Protein AF-0000000082330963 (afdb_homodimer)

Solvent-accessible surface area (backbone atoms only — not comparable to full-atom values): 51648 Å² total; per-residue (Å²): 111,48,38,56,60,38,47,53,50,26,32,74,70,34,29,85,40,56,33,43,32,44,75,87,69,53,70,39,25,28,41,53,49,50,51,52,20,33,8,42,25,38,40,47,40,74,74,40,71,88,42,23,35,30,40,36,47,66,41,50,67,63,60,55,38,44,44,52,12,14,34,44,35,11,34,26,26,33,34,42,67,64,73,51,35,42,61,45,49,34,60,63,45,65,80,57,57,42,38,36,40,36,30,25,59,94,34,41,72,50,48,54,52,24,50,72,70,41,84,47,66,33,35,31,42,46,66,84,70,86,72,95,47,91,54,43,44,50,36,70,58,48,39,72,72,29,51,77,56,85,62,77,49,39,92,74,33,19,29,24,32,35,67,41,76,29,78,50,85,50,66,42,41,33,56,40,40,21,45,24,44,33,49,30,13,51,38,40,22,36,73,68,45,48,41,51,85,38,23,34,40,42,50,55,62,53,47,38,46,50,36,34,31,52,41,52,48,24,35,48,52,40,44,12,26,34,36,34,40,54,65,79,45,47,67,58,52,50,48,46,30,42,74,63,53,21,24,34,40,47,38,32,53,37,54,43,52,46,33,31,54,47,34,70,73,68,60,67,68,44,84,50,38,54,35,34,44,33,28,71,44,84,50,48,47,65,54,54,51,46,36,33,73,51,61,30,67,33,46,28,34,34,35,55,44,74,63,58,25,35,54,41,20,39,18,58,42,86,45,41,79,86,43,51,46,27,26,21,39,54,30,81,63,31,51,65,45,42,14,47,69,50,57,94,91,43,77,55,51,86,81,47,57,54,54,65,71,29,68,19,31,38,34,36,34,47,75,30,38,52,90,42,40,59,97,30,68,69,63,26,55,67,32,37,41,92,82,60,28,39,53,68,48,34,26,30,36,26,36,87,84,59,39,28,32,80,76,51,50,76,50,83,62,32,44,39,58,48,39,73,34,34,30,56,35,49,21,56,58,55,39,68,40,90,62,40,74,42,45,46,47,41,63,41,83,30,93,59,32,50,19,42,41,28,30,43,34,26,28,91,52,92,72,53,64,66,57,52,46,51,52,41,62,66,35,58,78,41,34,65,89,58,42,59,77,42,73,45,79,34,74,60,84,74,54,50,45,98,85,65,45,74,34,60,69,56,44,40,46,74,74,64,46,132,111,48,37,54,59,37,47,53,50,26,31,74,71,35,28,85,40,58,34,40,31,44,75,87,67,51,68,41,25,29,40,52,50,50,51,53,19,32,9,42,26,36,42,47,38,74,74,40,70,87,42,23,33,29,40,36,47,65,41,50,68,63,61,54,37,44,44,52,12,14,33,44,36,10,35,25,28,34,35,42,67,66,74,52,34,43,60,45,51,35,59,63,46,66,79,58,57,43,38,36,40,37,29,27,58,94,34,42,72,49,48,55,52,23,49,72,69,42,83,48,68,34,34,30,43,46,65,84,71,84,74,95,47,92,55,43,44,51,37,68,58,49,37,72,73,28,51,78,56,86,61,78,49,40,91,73,31,18,29,23,32,36,67,42,73,29,78,50,86,52,67,42,41,33,56,40,39,20,44,24,46,33,49,31,14,50,38,41,23,37,72,68,44,47,41,50,85,38,22,34,41,42,50,55,62,54,50,37,47,49,35,34,30,52,42,51,47,23,35,48,52,41,44,13,27,36,36,34,37,54,66,77,44,47,67,57,50,50,48,47,29,44,75,63,53,20,23,35,39,48,37,31,54,38,53,42,52,46,32,29,53,46,34,69,72,66,62,66,68,44,86,49,34,54,38,34,44,33,28,69,43,83,51,47,47,66,54,53,50,45,37,33,74,53,62,30,67,32,45,30,32,34,35,56,43,73,62,59,23,34,54,40,19,40,18,58,42,87,46,41,80,85,43,52,48,28,26,21,40,57,30,83,63,32,50,64,42,42,13,47,70,51,56,93,92,43,78,55,51,86,81,47,57,54,57,64,72,29,66,18,30,36,34,35,34,46,74,29,38,52,90,41,40,61,96,31,66,69,65,25,54,69,32,37,42,93,83,60,29,39,53,68,47,34,25,29,36,26,36,86,85,57,38,29,33,79,73,49,52,75,78,66,57,32,42,39,57,47,39,73,34,32,34,55,35,49,22,56,56,55,39,67,40,89,63,41,75,42,46,47,49,41,62,41,84,31,93,58,32,49,20,42,40,28,30,41,35,25,28,92,52,94,70,53,63,66,57,51,46,51,50,42,63,65,36,57,80,39,33,65,90,58,41,59,77,40,73,47,78,35,75,61,83,73,55,49,46,98,85,66,45,73,34,60,69,55,44,40,47,74,76,66,44,131

Structure (mmCIF, N/CA/C/O backbone):
data_AF-0000000082330963-model_v1
#
loop_
_entity.id
_entity.type
_entity.pdbx_description
1 polymer 'AMP-binding protein'
#
loop_
_atom_site.group_PDB
_atom_site.id
_atom_site.type_symbol
_atom_site.label_atom_id
_atom_site.label_alt_id
_atom_site.label_comp_id
_atom_site.label_asym_id
_atom_site.label_entity_id
_atom_site.label_seq_id
_atom_site.pdbx_PDB_ins_code
_atom_site.Cartn_x
_atom_site.Cartn_y
_atom_site.Cartn_z
_atom_site.occupancy
_atom_site.B_iso_or_equiv
_atom_site.auth_seq_id
_atom_site.auth_comp_id
_atom_site.auth_asym_id
_atom_site.auth_atom_id
_atom_site.pdbx_PDB_model_num
ATOM 1 N N . MET A 1 1 ? 0.992 3.779 -11.5 1 92 1 MET A N 1
ATOM 2 C CA . MET A 1 1 ? 2.426 3.549 -11.352 1 92 1 MET A CA 1
ATOM 3 C C . MET A 1 1 ? 2.834 2.223 -11.984 1 92 1 MET A C 1
ATOM 5 O O . MET A 1 1 ? 2.109 1.231 -11.883 1 92 1 MET A O 1
ATOM 9 N N . GLU A 1 2 ? 3.945 2.311 -12.641 1 96 2 GLU A N 1
ATOM 10 C CA . GLU A 1 2 ? 4.523 1.071 -13.156 1 96 2 GLU A CA 1
ATOM 11 C C . GLU A 1 2 ? 5.477 0.447 -12.141 1 96 2 GLU A C 1
ATOM 13 O O . GLU A 1 2 ? 6.168 1.16 -11.406 1 96 2 GLU A O 1
ATOM 18 N N . PHE A 1 3 ? 5.527 -0.855 -12.086 1 97 3 PHE A N 1
ATOM 19 C CA . PHE A 1 3 ? 6.324 -1.527 -11.062 1 97 3 PHE A CA 1
ATOM 20 C C . PHE A 1 3 ? 7.789 -1.128 -11.172 1 97 3 PHE A C 1
ATOM 22 O O . PHE A 1 3 ? 8.484 -1.031 -10.156 1 97 3 PHE A O 1
ATOM 29 N N . ILE A 1 4 ? 8.273 -0.847 -12.383 1 97.25 4 ILE A N 1
ATOM 30 C CA . ILE A 1 4 ? 9.68 -0.5 -12.562 1 97.25 4 ILE A CA 1
ATOM 31 C C . ILE A 1 4 ? 10 0.779 -11.789 1 97.25 4 ILE A C 1
ATOM 33 O O . ILE A 1 4 ? 11.117 0.953 -11.297 1 97.25 4 ILE A O 1
ATOM 37 N N . ASP A 1 5 ? 9.008 1.662 -11.609 1 95.38 5 ASP A N 1
ATOM 38 C CA . ASP A 1 5 ? 9.188 2.863 -10.797 1 95.38 5 ASP A CA 1
ATOM 39 C C . ASP A 1 5 ? 9.492 2.506 -9.344 1 95.38 5 ASP A C 1
ATOM 41 O O . ASP A 1 5 ? 10.328 3.141 -8.703 1 95.38 5 ASP A O 1
ATOM 45 N N . THR A 1 6 ? 8.828 1.49 -8.945 1 95.5 6 THR A N 1
ATOM 46 C CA . THR A 1 6 ? 9 1.024 -7.57 1 95.5 6 THR A CA 1
ATOM 47 C C . THR A 1 6 ? 10.352 0.336 -7.395 1 95.5 6 THR A C 1
ATOM 49 O O . THR A 1 6 ? 11 0.487 -6.355 1 95.5 6 THR A O 1
ATOM 52 N N . PHE A 1 7 ? 10.742 -0.428 -8.344 1 98.12 7 PHE A N 1
ATOM 53 C CA . PHE A 1 7 ? 12.055 -1.054 -8.273 1 98.12 7 PHE A CA 1
ATOM 54 C C . PHE A 1 7 ? 13.156 0.001 -8.242 1 98.12 7 PHE A C 1
ATOM 56 O O . PHE A 1 7 ? 14.094 -0.093 -7.449 1 98.12 7 PHE A O 1
ATOM 63 N N . ASN A 1 8 ? 13.062 1.001 -9.141 1 97.31 8 ASN A N 1
ATOM 64 C CA . ASN A 1 8 ? 14.039 2.084 -9.172 1 97.31 8 ASN A CA 1
ATOM 65 C C . ASN A 1 8 ? 14.148 2.779 -7.816 1 97.31 8 ASN A C 1
ATOM 67 O O . ASN A 1 8 ? 15.25 3.088 -7.355 1 97.31 8 ASN A O 1
ATOM 71 N N . ARG A 1 9 ? 13.031 3.035 -7.203 1 97.56 9 ARG A N 1
ATOM 72 C CA . ARG A 1 9 ? 13.008 3.623 -5.867 1 97.56 9 ARG A CA 1
ATOM 73 C C . ARG A 1 9 ? 13.719 2.723 -4.863 1 97.56 9 ARG A C 1
ATOM 75 O O . ARG A 1 9 ? 14.492 3.201 -4.035 1 97.56 9 ARG A O 1
ATOM 82 N N . THR A 1 10 ? 13.453 1.418 -4.906 1 98.44 10 THR A N 1
ATOM 83 C CA . THR A 1 10 ? 14.094 0.471 -3.998 1 98.44 10 THR A CA 1
ATOM 84 C C . THR A 1 10 ? 15.609 0.5 -4.164 1 98.44 10 THR A C 1
ATOM 86 O O . THR A 1 10 ? 16.344 0.47 -3.176 1 98.44 10 THR A O 1
ATOM 89 N N . VAL A 1 11 ? 16.047 0.571 -5.395 1 97.81 11 VAL A N 1
ATOM 90 C CA . VAL A 1 11 ? 17.469 0.625 -5.664 1 97.81 11 VAL A CA 1
ATOM 91 C C . VAL A 1 11 ? 18.062 1.91 -5.086 1 97.81 11 VAL A C 1
ATOM 93 O O . VAL A 1 11 ? 19.109 1.884 -4.438 1 97.81 11 VAL A O 1
ATOM 96 N N . ARG A 1 12 ? 17.406 3.055 -5.285 1 95.81 12 ARG A N 1
ATOM 97 C CA . ARG A 1 12 ? 17.891 4.32 -4.746 1 95.81 12 ARG A CA 1
ATOM 98 C C . ARG A 1 12 ? 18 4.266 -3.229 1 95.81 12 ARG A C 1
ATOM 100 O O . ARG A 1 12 ? 18.938 4.816 -2.648 1 95.81 12 ARG A O 1
ATOM 107 N N . ARG A 1 13 ? 17.141 3.537 -2.609 1 96.12 13 ARG A N 1
ATOM 108 C CA . ARG A 1 13 ? 17.047 3.521 -1.152 1 96.12 13 ARG A CA 1
ATOM 109 C C . ARG A 1 13 ? 17.984 2.475 -0.557 1 96.12 13 ARG A C 1
ATOM 111 O O . ARG A 1 13 ? 18.547 2.686 0.515 1 96.12 13 ARG A O 1
ATOM 118 N N . HIS A 1 14 ? 18.078 1.339 -1.281 1 96.94 14 HIS A N 1
ATOM 119 C CA . HIS A 1 14 ? 18.641 0.16 -0.638 1 96.94 14 HIS A CA 1
ATOM 120 C C . HIS A 1 14 ? 19.766 -0.444 -1.483 1 96.94 14 HIS A C 1
ATOM 122 O O . HIS A 1 14 ? 20 -1.651 -1.425 1 96.94 14 HIS A O 1
ATOM 128 N N . ALA A 1 15 ? 20.516 0.263 -2.244 1 96.56 15 ALA A N 1
ATOM 129 C CA . ALA A 1 15 ? 21.484 -0.223 -3.217 1 96.56 15 ALA A CA 1
ATOM 130 C C . ALA A 1 15 ? 22.484 -1.165 -2.559 1 96.56 15 ALA A C 1
ATOM 132 O O . ALA A 1 15 ? 22.891 -2.168 -3.154 1 96.56 15 ALA A O 1
ATOM 133 N N . SER A 1 16 ? 22.891 -0.909 -1.279 1 96.12 16 SER A N 1
ATOM 134 C CA . SER A 1 16 ? 23.969 -1.662 -0.636 1 96.12 16 SER A CA 1
ATOM 135 C C . SER A 1 16 ? 23.406 -2.826 0.178 1 96.12 16 SER A C 1
ATOM 137 O O . SER A 1 16 ? 24.172 -3.654 0.686 1 96.12 16 SER A O 1
ATOM 139 N N . GLU A 1 17 ? 22.109 -2.879 0.31 1 97.38 17 GLU A N 1
ATOM 140 C CA . GLU A 1 17 ? 21.484 -3.943 1.091 1 97.38 17 GLU A CA 1
ATOM 141 C C . GLU A 1 17 ? 21.328 -5.219 0.265 1 97.38 17 GLU A C 1
ATOM 143 O O . GLU A 1 17 ? 21.281 -5.164 -0.966 1 97.38 17 GLU A O 1
ATOM 148 N N . THR A 1 18 ? 21.266 -6.363 0.904 1 98.56 18 THR A N 1
ATOM 149 C CA . THR A 1 18 ? 21.141 -7.656 0.24 1 98.56 18 THR A CA 1
ATOM 150 C C . THR A 1 18 ? 19.75 -7.824 -0.355 1 98.56 18 THR A C 1
ATOM 152 O O . THR A 1 18 ? 18.75 -7.668 0.344 1 98.56 18 THR A O 1
ATOM 155 N N . ALA A 1 19 ? 19.688 -8.102 -1.612 1 98.75 19 ALA A N 1
ATOM 156 C CA . ALA A 1 19 ? 18.422 -8.32 -2.301 1 98.75 19 ALA A CA 1
ATOM 157 C C . ALA A 1 19 ? 18.078 -9.805 -2.352 1 98.75 19 ALA A C 1
ATOM 159 O O . ALA A 1 19 ? 16.953 -10.203 -2.051 1 98.75 19 ALA A O 1
ATOM 160 N N . VAL A 1 20 ? 19.078 -10.617 -2.727 1 98.75 20 VAL A N 1
ATOM 161 C CA . VAL A 1 20 ? 18.828 -12.039 -2.965 1 98.75 20 VAL A CA 1
ATOM 162 C C . VAL A 1 20 ? 19.953 -12.867 -2.371 1 98.75 20 VAL A C 1
ATOM 164 O O . VAL A 1 20 ? 21.125 -12.523 -2.525 1 98.75 20 VAL A O 1
ATOM 167 N N . VAL A 1 21 ? 19.641 -13.914 -1.685 1 98.56 21 VAL A N 1
ATOM 168 C CA . VAL A 1 21 ? 20.547 -14.961 -1.237 1 98.56 21 VAL A CA 1
ATOM 169 C C . VAL A 1 21 ? 20.141 -16.297 -1.854 1 98.56 21 VAL A C 1
ATOM 171 O O . VAL A 1 21 ? 18.984 -16.703 -1.759 1 98.56 21 VAL A O 1
ATOM 174 N N . THR A 1 22 ? 21.031 -16.953 -2.512 1 94.88 22 THR A N 1
ATOM 175 C CA . THR A 1 22 ? 20.75 -18.234 -3.158 1 94.88 22 THR A CA 1
ATOM 176 C C . THR A 1 22 ? 21.047 -19.391 -2.213 1 94.88 22 THR A C 1
ATOM 178 O O . THR A 1 22 ? 21.672 -19.203 -1.17 1 94.88 22 THR A O 1
ATOM 181 N N . ASP A 1 23 ? 20.578 -20.547 -2.57 1 90.94 23 ASP A N 1
ATOM 182 C CA . ASP A 1 23 ? 20.688 -21.703 -1.689 1 90.94 23 ASP A CA 1
ATOM 183 C C . ASP A 1 23 ? 22.141 -22.203 -1.643 1 90.94 23 ASP A C 1
ATOM 185 O O . ASP A 1 23 ? 22.5 -22.953 -0.738 1 90.94 23 ASP A O 1
ATOM 189 N N . ASP A 1 24 ? 22.984 -21.75 -2.562 1 88.56 24 ASP A N 1
ATOM 190 C CA . ASP A 1 24 ? 24.391 -22.141 -2.502 1 88.56 24 ASP A CA 1
ATOM 191 C C . ASP A 1 24 ? 25.219 -21.109 -1.742 1 88.56 24 ASP A C 1
ATOM 193 O O . ASP A 1 24 ? 26.438 -21.203 -1.694 1 88.56 24 ASP A O 1
ATOM 197 N N . GLY A 1 25 ? 24.578 -20.062 -1.226 1 89.44 25 GLY A N 1
ATOM 198 C CA . GLY A 1 25 ? 25.219 -19.125 -0.318 1 89.44 25 GLY A CA 1
ATOM 199 C C . GLY A 1 25 ? 25.656 -17.828 -0.994 1 89.44 25 GLY A C 1
ATOM 200 O O . GLY A 1 25 ? 26.141 -16.906 -0.334 1 89.44 25 GLY A O 1
ATOM 201 N N . ARG A 1 26 ? 25.578 -17.766 -2.289 1 93.62 26 ARG A N 1
ATOM 202 C CA . ARG A 1 26 ? 25.875 -16.516 -2.984 1 93.62 26 ARG A CA 1
ATOM 203 C C . ARG A 1 26 ? 24.812 -15.469 -2.697 1 93.62 26 ARG A C 1
ATOM 205 O O . ARG A 1 26 ? 23.688 -15.797 -2.361 1 93.62 26 ARG A O 1
ATOM 212 N N . SER A 1 27 ? 25.188 -14.219 -2.73 1 97.62 27 SER A N 1
ATOM 213 C CA . SER A 1 27 ? 24.25 -13.125 -2.486 1 97.62 27 SER A CA 1
ATOM 214 C C . SER A 1 27 ? 24.516 -11.953 -3.426 1 97.62 27 SER A C 1
ATOM 216 O O . SER A 1 27 ? 25.594 -11.859 -4.027 1 97.62 27 SER A O 1
ATOM 218 N N . MET A 1 28 ? 23.562 -11.141 -3.641 1 97.88 28 MET A N 1
ATOM 219 C CA . MET A 1 28 ? 23.703 -9.906 -4.406 1 97.88 28 MET A CA 1
ATOM 220 C C . MET A 1 28 ? 22.922 -8.773 -3.76 1 97.88 28 MET A C 1
ATOM 222 O O . MET A 1 28 ? 21.859 -9 -3.174 1 97.88 28 MET A O 1
ATOM 226 N N . THR A 1 29 ? 23.422 -7.574 -3.84 1 98.62 29 THR A N 1
ATOM 227 C CA . THR A 1 29 ? 22.766 -6.379 -3.326 1 98.62 29 THR A CA 1
ATOM 228 C C . THR A 1 29 ? 21.766 -5.84 -4.336 1 98.62 29 THR A C 1
ATOM 230 O O . THR A 1 29 ? 21.734 -6.281 -5.484 1 98.62 29 THR A O 1
ATOM 233 N N . TYR A 1 30 ? 20.938 -4.926 -3.912 1 98.75 30 TYR A N 1
ATOM 234 C CA . TYR A 1 30 ? 20 -4.277 -4.82 1 98.75 30 TYR A CA 1
ATOM 235 C C . TYR A 1 30 ? 20.75 -3.527 -5.922 1 98.75 30 TYR A C 1
ATOM 237 O O . TYR A 1 30 ? 20.281 -3.475 -7.062 1 98.75 30 TYR A O 1
ATOM 245 N N . GLY A 1 31 ? 21.875 -2.916 -5.586 1 98.38 31 GLY A N 1
ATOM 246 C CA . GLY A 1 31 ? 22.703 -2.279 -6.605 1 98.38 31 GLY A CA 1
ATOM 247 C C . GLY A 1 31 ? 23.203 -3.246 -7.66 1 98.38 31 GLY A C 1
ATOM 248 O O . GLY A 1 31 ? 23.172 -2.943 -8.852 1 98.38 31 GLY A O 1
ATOM 249 N N . GLU A 1 32 ? 23.688 -4.402 -7.203 1 98.38 32 GLU A N 1
ATOM 250 C CA . GLU A 1 32 ? 24.156 -5.43 -8.125 1 98.38 32 GLU A CA 1
ATOM 251 C C . GLU A 1 32 ? 23 -5.984 -8.961 1 98.38 32 GLU A C 1
ATOM 253 O O . GLU A 1 32 ? 23.156 -6.227 -10.164 1 98.38 32 GLU A O 1
ATOM 258 N N . LEU A 1 33 ? 21.859 -6.211 -8.336 1 98.56 33 LEU A N 1
ATOM 259 C CA . LEU A 1 33 ? 20.688 -6.668 -9.07 1 98.56 33 LEU A CA 1
ATOM 260 C C . LEU A 1 33 ? 20.297 -5.664 -10.156 1 98.56 33 LEU A C 1
ATOM 262 O O . LEU A 1 33 ? 19.984 -6.055 -11.281 1 98.56 33 LEU A O 1
ATOM 266 N N . ASP A 1 34 ? 20.328 -4.402 -9.828 1 98.56 34 ASP A N 1
ATOM 267 C CA . ASP A 1 34 ? 20.031 -3.346 -10.789 1 98.56 34 ASP A CA 1
ATOM 268 C C . ASP A 1 34 ? 21 -3.375 -11.961 1 98.56 34 ASP A C 1
ATOM 270 O O . ASP A 1 34 ? 20.594 -3.303 -13.117 1 98.56 34 ASP A O 1
ATOM 274 N N . ASP A 1 35 ? 22.266 -3.447 -11.656 1 98.12 35 ASP A N 1
ATOM 275 C CA . ASP A 1 35 ? 23.281 -3.488 -12.688 1 98.12 35 ASP A CA 1
ATOM 276 C C . ASP A 1 35 ? 23.094 -4.684 -13.617 1 98.12 35 ASP A C 1
ATOM 278 O O . ASP A 1 35 ? 23.062 -4.535 -14.836 1 98.12 35 ASP A O 1
ATOM 282 N N . ARG A 1 36 ? 22.922 -5.844 -13.07 1 98.25 36 ARG A N 1
ATOM 283 C CA . ARG A 1 36 ? 22.781 -7.07 -13.844 1 98.25 36 ARG A CA 1
ATOM 284 C C . ARG A 1 36 ? 21.516 -7.027 -14.695 1 98.25 36 ARG A C 1
ATOM 286 O O . ARG A 1 36 ? 21.531 -7.438 -15.859 1 98.25 36 ARG A O 1
ATOM 293 N N . THR A 1 37 ? 20.438 -6.578 -14.133 1 98.44 37 THR A N 1
ATOM 294 C CA . THR A 1 37 ? 19.172 -6.559 -14.859 1 98.44 37 THR A CA 1
ATOM 295 C C . THR A 1 37 ? 19.188 -5.484 -15.945 1 98.44 37 THR A C 1
ATOM 297 O O . THR A 1 37 ? 18.547 -5.629 -16.984 1 98.44 37 THR A O 1
ATOM 300 N N . THR A 1 38 ? 19.953 -4.383 -15.727 1 98.5 38 THR A N 1
ATOM 301 C CA . THR A 1 38 ? 20.125 -3.379 -16.766 1 98.5 38 THR A CA 1
ATOM 302 C C . THR A 1 38 ? 20.906 -3.959 -17.953 1 98.5 38 THR A C 1
ATOM 304 O O . THR A 1 38 ? 20.5 -3.789 -19.109 1 98.5 38 THR A O 1
ATOM 307 N N . ARG A 1 39 ? 21.984 -4.613 -17.656 1 98.44 39 ARG A N 1
ATOM 308 C CA . ARG A 1 39 ? 22.766 -5.273 -18.703 1 98.44 39 ARG A CA 1
ATOM 309 C C . ARG A 1 39 ? 21.922 -6.293 -19.453 1 98.44 39 ARG A C 1
ATOM 311 O O . ARG A 1 39 ? 21.938 -6.34 -20.688 1 98.44 39 ARG A O 1
ATOM 318 N N . LEU A 1 40 ? 21.188 -7.078 -18.688 1 98.62 40 LEU A N 1
ATOM 319 C CA . LEU A 1 40 ? 20.328 -8.086 -19.297 1 98.62 40 LEU A CA 1
ATOM 320 C C . LEU A 1 40 ? 19.281 -7.445 -20.188 1 98.62 40 LEU A C 1
ATOM 322 O O . LEU A 1 40 ? 19.047 -7.91 -21.297 1 98.62 40 LEU A O 1
ATOM 326 N N . ALA A 1 41 ? 18.625 -6.422 -19.703 1 98.5 41 ALA A N 1
ATOM 327 C CA . ALA A 1 41 ? 17.625 -5.699 -20.484 1 98.5 41 ALA A CA 1
ATOM 328 C C . ALA A 1 41 ? 18.203 -5.184 -21.781 1 98.5 41 ALA A C 1
ATOM 330 O O . ALA A 1 41 ? 17.609 -5.332 -22.844 1 98.5 41 ALA A O 1
ATOM 331 N N . ASN A 1 42 ? 19.391 -4.578 -21.719 1 98.12 42 ASN A N 1
ATOM 332 C CA . ASN A 1 42 ? 20.078 -4.07 -22.906 1 98.12 42 ASN A CA 1
ATOM 333 C C . ASN A 1 42 ? 20.391 -5.191 -23.891 1 98.12 42 ASN A C 1
ATOM 335 O O . ASN A 1 42 ? 20.141 -5.055 -25.094 1 98.12 42 ASN A O 1
ATOM 339 N N . ALA A 1 43 ? 20.938 -6.258 -23.391 1 98.12 43 ALA A N 1
ATOM 340 C CA . ALA A 1 43 ? 21.312 -7.383 -24.25 1 98.12 43 ALA A CA 1
ATOM 341 C C . ALA A 1 43 ? 20.094 -7.938 -24.984 1 98.12 43 ALA A C 1
ATOM 343 O O . ALA A 1 43 ? 20.172 -8.234 -26.172 1 98.12 43 ALA A O 1
ATOM 344 N N . LEU A 1 44 ? 19.016 -8.125 -24.25 1 97.94 44 LEU A N 1
ATOM 345 C CA . LEU A 1 44 ? 17.797 -8.648 -24.844 1 97.94 44 LEU A CA 1
ATOM 346 C C . LEU A 1 44 ? 17.203 -7.652 -25.844 1 97.94 44 LEU A C 1
ATOM 348 O O . LEU A 1 44 ? 16.75 -8.039 -26.922 1 97.94 44 LEU A O 1
ATOM 352 N N . ASP A 1 45 ? 17.172 -6.359 -25.469 1 96.75 45 ASP A N 1
ATOM 353 C CA . ASP A 1 45 ? 16.578 -5.32 -26.297 1 96.75 45 ASP A CA 1
ATOM 354 C C . ASP A 1 45 ? 17.344 -5.164 -27.609 1 96.75 45 ASP A C 1
ATOM 356 O O . ASP A 1 45 ? 16.734 -4.879 -28.656 1 96.75 45 ASP A O 1
ATOM 360 N N . GLU A 1 46 ? 18.641 -5.277 -27.578 1 95.88 46 GLU A N 1
ATOM 361 C CA . GLU A 1 46 ? 19.453 -5.199 -28.781 1 95.88 46 GLU A CA 1
ATOM 362 C C . GLU A 1 46 ? 19.141 -6.34 -29.75 1 95.88 46 GLU A C 1
ATOM 364 O O . GLU A 1 46 ? 19.203 -6.168 -30.969 1 95.88 46 GLU A O 1
ATOM 369 N N . ARG A 1 47 ? 18.781 -7.414 -29.25 1 95.5 47 ARG A N 1
ATOM 370 C CA . ARG A 1 47 ? 18.547 -8.617 -30.047 1 95.5 47 ARG A CA 1
ATOM 371 C C . ARG A 1 47 ? 17.109 -8.68 -30.531 1 95.5 47 ARG A C 1
ATOM 373 O O . ARG A 1 47 ? 16.828 -9.023 -31.672 1 95.5 47 ARG A O 1
ATOM 380 N N . VAL A 1 48 ? 16.172 -8.367 -29.531 1 96.06 48 VAL A N 1
ATOM 381 C CA . VAL A 1 48 ? 14.75 -8.484 -29.859 1 96.06 48 VAL A CA 1
ATOM 382 C C . VAL A 1 48 ? 13.984 -7.32 -29.234 1 96.06 48 VAL A C 1
ATOM 384 O O . VAL A 1 48 ? 13.156 -7.516 -28.344 1 96.06 48 VAL A O 1
ATOM 387 N N . PRO A 1 49 ? 14.023 -6.098 -29.703 1 93.94 49 PRO A N 1
ATOM 388 C CA . PRO A 1 49 ? 13.461 -4.898 -29.078 1 93.94 49 PRO A CA 1
ATOM 389 C C . PRO A 1 49 ? 11.938 -4.941 -28.984 1 93.94 49 PRO A C 1
ATOM 391 O O . PRO A 1 49 ? 11.352 -4.371 -28.062 1 93.94 49 PRO A O 1
ATOM 394 N N . GLU A 1 50 ? 11.312 -5.645 -29.906 1 95.12 50 GLU A N 1
ATOM 395 C CA . GLU A 1 50 ? 9.852 -5.559 -29.969 1 95.12 50 GLU A CA 1
ATOM 396 C C . GLU A 1 50 ? 9.203 -6.855 -29.5 1 95.12 50 GLU A C 1
ATOM 398 O O . GLU A 1 50 ? 7.98 -6.918 -29.344 1 95.12 50 GLU A O 1
ATOM 403 N N . ARG A 1 51 ? 9.984 -7.871 -29.266 1 97 51 ARG A N 1
ATOM 404 C CA . ARG A 1 51 ? 9.43 -9.188 -28.969 1 97 51 ARG A CA 1
ATOM 405 C C . ARG A 1 51 ? 9.609 -9.531 -27.5 1 97 51 ARG A C 1
ATOM 407 O O . ARG A 1 51 ? 10.445 -8.945 -26.812 1 97 51 ARG A O 1
ATOM 414 N N . ARG A 1 52 ? 8.82 -10.5 -27.062 1 98.31 52 ARG A N 1
ATOM 415 C CA . ARG A 1 52 ? 8.922 -10.992 -25.688 1 98.31 52 ARG A CA 1
ATOM 416 C C . ARG A 1 52 ? 10.047 -12.008 -25.547 1 98.31 52 ARG A C 1
ATOM 418 O O . ARG A 1 52 ? 10.609 -12.461 -26.547 1 98.31 52 ARG A O 1
ATOM 425 N N . THR A 1 53 ? 10.461 -12.312 -24.375 1 98.69 53 THR A N 1
ATOM 426 C CA . THR A 1 53 ? 11.414 -13.359 -24.016 1 98.69 53 THR A CA 1
ATOM 427 C C . THR A 1 53 ? 10.766 -14.375 -23.078 1 98.69 53 THR A C 1
ATOM 429 O O . THR A 1 53 ? 9.742 -14.078 -22.438 1 98.69 53 THR A O 1
ATOM 432 N N . ALA A 1 54 ? 11.25 -15.578 -23.047 1 98.88 54 ALA A N 1
ATOM 433 C CA . ALA A 1 54 ? 10.719 -16.641 -22.188 1 98.88 54 ALA A CA 1
ATOM 434 C C . ALA A 1 54 ? 11.797 -17.172 -21.234 1 98.88 54 ALA A C 1
ATOM 436 O O . ALA A 1 54 ? 12.984 -17.125 -21.562 1 98.88 54 ALA A O 1
ATOM 437 N N . THR A 1 55 ? 11.383 -17.609 -20.109 1 98.88 55 THR A N 1
ATOM 438 C CA . THR A 1 55 ? 12.289 -18.141 -19.094 1 98.88 55 THR A CA 1
ATOM 439 C C . THR A 1 55 ? 11.852 -19.547 -18.672 1 98.88 55 THR A C 1
ATOM 441 O O . THR A 1 55 ? 10.688 -19.75 -18.344 1 98.88 55 THR A O 1
ATOM 444 N N . LEU A 1 56 ? 12.688 -20.469 -18.75 1 98.69 56 LEU A N 1
ATOM 445 C CA . LEU A 1 56 ? 12.516 -21.844 -18.281 1 98.69 56 LEU A CA 1
ATOM 446 C C . LEU A 1 56 ? 13.57 -22.188 -17.234 1 98.69 56 LEU A C 1
ATOM 448 O O . LEU A 1 56 ? 14.695 -22.562 -17.594 1 98.69 56 LEU A O 1
ATOM 452 N N . ALA A 1 57 ? 13.141 -22.109 -15.938 1 98.44 57 ALA A N 1
ATOM 453 C CA . ALA A 1 57 ? 14.125 -22.281 -14.875 1 98.44 57 ALA A CA 1
ATOM 454 C C . ALA A 1 57 ? 13.453 -22.688 -13.562 1 98.44 57 ALA A C 1
ATOM 456 O O . ALA A 1 57 ? 12.25 -22.469 -13.383 1 98.44 57 ALA A O 1
ATOM 457 N N . VAL A 1 58 ? 14.219 -23.344 -12.695 1 96.94 58 VAL A N 1
ATOM 458 C CA . VAL A 1 58 ? 13.805 -23.484 -11.297 1 96.94 58 VAL A CA 1
ATOM 459 C C . VAL A 1 58 ? 14.016 -22.156 -10.562 1 96.94 58 VAL A C 1
ATOM 461 O O . VAL A 1 58 ? 14.492 -21.188 -11.148 1 96.94 58 VAL A O 1
ATOM 464 N N . ASN A 1 59 ? 13.609 -22.094 -9.273 1 97.56 59 ASN A N 1
ATOM 465 C CA . ASN A 1 59 ? 13.844 -20.875 -8.5 1 97.56 59 ASN A CA 1
ATOM 466 C C . ASN A 1 59 ? 15.32 -20.5 -8.469 1 97.56 59 ASN A C 1
ATOM 468 O O . ASN A 1 59 ? 16.188 -21.375 -8.375 1 97.56 59 ASN A O 1
ATOM 472 N N . GLY A 1 60 ? 15.602 -19.266 -8.57 1 97 60 GLY A N 1
ATOM 473 C CA . GLY A 1 60 ? 16.969 -18.766 -8.555 1 97 60 GLY A CA 1
ATOM 474 C C . GLY A 1 60 ? 17.078 -17.312 -8.938 1 97 60 GLY A C 1
ATOM 475 O O . GLY A 1 60 ? 16.078 -16.641 -9.133 1 97 60 GLY A O 1
ATOM 476 N N . PRO A 1 61 ? 18.297 -16.797 -9.047 1 96.81 61 PRO A N 1
ATOM 477 C CA . PRO A 1 61 ? 18.484 -15.391 -9.375 1 96.81 61 PRO A CA 1
ATOM 478 C C . PRO A 1 61 ? 18.078 -15.062 -10.812 1 96.81 61 PRO A C 1
ATOM 480 O O . PRO A 1 61 ? 17.547 -13.977 -11.07 1 96.81 61 PRO A O 1
ATOM 483 N N . MET A 1 62 ? 18.297 -16 -11.68 1 97.62 62 MET A N 1
ATOM 484 C CA . MET A 1 62 ? 18.109 -15.719 -13.102 1 97.62 62 MET A CA 1
ATOM 485 C C . MET A 1 62 ? 16.641 -15.414 -13.398 1 97.62 62 MET A C 1
ATOM 487 O O . MET A 1 62 ? 16.328 -14.43 -14.078 1 97.62 62 MET A O 1
ATOM 491 N N . PRO A 1 63 ? 15.695 -16.234 -12.93 1 98.31 63 PRO A N 1
ATOM 492 C CA . PRO A 1 63 ? 14.305 -15.867 -13.188 1 98.31 63 PRO A CA 1
ATOM 493 C C . PRO A 1 63 ? 13.938 -14.5 -12.602 1 98.31 63 PRO A C 1
ATOM 495 O O . PRO A 1 63 ? 13.141 -13.766 -13.195 1 98.31 63 PRO A O 1
ATOM 498 N N . ILE A 1 64 ? 14.461 -14.125 -11.453 1 98.62 64 ILE A N 1
ATOM 499 C CA . ILE A 1 64 ? 14.227 -12.82 -10.844 1 98.62 64 ILE A CA 1
ATOM 500 C C . ILE A 1 64 ? 14.797 -11.727 -11.742 1 98.62 64 ILE A C 1
ATOM 502 O O . ILE A 1 64 ? 14.141 -10.711 -12 1 98.62 64 ILE A O 1
ATOM 506 N N . GLU A 1 65 ? 16 -11.945 -12.25 1 98.62 65 GLU A N 1
ATOM 507 C CA . GLU A 1 65 ? 16.625 -10.992 -13.164 1 98.62 65 GLU A CA 1
ATOM 508 C C . GLU A 1 65 ? 15.812 -10.836 -14.438 1 98.62 65 GLU A C 1
ATOM 510 O O . GLU A 1 65 ? 15.656 -9.719 -14.945 1 98.62 65 GLU A O 1
ATOM 515 N N . MET A 1 66 ? 15.281 -11.938 -14.93 1 98.81 66 MET A N 1
ATOM 516 C CA . MET A 1 66 ? 14.484 -11.898 -16.156 1 98.81 66 MET A CA 1
ATOM 517 C C . MET A 1 66 ? 13.203 -11.102 -15.945 1 98.81 66 MET A C 1
ATOM 519 O O . MET A 1 66 ? 12.766 -10.375 -16.844 1 98.81 66 MET A O 1
ATOM 523 N N . MET A 1 67 ? 12.57 -11.258 -14.789 1 98.62 67 MET A N 1
ATOM 524 C CA . MET A 1 67 ? 11.375 -10.484 -14.477 1 98.62 67 MET A CA 1
ATOM 525 C C . MET A 1 67 ? 11.672 -8.984 -14.5 1 98.62 67 MET A C 1
ATOM 527 O O . MET A 1 67 ? 10.969 -8.219 -15.164 1 98.62 67 MET A O 1
ATOM 531 N N . ILE A 1 68 ? 12.727 -8.586 -13.82 1 98.62 68 ILE A N 1
ATOM 532 C CA . ILE A 1 68 ? 13.062 -7.176 -13.688 1 98.62 68 ILE A CA 1
ATOM 533 C C . ILE A 1 68 ? 13.547 -6.629 -15.031 1 98.62 68 ILE A C 1
ATOM 535 O O . ILE A 1 68 ? 13.195 -5.512 -15.414 1 98.62 68 ILE A O 1
ATOM 539 N N . ALA A 1 69 ? 14.359 -7.434 -15.758 1 98.69 69 ALA A N 1
ATOM 540 C CA . ALA A 1 69 ? 14.812 -7.012 -17.078 1 98.69 69 ALA A CA 1
ATOM 541 C C . ALA A 1 69 ? 13.641 -6.789 -18.031 1 98.69 69 ALA A C 1
ATOM 543 O O . ALA A 1 69 ? 13.633 -5.832 -18.812 1 98.69 69 ALA A O 1
ATOM 544 N N . GLY A 1 70 ? 12.703 -7.727 -17.969 1 98.12 70 GLY A N 1
ATOM 545 C CA . GLY A 1 70 ? 11.492 -7.539 -18.766 1 98.12 70 GLY A CA 1
ATOM 546 C C . GLY A 1 70 ? 10.758 -6.25 -18.438 1 98.12 70 GLY A C 1
ATOM 547 O O . GLY A 1 70 ? 10.266 -5.562 -19.328 1 98.12 70 GLY A O 1
ATOM 548 N N . GLN A 1 71 ? 10.703 -5.883 -17.219 1 98.19 71 GLN A N 1
ATOM 549 C CA . GLN A 1 71 ? 10.039 -4.66 -16.781 1 98.19 71 GLN A CA 1
ATOM 550 C C . GLN A 1 71 ? 10.82 -3.424 -17.219 1 98.19 71 GLN A C 1
ATOM 552 O O . GLN A 1 71 ? 10.227 -2.42 -17.609 1 98.19 71 GLN A O 1
ATOM 557 N N . LYS A 1 72 ? 12.156 -3.498 -17.156 1 98.31 72 LYS A N 1
ATOM 558 C CA . LYS A 1 72 ? 12.992 -2.404 -17.656 1 98.31 72 LYS A CA 1
ATOM 559 C C . LYS A 1 72 ? 12.773 -2.182 -19.141 1 98.31 72 LYS A C 1
ATOM 561 O O . LYS A 1 72 ? 12.734 -1.039 -19.609 1 98.31 72 LYS A O 1
ATOM 566 N N . ARG A 1 73 ? 12.555 -3.232 -19.891 1 97.44 73 ARG A N 1
ATOM 567 C CA . ARG A 1 73 ? 12.312 -3.16 -21.328 1 97.44 73 ARG A CA 1
ATOM 568 C C . ARG A 1 73 ? 10.883 -2.723 -21.625 1 97.44 73 ARG A C 1
ATOM 570 O O . ARG A 1 73 ? 10.609 -2.127 -22.672 1 97.44 73 ARG A O 1
ATOM 577 N N . GLY A 1 74 ? 10.016 -3.051 -20.719 1 97.94 74 GLY A N 1
ATOM 578 C CA . GLY A 1 74 ? 8.594 -2.879 -20.969 1 97.94 74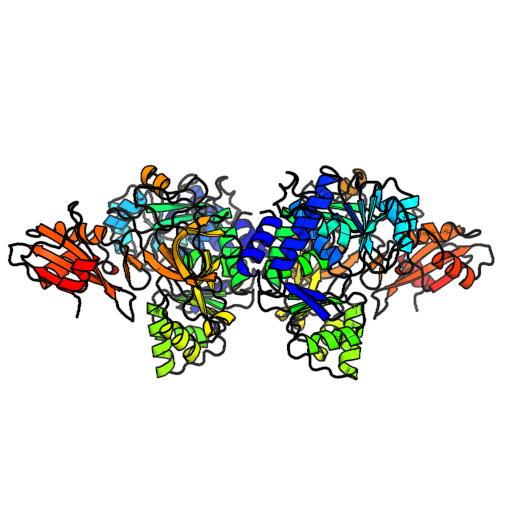 GLY A CA 1
ATOM 579 C C . GLY A 1 74 ? 8.023 -3.934 -21.891 1 97.94 74 GLY A C 1
ATOM 580 O O . GLY A 1 74 ? 6.969 -3.727 -22.5 1 97.94 74 GLY A O 1
ATOM 581 N N . ARG A 1 75 ? 8.773 -5 -22.078 1 97.12 75 ARG A N 1
ATOM 582 C CA . ARG A 1 75 ? 8.336 -6.164 -22.844 1 97.12 75 ARG A CA 1
ATOM 583 C C . ARG A 1 75 ? 8.344 -7.422 -21.984 1 97.12 75 ARG A C 1
ATOM 585 O O . ARG A 1 75 ? 9.305 -7.676 -21.25 1 97.12 75 ARG A O 1
ATOM 592 N N . GLY A 1 76 ? 7.297 -8.164 -22.094 1 95.88 76 GLY A N 1
ATOM 593 C CA . GLY A 1 76 ? 6.945 -9.18 -21.125 1 95.88 76 GLY A CA 1
ATOM 594 C C . GLY A 1 76 ? 7.895 -10.359 -21.109 1 95.88 76 GLY A C 1
ATOM 595 O O . GLY A 1 76 ? 8.461 -10.711 -22.156 1 95.88 76 GLY A O 1
ATOM 596 N N . ASN A 1 77 ? 8.102 -11 -19.969 1 98.06 77 ASN A N 1
ATOM 597 C CA . ASN A 1 77 ? 8.742 -12.289 -19.75 1 98.06 77 ASN A CA 1
ATOM 598 C C . ASN A 1 77 ? 7.723 -13.422 -19.672 1 98.06 77 ASN A C 1
ATOM 600 O O . ASN A 1 77 ? 6.859 -13.43 -18.797 1 98.06 77 ASN A O 1
ATOM 604 N N . VAL A 1 78 ? 7.812 -14.328 -20.641 1 98.69 78 VAL A N 1
ATOM 605 C CA . VAL A 1 78 ? 6.941 -15.492 -20.594 1 98.69 78 VAL A CA 1
ATOM 606 C C . VAL A 1 78 ? 7.449 -16.469 -19.531 1 98.69 78 VAL A C 1
ATOM 608 O O . VAL A 1 78 ? 8.539 -17.031 -19.656 1 98.69 78 VAL A O 1
ATOM 611 N N . GLN A 1 79 ? 6.676 -16.641 -18.516 1 98.25 79 GLN A N 1
ATOM 612 C CA . GLN A 1 79 ? 7.078 -17.453 -17.375 1 98.25 79 GLN A CA 1
ATOM 613 C C . GLN A 1 79 ? 6.633 -18.906 -17.547 1 98.25 79 GLN A C 1
ATOM 615 O O . GLN A 1 79 ? 5.492 -19.25 -17.234 1 98.25 79 GLN A O 1
ATOM 620 N N . LEU A 1 80 ? 7.531 -19.75 -17.891 1 97.31 80 LEU A N 1
ATOM 621 C CA . LEU A 1 80 ? 7.195 -21.109 -18.266 1 97.31 80 LEU A CA 1
ATOM 622 C C . LEU A 1 80 ? 7.254 -22.031 -17.062 1 97.31 80 LEU A C 1
ATOM 624 O O . LEU A 1 80 ? 8.211 -21.984 -16.281 1 97.31 80 LEU A O 1
ATOM 628 N N . PRO A 1 81 ? 6.211 -22.891 -16.891 1 92.62 81 PRO A N 1
ATOM 629 C CA . PRO A 1 81 ? 6.262 -23.891 -15.828 1 92.62 81 PRO A CA 1
ATOM 630 C C . PRO A 1 81 ? 7.277 -25 -16.109 1 92.62 81 PRO A C 1
ATOM 632 O O . PRO A 1 81 ? 7.051 -25.844 -16.984 1 92.62 81 PRO A O 1
ATOM 635 N N . PHE A 1 82 ? 8.305 -25.062 -15.391 1 93.56 82 PHE A N 1
ATOM 636 C CA . PHE A 1 82 ? 9.438 -25.922 -15.703 1 93.56 82 PHE A CA 1
ATOM 637 C C . PHE A 1 82 ? 9.078 -27.391 -15.5 1 93.56 82 PHE A C 1
ATOM 639 O O . PHE A 1 82 ? 9.805 -28.281 -15.945 1 93.56 82 PHE A O 1
ATOM 646 N N . ARG A 1 83 ? 7.91 -27.656 -14.859 1 85.56 83 ARG A N 1
ATOM 647 C CA . ARG A 1 83 ? 7.508 -29.047 -14.633 1 85.56 83 ARG A CA 1
ATOM 648 C C . ARG A 1 83 ? 6.781 -29.609 -15.852 1 85.56 83 ARG A C 1
ATOM 650 O O . ARG A 1 83 ? 6.559 -30.828 -15.938 1 85.56 83 ARG A O 1
ATOM 657 N N . ASP A 1 84 ? 6.398 -28.844 -16.797 1 85.94 84 ASP A N 1
ATOM 658 C CA . ASP A 1 84 ? 5.66 -29.297 -17.969 1 85.94 84 ASP A CA 1
ATOM 659 C C . ASP A 1 84 ? 6.602 -29.922 -19 1 85.94 84 ASP A C 1
ATOM 661 O O . ASP A 1 84 ? 7.816 -29.719 -18.938 1 85.94 84 ASP A O 1
ATOM 665 N N . SER A 1 85 ? 6.055 -30.719 -19.922 1 86.44 85 SER A N 1
ATOM 666 C CA . SER A 1 85 ? 6.816 -31.438 -20.938 1 86.44 85 SER A CA 1
ATOM 667 C C . SER A 1 85 ? 7.262 -30.484 -22.062 1 86.44 85 SER A C 1
ATOM 669 O O . SER A 1 85 ? 6.672 -29.422 -22.25 1 86.44 85 SER A O 1
ATOM 671 N N . PRO A 1 86 ? 8.336 -30.859 -22.797 1 91.56 86 PRO A N 1
ATOM 672 C CA . PRO A 1 86 ? 8.812 -30.016 -23.906 1 91.56 86 PRO A CA 1
ATOM 673 C C . PRO A 1 86 ? 7.707 -29.688 -24.906 1 91.56 86 PRO A C 1
ATOM 675 O O . PRO A 1 86 ? 7.625 -28.562 -25.406 1 91.56 86 PRO A O 1
ATOM 678 N N . GLY A 1 87 ? 6.871 -30.734 -25.25 1 89.62 87 GLY A N 1
ATOM 679 C CA . GLY A 1 87 ? 5.766 -30.484 -26.172 1 89.62 87 GLY A CA 1
ATOM 680 C C . GLY A 1 87 ? 4.781 -29.453 -25.641 1 89.62 87 GLY A C 1
ATOM 681 O O . GLY A 1 87 ? 4.34 -28.578 -26.391 1 89.62 87 GLY A O 1
ATOM 682 N N . ALA A 1 88 ? 4.414 -29.594 -24.359 1 86.69 88 ALA A N 1
ATOM 683 C CA . ALA A 1 88 ? 3.518 -28.625 -23.734 1 86.69 88 ALA A CA 1
ATOM 684 C C . ALA A 1 88 ? 4.137 -27.234 -23.719 1 86.69 88 ALA A C 1
ATOM 686 O O . ALA A 1 88 ? 3.465 -26.25 -24.016 1 86.69 88 ALA A O 1
ATOM 687 N N . LEU A 1 89 ? 5.398 -27.172 -23.438 1 94.12 89 LEU A N 1
ATOM 688 C CA . LEU A 1 89 ? 6.109 -25.906 -23.375 1 94.12 89 LEU A CA 1
ATOM 689 C C . LEU A 1 89 ? 6.168 -25.25 -24.734 1 94.12 89 LEU A C 1
ATOM 691 O O . LEU A 1 89 ? 5.977 -24.031 -24.859 1 94.12 89 LEU A O 1
ATOM 695 N N . ALA A 1 90 ? 6.422 -26.016 -25.75 1 94.88 90 ALA A N 1
ATOM 696 C CA . ALA A 1 90 ? 6.445 -25.484 -27.109 1 94.88 90 ALA A CA 1
ATOM 697 C C . ALA A 1 90 ? 5.094 -24.891 -27.5 1 94.88 90 ALA A C 1
ATOM 699 O O . ALA A 1 90 ? 5.031 -23.812 -28.094 1 94.88 90 ALA A O 1
ATOM 700 N N . SER A 1 91 ? 4.07 -25.625 -27.172 1 91.5 91 SER A N 1
ATOM 701 C CA . SER A 1 91 ? 2.721 -25.141 -27.453 1 91.5 91 SER A CA 1
ATOM 702 C C . SER A 1 91 ? 2.426 -23.844 -26.688 1 91.5 91 SER A C 1
ATOM 704 O O . SER A 1 91 ? 1.745 -22.953 -27.219 1 91.5 91 SER A O 1
ATOM 706 N N . MET A 1 92 ? 2.906 -23.734 -25.469 1 93.81 92 MET A N 1
ATOM 707 C CA . MET A 1 92 ? 2.697 -22.562 -24.625 1 93.81 92 MET A CA 1
ATOM 708 C C . MET A 1 92 ? 3.357 -21.328 -25.234 1 93.81 92 MET A C 1
ATOM 710 O O . MET A 1 92 ? 2.902 -20.203 -25.016 1 93.81 92 MET A O 1
ATOM 714 N N . LEU A 1 93 ? 4.348 -21.469 -26.047 1 96.62 93 LEU A N 1
ATOM 715 C CA . LEU A 1 93 ? 5.109 -20.359 -26.594 1 96.62 93 LEU A CA 1
ATOM 716 C C . LEU A 1 93 ? 4.422 -19.797 -27.828 1 96.62 93 LEU A C 1
ATOM 718 O O . LEU A 1 93 ? 4.703 -18.672 -28.234 1 96.62 93 LEU A O 1
ATOM 722 N N . GLU A 1 94 ? 3.549 -20.5 -28.438 1 94.06 94 GLU A N 1
ATOM 723 C CA . GLU A 1 94 ? 2.955 -20.156 -29.719 1 94.06 94 GLU A CA 1
ATOM 724 C C . GLU A 1 94 ? 2.234 -18.812 -29.656 1 94.06 94 GLU A C 1
ATOM 726 O O . GLU A 1 94 ? 2.436 -17.953 -30.516 1 94.06 94 GLU A O 1
ATOM 731 N N . PRO A 1 95 ? 1.462 -18.578 -28.625 1 94.44 95 PRO A N 1
ATOM 732 C CA . PRO A 1 95 ? 0.697 -17.328 -28.625 1 94.44 95 PRO A CA 1
ATOM 733 C C . PRO A 1 95 ? 1.504 -16.141 -28.109 1 94.44 95 PRO A C 1
ATOM 735 O O . PRO A 1 95 ? 0.991 -15.016 -28.031 1 94.44 95 PRO A O 1
ATOM 738 N N . THR A 1 96 ? 2.754 -16.219 -27.734 1 96.62 96 THR A N 1
ATOM 739 C CA . THR A 1 96 ? 3.439 -15.234 -26.906 1 96.62 96 THR A CA 1
ATOM 740 C C . THR A 1 96 ? 4.348 -14.352 -27.766 1 96.62 96 THR A C 1
ATOM 742 O O . THR A 1 96 ? 4.789 -13.289 -27.312 1 96.62 96 THR A O 1
ATOM 745 N N . ASP A 1 97 ? 4.707 -14.75 -28.938 1 93.31 97 ASP A N 1
ATOM 746 C CA . ASP A 1 97 ? 5.641 -14.062 -29.812 1 93.31 97 ASP A CA 1
ATOM 747 C C . ASP A 1 97 ? 7.031 -13.977 -29.188 1 93.31 97 ASP A C 1
ATOM 749 O O . ASP A 1 97 ? 7.754 -13 -29.406 1 93.31 97 ASP A O 1
ATOM 753 N N . ALA A 1 98 ? 7.398 -14.891 -28.328 1 97.94 98 ALA A N 1
ATOM 754 C CA . ALA A 1 98 ? 8.727 -14.922 -27.719 1 97.94 98 ALA A CA 1
ATOM 755 C C . ALA A 1 98 ? 9.789 -15.297 -28.75 1 97.94 98 ALA A C 1
ATOM 757 O O . ALA A 1 98 ? 9.57 -16.172 -29.594 1 97.94 98 ALA A O 1
ATOM 758 N N . ALA A 1 99 ? 10.961 -14.641 -28.625 1 98.31 99 ALA A N 1
ATOM 759 C CA . ALA A 1 99 ? 12.008 -14.867 -29.609 1 98.31 99 ALA A CA 1
ATOM 760 C C . ALA A 1 99 ? 13.273 -15.398 -28.953 1 98.31 99 ALA A C 1
ATOM 762 O O . ALA A 1 99 ? 14.164 -15.922 -29.641 1 98.31 99 ALA A O 1
ATOM 763 N N . ILE A 1 100 ? 13.398 -15.242 -27.672 1 98.69 100 ILE A N 1
ATOM 764 C CA . ILE A 1 100 ? 14.555 -15.727 -26.922 1 98.69 100 ILE A CA 1
ATOM 765 C C . ILE A 1 100 ? 14.078 -16.625 -25.781 1 98.69 100 ILE A C 1
ATOM 767 O O . ILE A 1 100 ? 13.086 -16.328 -25.109 1 98.69 100 ILE A O 1
ATOM 771 N N . LEU A 1 101 ? 14.703 -17.719 -25.594 1 98.81 101 LEU A N 1
ATOM 772 C CA . LEU A 1 101 ? 14.469 -18.609 -24.453 1 98.81 101 LEU A CA 1
ATOM 773 C C . LEU A 1 101 ? 15.688 -18.641 -23.531 1 98.81 101 LEU A C 1
ATOM 775 O O . LEU A 1 101 ? 16.766 -19.062 -23.938 1 98.81 101 LEU A O 1
ATOM 779 N N . VAL A 1 102 ? 15.539 -18.141 -22.312 1 98.88 102 VAL A N 1
ATOM 780 C CA . VAL A 1 102 ? 16.578 -18.203 -21.297 1 98.88 102 VAL A CA 1
ATOM 781 C C . VAL A 1 102 ? 16.312 -19.375 -20.359 1 98.88 102 VAL A C 1
ATOM 783 O O . VAL A 1 102 ? 15.195 -19.547 -19.875 1 98.88 102 VAL A O 1
ATOM 786 N N . PHE A 1 103 ? 17.281 -20.219 -20.141 1 98.75 103 PHE A N 1
ATOM 787 C CA . PHE A 1 103 ? 17.047 -21.422 -19.359 1 98.75 103 PHE A CA 1
ATOM 788 C C . PHE A 1 103 ? 18.266 -21.75 -18.5 1 98.75 103 PHE A C 1
ATOM 790 O O . PHE A 1 103 ? 19.359 -21.234 -18.75 1 98.75 103 PHE A O 1
ATOM 797 N N . ASP A 1 104 ? 18.078 -22.484 -17.453 1 98.19 104 ASP A N 1
ATOM 798 C CA . ASP A 1 104 ? 19.156 -22.828 -16.516 1 98.19 104 ASP A CA 1
ATOM 799 C C . ASP A 1 104 ? 19.641 -24.25 -16.734 1 98.19 104 ASP A C 1
ATOM 801 O O . ASP A 1 104 ? 19.188 -24.938 -17.656 1 98.19 104 ASP A O 1
ATOM 805 N N . ASP A 1 105 ? 20.625 -24.719 -15.93 1 97.12 105 ASP A N 1
ATOM 806 C CA 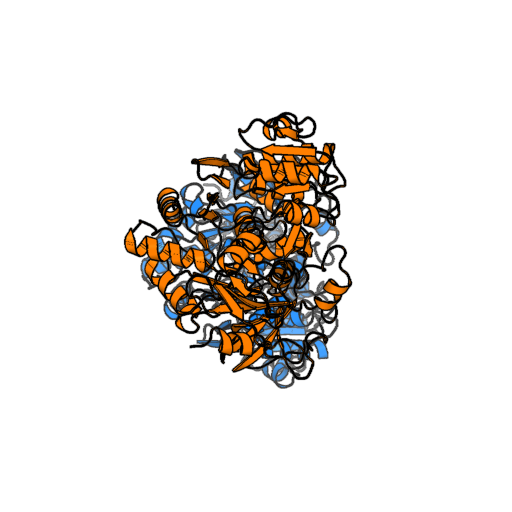. ASP A 1 105 ? 21.219 -26.047 -16.031 1 97.12 105 ASP A CA 1
ATOM 807 C C . ASP A 1 105 ? 20.172 -27.125 -15.812 1 97.12 105 ASP A C 1
ATOM 809 O O . ASP A 1 105 ? 20.141 -28.125 -16.547 1 97.12 105 ASP A O 1
ATOM 813 N N . ALA A 1 106 ? 19.312 -26.906 -14.852 1 96.25 106 ALA A N 1
ATOM 814 C CA . ALA A 1 106 ? 18.328 -27.922 -14.453 1 96.25 106 ALA A CA 1
ATOM 815 C C . ALA A 1 106 ? 17.359 -28.203 -15.586 1 96.25 106 ALA A C 1
ATOM 817 O O . ALA A 1 106 ? 16.797 -29.297 -15.664 1 96.25 106 ALA A O 1
ATOM 818 N N . ASN A 1 107 ? 17.188 -27.266 -16.531 1 97.5 107 ASN A N 1
ATOM 819 C CA . ASN A 1 107 ? 16.203 -27.406 -17.594 1 97.5 107 ASN A CA 1
ATOM 820 C C . ASN A 1 107 ? 16.859 -27.422 -18.969 1 97.5 107 ASN A C 1
ATOM 822 O O . ASN A 1 107 ? 16.188 -27.219 -19.984 1 97.5 107 ASN A O 1
ATOM 826 N N . ALA A 1 108 ? 18.125 -27.688 -19.047 1 97.81 108 ALA A N 1
ATOM 827 C CA . ALA A 1 108 ? 18.875 -27.562 -20.297 1 97.81 108 ALA A CA 1
ATOM 828 C C . ALA A 1 108 ? 18.344 -28.531 -21.344 1 97.81 108 ALA A C 1
ATOM 830 O O . ALA A 1 108 ? 18.078 -28.141 -22.484 1 97.81 108 ALA A O 1
ATOM 831 N N . ASP A 1 109 ? 18.156 -29.828 -21.031 1 96.88 109 ASP A N 1
ATOM 832 C CA . ASP A 1 109 ? 17.703 -30.812 -22 1 96.88 109 ASP A CA 1
ATOM 833 C C . ASP A 1 109 ? 16.312 -30.453 -22.531 1 96.88 109 ASP A C 1
ATOM 835 O O . ASP A 1 109 ? 16.062 -30.516 -23.734 1 96.88 109 ASP A O 1
ATOM 839 N N . LYS A 1 110 ? 15.484 -30.109 -21.641 1 96.69 110 LYS A N 1
ATOM 840 C CA . LYS A 1 110 ? 14.133 -29.688 -22 1 96.69 110 LYS A CA 1
ATOM 841 C C . LYS A 1 110 ? 14.156 -28.469 -22.906 1 96.69 110 LYS A C 1
ATOM 843 O O . LYS A 1 110 ? 13.422 -28.406 -23.891 1 96.69 110 LYS A O 1
ATOM 848 N N . ALA A 1 111 ? 14.945 -27.547 -22.531 1 98.19 111 ALA A N 1
ATOM 849 C CA . ALA A 1 111 ? 15.047 -26.297 -23.297 1 98.19 111 ALA A CA 1
ATOM 850 C C . ALA A 1 111 ? 15.531 -26.562 -24.719 1 98.19 111 ALA A C 1
ATOM 852 O O . ALA A 1 111 ? 15.023 -25.969 -25.672 1 98.19 111 ALA A O 1
ATOM 853 N N . LEU A 1 112 ? 16.531 -27.422 -24.844 1 97.62 112 LEU A N 1
ATOM 854 C CA . LEU A 1 112 ? 17.062 -27.75 -26.156 1 97.62 112 LEU A CA 1
ATOM 855 C C . LEU A 1 112 ? 16.016 -28.422 -27.031 1 97.62 112 LEU A C 1
ATOM 857 O O . LEU A 1 112 ? 15.922 -28.141 -28.234 1 97.62 112 LEU A O 1
ATOM 861 N N . GLU A 1 113 ? 15.227 -29.266 -26.422 1 97 113 GLU A N 1
ATOM 862 C CA . GLU A 1 113 ? 14.117 -29.875 -27.141 1 97 113 GLU A CA 1
ATOM 863 C C . GLU A 1 113 ? 13.086 -28.844 -27.578 1 97 113 GLU A C 1
ATOM 865 O O . GLU A 1 113 ? 12.547 -28.906 -28.672 1 97 113 GLU A O 1
ATOM 870 N N . VAL A 1 114 ? 12.789 -27.922 -26.703 1 97.44 114 VAL A N 1
ATOM 871 C CA . VAL A 1 114 ? 11.844 -26.844 -27 1 97.44 114 VAL A CA 1
ATOM 872 C C . VAL A 1 114 ? 12.359 -26.016 -28.172 1 97.44 114 VAL A C 1
ATOM 874 O O . VAL A 1 114 ? 11.594 -25.656 -29.078 1 97.44 114 VAL A O 1
ATOM 877 N N . LEU A 1 115 ? 13.656 -25.719 -28.172 1 97.56 115 LEU A N 1
ATOM 878 C CA . LEU A 1 115 ? 14.266 -24.938 -29.234 1 97.56 115 LEU A CA 1
ATOM 879 C C . LEU A 1 115 ? 14.133 -25.656 -30.578 1 97.56 115 LEU A C 1
ATOM 881 O O . LEU A 1 115 ? 13.992 -25.016 -31.625 1 97.56 115 LEU A O 1
ATOM 885 N N . GLU A 1 116 ? 14.109 -26.891 -30.547 1 96.56 116 GLU A N 1
ATOM 886 C CA . GLU A 1 116 ? 13.984 -27.688 -31.766 1 96.56 116 GLU A CA 1
ATOM 887 C C . GLU A 1 116 ? 12.555 -27.672 -32.281 1 96.56 116 GLU A C 1
ATOM 889 O O . GLU A 1 116 ? 12.32 -27.875 -33.5 1 96.56 116 GLU A O 1
ATOM 894 N N . ARG A 1 117 ? 11.688 -27.359 -31.469 1 95.19 117 ARG A N 1
ATOM 895 C CA . ARG A 1 117 ? 10.273 -27.5 -31.812 1 95.19 117 ARG A CA 1
ATOM 896 C C . ARG A 1 117 ? 9.625 -26.141 -32.062 1 95.19 117 ARG A C 1
ATOM 898 O O . ARG A 1 117 ? 8.445 -26.062 -32.406 1 95.19 117 ARG A O 1
ATOM 905 N N . THR A 1 118 ? 10.328 -25.125 -31.812 1 96.38 118 THR A N 1
ATOM 906 C CA . THR A 1 118 ? 9.742 -23.797 -31.844 1 96.38 118 THR A CA 1
ATOM 907 C C . THR A 1 118 ? 10.531 -22.875 -32.781 1 96.38 118 THR A C 1
ATOM 909 O O . THR A 1 118 ? 11.578 -23.281 -33.312 1 96.38 118 THR A O 1
ATOM 912 N N . GLU A 1 119 ? 9.984 -21.688 -32.969 1 93.56 119 GLU A N 1
ATOM 913 C CA . GLU A 1 119 ? 10.617 -20.719 -33.844 1 93.56 119 GLU A CA 1
ATOM 914 C C . GLU A 1 119 ? 11.477 -19.734 -33.031 1 93.56 119 GLU A C 1
ATOM 916 O O . GLU A 1 119 ? 11.812 -18.656 -33.531 1 93.56 119 GLU A O 1
ATOM 921 N N . ILE A 1 120 ? 11.789 -20.078 -31.812 1 96.19 120 ILE A N 1
ATOM 922 C CA . ILE A 1 120 ? 12.695 -19.266 -31 1 96.19 120 ILE A CA 1
ATOM 923 C C . ILE A 1 120 ? 14.008 -19.062 -31.75 1 96.19 120 ILE A C 1
ATOM 925 O O . ILE A 1 120 ? 14.586 -20.016 -32.281 1 96.19 120 ILE A O 1
ATOM 929 N N . GLU A 1 121 ? 14.508 -17.844 -31.703 1 94.44 121 GLU A N 1
ATOM 930 C CA . GLU A 1 121 ? 15.664 -17.469 -32.531 1 94.44 121 GLU A CA 1
ATOM 931 C C . GLU A 1 121 ? 16.969 -17.75 -31.781 1 94.44 121 GLU A C 1
ATOM 933 O O . GLU A 1 121 ? 18 -18 -32.406 1 94.44 121 GLU A O 1
ATOM 938 N N . LEU A 1 122 ? 16.875 -17.609 -30.516 1 97.56 122 LEU A N 1
ATOM 939 C CA . LEU A 1 122 ? 18.109 -17.672 -29.734 1 97.56 122 LEU A CA 1
ATOM 940 C C . LEU A 1 122 ? 17.828 -18.281 -28.359 1 97.56 122 LEU A C 1
ATOM 942 O O . LEU A 1 122 ? 16.844 -17.922 -27.703 1 97.56 122 LEU A O 1
ATOM 946 N N . GLY A 1 123 ? 18.656 -19.219 -28 1 98.31 123 GLY A N 1
ATOM 947 C CA . GLY A 1 123 ? 18.719 -19.672 -26.625 1 98.31 123 GLY A CA 1
ATOM 948 C C . GLY A 1 123 ? 19.812 -19 -25.828 1 98.31 123 GLY A C 1
ATOM 949 O O . GLY A 1 123 ? 20.875 -18.672 -26.359 1 98.31 123 GLY A O 1
ATOM 950 N N . VAL A 1 124 ? 19.562 -18.688 -24.547 1 98.62 124 VAL A N 1
ATOM 951 C CA . VAL A 1 124 ? 20.578 -18.188 -23.625 1 98.62 124 VAL A CA 1
ATOM 952 C C . VAL A 1 124 ? 20.641 -19.109 -22.391 1 98.62 124 VAL A C 1
ATOM 954 O O . VAL A 1 124 ? 19.641 -19.281 -21.688 1 98.62 124 VAL A O 1
ATOM 957 N N . HIS A 1 125 ? 21.781 -19.641 -22.141 1 98.62 125 HIS A N 1
ATOM 958 C CA . HIS A 1 125 ? 21.953 -20.641 -21.094 1 98.62 125 HIS A CA 1
ATOM 959 C C . HIS A 1 125 ? 22.656 -20.062 -19.875 1 98.62 125 HIS A C 1
ATOM 961 O O . HIS A 1 125 ? 23.781 -19.547 -20 1 98.62 125 HIS A O 1
ATOM 967 N N . ALA A 1 126 ? 22.016 -20.078 -18.734 1 97.5 126 ALA A N 1
ATOM 968 C CA . ALA A 1 126 ? 22.594 -19.688 -17.453 1 97.5 126 ALA A CA 1
ATOM 969 C C . ALA A 1 126 ? 23.016 -20.891 -16.641 1 97.5 126 ALA A C 1
ATOM 971 O O . ALA A 1 126 ? 22.203 -21.516 -15.969 1 97.5 126 ALA A O 1
ATOM 972 N N . GLY A 1 127 ? 24.219 -21.188 -16.578 1 94.94 127 GLY A N 1
ATOM 973 C CA . GLY A 1 127 ? 24.703 -22.328 -15.828 1 94.94 127 GLY A CA 1
ATOM 974 C C . GLY A 1 127 ? 26.125 -22.734 -16.203 1 94.94 127 GLY A C 1
ATOM 975 O O . GLY A 1 127 ? 26.844 -21.969 -16.844 1 94.94 127 GLY A O 1
ATOM 976 N N . GLU A 1 128 ? 26.516 -23.859 -15.711 1 93.31 128 GLU A N 1
ATOM 977 C CA . GLU A 1 128 ? 27.891 -24.328 -15.875 1 93.31 128 GLU A CA 1
ATOM 978 C C . GLU A 1 128 ? 28 -25.375 -16.969 1 93.31 128 GLU A C 1
ATOM 980 O O . GLU A 1 128 ? 29.094 -25.672 -17.453 1 93.31 128 GLU A O 1
ATOM 985 N N . ARG A 1 129 ? 26.859 -25.938 -17.375 1 94.5 129 ARG A N 1
ATOM 986 C CA . ARG A 1 129 ? 26.875 -26.953 -18.406 1 94.5 129 ARG A CA 1
ATOM 987 C C . ARG A 1 129 ? 27.359 -26.375 -19.734 1 94.5 129 ARG A C 1
ATOM 989 O O . ARG A 1 129 ? 27.047 -25.219 -20.062 1 94.5 129 ARG A O 1
ATOM 996 N N . SER A 1 130 ? 28.078 -27.172 -20.438 1 92.75 130 SER A N 1
ATOM 997 C CA . SER A 1 130 ? 28.5 -26.766 -21.781 1 92.75 130 SER A CA 1
ATOM 998 C C . SER A 1 130 ? 27.438 -27.141 -22.812 1 92.75 130 SER A C 1
ATOM 1000 O O . SER A 1 130 ? 27.078 -28.312 -22.953 1 92.75 130 SER A O 1
ATOM 1002 N N . ILE A 1 131 ? 26.938 -26.156 -23.391 1 94.81 131 ILE A N 1
ATOM 1003 C CA . ILE A 1 131 ? 25.953 -26.359 -24.453 1 94.81 131 ILE A CA 1
ATOM 1004 C C . ILE A 1 131 ? 26.609 -26.094 -25.797 1 94.81 131 ILE A C 1
ATOM 1006 O O . ILE A 1 131 ? 27.062 -24.969 -26.078 1 94.81 131 ILE A O 1
ATOM 1010 N N . ASP A 1 132 ? 26.672 -27.125 -26.672 1 91.44 132 ASP A N 1
ATOM 1011 C CA . ASP A 1 132 ? 27.281 -27.016 -27.984 1 91.44 132 ASP A CA 1
ATOM 1012 C C . ASP A 1 132 ? 26.234 -26.828 -29.078 1 91.44 132 ASP A C 1
ATOM 1014 O O . ASP A 1 132 ? 25.938 -27.75 -29.828 1 91.44 132 ASP A O 1
ATOM 1018 N N . ARG A 1 133 ? 25.703 -25.766 -29.141 1 93.81 133 ARG A N 1
ATOM 1019 C CA . ARG A 1 133 ? 24.703 -25.359 -30.141 1 93.81 133 ARG A CA 1
ATOM 1020 C C . ARG A 1 133 ? 24.953 -23.906 -30.578 1 93.81 133 ARG A C 1
ATOM 1022 O O . ARG A 1 133 ? 25.188 -23.031 -29.75 1 93.81 133 ARG A O 1
ATOM 1029 N N . GLU A 1 134 ? 24.953 -23.625 -31.844 1 93.19 134 GLU A N 1
ATOM 1030 C CA . GLU A 1 134 ? 25.297 -22.328 -32.406 1 93.19 134 GLU A CA 1
ATOM 1031 C C . GLU A 1 134 ? 24.297 -21.266 -32.031 1 93.19 134 GLU A C 1
ATOM 1033 O O . GLU A 1 134 ? 24.641 -20.078 -31.906 1 93.19 134 GLU A O 1
ATOM 1038 N N . ASP A 1 135 ? 23.062 -21.625 -31.844 1 96.25 135 ASP A N 1
ATOM 1039 C CA . ASP A 1 135 ? 22.016 -20.656 -31.547 1 96.25 135 ASP A CA 1
ATOM 1040 C C . ASP A 1 135 ? 21.75 -20.547 -30.047 1 96.25 135 ASP A C 1
ATOM 1042 O O . ASP A 1 135 ? 20.641 -20.219 -29.625 1 96.25 135 ASP A O 1
ATOM 1046 N N . VAL A 1 136 ? 22.719 -20.969 -29.25 1 97.94 136 VAL A N 1
ATOM 1047 C CA . VAL A 1 136 ? 22.656 -20.828 -27.812 1 97.94 136 VAL A CA 1
ATOM 1048 C C . VAL A 1 136 ? 23.859 -20.047 -27.312 1 97.94 136 VAL A C 1
ATOM 1050 O O . VAL A 1 136 ? 25 -20.438 -27.562 1 97.94 136 VAL A O 1
ATOM 1053 N N . GLU A 1 137 ? 23.609 -18.969 -26.641 1 97.69 137 GLU A N 1
ATOM 1054 C CA . GLU A 1 137 ? 24.672 -18.141 -26.047 1 97.69 137 GLU A CA 1
ATOM 1055 C C . GLU A 1 137 ? 24.734 -18.344 -24.531 1 97.69 137 GLU A C 1
ATOM 1057 O O . GLU A 1 137 ? 23.766 -18.797 -23.922 1 97.69 137 GLU A O 1
ATOM 1062 N N . SER A 1 138 ? 25.906 -18.047 -24 1 97.44 138 SER A N 1
ATOM 1063 C CA . SER A 1 138 ? 26.094 -18.094 -22.562 1 97.44 138 SER A CA 1
ATOM 1064 C C . SER A 1 138 ? 25.531 -16.859 -21.875 1 97.44 138 SER A C 1
ATOM 1066 O O . SER A 1 138 ? 25.844 -15.727 -22.281 1 97.44 138 SER A O 1
ATOM 1068 N N . TYR A 1 139 ? 24.766 -17.094 -20.844 1 97.94 139 TYR A N 1
ATOM 1069 C CA . TYR A 1 139 ? 24.156 -16.016 -20.062 1 97.94 139 TYR A CA 1
ATOM 1070 C C . TYR A 1 139 ? 25.219 -15.039 -19.562 1 97.94 139 TYR A C 1
ATOM 1072 O O . TYR A 1 139 ? 25.047 -13.828 -19.672 1 97.94 139 TYR A O 1
ATOM 1080 N N . ASP A 1 140 ? 26.328 -15.516 -19.016 1 96.19 140 ASP A N 1
ATOM 1081 C CA . ASP A 1 140 ? 27.391 -14.688 -18.469 1 96.19 140 ASP A CA 1
ATOM 1082 C C . ASP A 1 140 ? 28.047 -13.836 -19.547 1 96.19 140 ASP A C 1
ATOM 1084 O O . ASP A 1 140 ? 28.406 -12.68 -19.312 1 96.19 140 ASP A O 1
ATOM 1088 N N . VAL A 1 141 ? 28.188 -14.398 -20.688 1 95.69 141 VAL A N 1
ATOM 1089 C CA . VAL A 1 141 ? 28.781 -13.68 -21.797 1 95.69 141 VAL A CA 1
ATOM 1090 C C . VAL A 1 141 ? 27.828 -12.594 -22.281 1 95.69 141 VAL A C 1
ATOM 1092 O O . VAL A 1 141 ? 28.25 -11.461 -22.562 1 95.69 141 VAL A O 1
ATOM 1095 N N . VAL A 1 142 ? 26.562 -12.961 -22.359 1 96.88 142 VAL A N 1
ATOM 1096 C CA . VAL A 1 142 ? 25.531 -12.016 -22.766 1 96.88 142 VAL A CA 1
ATOM 1097 C C . VAL A 1 142 ? 25.547 -10.805 -21.828 1 96.88 142 VAL A C 1
ATOM 1099 O O . VAL A 1 142 ? 25.484 -9.664 -22.297 1 96.88 142 VAL A O 1
ATOM 1102 N N . LEU A 1 143 ? 25.672 -11 -20.547 1 97.12 143 LEU A N 1
ATOM 1103 C CA . LEU A 1 143 ? 25.672 -9.922 -19.562 1 97.12 143 LEU A CA 1
ATOM 1104 C C . LEU A 1 143 ? 26.953 -9.109 -19.641 1 97.12 143 LEU A C 1
ATOM 1106 O O . LEU A 1 143 ? 26.922 -7.879 -19.594 1 97.12 143 LEU A O 1
ATOM 1110 N N . SER A 1 144 ? 28.094 -9.758 -19.734 1 95.94 144 SER A N 1
ATOM 1111 C CA . SER A 1 144 ? 29.391 -9.094 -19.688 1 95.94 144 SER A CA 1
ATOM 1112 C C . SER A 1 144 ? 29.578 -8.164 -20.875 1 95.94 144 SER A C 1
ATOM 1114 O O . SER A 1 144 ? 30.25 -7.137 -20.766 1 95.94 144 SER A O 1
ATOM 1116 N N . ASP A 1 145 ? 28.938 -8.422 -21.953 1 95.31 145 ASP A N 1
ATOM 1117 C CA . ASP A 1 145 ? 29.156 -7.672 -23.188 1 95.31 145 ASP A CA 1
ATOM 1118 C C . ASP A 1 145 ? 28.125 -6.555 -23.344 1 95.31 145 ASP A C 1
ATOM 1120 O O . ASP A 1 145 ? 28.219 -5.723 -24.234 1 95.31 145 ASP A O 1
ATOM 1124 N N . ALA A 1 146 ? 27.203 -6.539 -22.422 1 96.75 146 ALA A N 1
ATOM 1125 C CA . ALA A 1 146 ? 26.062 -5.652 -22.609 1 96.75 146 ALA A CA 1
ATOM 1126 C C . ALA A 1 146 ? 26.328 -4.27 -22.016 1 96.75 146 ALA A C 1
ATOM 1128 O O . ALA A 1 146 ? 27.141 -4.133 -21.094 1 96.75 146 ALA A O 1
ATOM 1129 N N . SER A 1 147 ? 25.641 -3.244 -22.5 1 95.88 147 SER A N 1
ATOM 1130 C CA . SER A 1 147 ? 25.719 -1.868 -22.016 1 95.88 147 SER A CA 1
ATOM 1131 C C . SER A 1 147 ? 25.109 -1.723 -20.625 1 95.88 147 SER A C 1
ATOM 1133 O O . SER A 1 147 ? 24.25 -2.525 -20.234 1 95.88 147 SER A O 1
ATOM 1135 N N . THR A 1 148 ? 25.531 -0.744 -19.891 1 94.44 148 THR A N 1
ATOM 1136 C CA . THR A 1 148 ? 24.969 -0.43 -18.578 1 94.44 148 THR A CA 1
ATOM 1137 C C . THR A 1 148 ? 24.031 0.771 -18.656 1 94.44 148 THR A C 1
ATOM 1139 O O . THR A 1 148 ? 23.531 1.246 -17.641 1 94.44 148 THR A O 1
ATOM 1142 N N . ASP A 1 149 ? 23.812 1.224 -19.859 1 94.69 149 ASP A N 1
ATOM 1143 C CA . ASP A 1 149 ? 22.906 2.365 -20.031 1 94.69 149 ASP A CA 1
ATOM 1144 C C . ASP A 1 149 ? 21.469 1.979 -19.734 1 94.69 149 ASP A C 1
ATOM 1146 O O . ASP A 1 149 ? 21.062 0.833 -19.969 1 94.69 149 ASP A O 1
ATOM 1150 N N . ASP A 1 150 ? 20.719 2.939 -19.297 1 92 150 ASP A N 1
ATOM 1151 C CA . ASP A 1 150 ? 19.297 2.666 -19.062 1 92 150 ASP A CA 1
ATOM 1152 C C . ASP A 1 150 ? 18.578 2.371 -20.359 1 92 150 ASP A C 1
ATOM 1154 O O . ASP A 1 150 ? 18.844 2.994 -21.391 1 92 150 ASP A O 1
ATOM 1158 N N . VAL A 1 151 ? 17.688 1.386 -20.25 1 92.12 151 VAL A N 1
ATOM 1159 C CA . VAL A 1 151 ? 16.844 1.056 -21.391 1 92.12 151 VAL A CA 1
ATOM 1160 C C . VAL A 1 151 ? 15.539 1.843 -21.312 1 92.12 151 VAL A C 1
ATOM 1162 O O . VAL A 1 151 ? 14.961 1.99 -20.234 1 92.12 151 VAL A O 1
ATOM 1165 N N . GLU A 1 152 ? 15.102 2.381 -22.438 1 92.62 152 GLU A N 1
ATOM 1166 C CA . GLU A 1 152 ? 13.781 3.006 -22.484 1 92.62 152 GLU A CA 1
ATOM 1167 C C . GLU A 1 152 ? 12.68 1.955 -22.547 1 92.62 152 GLU A C 1
ATOM 1169 O O . GLU A 1 152 ? 12.633 1.149 -23.484 1 92.62 152 GLU A O 1
ATOM 1174 N N . PRO A 1 153 ? 11.836 1.971 -21.594 1 95.06 153 PRO A N 1
ATOM 1175 C CA . PRO A 1 153 ? 10.789 0.943 -21.594 1 95.06 153 PRO A CA 1
ATOM 1176 C C . PRO A 1 153 ? 9.82 1.1 -22.766 1 95.06 153 PRO A C 1
ATOM 1178 O O . PRO A 1 153 ? 9.469 2.223 -23.125 1 95.06 153 PRO A O 1
ATOM 1181 N N . HIS A 1 154 ? 9.445 -0.003 -23.375 1 96.38 154 HIS A N 1
ATOM 1182 C CA . HIS A 1 154 ? 8.328 -0.011 -24.312 1 96.38 154 HIS A CA 1
ATOM 1183 C C . HIS A 1 154 ? 7.066 0.566 -23.672 1 96.38 154 HIS A C 1
ATOM 1185 O O . HIS A 1 154 ? 6.793 0.315 -22.5 1 96.38 154 HIS A O 1
ATOM 1191 N N . PRO A 1 155 ? 6.262 1.295 -24.375 1 95.94 155 PRO A N 1
ATOM 1192 C CA . PRO A 1 155 ? 5.113 2.006 -23.812 1 95.94 155 PRO A CA 1
ATOM 1193 C C . PRO A 1 155 ? 4.043 1.062 -23.266 1 95.94 155 PRO A C 1
ATOM 1195 O O . PRO A 1 155 ? 3.184 1.48 -22.484 1 95.94 155 PRO A O 1
ATOM 1198 N N . ASP A 1 156 ? 4.086 -0.146 -23.609 1 96.25 156 ASP A N 1
ATOM 1199 C CA . ASP A 1 156 ? 3.092 -1.1 -23.125 1 96.25 156 ASP A CA 1
ATOM 1200 C C . ASP A 1 156 ? 3.318 -1.429 -21.656 1 96.25 156 ASP A C 1
ATOM 1202 O O . ASP A 1 156 ? 2.414 -1.917 -20.984 1 96.25 156 ASP A O 1
ATOM 1206 N N . TYR A 1 157 ? 4.535 -1.291 -21.188 1 98.06 157 TYR A N 1
ATOM 1207 C CA . TYR A 1 157 ? 4.902 -1.555 -19.797 1 98.06 157 TYR A CA 1
ATOM 1208 C C . TYR A 1 157 ? 4.41 -2.928 -19.359 1 98.06 157 TYR A C 1
ATOM 1210 O O . TYR A 1 157 ? 3.77 -3.057 -18.312 1 98.06 157 TYR A O 1
ATOM 1218 N N . GLU A 1 158 ? 4.766 -3.967 -20.172 1 98.19 158 GLU A N 1
ATOM 1219 C CA . GLU A 1 158 ? 4.418 -5.34 -19.828 1 98.19 158 GLU A CA 1
ATOM 1220 C C . GLU A 1 158 ? 5.285 -5.852 -18.672 1 98.19 158 GLU A C 1
ATOM 1222 O O . GLU A 1 158 ? 6.469 -5.508 -18.594 1 98.19 158 GLU A O 1
ATOM 1227 N N . HIS A 1 159 ? 4.707 -6.602 -17.812 1 97.25 159 HIS A N 1
ATOM 1228 C CA . HIS A 1 159 ? 5.492 -7.406 -16.891 1 97.25 159 HIS A CA 1
ATOM 1229 C C . HIS A 1 159 ? 5.836 -8.766 -17.484 1 97.25 159 HIS A C 1
ATOM 1231 O O . HIS A 1 159 ? 7.008 -9.141 -17.547 1 97.25 159 HIS A O 1
ATOM 1237 N N . GLY A 1 160 ? 4.652 -9.492 -17.797 1 97.56 160 GLY A N 1
ATOM 1238 C CA . GLY A 1 160 ? 4.93 -10.812 -18.328 1 97.56 160 GLY A CA 1
ATOM 1239 C C . GLY A 1 160 ? 3.68 -11.656 -18.5 1 97.56 160 GLY A C 1
ATOM 1240 O O . GLY A 1 160 ? 2.562 -11.172 -18.328 1 97.56 160 GLY A O 1
ATOM 1241 N N . VAL A 1 161 ? 3.932 -12.953 -18.984 1 98.19 161 VAL A N 1
ATOM 1242 C CA . VAL A 1 161 ? 2.857 -13.891 -19.297 1 98.19 161 VAL A CA 1
ATOM 1243 C C . VAL A 1 161 ? 2.859 -15.031 -18.281 1 98.19 161 VAL A C 1
ATOM 1245 O O . VAL A 1 161 ? 3.893 -15.664 -18.047 1 98.19 161 VAL A O 1
ATOM 1248 N N . PHE A 1 162 ? 1.719 -15.219 -17.641 1 97.69 162 PHE A N 1
ATOM 1249 C CA . PHE A 1 162 ? 1.476 -16.359 -16.766 1 97.69 162 PHE A CA 1
ATOM 1250 C C . PHE A 1 162 ? 0.619 -17.406 -17.469 1 97.69 162 PHE A C 1
ATOM 1252 O O . PHE A 1 162 ? -0.096 -17.094 -18.422 1 97.69 162 PHE A O 1
ATOM 1259 N N . TYR A 1 163 ? 0.704 -18.609 -17 1 93.88 163 TYR A N 1
ATOM 1260 C CA . TYR A 1 163 ? -0.133 -19.656 -17.578 1 93.88 163 TYR A CA 1
ATOM 1261 C C . TYR A 1 163 ? -1.049 -20.266 -16.531 1 93.88 163 TYR A C 1
ATOM 1263 O O . TYR A 1 163 ? -0.652 -20.438 -15.375 1 93.88 163 TYR A O 1
ATOM 1271 N N . THR A 1 164 ? -2.234 -20.484 -16.891 1 86.5 164 THR A N 1
ATOM 1272 C CA . THR A 1 164 ? -3.213 -21.188 -16.062 1 86.5 164 THR A CA 1
ATOM 1273 C C . THR A 1 164 ? -3.686 -22.469 -16.734 1 86.5 164 THR A C 1
ATOM 1275 O O . THR A 1 164 ? -3.646 -22.562 -17.969 1 86.5 164 THR A O 1
ATOM 1278 N N . SER A 1 165 ? -4.094 -23.375 -15.836 1 66.5 165 SER A N 1
ATOM 1279 C CA . SER A 1 165 ? -4.602 -24.625 -16.406 1 66.5 165 SER A CA 1
ATOM 1280 C C . SER A 1 165 ? -5.969 -24.422 -17.047 1 66.5 165 SER A C 1
ATOM 1282 O O . SER A 1 165 ? -6.719 -23.531 -16.656 1 66.5 165 SER A O 1
ATOM 1284 N N . GLY A 1 166 ? -6.273 -24.828 -18.266 1 53.94 166 GLY A N 1
ATOM 1285 C CA . GLY A 1 166 ? -7.527 -24.656 -18.984 1 53.94 166 GLY A CA 1
ATOM 1286 C C . GLY A 1 166 ? -8.336 -25.938 -19.078 1 53.94 166 GLY A C 1
ATOM 1287 O O . GLY A 1 166 ? -7.848 -27.016 -18.734 1 53.94 166 GLY A O 1
ATOM 1288 N N . THR A 1 167 ? -9.68 -25.75 -19.109 1 44.09 167 THR A N 1
ATOM 1289 C CA . THR A 1 167 ? -10.609 -26.859 -19.328 1 44.09 167 THR A CA 1
ATOM 1290 C C . THR A 1 167 ? -10.234 -27.641 -20.578 1 44.09 167 THR A C 1
ATOM 1292 O O . THR A 1 167 ? -10.609 -28.812 -20.719 1 44.09 167 THR A O 1
ATOM 1295 N N . THR A 1 168 ? -9.672 -26.859 -21.453 1 46.5 168 THR A N 1
ATOM 1296 C CA . THR A 1 168 ? -9.203 -27.547 -22.641 1 46.5 168 THR A CA 1
ATOM 1297 C C . THR A 1 168 ? -7.738 -27.953 -22.5 1 46.5 168 THR A C 1
ATOM 1299 O O . THR A 1 168 ? -7.082 -27.578 -21.516 1 46.5 168 THR A O 1
ATOM 1302 N N . SER A 1 169 ? -7.273 -28.828 -23.344 1 51.97 169 SER A N 1
ATOM 1303 C CA . SER A 1 169 ? -5.98 -29.5 -23.359 1 51.97 169 SER A CA 1
ATOM 1304 C C . SER A 1 169 ? -4.832 -28.5 -23.375 1 51.97 169 SER A C 1
ATOM 1306 O O . SER A 1 169 ? -3.672 -28.875 -23.203 1 51.97 169 SER A O 1
ATOM 1308 N N . LYS A 1 170 ? -5.117 -27.172 -23.422 1 67.81 170 LYS A N 1
ATOM 1309 C CA . LYS A 1 170 ? -3.959 -26.281 -23.531 1 67.81 170 LYS A CA 1
ATOM 1310 C C . LYS A 1 170 ? -3.996 -25.188 -22.484 1 67.81 170 LYS A C 1
ATOM 1312 O O . LYS A 1 170 ? -5.012 -24.516 -22.312 1 67.81 170 LYS A O 1
ATOM 1317 N N . PRO A 1 171 ? -2.916 -25.062 -21.703 1 84.69 171 PRO A N 1
ATOM 1318 C CA . PRO A 1 171 ? -2.838 -23.953 -20.766 1 84.69 171 PRO A CA 1
ATOM 1319 C C . PRO A 1 171 ? -3.111 -22.594 -21.406 1 84.69 171 PRO A C 1
ATOM 1321 O O . PRO A 1 171 ? -2.852 -22.422 -22.609 1 84.69 171 PRO A O 1
ATOM 1324 N N . LYS A 1 172 ? -3.807 -21.672 -20.703 1 92.12 172 LYS A N 1
ATOM 1325 C CA . LYS A 1 172 ? -4.156 -20.359 -21.203 1 92.12 172 LYS A CA 1
ATOM 1326 C C . LYS A 1 172 ? -3.143 -19.312 -20.766 1 92.12 172 LYS A C 1
ATOM 1328 O O . LYS A 1 172 ? -2.727 -19.297 -19.594 1 92.12 172 LYS A O 1
ATOM 1333 N N . ALA A 1 173 ? -2.73 -18.5 -21.688 1 96.44 173 ALA A N 1
ATOM 1334 C CA . ALA A 1 173 ? -1.768 -17.438 -21.422 1 96.44 173 ALA A CA 1
ATOM 1335 C C . ALA A 1 173 ? -2.473 -16.172 -20.953 1 96.44 173 ALA A C 1
ATOM 1337 O O . ALA A 1 173 ? -3.432 -15.719 -21.594 1 96.44 173 ALA A O 1
ATOM 1338 N N . VAL A 1 174 ? -2.01 -15.609 -19.875 1 97.69 174 VAL A N 1
ATOM 1339 C CA . VAL A 1 174 ? -2.555 -14.375 -19.328 1 97.69 174 VAL A CA 1
ATOM 1340 C C . VAL A 1 174 ? -1.468 -13.297 -19.297 1 97.69 174 VAL A C 1
ATOM 1342 O O . VAL A 1 174 ? -0.461 -13.445 -18.594 1 97.69 174 VAL A O 1
ATOM 1345 N N . LEU A 1 175 ? -1.653 -12.25 -20.047 1 98 175 LEU A N 1
ATOM 1346 C CA . LEU A 1 175 ? -0.705 -11.148 -20.062 1 98 175 LEU A CA 1
ATOM 1347 C C . LEU A 1 175 ? -1.012 -10.141 -18.969 1 98 175 LEU A C 1
ATOM 1349 O O . LEU A 1 175 ? -2.164 -9.742 -18.781 1 98 175 LEU A O 1
ATOM 1353 N N . PHE A 1 176 ? -0.016 -9.773 -18.188 1 98.44 176 PHE A N 1
ATOM 1354 C CA . PHE A 1 176 ? -0.15 -8.742 -17.172 1 98.44 176 PHE A CA 1
ATOM 1355 C C . PHE A 1 176 ? 0.784 -7.57 -17.453 1 98.44 176 PHE A C 1
ATOM 1357 O O . PHE A 1 176 ? 1.923 -7.766 -17.875 1 98.44 176 PHE A O 1
ATOM 1364 N N . GLY A 1 177 ? 0.299 -6.379 -17.25 1 98.38 177 GLY A N 1
ATOM 1365 C CA . GLY A 1 177 ? 1.132 -5.184 -17.234 1 98.38 177 GLY A CA 1
ATOM 1366 C C . GLY A 1 177 ? 1.733 -4.887 -15.883 1 98.38 177 GLY A C 1
ATOM 1367 O O . GLY A 1 177 ? 1.422 -5.562 -14.898 1 98.38 177 GLY A O 1
ATOM 1368 N N . GLN A 1 178 ? 2.615 -3.914 -15.859 1 98.38 178 GLN A N 1
ATOM 1369 C CA . GLN A 1 178 ? 3.32 -3.549 -14.633 1 98.38 178 GLN A CA 1
ATOM 1370 C C . GLN A 1 178 ? 2.385 -2.867 -13.641 1 98.38 178 GLN A C 1
ATOM 1372 O O . GLN A 1 178 ? 2.555 -3 -12.43 1 98.38 178 GLN A O 1
ATOM 1377 N N . GLU A 1 179 ? 1.39 -2.154 -14.094 1 97.69 179 GLU A N 1
ATOM 1378 C CA . GLU A 1 179 ? 0.458 -1.472 -13.195 1 97.69 179 GLU A CA 1
ATOM 1379 C C . GLU A 1 179 ? -0.388 -2.471 -12.414 1 97.69 179 GLU A C 1
ATOM 1381 O O . GLU A 1 179 ? -0.602 -2.303 -11.211 1 97.69 179 GLU A O 1
ATOM 1386 N N . GLU A 1 180 ? -0.867 -3.516 -13.086 1 97.81 180 GLU A N 1
ATOM 1387 C CA . GLU A 1 180 ? -1.628 -4.555 -12.398 1 97.81 180 GLU A CA 1
ATOM 1388 C C . GLU A 1 180 ? -0.805 -5.203 -11.289 1 97.81 180 GLU A C 1
ATOM 1390 O O . GLU A 1 180 ? -1.293 -5.383 -10.172 1 97.81 180 GLU A O 1
ATOM 1395 N N . LEU A 1 181 ? 0.431 -5.461 -11.625 1 97.94 181 LEU A N 1
ATOM 1396 C CA . LEU A 1 181 ? 1.276 -6.141 -10.656 1 97.94 181 LEU A CA 1
ATOM 1397 C C . LEU A 1 181 ? 1.667 -5.195 -9.523 1 97.94 181 LEU A C 1
ATOM 1399 O O . LEU A 1 181 ? 1.84 -5.629 -8.375 1 97.94 181 LEU A O 1
ATOM 1403 N N . TRP A 1 182 ? 1.743 -3.881 -9.852 1 98.06 182 TRP A N 1
ATOM 1404 C CA . TRP A 1 182 ? 1.996 -2.902 -8.797 1 98.06 182 TRP A CA 1
ATOM 1405 C C . TRP A 1 182 ? 0.863 -2.896 -7.777 1 98.06 182 TRP A C 1
ATOM 1407 O O . TRP A 1 182 ? 1.107 -2.869 -6.566 1 98.06 182 TRP A O 1
ATOM 1417 N N . HIS A 1 183 ? -0.379 -2.959 -8.25 1 97.75 183 HIS A N 1
ATOM 1418 C CA . HIS A 1 183 ? -1.511 -3.029 -7.332 1 97.75 183 HIS A CA 1
ATOM 1419 C C . HIS A 1 183 ? -1.44 -4.281 -6.465 1 97.75 183 HIS A C 1
ATOM 1421 O O . HIS A 1 183 ? -1.667 -4.219 -5.254 1 97.75 183 HIS A O 1
ATOM 1427 N N . GLY A 1 184 ? -1.081 -5.391 -7.098 1 98 184 GLY A N 1
ATOM 1428 C CA . GLY A 1 184 ? -0.979 -6.648 -6.371 1 98 184 GLY A CA 1
ATOM 1429 C C . GLY A 1 184 ? 0.103 -6.637 -5.309 1 98 184 GLY A C 1
ATOM 1430 O O . GLY A 1 184 ? -0.147 -7 -4.156 1 98 184 GLY A O 1
ATOM 1431 N N . SER A 1 185 ? 1.296 -6.215 -5.691 1 98.25 185 SER A N 1
ATOM 1432 C CA . SER A 1 185 ? 2.42 -6.188 -4.766 1 98.25 185 SER A CA 1
ATOM 1433 C C . SER A 1 185 ? 2.166 -5.219 -3.615 1 98.25 185 SER A C 1
ATOM 1435 O O . SER A 1 185 ? 2.471 -5.523 -2.459 1 98.25 185 SER A O 1
ATOM 1437 N N . THR A 1 186 ? 1.56 -4.117 -3.932 1 98.19 186 THR A N 1
ATOM 1438 C CA . THR A 1 186 ? 1.271 -3.078 -2.951 1 98.19 186 THR A CA 1
ATOM 1439 C C . THR A 1 186 ? 0.267 -3.576 -1.915 1 98.19 186 THR A C 1
ATOM 1441 O O . THR A 1 186 ? 0.482 -3.422 -0.71 1 98.19 186 THR A O 1
ATOM 1444 N N . GLN A 1 187 ? -0.783 -4.199 -2.344 1 98 187 GLN A N 1
ATOM 1445 C CA . GLN A 1 187 ? -1.775 -4.688 -1.393 1 98 187 GLN A CA 1
ATOM 1446 C C . GLN A 1 187 ? -1.181 -5.754 -0.478 1 98 187 GLN A C 1
ATOM 1448 O O . GLN A 1 187 ? -1.551 -5.852 0.694 1 98 187 GLN A O 1
ATOM 1453 N N . VAL A 1 188 ? -0.29 -6.57 -1.025 1 98.5 188 VAL A N 1
ATOM 1454 C CA . VAL A 1 188 ? 0.292 -7.641 -0.223 1 98.5 188 VAL A CA 1
ATOM 1455 C C . VAL A 1 188 ? 1.15 -7.043 0.89 1 98.5 188 VAL A C 1
ATOM 1457 O O . VAL A 1 188 ? 1.117 -7.516 2.029 1 98.5 188 VAL A O 1
ATOM 1460 N N . ILE A 1 189 ? 1.932 -6.023 0.565 1 98.62 189 ILE A N 1
ATOM 1461 C CA . ILE A 1 189 ? 2.713 -5.336 1.588 1 98.62 189 ILE A CA 1
ATOM 1462 C C . ILE A 1 189 ? 1.789 -4.836 2.693 1 98.62 189 ILE A C 1
ATOM 1464 O O . ILE A 1 189 ? 2.074 -5.016 3.881 1 98.62 189 ILE A O 1
ATOM 1468 N N . MET A 1 190 ? 0.675 -4.25 2.307 1 98.38 190 MET A N 1
ATOM 1469 C CA . MET A 1 190 ? -0.296 -3.715 3.256 1 98.38 190 MET A CA 1
ATOM 1470 C C . MET A 1 190 ? -0.897 -4.828 4.105 1 98.38 190 MET A C 1
ATOM 1472 O O . MET A 1 190 ? -1.078 -4.668 5.312 1 98.38 190 MET A O 1
ATOM 1476 N N . GLU A 1 191 ? -1.17 -5.953 3.535 1 98.12 191 GLU A N 1
ATOM 1477 C CA . GLU A 1 191 ? -1.91 -7.039 4.176 1 98.12 191 GLU A CA 1
ATOM 1478 C C . GLU A 1 191 ? -1.038 -7.781 5.184 1 98.12 191 GLU A C 1
ATOM 1480 O O . GLU A 1 191 ? -1.513 -8.172 6.25 1 98.12 191 GLU A O 1
ATOM 1485 N N . MET A 1 192 ? 0.233 -7.914 4.867 1 97.88 192 MET A N 1
ATOM 1486 C CA . MET A 1 192 ? 1.076 -8.789 5.68 1 97.88 192 MET A CA 1
ATOM 1487 C C . MET A 1 192 ? 2.1 -7.977 6.469 1 97.88 192 MET A C 1
ATOM 1489 O O . MET A 1 192 ? 2.908 -8.539 7.207 1 97.88 192 MET A O 1
ATOM 1493 N N . GLY A 1 193 ? 2.078 -6.688 6.324 1 97.75 193 GLY A N 1
ATOM 1494 C CA . GLY A 1 193 ? 3.027 -5.848 7.035 1 97.75 193 GLY A CA 1
ATOM 1495 C C . GLY A 1 193 ? 4.469 -6.109 6.645 1 97.75 193 GLY A C 1
ATOM 1496 O O . GLY A 1 193 ? 5.34 -6.223 7.512 1 97.75 193 GLY A O 1
ATOM 1497 N N . ILE A 1 194 ? 4.695 -6.293 5.336 1 98.56 194 ILE A N 1
ATOM 1498 C CA . ILE A 1 194 ? 6.047 -6.547 4.848 1 98.56 194 ILE A CA 1
ATOM 1499 C C . ILE A 1 194 ? 6.887 -5.281 4.98 1 98.56 194 ILE A C 1
ATOM 1501 O O . ILE A 1 194 ? 6.426 -4.184 4.66 1 98.56 194 ILE A O 1
ATOM 1505 N N . GLU A 1 195 ? 8.07 -5.41 5.504 1 97.62 195 GLU A N 1
ATOM 1506 C CA . GLU A 1 195 ? 8.914 -4.23 5.695 1 97.62 195 GLU A CA 1
ATOM 1507 C C . GLU A 1 195 ? 10.352 -4.5 5.25 1 97.62 195 GLU A C 1
ATOM 1509 O O . GLU A 1 195 ? 10.688 -5.629 4.879 1 97.62 195 GLU A O 1
ATOM 1514 N N . GLU A 1 196 ? 11.172 -3.488 5.25 1 97.62 196 GLU A N 1
ATOM 1515 C CA . GLU A 1 196 ? 12.516 -3.49 4.672 1 97.62 196 GLU A CA 1
ATOM 1516 C C . GLU A 1 196 ? 13.445 -4.418 5.449 1 97.62 196 GLU A C 1
ATOM 1518 O O . GLU A 1 196 ? 14.477 -4.855 4.922 1 97.62 196 GLU A O 1
ATOM 1523 N N . THR A 1 197 ? 13.133 -4.809 6.723 1 97.81 197 THR A N 1
ATOM 1524 C CA . THR A 1 197 ? 14 -5.648 7.539 1 97.81 197 THR A CA 1
ATOM 1525 C C . THR A 1 197 ? 13.641 -7.121 7.371 1 97.81 197 THR A C 1
ATOM 1527 O O . THR A 1 197 ? 14.289 -7.992 7.957 1 97.81 197 THR A O 1
ATOM 1530 N N . ASP A 1 198 ? 12.664 -7.414 6.559 1 98.75 198 ASP A N 1
ATOM 1531 C CA . ASP A 1 198 ? 12.211 -8.789 6.383 1 98.75 198 ASP A CA 1
ATOM 1532 C C . ASP A 1 198 ? 13.219 -9.602 5.574 1 98.75 198 ASP A C 1
ATOM 1534 O O . ASP A 1 198 ? 13.898 -9.062 4.699 1 98.75 198 ASP A O 1
ATOM 1538 N N . THR A 1 199 ? 13.312 -10.812 5.91 1 98.88 199 THR A N 1
ATOM 1539 C CA . THR A 1 199 ? 13.938 -11.859 5.105 1 98.88 199 THR A CA 1
ATOM 1540 C C . THR A 1 199 ? 12.914 -12.914 4.703 1 98.88 199 THR A C 1
ATOM 1542 O O . THR A 1 199 ? 12.391 -13.641 5.555 1 98.88 199 THR A O 1
ATOM 1545 N N . ALA A 1 200 ? 12.664 -13.016 3.434 1 98.88 200 ALA A N 1
ATOM 1546 C CA . ALA A 1 200 ? 11.578 -13.859 2.924 1 98.88 200 ALA A CA 1
ATOM 1547 C C . ALA A 1 200 ? 12.133 -15.094 2.215 1 98.88 200 ALA A C 1
ATOM 1549 O O . ALA A 1 200 ? 13.008 -14.984 1.354 1 98.88 200 ALA A O 1
ATOM 1550 N N . LEU A 1 201 ? 11.602 -16.219 2.543 1 98.88 201 LEU A N 1
ATOM 1551 C CA . LEU A 1 201 ? 12.047 -17.469 1.927 1 98.88 201 LEU A CA 1
ATOM 1552 C C . LEU A 1 201 ? 11.125 -17.859 0.775 1 98.88 201 LEU A C 1
ATOM 1554 O O . LEU A 1 201 ? 9.906 -17.922 0.943 1 98.88 201 LEU A O 1
ATOM 1558 N N . VAL A 1 202 ? 11.695 -18.031 -0.374 1 98.25 202 VAL A N 1
ATOM 1559 C CA . VAL A 1 202 ? 10.984 -18.453 -1.578 1 98.25 202 VAL A CA 1
ATOM 1560 C C . VAL A 1 202 ? 11.109 -19.969 -1.752 1 98.25 202 VAL A C 1
ATOM 1562 O O . VAL A 1 202 ? 12.188 -20.484 -2.066 1 98.25 202 VAL A O 1
ATOM 1565 N N . THR A 1 203 ? 9.961 -20.656 -1.589 1 96.81 203 THR A N 1
ATOM 1566 C CA . THR A 1 203 ? 9.992 -22.109 -1.673 1 96.81 203 THR A CA 1
ATOM 1567 C C . THR A 1 203 ? 9.117 -22.609 -2.816 1 96.81 203 THR A C 1
ATOM 1569 O O . THR A 1 203 ? 9.211 -23.766 -3.221 1 96.81 203 THR A O 1
ATOM 1572 N N . THR A 1 204 ? 8.203 -21.766 -3.283 1 94.44 204 THR A N 1
ATOM 1573 C CA . THR A 1 204 ? 7.234 -22.141 -4.312 1 94.44 204 THR A CA 1
ATOM 1574 C C . THR A 1 204 ? 7.723 -21.703 -5.691 1 94.44 204 THR A C 1
ATOM 1576 O O . THR A 1 204 ? 8.531 -20.781 -5.812 1 94.44 204 THR A O 1
ATOM 1579 N N . PRO A 1 205 ? 7.27 -22.328 -6.75 1 94.62 205 PRO A N 1
ATOM 1580 C CA . PRO A 1 205 ? 7.781 -22.016 -8.086 1 94.62 205 PRO A CA 1
ATOM 1581 C C . PRO A 1 205 ? 7.535 -20.562 -8.484 1 94.62 205 PRO A C 1
ATOM 1583 O O . PRO A 1 205 ? 6.402 -20.078 -8.398 1 94.62 205 PRO A O 1
ATOM 1586 N N . TRP A 1 206 ? 8.539 -19.906 -9 1 97.06 206 TRP A N 1
ATOM 1587 C CA . TRP A 1 206 ? 8.594 -18.484 -9.273 1 97.06 206 TRP A CA 1
ATOM 1588 C C . TRP A 1 206 ? 7.551 -18.078 -10.312 1 97.06 206 TRP A C 1
ATOM 1590 O O . TRP A 1 206 ? 7.102 -16.938 -10.352 1 97.06 206 TRP A O 1
ATOM 1600 N N . TYR A 1 207 ? 7.145 -19.016 -11.188 1 95.81 207 TYR A N 1
ATOM 1601 C CA . TYR A 1 207 ? 6.359 -18.656 -12.367 1 95.81 207 TYR A CA 1
ATOM 1602 C C . TYR A 1 207 ? 4.875 -18.578 -12.023 1 95.81 207 TYR A C 1
ATOM 1604 O O . TYR A 1 207 ? 4.062 -18.188 -12.859 1 95.81 207 TYR A O 1
ATOM 1612 N N . HIS A 1 208 ? 4.512 -18.922 -10.805 1 94.62 208 HIS A N 1
ATOM 1613 C CA . HIS A 1 208 ? 3.131 -18.781 -10.359 1 94.62 208 HIS A CA 1
ATOM 1614 C C . HIS A 1 208 ? 2.836 -17.344 -9.914 1 94.62 208 HIS A C 1
ATOM 1616 O O . HIS A 1 208 ? 3.697 -16.688 -9.336 1 94.62 208 HIS A O 1
ATOM 1622 N N . MET A 1 209 ? 1.602 -16.953 -10.141 1 96.56 209 MET A N 1
ATOM 1623 C CA . MET A 1 209 ? 1.145 -15.633 -9.711 1 96.56 209 MET A CA 1
ATOM 1624 C C . MET A 1 209 ? 1.413 -15.422 -8.227 1 96.56 209 MET A C 1
ATOM 1626 O O . MET A 1 209 ? 1.921 -14.375 -7.824 1 96.56 209 MET A O 1
ATOM 1630 N N . VAL A 1 210 ? 1.195 -16.375 -7.422 1 95.12 210 VAL A N 1
ATOM 1631 C CA . VAL A 1 210 ? 1.327 -16.266 -5.973 1 95.12 210 VAL A CA 1
ATOM 1632 C C . VAL A 1 210 ? 2.787 -16 -5.605 1 95.12 210 VAL A C 1
ATOM 1634 O O . VAL A 1 210 ? 3.08 -15.133 -4.777 1 95.12 210 VAL A O 1
ATOM 1637 N N . THR A 1 211 ? 3.689 -16.719 -6.176 1 97.62 211 THR A N 1
ATOM 1638 C CA . THR A 1 211 ? 5.102 -16.547 -5.848 1 97.62 211 THR A CA 1
ATOM 1639 C C . THR A 1 211 ? 5.633 -15.242 -6.426 1 97.62 211 THR A C 1
ATOM 1641 O O . THR A 1 211 ? 6.398 -14.531 -5.77 1 97.62 211 THR A O 1
ATOM 1644 N N . CYS A 1 212 ? 5.223 -14.938 -7.617 1 98.12 212 CYS A N 1
ATOM 1645 C CA . CYS A 1 212 ? 5.699 -13.75 -8.312 1 98.12 212 CYS A CA 1
ATOM 1646 C C . CYS A 1 212 ? 5.184 -12.484 -7.641 1 98.12 212 CYS A C 1
ATOM 1648 O O . CYS A 1 212 ? 5.969 -11.656 -7.176 1 98.12 212 CYS A O 1
ATOM 1650 N N . ASP A 1 213 ? 3.863 -12.422 -7.48 1 98.38 213 ASP A N 1
ATOM 1651 C CA . ASP A 1 213 ? 3.283 -11.117 -7.164 1 98.38 213 ASP A CA 1
ATOM 1652 C C . ASP A 1 213 ? 2.822 -11.062 -5.711 1 98.38 213 ASP A C 1
ATOM 1654 O O . ASP A 1 213 ? 2.512 -9.984 -5.195 1 98.38 213 ASP A O 1
ATOM 1658 N N . ALA A 1 214 ? 2.793 -12.172 -5.023 1 97.94 214 ALA A N 1
ATOM 1659 C CA . ALA A 1 214 ? 2.471 -12.141 -3.6 1 97.94 214 ALA A CA 1
ATOM 1660 C C . ALA A 1 214 ? 3.729 -12.289 -2.748 1 97.94 214 ALA A C 1
ATOM 1662 O O . ALA A 1 214 ? 3.676 -12.164 -1.522 1 97.94 214 ALA A O 1
ATOM 1663 N N . TRP A 1 215 ? 4.848 -12.531 -3.436 1 98.69 215 TRP A N 1
ATOM 1664 C CA . TRP A 1 215 ? 5.984 -12.828 -2.572 1 98.69 215 TRP A CA 1
ATOM 1665 C C . TRP A 1 215 ? 7.246 -12.133 -3.08 1 98.69 215 TRP A C 1
ATOM 1667 O O . TRP A 1 215 ? 7.789 -11.25 -2.412 1 98.69 215 TRP A O 1
ATOM 1677 N N . ILE A 1 216 ? 7.664 -12.406 -4.297 1 98.81 216 ILE A N 1
ATOM 1678 C CA . ILE A 1 216 ? 8.922 -11.875 -4.809 1 98.81 216 ILE A CA 1
ATOM 1679 C C . ILE A 1 216 ? 8.805 -10.367 -5 1 98.81 216 ILE A C 1
ATOM 1681 O O . ILE A 1 216 ? 9.578 -9.594 -4.422 1 98.81 216 ILE A O 1
ATOM 1685 N N . LEU A 1 217 ? 7.828 -9.898 -5.723 1 98.81 217 LEU A N 1
ATOM 1686 C CA . LEU A 1 217 ? 7.723 -8.492 -6.082 1 98.81 217 LEU A CA 1
ATOM 1687 C C . LEU A 1 217 ? 7.441 -7.637 -4.852 1 98.81 217 LEU A C 1
ATOM 1689 O O . LEU A 1 217 ? 8.062 -6.586 -4.664 1 98.81 217 LEU A O 1
ATOM 1693 N N . PRO A 1 218 ? 6.523 -8.078 -3.953 1 98.81 218 PRO A N 1
ATOM 1694 C CA . PRO A 1 218 ? 6.285 -7.223 -2.789 1 98.81 218 PRO A CA 1
ATOM 1695 C C . PRO A 1 218 ? 7.516 -7.09 -1.895 1 98.81 218 PRO A C 1
ATOM 1697 O O . PRO A 1 218 ? 7.758 -6.023 -1.323 1 98.81 218 PRO A O 1
ATOM 1700 N N . HIS A 1 219 ? 8.281 -8.117 -1.724 1 98.94 219 HIS A N 1
ATOM 1701 C CA . HIS A 1 219 ? 9.461 -8.039 -0.876 1 98.94 219 HIS A CA 1
ATOM 1702 C C . HIS A 1 219 ? 10.547 -7.191 -1.527 1 98.94 219 HIS A C 1
ATOM 1704 O O . HIS A 1 219 ? 11.25 -6.441 -0.843 1 98.94 219 HIS A O 1
ATOM 1710 N N . ILE A 1 220 ? 10.664 -7.285 -2.869 1 98.81 220 ILE A N 1
ATOM 1711 C CA . ILE A 1 220 ? 11.578 -6.398 -3.586 1 98.81 220 ILE A CA 1
ATOM 1712 C C . ILE A 1 220 ? 11.125 -4.953 -3.426 1 98.81 220 ILE A C 1
ATOM 1714 O O . ILE A 1 220 ? 11.938 -4.066 -3.148 1 98.81 220 ILE A O 1
ATOM 1718 N N . GLN A 1 221 ? 9.836 -4.754 -3.58 1 98.62 221 GLN A N 1
ATOM 1719 C CA . GLN A 1 221 ? 9.266 -3.416 -3.439 1 98.62 221 GLN A CA 1
ATOM 1720 C C . GLN A 1 221 ? 9.539 -2.846 -2.051 1 98.62 221 GLN A C 1
ATOM 1722 O O . GLN A 1 221 ? 9.812 -1.651 -1.907 1 98.62 221 GLN A O 1
ATOM 1727 N N . ALA A 1 222 ? 9.539 -3.654 -1.027 1 98.62 222 ALA A N 1
ATOM 1728 C CA . ALA A 1 222 ? 9.727 -3.229 0.357 1 98.62 222 ALA A CA 1
ATOM 1729 C C . ALA A 1 222 ? 11.203 -3.039 0.68 1 98.62 222 ALA A C 1
ATOM 1731 O O . ALA A 1 222 ? 11.547 -2.432 1.695 1 98.62 222 ALA A O 1
ATOM 1732 N N . GLY A 1 223 ? 12.109 -3.576 -0.165 1 98.5 223 GLY A N 1
ATOM 1733 C CA . GLY A 1 223 ? 13.539 -3.535 0.109 1 98.5 223 GLY A CA 1
ATOM 1734 C C . GLY A 1 223 ? 14.008 -4.668 1.005 1 98.5 223 GLY A C 1
ATOM 1735 O O . GLY A 1 223 ? 15.055 -4.566 1.641 1 98.5 223 GLY A O 1
ATOM 1736 N N . ALA A 1 224 ? 13.234 -5.734 1.087 1 98.81 224 ALA A N 1
ATOM 1737 C CA . ALA A 1 224 ? 13.555 -6.887 1.925 1 98.81 224 ALA A CA 1
ATOM 1738 C C . ALA A 1 224 ? 14.531 -7.824 1.222 1 98.81 224 ALA A C 1
ATOM 1740 O O . ALA A 1 224 ? 14.898 -7.594 0.069 1 98.81 224 ALA A O 1
ATOM 1741 N N . THR A 1 225 ? 14.984 -8.844 1.927 1 98.88 225 THR A N 1
ATOM 1742 C CA . THR A 1 225 ? 15.906 -9.836 1.387 1 98.88 225 THR A CA 1
ATOM 1743 C C . THR A 1 225 ? 15.156 -11.117 1.01 1 98.88 225 THR A C 1
ATOM 1745 O O . THR A 1 225 ? 14.312 -11.586 1.766 1 98.88 225 THR A O 1
ATOM 1748 N N . LEU A 1 226 ? 15.453 -11.578 -0.141 1 98.88 226 LEU A N 1
ATOM 1749 C CA . LEU A 1 226 ? 14.914 -12.867 -0.576 1 98.88 226 LEU A CA 1
ATOM 1750 C C . LEU A 1 226 ? 15.945 -13.977 -0.392 1 98.88 226 LEU A C 1
ATOM 1752 O O . LEU A 1 226 ? 17.078 -13.852 -0.845 1 98.88 226 LEU A O 1
ATOM 1756 N N . VAL A 1 227 ? 15.594 -14.992 0.284 1 98.88 227 VAL A N 1
ATOM 1757 C CA . VAL A 1 227 ? 16.328 -16.25 0.299 1 98.88 227 VAL A CA 1
ATOM 1758 C C . VAL A 1 227 ? 15.641 -17.266 -0.609 1 98.88 227 VAL A C 1
ATOM 1760 O O . VAL A 1 227 ? 14.484 -17.625 -0.383 1 98.88 227 VAL A O 1
ATOM 1763 N N . VAL A 1 228 ? 16.359 -17.781 -1.602 1 98.38 228 VAL A N 1
ATOM 1764 C CA . VAL A 1 228 ? 15.703 -18.547 -2.656 1 98.38 228 VAL A CA 1
ATOM 1765 C C . VAL A 1 228 ? 16.125 -20.016 -2.576 1 98.38 228 VAL A C 1
ATOM 1767 O O . VAL A 1 228 ? 17.312 -20.328 -2.643 1 98.38 228 VAL A O 1
ATOM 1770 N N . GLN A 1 229 ? 15.164 -20.875 -2.412 1 97.44 229 GLN A N 1
ATOM 1771 C CA . GLN A 1 229 ? 15.367 -22.312 -2.471 1 97.44 229 GLN A CA 1
ATOM 1772 C C . GLN A 1 229 ? 15.055 -22.859 -3.863 1 97.44 229 GLN A C 1
ATOM 1774 O O . GLN A 1 229 ? 13.922 -22.734 -4.344 1 97.44 229 GLN A O 1
ATOM 1779 N N . SER A 1 230 ? 15.938 -23.531 -4.512 1 95.75 230 SER A N 1
ATOM 1780 C CA . SER A 1 230 ? 15.797 -23.969 -5.898 1 95.75 230 SER A CA 1
ATOM 1781 C C . SER A 1 230 ? 14.828 -25.125 -6.016 1 95.75 230 SER A C 1
ATOM 1783 O O . SER A 1 230 ? 14.055 -25.219 -6.977 1 95.75 230 SER A O 1
ATOM 1785 N N . ASP A 1 231 ? 14.93 -26.062 -5.047 1 91.19 231 ASP A N 1
ATOM 1786 C CA . ASP A 1 231 ? 14.07 -27.234 -4.957 1 91.19 231 ASP A CA 1
ATOM 1787 C C . ASP A 1 231 ? 13.547 -27.422 -3.537 1 91.19 231 ASP A C 1
ATOM 1789 O O . ASP A 1 231 ? 14.328 -27.453 -2.58 1 91.19 231 ASP A O 1
ATOM 1793 N N . PHE A 1 232 ? 12.344 -27.609 -3.48 1 93.19 232 PHE A N 1
ATOM 1794 C CA . PHE A 1 232 ? 11.711 -27.641 -2.164 1 93.19 232 PHE A CA 1
ATOM 1795 C C . PHE A 1 232 ? 12.188 -28.844 -1.363 1 93.19 232 PHE A C 1
ATOM 1797 O O . PHE A 1 232 ? 12.188 -29.969 -1.865 1 93.19 232 PHE A O 1
ATOM 1804 N N . ASP A 1 233 ? 12.578 -28.609 -0.194 1 95.44 233 ASP A N 1
ATOM 1805 C CA . ASP A 1 233 ? 12.938 -29.594 0.833 1 95.44 233 ASP A CA 1
ATOM 1806 C C . ASP A 1 233 ? 12.617 -29.062 2.229 1 95.44 233 ASP A C 1
ATOM 1808 O O . ASP A 1 233 ? 13.164 -28.031 2.646 1 95.44 233 ASP A O 1
ATOM 1812 N N . PRO A 1 234 ? 11.719 -29.75 2.932 1 96.12 234 PRO A N 1
ATOM 1813 C CA . PRO A 1 234 ? 11.273 -29.234 4.227 1 96.12 234 PRO A CA 1
ATOM 1814 C C . PRO A 1 234 ? 12.422 -29.031 5.211 1 96.12 234 PRO A C 1
ATOM 1816 O O . PRO A 1 234 ? 12.422 -28.062 5.973 1 96.12 234 PRO A O 1
ATOM 1819 N N . ASP A 1 235 ? 13.352 -29.984 5.215 1 97.75 235 ASP A N 1
ATOM 1820 C CA . ASP A 1 235 ? 14.484 -29.875 6.133 1 97.75 235 ASP A CA 1
ATOM 1821 C C . ASP A 1 235 ? 15.344 -28.656 5.801 1 97.75 235 ASP A C 1
ATOM 1823 O O . ASP A 1 235 ? 15.703 -27.891 6.688 1 97.75 235 ASP A O 1
ATOM 1827 N N . GLU A 1 236 ? 15.656 -28.484 4.582 1 97.94 236 GLU A N 1
ATOM 1828 C CA . GLU A 1 236 ? 16.438 -27.344 4.125 1 97.94 236 GLU A CA 1
ATOM 1829 C C . GLU A 1 236 ? 15.711 -26.031 4.383 1 97.94 236 GLU A C 1
ATOM 1831 O O . GLU A 1 236 ? 16.344 -25.016 4.699 1 97.94 236 GLU A O 1
ATOM 1836 N N . THR A 1 237 ? 14.414 -26.078 4.23 1 98.5 237 THR A N 1
ATOM 1837 C CA . THR A 1 237 ? 13.602 -24.891 4.516 1 98.5 237 THR A CA 1
ATOM 1838 C C . THR A 1 237 ? 13.828 -24.422 5.945 1 98.5 237 THR A C 1
ATOM 1840 O O . THR A 1 237 ? 14.109 -23.234 6.176 1 98.5 237 THR A O 1
ATOM 1843 N N . LEU A 1 238 ? 13.742 -25.344 6.859 1 98.75 238 LEU A N 1
ATOM 1844 C CA . LEU A 1 238 ? 13.922 -25.016 8.273 1 98.75 238 LEU A CA 1
ATOM 1845 C C . LEU A 1 238 ? 15.359 -24.594 8.547 1 98.75 238 LEU A C 1
ATOM 1847 O O . LEU A 1 238 ? 15.594 -23.688 9.359 1 98.75 238 LEU A O 1
ATOM 1851 N N . GLN A 1 239 ? 16.328 -25.203 7.902 1 98.38 239 GLN A N 1
ATOM 1852 C CA . GLN A 1 239 ? 17.719 -24.797 8.023 1 98.38 239 GLN A CA 1
ATOM 1853 C C . GLN A 1 239 ? 17.922 -23.344 7.57 1 98.38 239 GLN A C 1
ATOM 1855 O O . GLN A 1 239 ? 18.625 -22.578 8.227 1 98.38 239 GLN A O 1
ATOM 1860 N N . PHE A 1 240 ? 17.328 -22.984 6.461 1 98.44 240 PHE A N 1
ATOM 1861 C CA . PHE A 1 240 ? 17.453 -21.625 5.934 1 98.44 240 PHE A CA 1
ATOM 1862 C C . PHE A 1 240 ? 16.812 -20.625 6.891 1 98.44 240 PHE A C 1
ATOM 1864 O O . PHE A 1 240 ? 17.344 -19.531 7.082 1 98.44 240 PHE A O 1
ATOM 1871 N N . ILE A 1 241 ? 15.656 -20.984 7.461 1 98.75 241 ILE A N 1
ATOM 1872 C CA . ILE A 1 241 ? 15.008 -20.094 8.414 1 98.75 241 ILE A CA 1
ATOM 1873 C C . ILE A 1 241 ? 15.961 -19.797 9.57 1 98.75 241 ILE A C 1
ATOM 1875 O O . ILE A 1 241 ? 16.156 -18.641 9.945 1 98.75 241 ILE A O 1
ATOM 1879 N N . ALA A 1 242 ? 16.562 -20.828 10.086 1 98.5 242 ALA A N 1
ATOM 1880 C CA . ALA A 1 242 ? 17.469 -20.688 11.219 1 98.5 242 ALA A CA 1
ATOM 1881 C C . ALA A 1 242 ? 18.734 -19.922 10.82 1 98.5 242 ALA A C 1
ATOM 1883 O O . ALA A 1 242 ? 19.172 -19.031 11.547 1 98.5 242 ALA A O 1
ATOM 1884 N N . GLU A 1 243 ? 19.312 -20.25 9.688 1 98 243 GLU A N 1
ATOM 1885 C CA . GLU A 1 243 ? 20.609 -19.719 9.242 1 98 243 GLU A CA 1
ATOM 1886 C C . GLU A 1 243 ? 20.5 -18.25 8.844 1 98 243 GLU A C 1
ATOM 1888 O O . GLU A 1 243 ? 21.438 -17.484 9.055 1 98 243 GLU A O 1
ATOM 1893 N N . HIS A 1 244 ? 19.391 -17.859 8.25 1 98.19 244 HIS A N 1
ATOM 1894 C CA . HIS A 1 244 ? 19.297 -16.516 7.66 1 98.19 244 HIS A CA 1
ATOM 1895 C C . HIS A 1 244 ? 18.312 -15.641 8.438 1 98.19 244 HIS A C 1
ATOM 1897 O O . HIS A 1 244 ? 17.969 -14.555 7.984 1 98.19 244 HIS A O 1
ATOM 1903 N N . ASP A 1 245 ? 17.812 -16.125 9.531 1 98.38 245 ASP A N 1
ATOM 1904 C CA . ASP A 1 245 ? 16.859 -15.375 10.352 1 98.38 245 ASP A CA 1
ATOM 1905 C C . ASP A 1 245 ? 15.641 -14.961 9.531 1 98.38 245 ASP A C 1
ATOM 1907 O O . ASP A 1 245 ? 15.258 -13.789 9.539 1 98.38 245 ASP A O 1
ATOM 1911 N N . VAL A 1 246 ? 15.117 -15.93 8.828 1 98.88 246 VAL A N 1
ATOM 1912 C CA . VAL A 1 246 ? 13.969 -15.688 7.957 1 98.88 246 VAL A CA 1
ATOM 1913 C C . VAL A 1 246 ? 12.773 -15.242 8.789 1 98.88 246 VAL A C 1
ATOM 1915 O O . VAL A 1 246 ? 12.492 -15.812 9.844 1 98.88 246 VAL A O 1
ATOM 1918 N N . THR A 1 247 ? 12.078 -14.203 8.312 1 98.88 247 THR A N 1
ATOM 1919 C CA . THR A 1 247 ? 10.922 -13.664 9.031 1 98.88 247 THR A CA 1
ATOM 1920 C C . THR A 1 247 ? 9.625 -14.086 8.352 1 98.88 247 THR A C 1
ATOM 1922 O O . THR A 1 247 ? 8.562 -14.094 8.984 1 98.88 247 THR A O 1
ATOM 1925 N N . GLY A 1 248 ? 9.641 -14.367 7.027 1 98.88 248 GLY A N 1
ATOM 1926 C CA . GLY A 1 248 ? 8.445 -14.734 6.281 1 98.88 248 GLY A CA 1
ATOM 1927 C C . GLY A 1 248 ? 8.641 -15.953 5.402 1 98.88 248 GLY A C 1
ATOM 1928 O O . GLY A 1 248 ? 9.711 -16.141 4.805 1 98.88 248 GLY A O 1
ATOM 1929 N N . LEU A 1 249 ? 7.527 -16.766 5.234 1 98.75 249 LEU A N 1
ATOM 1930 C CA . LEU A 1 249 ? 7.551 -17.984 4.434 1 98.75 249 LEU A CA 1
ATOM 1931 C C . LEU A 1 249 ? 6.285 -18.094 3.592 1 98.75 249 LEU A C 1
ATOM 1933 O O . LEU A 1 249 ? 5.176 -17.891 4.094 1 98.75 249 LEU A O 1
ATOM 1937 N N . LEU A 1 250 ? 6.465 -18.328 2.352 1 98 250 LEU A N 1
ATOM 1938 C CA . LEU A 1 250 ? 5.371 -18.734 1.483 1 98 250 LEU A CA 1
ATOM 1939 C C . LEU A 1 250 ? 5.391 -20.25 1.271 1 98 250 LEU A C 1
ATOM 1941 O O . LEU A 1 250 ? 6.406 -20.812 0.841 1 98 250 LEU A O 1
ATOM 1945 N N . ALA A 1 251 ? 4.293 -20.875 1.582 1 95.56 251 ALA A N 1
ATOM 1946 C CA . ALA A 1 251 ? 4.195 -22.312 1.396 1 95.56 251 ALA A CA 1
ATOM 1947 C C . ALA A 1 251 ? 2.762 -22.734 1.067 1 95.56 251 ALA A C 1
ATOM 1949 O O . ALA A 1 251 ? 1.813 -22.25 1.692 1 95.56 251 ALA A O 1
ATOM 1950 N N . VAL A 1 252 ? 2.623 -23.562 0.064 1 88.94 252 VAL A N 1
ATOM 1951 C CA . VAL A 1 252 ? 1.314 -24.156 -0.199 1 88.94 252 VAL A CA 1
ATOM 1952 C C . VAL A 1 252 ? 1.019 -25.25 0.83 1 88.94 252 VAL A C 1
ATOM 1954 O O . VAL A 1 252 ? 1.915 -25.672 1.558 1 88.94 252 VAL A O 1
ATOM 1957 N N . PRO A 1 253 ? -0.198 -25.719 0.93 1 83.19 253 PRO A N 1
ATOM 1958 C CA . PRO A 1 253 ? -0.596 -26.625 2.008 1 83.19 253 PRO A CA 1
ATOM 1959 C C . PRO A 1 253 ? 0.27 -27.875 2.072 1 83.19 253 PRO A C 1
ATOM 1961 O O . PRO A 1 253 ? 0.718 -28.266 3.152 1 83.19 253 PRO A O 1
ATOM 1964 N N . THR A 1 254 ? 0.581 -28.469 0.907 1 81.5 254 THR A N 1
ATOM 1965 C CA . THR A 1 254 ? 1.409 -29.656 0.883 1 81.5 254 THR A CA 1
ATOM 1966 C C . THR A 1 254 ? 2.785 -29.375 1.479 1 81.5 254 THR A C 1
ATOM 1968 O O . THR A 1 254 ? 3.309 -30.188 2.254 1 81.5 254 THR A O 1
ATOM 1971 N N . GLN A 1 255 ? 3.367 -28.297 1.135 1 90.06 255 GLN A N 1
ATOM 1972 C CA . GLN A 1 255 ? 4.664 -27.891 1.675 1 90.06 255 GLN A CA 1
ATOM 1973 C C . GLN A 1 255 ? 4.566 -27.578 3.166 1 90.06 255 GLN A C 1
ATOM 1975 O O . GLN A 1 255 ? 5.434 -27.984 3.945 1 90.06 255 GLN A O 1
ATOM 1980 N N . LEU A 1 256 ? 3.512 -26.906 3.488 1 91.19 256 LEU A N 1
ATOM 1981 C CA . LEU A 1 256 ? 3.314 -26.484 4.871 1 91.19 256 LEU A CA 1
ATOM 1982 C C . LEU A 1 256 ? 3.197 -27.688 5.797 1 91.19 256 LEU A C 1
ATOM 1984 O O . LEU A 1 256 ? 3.744 -27.688 6.902 1 91.19 256 LEU A O 1
ATOM 1988 N N . HIS A 1 257 ? 2.492 -28.75 5.371 1 87.5 257 HIS A N 1
ATOM 1989 C CA . HIS A 1 257 ? 2.422 -30 6.125 1 87.5 257 HIS A CA 1
ATOM 1990 C C . HIS A 1 257 ? 3.812 -30.578 6.363 1 87.5 257 HIS A C 1
ATOM 1992 O O . HIS A 1 257 ? 4.156 -30.938 7.488 1 87.5 257 HIS A O 1
ATOM 1998 N N . GLY A 1 258 ? 4.551 -30.641 5.312 1 90.44 258 GLY A N 1
ATOM 1999 C CA . GLY A 1 258 ? 5.891 -31.203 5.402 1 90.44 258 GLY A CA 1
ATOM 2000 C C . GLY A 1 258 ? 6.801 -30.422 6.328 1 90.44 258 GLY A C 1
ATOM 2001 O O . GLY A 1 258 ? 7.547 -31 7.113 1 90.44 258 GLY A O 1
ATOM 2002 N N . ILE A 1 259 ? 6.746 -29.109 6.289 1 97.38 259 ILE A N 1
ATOM 2003 C CA . ILE A 1 259 ? 7.594 -28.234 7.098 1 97.38 259 ILE A CA 1
ATOM 2004 C C . ILE A 1 259 ? 7.211 -28.375 8.57 1 97.38 259 ILE A C 1
ATOM 2006 O O . ILE A 1 259 ? 8.078 -28.516 9.438 1 97.38 259 ILE A O 1
ATOM 2010 N N . ALA A 1 260 ? 5.934 -28.344 8.852 1 95.38 260 ALA A N 1
ATOM 2011 C CA . ALA A 1 260 ? 5.449 -28.453 10.227 1 95.38 260 ALA A CA 1
ATOM 2012 C C . ALA A 1 260 ? 5.848 -29.797 10.844 1 95.38 260 ALA A C 1
ATOM 2014 O O . ALA A 1 260 ? 6.285 -29.844 11.992 1 95.38 260 ALA A O 1
ATOM 2015 N N . ASP A 1 261 ? 5.656 -30.891 10.055 1 92.62 261 ASP A N 1
ATOM 2016 C CA . ASP A 1 261 ? 6.035 -32.219 10.531 1 92.62 261 ASP A CA 1
ATOM 2017 C C . ASP A 1 261 ? 7.531 -32.281 10.836 1 92.62 261 ASP A C 1
ATOM 2019 O O . ASP A 1 261 ? 7.938 -32.812 11.867 1 92.62 261 ASP A O 1
ATOM 2023 N N . ARG A 1 262 ? 8.281 -31.75 9.906 1 96.88 262 ARG A N 1
ATOM 2024 C CA . ARG A 1 262 ? 9.734 -31.781 10.086 1 96.88 262 ARG A CA 1
ATOM 2025 C C . ARG A 1 262 ? 10.148 -30.953 11.305 1 96.88 262 ARG A C 1
ATOM 2027 O O . ARG A 1 262 ? 11.07 -31.328 12.031 1 96.88 262 ARG A O 1
ATOM 2034 N N . GLN A 1 263 ? 9.555 -29.828 11.5 1 98.31 263 GLN A N 1
ATOM 2035 C CA . GLN A 1 263 ? 9.844 -29 12.664 1 98.31 263 GLN A CA 1
ATOM 2036 C C . GLN A 1 263 ? 9.523 -29.734 13.961 1 98.31 263 GLN A C 1
ATOM 2038 O O . GLN A 1 263 ? 10.297 -29.672 14.922 1 98.31 263 GLN A O 1
ATOM 2043 N N . ARG A 1 264 ? 8.383 -30.391 14.023 1 95.88 264 ARG A N 1
ATOM 2044 C CA . ARG A 1 264 ? 7.996 -31.172 15.188 1 95.88 264 ARG A CA 1
ATOM 2045 C C . ARG A 1 264 ? 9.055 -32.219 15.516 1 95.88 264 ARG A C 1
ATOM 2047 O O . ARG A 1 264 ? 9.367 -32.469 16.688 1 95.88 264 ARG A O 1
ATOM 2054 N N . GLU A 1 265 ? 9.625 -32.781 14.508 1 96.44 265 GLU A N 1
ATOM 2055 C CA . GLU A 1 265 ? 10.594 -33.844 14.656 1 96.44 265 GLU A CA 1
ATOM 2056 C C . GLU A 1 265 ? 11.969 -33.312 15.039 1 96.44 265 GLU A C 1
ATOM 2058 O O . GLU A 1 265 ? 12.656 -33.906 15.883 1 96.44 265 GLU A O 1
ATOM 2063 N N . ALA A 1 266 ? 12.375 -32.25 14.383 1 97.12 266 ALA A N 1
ATOM 2064 C CA . ALA A 1 266 ? 13.773 -31.828 14.438 1 97.12 266 ALA A CA 1
ATOM 2065 C C . ALA A 1 266 ? 13.961 -30.641 15.391 1 97.12 266 ALA A C 1
ATOM 2067 O O . ALA A 1 266 ? 15.047 -30.453 15.938 1 97.12 266 ALA A O 1
ATOM 2068 N N . GLY A 1 267 ? 13.078 -29.766 15.531 1 97.75 267 GLY A N 1
ATOM 2069 C CA . GLY A 1 267 ? 13.109 -28.672 16.484 1 97.75 267 GLY A CA 1
ATOM 2070 C C . GLY A 1 267 ? 14.148 -27.625 16.156 1 97.75 267 GLY A C 1
ATOM 2071 O O . GLY A 1 267 ? 14.969 -27.266 17.016 1 97.75 267 GLY A O 1
ATOM 2072 N N . TYR A 1 268 ? 14.141 -27.109 14.961 1 98.31 268 TYR A N 1
ATOM 2073 C CA . TYR A 1 268 ? 15.047 -26.047 14.562 1 98.31 268 TYR A CA 1
ATOM 2074 C C . TYR A 1 268 ? 14.727 -24.75 15.312 1 98.31 268 TYR A C 1
ATOM 2076 O O . TYR A 1 268 ? 13.602 -24.578 15.789 1 98.31 268 TYR A O 1
ATOM 2084 N N . ASP A 1 269 ? 15.734 -23.922 15.5 1 98.56 269 ASP A N 1
ATOM 2085 C CA . ASP A 1 269 ? 15.492 -22.578 16.031 1 98.56 269 ASP A CA 1
ATOM 2086 C C . ASP A 1 269 ? 14.898 -21.656 14.969 1 98.56 269 ASP A C 1
ATOM 2088 O O . ASP A 1 269 ? 15.625 -21.062 14.172 1 98.56 269 ASP A O 1
ATOM 2092 N N . ILE A 1 270 ? 13.586 -21.5 15.008 1 98.62 270 ILE A N 1
ATOM 2093 C CA . ILE A 1 270 ? 12.914 -20.719 13.977 1 98.62 270 ILE A CA 1
ATOM 2094 C C . ILE A 1 270 ? 12.148 -19.547 14.617 1 98.62 270 ILE A C 1
ATOM 2096 O O . ILE A 1 270 ? 11.062 -19.188 14.164 1 98.62 270 ILE A O 1
ATOM 2100 N N . ASP A 1 271 ? 12.711 -18.938 15.664 1 98.12 271 ASP A N 1
ATOM 2101 C CA . ASP A 1 271 ? 12.031 -17.922 16.453 1 98.12 271 ASP A CA 1
ATOM 2102 C C . ASP A 1 271 ? 11.852 -16.641 15.641 1 98.12 271 ASP A C 1
ATOM 2104 O O . ASP A 1 271 ? 10.984 -15.812 15.953 1 98.12 271 ASP A O 1
ATOM 2108 N N . THR A 1 272 ? 12.609 -16.469 14.586 1 98.56 272 THR A N 1
ATOM 2109 C CA . THR A 1 272 ? 12.539 -15.258 13.773 1 98.56 272 THR A CA 1
ATOM 2110 C C . THR A 1 272 ? 11.359 -15.32 12.805 1 98.56 272 THR A C 1
ATOM 2112 O O . THR A 1 272 ? 10.961 -14.305 12.242 1 98.56 272 THR A O 1
ATOM 2115 N N . LEU A 1 273 ? 10.836 -16.547 12.539 1 98.81 273 LEU A N 1
ATOM 2116 C CA . LEU A 1 273 ? 9.719 -16.688 11.617 1 98.81 273 LEU A CA 1
ATOM 2117 C C . LEU A 1 273 ? 8.461 -16.047 12.188 1 98.81 273 LEU A C 1
ATOM 2119 O O . LEU A 1 273 ? 7.832 -16.594 13.094 1 98.81 273 LEU A O 1
ATOM 2123 N N . SER A 1 274 ? 8.07 -14.984 11.586 1 98.25 274 SER A N 1
ATOM 2124 C CA . SER A 1 274 ? 7.004 -14.172 12.156 1 98.25 274 SER A CA 1
ATOM 2125 C C . SER A 1 274 ? 5.691 -14.367 11.406 1 98.25 274 SER A C 1
ATOM 2127 O O . SER A 1 274 ? 4.609 -14.188 11.969 1 98.25 274 SER A O 1
ATOM 2129 N N . TYR A 1 275 ? 5.738 -14.719 10.109 1 98.56 275 TYR A N 1
ATOM 2130 C CA . TYR A 1 275 ? 4.492 -14.875 9.359 1 98.56 275 TYR A CA 1
ATOM 2131 C C . TYR A 1 275 ? 4.652 -15.891 8.242 1 98.56 275 TYR A C 1
ATOM 2133 O O . TYR A 1 275 ? 5.75 -16.062 7.703 1 98.56 275 TYR A O 1
ATOM 2141 N N . ILE A 1 276 ? 3.562 -16.594 7.906 1 98.56 276 ILE A N 1
ATOM 2142 C CA . ILE A 1 276 ? 3.445 -17.562 6.832 1 98.56 276 ILE A CA 1
ATOM 2143 C C . ILE A 1 276 ? 2.258 -17.219 5.938 1 98.56 276 ILE A C 1
ATOM 2145 O O . ILE A 1 276 ? 1.162 -16.938 6.434 1 98.56 276 ILE A O 1
ATOM 2149 N N . ARG A 1 277 ? 2.512 -17.094 4.711 1 98.12 277 ARG A N 1
ATOM 2150 C CA . ARG A 1 277 ? 1.437 -17.016 3.725 1 98.12 277 ARG A CA 1
ATOM 2151 C C . ARG A 1 277 ? 1.153 -18.391 3.111 1 98.12 277 ARG A C 1
ATOM 2153 O O . ARG A 1 277 ? 2.064 -19.047 2.607 1 98.12 277 ARG A O 1
ATOM 2160 N N . THR A 1 278 ? -0.021 -18.781 3.191 1 94.19 278 THR A N 1
ATOM 2161 C CA . THR A 1 278 ? -0.424 -20.031 2.559 1 94.19 278 THR A CA 1
ATOM 2162 C C . THR A 1 278 ? -1.669 -19.828 1.701 1 94.19 278 THR A C 1
ATOM 2164 O O . THR A 1 278 ? -2.24 -18.734 1.678 1 94.19 278 THR A O 1
ATOM 2167 N N . GLY A 1 279 ? -1.903 -20.766 0.894 1 89.31 279 GLY A N 1
ATOM 2168 C CA . GLY A 1 279 ? -2.951 -20.75 -0.113 1 89.31 279 GLY A CA 1
ATOM 2169 C C . GLY A 1 279 ? -2.617 -21.578 -1.339 1 89.31 279 GLY A C 1
ATOM 2170 O O . GLY A 1 279 ? -1.687 -22.391 -1.313 1 89.31 279 GLY A O 1
ATOM 2171 N N . GLY A 1 280 ? -3.396 -21.406 -2.416 1 80.06 280 GLY A N 1
ATOM 2172 C CA . GLY A 1 280 ? -3.191 -22.172 -3.629 1 80.06 280 GLY A CA 1
ATOM 2173 C C . GLY A 1 280 ? -4.055 -23.422 -3.695 1 80.06 280 GLY A C 1
ATOM 2174 O O . GLY A 1 280 ? -4.277 -23.969 -4.777 1 80.06 280 GLY A O 1
ATOM 2175 N N . SER A 1 281 ? -4.395 -23.922 -2.586 1 76.38 281 SER A N 1
ATOM 2176 C CA . SER A 1 281 ? -5.402 -24.969 -2.377 1 76.38 281 SER A CA 1
ATOM 2177 C C . SER A 1 281 ? -6.113 -24.781 -1.042 1 76.38 281 SER A C 1
ATOM 2179 O O . SER A 1 281 ? -5.777 -23.875 -0.27 1 76.38 281 SER A O 1
ATOM 2181 N N . ILE A 1 282 ? -7.145 -25.578 -0.818 1 76.69 282 ILE A N 1
ATOM 2182 C CA . ILE A 1 282 ? -7.914 -25.438 0.414 1 76.69 282 ILE A CA 1
ATOM 2183 C C . ILE A 1 282 ? -7 -25.672 1.618 1 76.69 282 ILE A C 1
ATOM 2185 O O . ILE A 1 282 ? -6.262 -26.656 1.666 1 76.69 282 ILE A O 1
ATOM 2189 N N . VAL A 1 283 ? -6.945 -24.719 2.488 1 82.31 283 VAL A N 1
ATOM 2190 C CA . VAL A 1 283 ? -6.227 -24.828 3.752 1 82.31 283 VAL A CA 1
ATOM 2191 C C . VAL A 1 283 ? -7.188 -25.25 4.863 1 82.31 283 VAL A C 1
ATOM 2193 O O . VAL A 1 283 ? -8.07 -24.469 5.25 1 82.31 283 VAL A O 1
ATOM 2196 N N . THR A 1 284 ? -6.996 -26.422 5.395 1 79.62 284 THR A N 1
ATOM 2197 C CA . THR A 1 284 ? -7.918 -26.969 6.391 1 79.62 284 THR A CA 1
ATOM 2198 C C . THR A 1 284 ? -7.676 -26.312 7.754 1 79.62 284 THR A C 1
ATOM 2200 O O . THR A 1 284 ? -6.598 -25.766 8.008 1 79.62 284 THR A O 1
ATOM 2203 N N . GLU A 1 285 ? -8.703 -26.453 8.586 1 83 285 GLU A N 1
ATOM 2204 C CA . GLU A 1 285 ? -8.57 -26 9.961 1 83 285 GLU A CA 1
ATOM 2205 C C . GLU A 1 285 ? -7.395 -26.672 10.664 1 83 285 GLU A C 1
ATOM 2207 O O . GLU A 1 285 ? -6.609 -26.016 11.352 1 83 285 GLU A O 1
ATOM 2212 N N . ARG A 1 286 ? -7.262 -27.891 10.469 1 82.75 286 ARG A N 1
ATOM 2213 C CA . ARG A 1 286 ? -6.219 -28.688 11.117 1 82.75 286 ARG A CA 1
ATOM 2214 C C . ARG A 1 286 ? -4.832 -28.203 10.695 1 82.75 286 ARG A C 1
ATOM 2216 O O . ARG A 1 286 ? -3.914 -28.156 11.516 1 82.75 286 ARG A O 1
ATOM 2223 N N . LEU A 1 287 ? -4.684 -27.875 9.422 1 87.38 287 LEU A N 1
ATOM 2224 C CA . LEU A 1 287 ? -3.385 -27.406 8.938 1 87.38 287 LEU A CA 1
ATOM 2225 C C . LEU A 1 287 ? -3.029 -26.062 9.539 1 87.38 287 LEU A C 1
ATOM 2227 O O . LEU A 1 287 ? -1.872 -25.812 9.883 1 87.38 287 LEU A O 1
ATOM 2231 N N . VAL A 1 288 ? -4.027 -25.172 9.641 1 92 288 VAL A N 1
ATOM 2232 C CA . VAL A 1 288 ? -3.801 -23.859 10.25 1 92 288 VAL A CA 1
ATOM 2233 C C . VAL A 1 288 ? -3.346 -24.031 11.695 1 92 288 VAL A C 1
ATOM 2235 O O . VAL A 1 288 ? -2.379 -23.406 12.133 1 92 288 VAL A O 1
ATOM 2238 N N . GLU A 1 289 ? -3.992 -24.906 12.406 1 89.75 289 GLU A N 1
ATOM 2239 C CA . GLU A 1 289 ? -3.646 -25.172 13.797 1 89.75 289 GLU A CA 1
ATOM 2240 C C . GLU A 1 289 ? -2.248 -25.766 13.914 1 89.75 289 GLU A C 1
ATOM 2242 O O . GLU A 1 289 ? -1.456 -25.344 14.758 1 89.75 289 GLU A O 1
ATOM 2247 N N . LYS A 1 290 ? -1.989 -26.734 13.031 1 91.38 290 LYS A N 1
ATOM 2248 C CA . LYS A 1 290 ? -0.683 -27.391 13.016 1 91.38 290 LYS A CA 1
ATOM 2249 C C . LYS A 1 290 ? 0.43 -26.375 12.742 1 91.38 290 LYS A C 1
ATOM 2251 O O . LYS A 1 290 ? 1.463 -26.391 13.414 1 91.38 290 LYS A O 1
ATOM 2256 N N . ALA A 1 291 ? 0.251 -25.547 11.781 1 95.94 291 ALA A N 1
ATOM 2257 C CA . ALA A 1 291 ? 1.24 -24.531 11.422 1 95.94 291 ALA A CA 1
ATOM 2258 C C . ALA A 1 291 ? 1.446 -23.531 12.57 1 95.94 291 ALA A C 1
ATOM 2260 O O . ALA A 1 291 ? 2.58 -23.172 12.891 1 95.94 291 ALA A O 1
ATOM 2261 N N . SER A 1 292 ? 0.339 -23.141 13.172 1 96.5 292 SER A N 1
ATOM 2262 C CA . SER A 1 292 ? 0.405 -22.203 14.289 1 96.5 292 SER A CA 1
ATOM 2263 C C . SER A 1 292 ? 1.159 -22.797 15.469 1 96.5 292 SER A C 1
ATOM 2265 O O . SER A 1 292 ? 1.946 -22.109 16.125 1 96.5 292 SER A O 1
ATOM 2267 N N . GLU A 1 293 ? 0.936 -24.031 15.719 1 95.62 293 GLU A N 1
ATOM 2268 C CA . GLU A 1 293 ? 1.545 -24.719 16.859 1 95.62 293 GLU A CA 1
ATOM 2269 C C . GLU A 1 293 ? 3.029 -24.984 16.609 1 95.62 293 GLU A C 1
ATOM 2271 O O . GLU A 1 293 ? 3.846 -24.844 17.531 1 95.62 293 GLU A O 1
ATOM 2276 N N . GLN A 1 294 ? 3.379 -25.344 15.414 1 97.31 294 GLN A N 1
ATOM 2277 C CA . GLN A 1 294 ? 4.723 -25.859 15.164 1 97.31 294 GLN A CA 1
ATOM 2278 C C . GLN A 1 294 ? 5.637 -24.766 14.625 1 97.31 294 GLN A C 1
ATOM 2280 O O . GLN A 1 294 ? 6.859 -24.875 14.734 1 97.31 294 GLN A O 1
ATOM 2285 N N . LEU A 1 295 ? 5.082 -23.734 14.039 1 98.44 295 LEU A N 1
ATOM 2286 C CA . LEU A 1 295 ? 5.906 -22.781 13.32 1 98.44 295 LEU A CA 1
ATOM 2287 C C . LEU A 1 295 ? 5.699 -21.375 13.867 1 98.44 295 LEU A C 1
ATOM 2289 O O . LEU A 1 295 ? 6.523 -20.875 14.641 1 98.44 295 LEU A O 1
ATOM 2293 N N . THR A 1 296 ? 4.578 -20.75 13.57 1 98.31 296 THR A N 1
ATOM 2294 C CA . THR A 1 296 ? 4.273 -19.422 14.07 1 98.31 296 THR A CA 1
ATOM 2295 C C . THR A 1 296 ? 2.77 -19.172 14.078 1 98.31 296 THR A C 1
ATOM 2297 O O . THR A 1 296 ? 2.037 -19.734 13.266 1 98.31 296 THR A O 1
ATOM 2300 N N . ASP A 1 297 ? 2.332 -18.266 14.945 1 96.69 297 ASP A N 1
ATOM 2301 C CA . ASP A 1 297 ? 0.919 -17.906 15.008 1 96.69 297 ASP A CA 1
ATOM 2302 C C . ASP A 1 297 ? 0.544 -16.953 13.883 1 96.69 297 ASP A C 1
ATOM 2304 O O . ASP A 1 297 ? -0.639 -16.688 13.641 1 96.69 297 ASP A O 1
ATOM 2308 N N . GLY A 1 298 ? 1.53 -16.453 13.148 1 98 298 GLY A N 1
ATOM 2309 C CA . GLY A 1 298 ? 1.296 -15.508 12.062 1 98 298 GLY A CA 1
ATOM 2310 C C . GLY A 1 298 ? 0.952 -16.188 10.75 1 98 298 GLY A C 1
ATOM 2311 O O . GLY A 1 298 ? 1.619 -15.953 9.734 1 98 298 GLY A O 1
ATOM 2312 N N . VAL A 1 299 ? -0.148 -17 10.727 1 97.56 299 VAL A N 1
ATOM 2313 C CA . VAL A 1 299 ? -0.516 -17.75 9.523 1 97.56 299 VAL A CA 1
ATOM 2314 C C . VAL A 1 299 ? -1.601 -16.984 8.758 1 97.56 299 VAL A C 1
ATOM 2316 O O . VAL A 1 299 ? -2.707 -16.797 9.273 1 97.56 299 VAL A O 1
ATOM 2319 N N . TYR A 1 300 ? -1.318 -16.562 7.59 1 98.06 300 TYR A N 1
ATOM 2320 C CA . TYR A 1 300 ? -2.262 -15.938 6.676 1 98.06 300 TYR A CA 1
ATOM 2321 C C . TYR A 1 300 ? -2.797 -16.938 5.664 1 98.06 300 TYR A C 1
ATOM 2323 O O . TYR A 1 300 ? -2.053 -17.422 4.809 1 98.06 300 TYR A O 1
ATOM 2331 N N . ASN A 1 301 ? -4.062 -17.297 5.766 1 95.94 301 ASN A N 1
ATOM 2332 C CA . ASN A 1 301 ? -4.742 -18 4.684 1 95.94 301 ASN A CA 1
ATOM 2333 C C . ASN A 1 301 ? -5.254 -17.031 3.617 1 95.94 301 ASN A C 1
ATOM 2335 O O . ASN A 1 301 ? -5.875 -16.016 3.938 1 95.94 301 ASN A O 1
ATOM 2339 N N . THR A 1 302 ? -4.902 -17.297 2.398 1 97 302 THR A N 1
ATOM 2340 C CA . THR A 1 302 ? -5.172 -16.359 1.31 1 97 302 THR A CA 1
ATOM 2341 C C . THR A 1 302 ? -5.82 -17.078 0.13 1 97 302 THR A C 1
ATOM 2343 O O . THR A 1 302 ? -5.762 -18.312 0.037 1 97 302 THR A O 1
ATOM 2346 N N . TYR A 1 303 ? -6.484 -16.312 -0.649 1 95.56 303 TYR A N 1
ATOM 2347 C CA . TYR A 1 303 ? -7.129 -16.797 -1.864 1 95.56 303 TYR A CA 1
ATOM 2348 C C . TYR A 1 303 ? -6.824 -15.883 -3.045 1 95.56 303 TYR A C 1
ATOM 2350 O O . TYR A 1 303 ? -6.949 -14.656 -2.936 1 95.56 303 TYR A O 1
ATOM 2358 N N . GLY A 1 304 ? -6.34 -16.422 -4.078 1 95.19 304 GLY A N 1
ATOM 2359 C CA . GLY A 1 304 ? -6.082 -15.75 -5.344 1 95.19 304 GLY A CA 1
ATOM 2360 C C . GLY A 1 304 ? -6.078 -16.688 -6.531 1 95.19 304 GLY A C 1
ATOM 2361 O O . GLY A 1 304 ? -6.273 -17.906 -6.371 1 95.19 304 GLY A O 1
ATOM 2362 N N . LEU A 1 305 ? -5.973 -16.219 -7.672 1 93 305 LEU A N 1
ATOM 2363 C CA . LEU A 1 305 ? -5.805 -16.938 -8.93 1 93 305 LEU A CA 1
ATOM 2364 C C . LEU A 1 305 ? -5.074 -16.078 -9.953 1 93 305 LEU A C 1
ATOM 2366 O O . LEU A 1 305 ? -5.031 -14.852 -9.828 1 93 305 LEU A O 1
ATOM 2370 N N . THR A 1 306 ? -4.539 -16.672 -10.891 1 95.62 306 THR A N 1
ATOM 2371 C CA . THR A 1 306 ? -3.719 -15.961 -11.859 1 95.62 306 THR A CA 1
ATOM 2372 C C . THR A 1 306 ? -4.496 -14.797 -12.469 1 95.62 306 THR A C 1
ATOM 2374 O O . THR A 1 306 ? -4.012 -13.664 -12.492 1 95.62 306 THR A O 1
ATOM 2377 N N . GLU A 1 307 ? -5.758 -15.023 -12.891 1 96.12 307 GLU A N 1
ATOM 2378 C CA . GLU A 1 307 ? -6.551 -14.047 -13.641 1 96.12 307 GLU A CA 1
ATOM 2379 C C . GLU A 1 307 ? -6.934 -12.859 -12.758 1 96.12 307 GLU A C 1
ATOM 2381 O O . GLU A 1 307 ? -7.086 -11.742 -13.25 1 96.12 307 GLU A O 1
ATOM 2386 N N . GLY A 1 308 ? -7.059 -13.125 -11.469 1 95.75 308 GLY A N 1
ATOM 2387 C CA . GLY A 1 308 ? -7.547 -12.094 -10.57 1 95.75 308 GLY A CA 1
ATOM 2388 C C . GLY A 1 308 ? -6.438 -11.359 -9.844 1 95.75 308 GLY A C 1
ATOM 2389 O O . GLY A 1 308 ? -6.629 -10.234 -9.375 1 95.75 308 GLY A O 1
ATOM 2390 N N . GLY A 1 309 ? -5.301 -12.023 -9.656 1 95.44 309 GLY A N 1
ATOM 2391 C CA . GLY A 1 309 ? -4.203 -11.438 -8.898 1 95.44 309 GLY A CA 1
ATOM 2392 C C . GLY A 1 309 ? -3.805 -12.258 -7.691 1 95.44 309 GLY A C 1
ATOM 2393 O O . GLY A 1 309 ? -4.375 -13.32 -7.441 1 95.44 309 GLY A O 1
ATOM 2394 N N . PRO A 1 310 ? -2.834 -11.727 -6.977 1 93.94 310 PRO A N 1
ATOM 2395 C CA . PRO A 1 310 ? -2.184 -12.547 -5.953 1 93.94 310 PRO A CA 1
ATOM 2396 C C . PRO A 1 310 ? -3.072 -12.781 -4.734 1 93.94 310 PRO A C 1
ATOM 2398 O O . PRO A 1 310 ? -3.016 -13.852 -4.121 1 93.94 310 PRO A O 1
ATOM 2401 N N . ASN A 1 311 ? -3.781 -11.797 -4.312 1 95.94 311 ASN A N 1
ATOM 2402 C CA . ASN A 1 311 ? -4.684 -11.906 -3.172 1 95.94 311 ASN A CA 1
ATOM 2403 C C . ASN A 1 311 ? -6.031 -11.242 -3.459 1 95.94 311 ASN A C 1
ATOM 2405 O O . ASN A 1 311 ? -6.121 -10.016 -3.525 1 95.94 311 ASN A O 1
ATOM 2409 N N . LEU A 1 312 ? -7.012 -12.078 -3.605 1 97.56 312 LEU A N 1
ATOM 2410 C CA . LEU A 1 312 ? -8.375 -11.562 -3.707 1 97.56 312 LEU A CA 1
ATOM 2411 C C . LEU A 1 312 ? -8.992 -11.383 -2.324 1 97.56 312 LEU A C 1
ATOM 2413 O O . LEU A 1 312 ? -9.789 -10.461 -2.111 1 97.56 312 LEU A O 1
ATOM 2417 N N . THR A 1 313 ? -8.664 -12.344 -1.449 1 97.88 313 THR A N 1
ATOM 2418 C CA . THR A 1 313 ? -9.016 -12.273 -0.036 1 97.88 313 THR A CA 1
ATOM 2419 C C . THR A 1 313 ? -7.84 -12.703 0.837 1 97.88 313 THR A C 1
ATOM 2421 O O . THR A 1 313 ? -6.895 -13.32 0.351 1 97.88 313 THR A O 1
ATOM 2424 N N . PHE A 1 314 ? -7.863 -12.32 2.045 1 97.69 314 PHE A N 1
ATOM 2425 C CA . PHE A 1 314 ? -6.902 -12.812 3.023 1 97.69 314 PHE A CA 1
ATOM 2426 C C . PHE A 1 314 ? -7.523 -12.883 4.41 1 97.69 314 PHE A C 1
ATOM 2428 O O . PHE A 1 314 ? -8.438 -12.117 4.727 1 97.69 314 PHE A O 1
ATOM 2435 N N . ALA A 1 315 ? -7.129 -13.852 5.152 1 97.19 315 ALA A N 1
ATOM 2436 C CA . ALA A 1 315 ? -7.48 -13.969 6.566 1 97.19 315 ALA A CA 1
ATOM 2437 C C . ALA A 1 315 ? -6.324 -13.523 7.457 1 97.19 315 ALA A C 1
ATOM 2439 O O . ALA A 1 315 ? -5.277 -14.18 7.5 1 97.19 315 ALA A O 1
ATOM 2440 N N . HIS A 1 316 ? -6.512 -12.406 8.109 1 96.88 316 HIS A N 1
ATOM 2441 C CA . HIS A 1 316 ? -5.527 -11.984 9.102 1 96.88 316 HIS A CA 1
ATOM 2442 C C . HIS A 1 316 ? -5.359 -13.039 10.195 1 96.88 316 HIS A C 1
ATOM 2444 O O . HIS A 1 316 ? -6.324 -13.695 10.578 1 96.88 316 HIS A O 1
ATOM 2450 N N . PRO A 1 317 ? -4.141 -13.172 10.719 1 97 317 PRO A N 1
ATOM 2451 C CA . PRO A 1 317 ? -3.916 -14.188 11.758 1 97 317 PRO A CA 1
ATOM 2452 C C . PRO A 1 317 ? -4.867 -14.031 12.945 1 97 317 PRO A C 1
ATOM 2454 O O . PRO A 1 317 ? -5.246 -15.031 13.562 1 97 317 PRO A O 1
ATOM 2457 N N . SER A 1 318 ? -5.336 -12.859 13.227 1 95.12 318 SER A N 1
ATOM 2458 C CA . SER A 1 318 ? -6.172 -12.594 14.398 1 95.12 318 SER A CA 1
ATOM 2459 C C . SER A 1 318 ? -7.547 -13.242 14.25 1 95.12 318 SER A C 1
ATOM 2461 O O . SER A 1 318 ? -8.266 -13.414 15.234 1 95.12 318 SER A O 1
ATOM 2463 N N . VAL A 1 319 ? -7.938 -13.625 13.031 1 94.25 319 VAL A N 1
ATOM 2464 C CA . VAL A 1 319 ? -9.289 -14.141 12.852 1 94.25 319 VAL A CA 1
ATOM 2465 C C . VAL A 1 319 ? -9.266 -15.664 12.805 1 94.25 319 VAL A C 1
ATOM 2467 O O . VAL A 1 319 ? -10.312 -16.312 12.812 1 94.25 319 VAL A O 1
ATOM 2470 N N . GLN A 1 320 ? -8.086 -16.266 12.781 1 91.12 320 GLN A N 1
ATOM 2471 C CA . GLN A 1 320 ? -7.953 -17.688 12.523 1 91.12 320 GLN A CA 1
ATOM 2472 C C . GLN A 1 320 ? -8.414 -18.516 13.727 1 91.12 320 GLN A C 1
ATOM 2474 O O . GLN A 1 320 ? -8.672 -19.703 13.602 1 91.12 320 GLN A O 1
ATOM 2479 N N . GLU A 1 321 ? -8.531 -17.891 14.906 1 88.75 321 GLU A N 1
ATOM 2480 C CA . GLU A 1 321 ? -9.062 -18.625 16.047 1 88.75 321 GLU A CA 1
ATOM 2481 C C . GLU A 1 321 ? -10.562 -18.844 15.914 1 88.75 321 GLU A C 1
ATOM 2483 O O . GLU A 1 321 ? -11.047 -19.969 16.047 1 88.75 321 GLU A O 1
ATOM 2488 N N . GLU A 1 322 ? -11.25 -17.797 15.586 1 90.88 322 GLU A N 1
ATOM 2489 C CA . GLU A 1 322 ? -12.711 -17.844 15.531 1 90.88 322 GLU A CA 1
ATOM 2490 C C . GLU A 1 322 ? -13.195 -18.297 14.156 1 90.88 322 GLU A C 1
ATOM 2492 O O . GLU A 1 322 ? -14.297 -18.844 14.031 1 90.88 322 GLU A O 1
ATOM 2497 N N . HIS A 1 323 ? -12.391 -18.094 13.117 1 93.56 323 HIS A N 1
ATOM 2498 C CA . HIS A 1 323 ? -12.758 -18.438 11.742 1 93.56 323 HIS A CA 1
ATOM 2499 C C . HIS A 1 323 ? -11.656 -19.25 11.07 1 93.56 323 HIS A C 1
ATOM 2501 O O . HIS A 1 323 ? -11.188 -18.891 9.984 1 93.56 323 HIS A O 1
ATOM 2507 N N . THR A 1 324 ? -11.32 -20.375 11.727 1 90.25 324 THR A N 1
ATOM 2508 C CA . THR A 1 324 ? -10.188 -21.188 11.289 1 90.25 324 THR A CA 1
ATOM 2509 C C . THR A 1 324 ? -10.445 -21.766 9.891 1 90.25 324 THR A C 1
ATOM 2511 O O . THR A 1 324 ? -11.523 -22.281 9.617 1 90.25 324 THR A O 1
ATOM 2514 N N . GLY A 1 325 ? -9.469 -21.547 9.016 1 87.12 325 GLY A N 1
ATOM 2515 C CA . GLY A 1 325 ? -9.555 -22.094 7.676 1 87.12 325 GLY A CA 1
ATOM 2516 C C . GLY A 1 325 ? -10.18 -21.141 6.68 1 87.12 325 GLY A C 1
ATOM 2517 O O . GLY A 1 325 ? -10.18 -21.406 5.473 1 87.12 325 GLY A O 1
ATOM 2518 N N . SER A 1 326 ? -10.758 -20.016 7.199 1 94.62 326 SER A N 1
ATOM 2519 C CA . SER A 1 326 ? -11.336 -19.016 6.305 1 94.62 326 SER A CA 1
ATOM 2520 C C . SER A 1 326 ? -10.273 -18.391 5.418 1 94.62 326 SER A C 1
ATOM 2522 O O . SER A 1 326 ? -9.117 -18.25 5.82 1 94.62 326 SER A O 1
ATOM 2524 N N . ILE A 1 327 ? -10.703 -18.047 4.266 1 96.06 327 ILE A N 1
ATOM 2525 C CA . ILE A 1 327 ? -9.836 -17.281 3.385 1 96.06 327 ILE A CA 1
ATOM 2526 C C . ILE A 1 327 ? -10.023 -15.781 3.641 1 96.06 327 ILE A C 1
ATOM 2528 O O . ILE A 1 327 ? -9.5 -14.945 2.898 1 96.06 327 ILE A O 1
ATOM 2532 N N . GLY A 1 328 ? -10.727 -15.477 4.656 1 97.19 328 GLY A N 1
ATOM 2533 C CA . GLY A 1 328 ? -10.898 -14.094 5.066 1 97.19 328 GLY A CA 1
ATOM 2534 C C . GLY A 1 328 ? -11.906 -13.336 4.219 1 97.19 328 GLY A C 1
ATOM 2535 O O . GLY A 1 328 ? -12.938 -13.891 3.834 1 97.19 328 GLY A O 1
ATOM 2536 N N . LYS A 1 329 ? -11.812 -12.078 4.105 1 97.06 329 LYS A N 1
ATOM 2537 C CA . LYS A 1 329 ? -12.641 -11.148 3.344 1 97.06 329 LYS A CA 1
ATOM 2538 C C . LYS A 1 329 ? -11.812 -10.438 2.27 1 97.06 329 LYS A C 1
ATOM 2540 O O . LYS A 1 329 ? -10.617 -10.695 2.131 1 97.06 329 LYS A O 1
ATOM 2545 N N . GLU A 1 330 ? -12.422 -9.625 1.466 1 97.69 330 GLU A N 1
ATOM 2546 C CA . GLU A 1 330 ? -11.812 -9.047 0.275 1 97.69 330 GLU A CA 1
ATOM 2547 C C . GLU A 1 330 ? -10.547 -8.273 0.627 1 97.69 330 GLU A C 1
ATOM 2549 O O . GLU A 1 330 ? -10.469 -7.652 1.689 1 97.69 330 GLU A O 1
ATOM 2554 N N . SER A 1 331 ? -9.555 -8.281 -0.245 1 97.5 331 SER A N 1
ATOM 2555 C CA . SER A 1 331 ? -8.281 -7.578 -0.126 1 97.5 331 SER A CA 1
ATOM 2556 C C . SER A 1 331 ? -8.445 -6.086 -0.385 1 97.5 331 SER A C 1
ATOM 2558 O O . SER A 1 331 ? -9.547 -5.617 -0.685 1 97.5 331 SER A O 1
ATOM 2560 N N . PHE A 1 332 ? -7.352 -5.297 -0.322 1 97.38 332 PHE A N 1
ATOM 2561 C CA . PHE A 1 332 ? -7.367 -3.838 -0.319 1 97.38 332 PHE A CA 1
ATOM 2562 C C . PHE A 1 332 ? -7.824 -3.299 -1.671 1 97.38 332 PHE A C 1
ATOM 2564 O O . PHE A 1 332 ? -8.445 -2.24 -1.745 1 97.38 332 PHE A O 1
ATOM 2571 N N . VAL A 1 333 ? -7.5 -4.027 -2.787 1 94.38 333 VAL A N 1
ATOM 2572 C CA . VAL A 1 333 ? -7.766 -3.416 -4.086 1 94.38 333 VAL A CA 1
ATOM 2573 C C . VAL A 1 333 ? -8.711 -4.305 -4.891 1 94.38 333 VAL A C 1
ATOM 2575 O O . VAL A 1 333 ? -8.789 -4.195 -6.117 1 94.38 333 VAL A O 1
ATOM 2578 N N . SER A 1 334 ? -9.398 -5.238 -4.203 1 93.88 334 SER A N 1
ATOM 2579 C CA . SER A 1 334 ? -10.32 -6.156 -4.867 1 93.88 334 SER A CA 1
ATOM 2580 C C . SER A 1 334 ? -11.719 -6.055 -4.273 1 93.88 334 SER A C 1
ATOM 2582 O O . SER A 1 334 ? -11.875 -5.953 -3.055 1 93.88 334 SER A O 1
ATOM 2584 N N . GLU A 1 335 ? -12.648 -5.973 -5.094 1 97.06 335 GLU A N 1
ATOM 2585 C CA . GLU A 1 335 ? -14.016 -6.246 -4.668 1 97.06 335 GLU A CA 1
ATOM 2586 C C . GLU A 1 335 ? -14.406 -7.695 -4.953 1 97.06 335 GLU A C 1
ATOM 2588 O O . GLU A 1 335 ? -14.227 -8.18 -6.07 1 97.06 335 GLU A O 1
ATOM 2593 N N . VAL A 1 336 ? -14.82 -8.422 -3.965 1 97.69 336 VAL A N 1
ATOM 2594 C CA . VAL A 1 336 ? -15.203 -9.828 -4.078 1 97.69 336 VAL A CA 1
ATOM 2595 C C . VAL A 1 336 ? -16.688 -9.992 -3.764 1 97.69 336 VAL A C 1
ATOM 2597 O O . VAL A 1 336 ? -17.172 -9.477 -2.756 1 97.69 336 VAL A O 1
ATOM 2600 N N . ARG A 1 337 ? -17.406 -10.625 -4.602 1 97.31 337 ARG A N 1
ATOM 2601 C CA . ARG A 1 337 ? -18.812 -10.93 -4.383 1 97.31 337 ARG A CA 1
ATOM 2602 C C . ARG A 1 337 ? -19.078 -12.43 -4.512 1 97.31 337 ARG A C 1
ATOM 2604 O O . ARG A 1 337 ? -18.5 -13.094 -5.379 1 97.31 337 ARG A O 1
ATOM 2611 N N . VAL A 1 338 ? -19.781 -12.953 -3.604 1 96 338 VAL A N 1
ATOM 2612 C CA . VAL A 1 338 ? -20.344 -14.289 -3.738 1 96 338 VAL A CA 1
ATOM 2613 C C . VAL A 1 338 ? -21.797 -14.195 -4.223 1 96 338 VAL A C 1
ATOM 2615 O O . VAL A 1 338 ? -22.641 -13.625 -3.545 1 96 338 VAL A O 1
ATOM 2618 N N . VAL A 1 339 ? -22.062 -14.766 -5.395 1 96.12 339 VAL A N 1
ATOM 2619 C CA . VAL A 1 339 ? -23.359 -14.57 -6.031 1 96.12 339 VAL A CA 1
ATOM 2620 C C . VAL A 1 339 ? -24.016 -15.922 -6.297 1 96.12 339 VAL A C 1
ATOM 2622 O O . VAL A 1 339 ? -23.359 -16.953 -6.238 1 96.12 339 VAL A O 1
ATOM 2625 N N . GLU A 1 340 ? -25.266 -15.844 -6.562 1 89.69 340 GLU A N 1
ATOM 2626 C CA . GLU A 1 340 ? -25.969 -17.062 -6.953 1 89.69 340 GLU A CA 1
ATOM 2627 C C . GLU A 1 340 ? -25.312 -17.703 -8.18 1 89.69 340 GLU A C 1
ATOM 2629 O O . GLU A 1 340 ? -25.016 -17.016 -9.156 1 89.69 340 GLU A O 1
ATOM 2634 N N . ALA A 1 341 ? -25.062 -18.984 -7.977 1 82.62 341 ALA A N 1
ATOM 2635 C CA . ALA A 1 341 ? -24.375 -19.703 -9.062 1 82.62 341 ALA A CA 1
ATOM 2636 C C . ALA A 1 341 ? -25.266 -19.766 -10.305 1 82.62 341 ALA A C 1
ATOM 2638 O O . ALA A 1 341 ? -26.484 -19.875 -10.203 1 82.62 341 ALA A O 1
ATOM 2639 N N . ALA A 1 342 ? -24.656 -19.641 -11.422 1 81.12 342 ALA A N 1
ATOM 2640 C CA . ALA A 1 342 ? -25.328 -19.781 -12.711 1 81.12 342 ALA A CA 1
ATOM 2641 C C . ALA A 1 342 ? -24.797 -21 -13.469 1 81.12 342 ALA A C 1
ATOM 2643 O O . ALA A 1 342 ? -23.75 -21.547 -13.117 1 81.12 342 ALA A O 1
ATOM 2644 N N . ASP A 1 343 ? -25.547 -21.391 -14.477 1 72.88 343 ASP A N 1
ATOM 2645 C CA . ASP A 1 343 ? -25.062 -22.453 -15.352 1 72.88 343 ASP A CA 1
ATOM 2646 C C . ASP A 1 343 ? -23.75 -22.047 -16.016 1 72.88 343 ASP A C 1
ATOM 2648 O O . ASP A 1 343 ? -23.516 -20.875 -16.281 1 72.88 343 ASP A O 1
ATOM 2652 N N . PRO A 1 344 ? -22.891 -23.016 -16.203 1 66.75 344 PRO A N 1
ATOM 2653 C CA . PRO A 1 344 ? -21.562 -22.719 -16.781 1 66.75 344 PRO A CA 1
ATOM 2654 C C . PRO A 1 344 ? -21.656 -21.922 -18.078 1 66.75 344 PRO A C 1
ATOM 2656 O O . PRO A 1 344 ? -20.734 -21.172 -18.406 1 66.75 344 PRO A O 1
ATOM 2659 N N . ASP A 1 345 ? -22.75 -22.031 -18.797 1 74.19 345 ASP A N 1
ATOM 2660 C CA . ASP A 1 345 ? -22.875 -21.375 -20.094 1 74.19 345 ASP A CA 1
ATOM 2661 C C . ASP A 1 345 ? -23.594 -20.031 -19.953 1 74.19 345 ASP A C 1
ATOM 2663 O O . ASP A 1 345 ? -23.828 -19.344 -20.953 1 74.19 345 ASP A O 1
ATOM 2667 N N . GLU A 1 346 ? -23.906 -19.734 -18.719 1 83.75 346 GLU A N 1
ATOM 2668 C CA . GLU A 1 346 ? -24.547 -18.453 -18.453 1 83.75 346 GLU A CA 1
ATOM 2669 C C . GLU A 1 346 ? -23.734 -17.625 -17.469 1 83.75 346 GLU A C 1
ATOM 2671 O O . GLU A 1 346 ? -23.141 -18.156 -16.547 1 83.75 346 GLU A O 1
ATOM 2676 N N . ASP A 1 347 ? -23.828 -16.375 -17.75 1 90.81 347 ASP A N 1
ATOM 2677 C CA . ASP A 1 347 ? -23.156 -15.461 -16.844 1 90.81 347 ASP A CA 1
ATOM 2678 C C . ASP A 1 347 ? -23.922 -15.312 -15.531 1 90.81 347 ASP A C 1
ATOM 2680 O O . ASP A 1 347 ? -25.141 -15.125 -15.539 1 90.81 347 ASP A O 1
ATOM 2684 N N . PRO A 1 348 ? -23.188 -15.469 -14.461 1 93 348 PRO A N 1
ATOM 2685 C CA . PRO A 1 348 ? -23.844 -15.117 -13.195 1 93 348 PRO A CA 1
ATOM 2686 C C . PRO A 1 348 ? -24.172 -13.625 -13.094 1 93 348 PRO A C 1
ATOM 2688 O O . PRO A 1 348 ? -23.516 -12.805 -13.742 1 93 348 PRO A O 1
ATOM 2691 N N . ASP A 1 349 ? -25.203 -13.328 -12.336 1 94.81 349 ASP A N 1
ATOM 2692 C CA . ASP A 1 349 ? -25.562 -11.945 -12.055 1 94.81 349 ASP A CA 1
ATOM 2693 C C . ASP A 1 349 ? -24.75 -11.391 -10.891 1 94.81 349 ASP A C 1
ATOM 2695 O O . ASP A 1 349 ? -24.938 -11.789 -9.742 1 94.81 349 ASP A O 1
ATOM 2699 N N . PRO A 1 350 ? -23.906 -10.438 -11.156 1 96.44 350 PRO A N 1
ATOM 2700 C CA . PRO A 1 350 ? -23.062 -9.898 -10.086 1 96.44 350 PRO A CA 1
ATOM 2701 C C . PRO A 1 350 ? -23.859 -9.242 -8.969 1 96.44 350 PRO A C 1
ATOM 2703 O O . PRO A 1 350 ? -23.344 -9.031 -7.871 1 96.44 350 PRO A O 1
ATOM 2706 N N . ASP A 1 351 ? -25.109 -8.953 -9.172 1 95.25 351 ASP A N 1
ATOM 2707 C CA . ASP A 1 351 ? -25.922 -8.258 -8.164 1 95.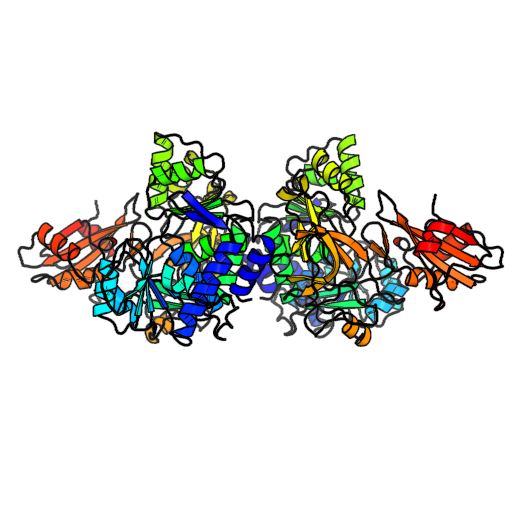25 351 ASP A CA 1
ATOM 2708 C C . ASP A 1 351 ? -26.719 -9.25 -7.32 1 95.25 351 ASP A C 1
ATOM 2710 O O . ASP A 1 351 ? -27.266 -8.883 -6.285 1 95.25 351 ASP A O 1
ATOM 2714 N N . ALA A 1 352 ? -26.797 -10.477 -7.699 1 95 352 ALA A N 1
ATOM 2715 C CA . ALA A 1 352 ? -27.516 -11.5 -6.934 1 95 352 ALA A CA 1
ATOM 2716 C C . ALA A 1 352 ? -26.609 -12.102 -5.855 1 95 352 ALA A C 1
ATOM 2718 O O . ALA A 1 352 ? -26.375 -13.312 -5.84 1 95 352 ALA A O 1
ATOM 2719 N N . THR A 1 353 ? -26.172 -11.242 -4.961 1 96.31 353 THR A N 1
ATOM 2720 C CA . THR A 1 353 ? -25.25 -11.648 -3.904 1 96.31 353 THR A CA 1
ATOM 2721 C C . THR A 1 353 ? -25.953 -12.547 -2.889 1 96.31 353 THR A C 1
ATOM 2723 O O . THR A 1 353 ? -27.141 -12.344 -2.594 1 96.31 353 THR A O 1
ATOM 2726 N N . VAL A 1 354 ? -25.172 -13.484 -2.379 1 91.81 354 VAL A N 1
ATOM 2727 C CA . VAL A 1 354 ? -25.734 -14.367 -1.353 1 91.81 354 VAL A CA 1
ATOM 2728 C C . VAL A 1 354 ? -25.453 -13.781 0.031 1 91.81 354 VAL A C 1
ATOM 2730 O O . VAL A 1 354 ? -24.438 -13.102 0.23 1 91.81 354 VAL A O 1
ATOM 2733 N N . GLY A 1 355 ? -26.312 -13.922 1.003 1 86 355 GLY A N 1
ATOM 2734 C CA . GLY A 1 355 ? -26.125 -13.438 2.359 1 86 355 GLY A CA 1
ATOM 2735 C C . GLY A 1 355 ? -25.422 -14.43 3.262 1 86 355 GLY A C 1
ATOM 2736 O O . GLY A 1 355 ? -25 -15.5 2.811 1 86 355 GLY A O 1
ATOM 2737 N N . PRO A 1 356 ? -25.219 -14.047 4.527 1 88.81 356 PRO A N 1
ATOM 2738 C CA . PRO A 1 356 ? -24.609 -14.961 5.496 1 88.81 356 PRO A CA 1
ATOM 2739 C C . PRO A 1 356 ? -25.281 -16.328 5.516 1 88.81 356 PRO A C 1
ATOM 2741 O O . PRO A 1 356 ? -26.5 -16.422 5.422 1 88.81 356 PRO A O 1
ATOM 2744 N N . GLY A 1 357 ? -24.453 -17.359 5.551 1 84.81 357 GLY A N 1
ATOM 2745 C CA . GLY A 1 357 ? -24.969 -18.719 5.539 1 84.81 357 GLY A CA 1
ATOM 2746 C C . GLY A 1 357 ? -25.156 -19.266 4.141 1 84.81 357 GLY A C 1
ATOM 2747 O O . GLY A 1 357 ? -25.375 -20.469 3.965 1 84.81 357 GLY A O 1
ATOM 2748 N N . GLY A 1 358 ? -25 -18.438 3.223 1 87.31 358 GLY A N 1
ATOM 2749 C CA . GLY A 1 358 ? -25.219 -18.844 1.842 1 87.31 358 GLY A CA 1
ATOM 2750 C C . GLY A 1 358 ? -23.953 -19.344 1.163 1 87.31 358 GLY A C 1
ATOM 2751 O O . GLY A 1 358 ? -22.859 -19.203 1.71 1 87.31 358 GLY A O 1
ATOM 2752 N N . THR A 1 359 ? -24.188 -20.047 0.046 1 86.75 359 THR A N 1
ATOM 2753 C CA . THR A 1 359 ? -23.125 -20.547 -0.823 1 86.75 359 THR A CA 1
ATOM 2754 C C . THR A 1 359 ? -23.344 -20.078 -2.26 1 86.75 359 THR A C 1
ATOM 2756 O O . THR A 1 359 ? -24.484 -20.047 -2.742 1 86.75 359 THR A O 1
ATOM 2759 N N . GLY A 1 360 ? -22.266 -19.656 -2.918 1 89.75 360 GLY A N 1
ATOM 2760 C CA . GLY A 1 360 ? -22.391 -19.188 -4.285 1 89.75 360 GLY A CA 1
ATOM 2761 C C . GLY A 1 360 ? -21.047 -19.094 -5 1 89.75 360 GLY A C 1
ATOM 2762 O O . GLY A 1 360 ? -20.031 -19.531 -4.48 1 89.75 360 GLY A O 1
ATOM 2763 N N . GLU A 1 361 ? -21.094 -18.578 -6.238 1 93 361 GLU A N 1
ATOM 2764 C CA . GLU A 1 361 ? -19.906 -18.422 -7.074 1 93 361 GLU A CA 1
ATOM 2765 C C . GLU A 1 361 ? -19.172 -17.125 -6.746 1 93 361 GLU A C 1
ATOM 2767 O O . GLU A 1 361 ? -19.812 -16.094 -6.512 1 93 361 GLU A O 1
ATOM 2772 N N . VAL A 1 362 ? -17.859 -17.141 -6.754 1 96.12 362 VAL A N 1
ATOM 2773 C CA . VAL A 1 362 ? -17.047 -15.984 -6.402 1 96.12 362 VAL A CA 1
ATOM 2774 C C . VAL A 1 362 ? -16.766 -15.156 -7.656 1 96.12 362 VAL A C 1
ATOM 2776 O O . VAL A 1 362 ? -16.25 -15.68 -8.648 1 96.12 362 VAL A O 1
ATOM 2779 N N . LEU A 1 363 ? -17.109 -13.875 -7.676 1 97.25 363 LEU A N 1
ATOM 2780 C CA . LEU A 1 363 ? -16.734 -12.883 -8.68 1 97.25 363 LEU A CA 1
ATOM 2781 C C . LEU A 1 363 ? -15.789 -11.844 -8.102 1 97.25 363 LEU A C 1
ATOM 2783 O O . LEU A 1 363 ? -15.898 -11.484 -6.926 1 97.25 363 LEU A O 1
ATOM 2787 N N . VAL A 1 364 ? -14.891 -11.375 -8.914 1 97.75 364 VAL A N 1
ATOM 2788 C CA . VAL A 1 364 ? -13.938 -10.391 -8.406 1 97.75 364 VAL A CA 1
ATOM 2789 C C . VAL A 1 364 ? -13.734 -9.289 -9.438 1 97.75 364 VAL A C 1
ATOM 2791 O O . VAL A 1 364 ? -13.812 -9.531 -10.648 1 97.75 364 VAL A O 1
ATOM 2794 N N . ARG A 1 365 ? -13.5 -8.117 -9.016 1 97.19 365 ARG A N 1
ATOM 2795 C CA . ARG A 1 365 ? -13.078 -7.012 -9.867 1 97.19 365 ARG A CA 1
ATOM 2796 C C . ARG A 1 365 ? -12.094 -6.105 -9.133 1 97.19 365 ARG A C 1
ATOM 2798 O O . ARG A 1 365 ? -12.117 -6.02 -7.906 1 97.19 365 ARG A O 1
ATOM 2805 N N . GLY A 1 366 ? -11.219 -5.453 -9.844 1 96.06 366 GLY A N 1
ATOM 2806 C CA . GLY A 1 366 ? -10.219 -4.543 -9.312 1 96.06 366 GLY A CA 1
ATOM 2807 C C . GLY A 1 366 ? -9.125 -4.211 -10.312 1 96.06 366 GLY A C 1
ATOM 2808 O O . GLY A 1 366 ? -9.023 -4.852 -11.359 1 96.06 366 GLY A O 1
ATOM 2809 N N . PRO A 1 367 ? -8.32 -3.309 -9.969 1 95.81 367 PRO A N 1
ATOM 2810 C CA . PRO A 1 367 ? -7.293 -2.842 -10.898 1 95.81 367 PRO A CA 1
ATOM 2811 C C . PRO A 1 367 ? -6.16 -3.852 -11.086 1 95.81 367 PRO A C 1
ATOM 2813 O O . PRO A 1 367 ? -5.348 -3.711 -12 1 95.81 367 PRO A O 1
ATOM 2816 N N . GLY A 1 368 ? -6.121 -4.871 -10.297 1 96.19 368 GLY A N 1
ATOM 2817 C CA . GLY A 1 368 ? -5.062 -5.867 -10.383 1 96.19 368 GLY A CA 1
ATOM 2818 C C . GLY A 1 368 ? -5.445 -7.07 -11.219 1 96.19 368 GLY A C 1
ATOM 2819 O O . GLY A 1 368 ? -4.645 -7.992 -11.398 1 96.19 368 GLY A O 1
ATOM 2820 N N . THR A 1 369 ? -6.672 -7.094 -11.836 1 97.31 369 THR A N 1
ATOM 2821 C CA . THR A 1 369 ? -7.156 -8.242 -12.594 1 97.31 369 THR A CA 1
ATOM 2822 C C . THR A 1 369 ? -6.664 -8.188 -14.039 1 97.31 369 THR A C 1
ATOM 2824 O O . THR A 1 369 ? -6.277 -7.125 -14.523 1 97.31 369 THR A O 1
ATOM 2827 N N . CYS A 1 370 ? -6.613 -9.297 -14.695 1 97.12 370 CYS A N 1
ATOM 2828 C CA . CYS A 1 370 ? -6.168 -9.352 -16.078 1 97.12 370 CYS A CA 1
ATOM 2829 C C . CYS A 1 370 ? -7.258 -8.859 -17.031 1 97.12 370 CYS A C 1
ATOM 2831 O O . CYS A 1 370 ? -8.398 -8.641 -16.609 1 97.12 370 CYS A O 1
ATOM 2833 N N . ASP A 1 371 ? -6.871 -8.719 -18.312 1 96 371 ASP A N 1
ATOM 2834 C CA . ASP A 1 371 ? -7.812 -8.266 -19.328 1 96 371 ASP A CA 1
ATOM 2835 C C . ASP A 1 371 ? -8.344 -9.438 -20.141 1 96 371 ASP A C 1
ATOM 2837 O O . ASP A 1 371 ? -9.18 -9.258 -21.031 1 96 371 ASP A O 1
ATOM 2841 N N . GLY A 1 372 ? -7.812 -10.602 -19.844 1 96.38 372 GLY A N 1
ATOM 2842 C CA . GLY A 1 372 ? -8.219 -11.773 -20.594 1 96.38 372 GLY A CA 1
ATOM 2843 C C . GLY A 1 372 ? -7.055 -12.648 -21.031 1 96.38 372 GLY A C 1
ATOM 2844 O O . GLY A 1 372 ? -5.945 -12.5 -20.5 1 96.38 372 GLY A O 1
ATOM 2845 N N . TYR A 1 373 ? -7.402 -13.617 -21.938 1 95.75 373 TYR A N 1
ATOM 2846 C CA . TYR A 1 373 ? -6.414 -14.586 -22.406 1 95.75 373 TYR A CA 1
ATOM 2847 C C . TYR A 1 373 ? -5.871 -14.203 -23.781 1 95.75 373 TYR A C 1
ATOM 2849 O O . TYR A 1 373 ? -6.609 -13.711 -24.625 1 95.75 373 TYR A O 1
ATOM 2857 N N . LEU A 1 374 ? -4.586 -14.445 -23.922 1 96.25 374 LEU A N 1
ATOM 2858 C CA . LEU A 1 374 ? -3.973 -14.18 -25.219 1 96.25 374 LEU A CA 1
ATOM 2859 C C . LEU A 1 374 ? -4.539 -15.109 -26.297 1 96.25 374 LEU A C 1
ATOM 2861 O O . LEU A 1 374 ? -4.531 -16.328 -26.125 1 96.25 374 LEU A O 1
ATOM 2865 N N . ASP A 1 375 ? -5.121 -14.586 -27.375 1 93.75 375 ASP A N 1
ATOM 2866 C CA . ASP A 1 375 ? -5.578 -15.281 -28.578 1 93.75 375 ASP A CA 1
ATOM 2867 C C . ASP A 1 375 ? -6.672 -16.297 -28.234 1 93.75 375 ASP A C 1
ATOM 2869 O O . ASP A 1 375 ? -6.73 -17.375 -28.828 1 93.75 375 ASP A O 1
ATOM 2873 N N . ARG A 1 376 ? -7.434 -16.016 -27.219 1 93.44 376 ARG A N 1
ATOM 2874 C CA . ARG A 1 376 ? -8.555 -16.859 -26.828 1 93.44 376 ARG A CA 1
ATOM 2875 C C . ARG A 1 376 ? -9.789 -16.031 -26.5 1 93.44 376 ARG A C 1
ATOM 2877 O O . ARG A 1 376 ? -10.234 -15.977 -25.359 1 93.44 376 ARG A O 1
ATOM 2884 N N . PRO A 1 377 ? -10.391 -15.5 -27.516 1 94.38 377 PRO A N 1
ATOM 2885 C CA . PRO A 1 377 ? -11.516 -14.586 -27.297 1 94.38 377 PRO A CA 1
ATOM 2886 C C . PRO A 1 377 ? -12.703 -15.266 -26.609 1 94.38 377 PRO A C 1
ATOM 2888 O O . PRO A 1 377 ? -13.344 -14.664 -25.75 1 94.38 377 PRO A O 1
ATOM 2891 N N . GLU A 1 378 ? -12.992 -16.5 -27.016 1 91.38 378 GLU A N 1
ATOM 2892 C CA . GLU A 1 378 ? -14.133 -17.203 -26.406 1 91.38 378 GLU A CA 1
ATOM 2893 C C . GLU A 1 378 ? -13.906 -17.453 -24.922 1 91.38 378 GLU A C 1
ATOM 2895 O O . GLU A 1 378 ? -14.797 -17.234 -24.109 1 91.38 378 GLU A O 1
ATOM 2900 N N . ALA A 1 379 ? -12.711 -17.953 -24.594 1 90.12 379 ALA A N 1
ATOM 2901 C CA . ALA A 1 379 ? -12.367 -18.172 -23.188 1 90.12 379 ALA A CA 1
ATOM 2902 C C . ALA A 1 379 ? -12.383 -16.875 -22.406 1 90.12 379 ALA A C 1
ATOM 2904 O O . ALA A 1 379 ? -12.773 -16.844 -21.234 1 90.12 379 ALA A O 1
ATOM 2905 N N . THR A 1 380 ? -12.008 -15.781 -23.062 1 94.88 380 THR A N 1
ATOM 2906 C CA . THR A 1 380 ? -12 -14.469 -22.438 1 94.88 380 THR A CA 1
ATOM 2907 C C . THR A 1 380 ? -13.422 -14 -22.141 1 94.88 380 THR A C 1
ATOM 2909 O O . THR A 1 380 ? -13.695 -13.438 -21.078 1 94.88 380 THR A O 1
ATOM 2912 N N . GLU A 1 381 ? -14.266 -14.203 -23.062 1 93.56 381 GLU A N 1
ATOM 2913 C CA . GLU A 1 381 ? -15.664 -13.82 -22.891 1 93.56 381 GLU A CA 1
ATOM 2914 C C . GLU A 1 381 ? -16.297 -14.562 -21.703 1 93.56 381 GLU A C 1
ATOM 2916 O O . GLU A 1 381 ? -17.109 -13.992 -20.984 1 93.56 381 GLU A O 1
ATOM 2921 N N . ARG A 1 382 ? -15.914 -15.82 -21.547 1 89.31 382 ARG A N 1
ATOM 2922 C CA . ARG A 1 382 ? -16.438 -16.609 -20.438 1 89.31 382 ARG A CA 1
ATOM 2923 C C . ARG A 1 382 ? -15.852 -16.156 -19.109 1 89.31 382 ARG A C 1
ATOM 2925 O O . ARG A 1 382 ? -16.5 -16.266 -18.062 1 89.31 382 ARG A O 1
ATOM 2932 N N . LEU A 1 383 ? -14.68 -15.695 -19.141 1 93.19 383 LEU A N 1
ATOM 2933 C CA . LEU A 1 383 ? -13.977 -15.234 -17.953 1 93.19 383 LEU A CA 1
ATOM 2934 C C . LEU A 1 383 ? -14.578 -13.93 -17.438 1 93.19 383 LEU A C 1
ATOM 2936 O O . LEU A 1 383 ? -14.695 -13.742 -16.219 1 93.19 383 LEU A O 1
ATOM 2940 N N . LEU A 1 384 ? -15 -13.016 -18.344 1 96.19 384 LEU A N 1
ATOM 2941 C CA . LEU A 1 384 ? -15.414 -11.664 -18 1 96.19 384 LEU A CA 1
ATOM 2942 C C . LEU A 1 384 ? -16.938 -11.547 -17.984 1 96.19 384 LEU A C 1
ATOM 2944 O O . LEU A 1 384 ? -17.594 -11.82 -18.984 1 96.19 384 LEU A O 1
ATOM 2948 N N . VAL A 1 385 ? -17.422 -11.195 -16.844 1 95 385 VAL A N 1
ATOM 2949 C CA . VAL A 1 385 ? -18.844 -10.93 -16.688 1 95 385 VAL A CA 1
ATOM 2950 C C . VAL A 1 385 ? -19.094 -9.422 -16.719 1 95 385 VAL A C 1
ATOM 2952 O O . VAL A 1 385 ? -18.5 -8.68 -15.938 1 95 385 VAL A O 1
ATOM 2955 N N . ASP A 1 386 ? -19.969 -8.867 -17.594 1 93.12 386 ASP A N 1
ATOM 2956 C CA . ASP A 1 386 ? -20.297 -7.461 -17.781 1 93.12 386 ASP A CA 1
ATOM 2957 C C . ASP A 1 386 ? -19.047 -6.629 -18.047 1 93.12 386 ASP A C 1
ATOM 2959 O O . ASP A 1 386 ? -18.953 -5.477 -17.625 1 93.12 386 ASP A O 1
ATOM 2963 N N . ASP A 1 387 ? -18.031 -7.23 -18.469 1 88.25 387 ASP A N 1
ATOM 2964 C CA . ASP A 1 387 ? -16.766 -6.602 -18.844 1 88.25 387 ASP A CA 1
ATOM 2965 C C . ASP A 1 387 ? -16.109 -5.945 -17.625 1 88.25 387 ASP A C 1
ATOM 2967 O O . ASP A 1 387 ? -15.312 -5.016 -17.766 1 88.25 387 ASP A O 1
ATOM 2971 N N . GLU A 1 388 ? -16.5 -6.398 -16.438 1 92.69 388 GLU A N 1
ATOM 2972 C CA . GLU A 1 388 ? -15.961 -5.77 -15.234 1 92.69 388 GLU A CA 1
ATOM 2973 C C . GLU A 1 388 ? -15.516 -6.816 -14.219 1 92.69 388 GLU A C 1
ATOM 2975 O O . GLU A 1 388 ? -14.57 -6.594 -13.469 1 92.69 388 GLU A O 1
ATOM 2980 N N . TRP A 1 389 ? -16.266 -7.91 -14.219 1 97.44 389 TRP A N 1
ATOM 2981 C CA . TRP A 1 389 ? -16.031 -8.922 -13.195 1 97.44 389 TRP A CA 1
ATOM 2982 C C . TRP A 1 389 ? -15.305 -10.133 -13.781 1 97.44 389 TRP A C 1
ATOM 2984 O O . TRP A 1 389 ? -15.625 -10.578 -14.891 1 97.44 389 TRP A O 1
ATOM 2994 N N . ILE A 1 390 ? -14.391 -10.664 -13.07 1 97.31 390 ILE A N 1
ATOM 2995 C CA . ILE A 1 390 ? -13.805 -11.961 -13.367 1 97.31 390 ILE A CA 1
ATOM 2996 C C . ILE A 1 390 ? -14.633 -13.07 -12.719 1 97.31 390 ILE A C 1
ATOM 2998 O O . ILE A 1 390 ? -14.883 -13.031 -11.508 1 97.31 390 ILE A O 1
ATOM 3002 N N . ARG A 1 391 ? -15.078 -13.984 -13.516 1 95.31 391 ARG A N 1
ATOM 3003 C CA . ARG A 1 391 ? -15.688 -15.211 -13.008 1 95.31 391 ARG A CA 1
ATOM 3004 C C . ARG A 1 391 ? -14.625 -16.219 -12.594 1 95.31 391 ARG A C 1
ATOM 3006 O O . ARG A 1 391 ? -13.938 -16.797 -13.445 1 95.31 391 ARG A O 1
ATOM 3013 N N . THR A 1 392 ? -14.477 -16.5 -11.297 1 92.81 392 THR A N 1
ATOM 3014 C CA . THR A 1 392 ? -13.344 -17.281 -10.812 1 92.81 392 THR A CA 1
ATOM 3015 C C . THR A 1 392 ? -13.586 -18.766 -11.023 1 92.81 392 THR A C 1
ATOM 3017 O O . THR A 1 392 ? -12.641 -19.562 -11.055 1 92.81 392 THR A O 1
ATOM 3020 N N . GLY A 1 393 ? -14.852 -19.141 -11.086 1 88.31 393 GLY A N 1
ATOM 3021 C CA . GLY A 1 393 ? -15.203 -20.547 -11.164 1 88.31 393 GLY A CA 1
ATOM 3022 C C . GLY A 1 393 ? -15.188 -21.234 -9.812 1 88.31 393 GLY A C 1
ATOM 3023 O O . GLY A 1 393 ? -15.578 -22.406 -9.695 1 88.31 393 GLY A O 1
ATOM 3024 N N . ASP A 1 394 ? -14.836 -20.562 -8.742 1 87.62 394 ASP A N 1
ATOM 3025 C CA . ASP A 1 394 ? -14.812 -21.109 -7.395 1 87.62 394 ASP A CA 1
ATOM 3026 C C . ASP A 1 394 ? -16.125 -20.828 -6.66 1 87.62 394 ASP A C 1
ATOM 3028 O O . ASP A 1 394 ? -16.781 -19.828 -6.922 1 87.62 394 ASP A O 1
ATOM 3032 N N . VAL A 1 395 ? -16.469 -21.766 -5.805 1 86.75 395 VAL A N 1
ATOM 3033 C CA . VAL A 1 395 ? -17.656 -21.625 -4.965 1 86.75 395 VAL A CA 1
ATOM 3034 C C . VAL A 1 395 ? -17.25 -21.422 -3.51 1 86.75 395 VAL A C 1
ATOM 3036 O O . VAL A 1 395 ? -16.375 -22.141 -3.008 1 86.75 395 VAL A O 1
ATOM 3039 N N . ALA A 1 396 ? -17.844 -20.422 -2.844 1 92.75 396 ALA A N 1
ATOM 3040 C CA . ALA A 1 396 ? -17.5 -20.125 -1.454 1 92.75 396 ALA A CA 1
ATOM 3041 C C . ALA A 1 396 ? -18.75 -20.078 -0.585 1 92.75 396 ALA A C 1
ATOM 3043 O O . ALA A 1 396 ? -19.844 -19.734 -1.064 1 92.75 396 ALA A O 1
ATOM 3044 N N . GLU A 1 397 ? -18.656 -20.516 0.585 1 89.31 397 GLU A N 1
ATOM 3045 C CA . GLU A 1 397 ? -19.625 -20.25 1.645 1 89.31 397 GLU A CA 1
ATOM 3046 C C . GLU A 1 397 ? -19.312 -18.953 2.377 1 89.31 397 GLU A C 1
ATOM 3048 O O . GLU A 1 397 ? -18.141 -18.625 2.6 1 89.31 397 GLU A O 1
ATOM 3053 N N . VAL A 1 398 ? -20.359 -18.188 2.703 1 94.12 398 VAL A N 1
ATOM 3054 C CA . VAL A 1 398 ? -20.25 -16.984 3.516 1 94.12 398 VAL A CA 1
ATOM 3055 C C . VAL A 1 398 ? -20.75 -17.266 4.93 1 94.12 398 VAL A C 1
ATOM 3057 O O . VAL A 1 398 ? -21.906 -17.641 5.117 1 94.12 398 VAL A O 1
ATOM 3060 N N . ASP A 1 399 ? -19.922 -17.094 5.906 1 92.62 399 ASP A N 1
ATOM 3061 C CA . ASP A 1 399 ? -20.406 -17.375 7.258 1 92.62 399 ASP A CA 1
ATOM 3062 C C . ASP A 1 399 ? -21.156 -16.172 7.828 1 92.62 399 ASP A C 1
ATOM 3064 O O . ASP A 1 399 ? -21.391 -15.188 7.129 1 92.62 399 ASP A O 1
ATOM 3068 N N . GLU A 1 400 ? -21.609 -16.219 9.078 1 90.94 400 GLU A N 1
ATOM 3069 C CA . GLU A 1 400 ? -22.484 -15.219 9.695 1 90.94 400 GLU A CA 1
ATOM 3070 C C . GLU A 1 400 ? -21.781 -13.875 9.836 1 90.94 400 GLU A C 1
ATOM 3072 O O . GLU A 1 400 ? -22.406 -12.82 9.82 1 90.94 400 GLU A O 1
ATOM 3077 N N . ASP A 1 401 ? -20.422 -13.969 9.859 1 92.44 401 ASP A N 1
ATOM 3078 C CA . ASP A 1 401 ? -19.641 -12.75 10.055 1 92.44 401 ASP A CA 1
ATOM 3079 C C . ASP A 1 401 ? -19.062 -12.258 8.734 1 92.44 401 ASP A C 1
ATOM 3081 O O . ASP A 1 401 ? -18.297 -11.297 8.711 1 92.44 401 ASP A O 1
ATOM 3085 N N . GLY A 1 402 ? -19.359 -12.906 7.633 1 94.06 402 GLY A N 1
ATOM 3086 C CA . GLY A 1 402 ? -18.953 -12.461 6.309 1 94.06 402 GLY A CA 1
ATOM 3087 C C . GLY A 1 402 ? -17.641 -13.07 5.852 1 94.06 402 GLY A C 1
ATOM 3088 O O . GLY A 1 402 ? -17.109 -12.688 4.809 1 94.06 402 GLY A O 1
ATOM 3089 N N . PHE A 1 403 ? -17.109 -13.977 6.629 1 96.31 403 PHE A N 1
ATOM 3090 C CA . PHE A 1 403 ? -15.891 -14.648 6.23 1 96.31 403 PHE A CA 1
ATOM 3091 C C . PHE A 1 403 ? -16.172 -15.719 5.184 1 96.31 403 PHE A C 1
ATOM 3093 O O . PHE A 1 403 ? -17.219 -16.375 5.219 1 96.31 403 PHE A O 1
ATOM 3100 N N . LEU A 1 404 ? -15.219 -15.914 4.32 1 96.5 404 LEU A N 1
ATOM 3101 C CA . LEU A 1 404 ? -15.414 -16.797 3.174 1 96.5 404 LEU A CA 1
ATOM 3102 C C . LEU A 1 404 ? -14.656 -18.094 3.354 1 96.5 404 LEU A C 1
ATOM 3104 O O . LEU A 1 404 ? -13.539 -18.109 3.889 1 96.5 404 LEU A O 1
ATOM 3108 N N . TYR A 1 405 ? -15.266 -19.172 2.906 1 89.56 405 TYR A N 1
ATOM 3109 C CA . TYR A 1 405 ? -14.672 -20.5 2.822 1 89.56 405 TYR A CA 1
ATOM 3110 C C . TYR A 1 405 ? -14.859 -21.094 1.433 1 89.56 405 TYR A C 1
ATOM 3112 O O . TYR A 1 405 ? -15.992 -21.25 0.967 1 89.56 405 TYR A O 1
ATOM 3120 N N . ILE A 1 406 ? -13.727 -21.359 0.766 1 86.5 406 ILE A N 1
ATOM 3121 C CA . ILE A 1 406 ? -13.859 -22.016 -0.524 1 86.5 406 ILE A CA 1
ATOM 3122 C C . ILE A 1 406 ? -14.344 -23.453 -0.314 1 86.5 406 ILE A C 1
ATOM 3124 O O . ILE A 1 406 ? -13.766 -24.203 0.482 1 86.5 406 ILE A O 1
ATOM 3128 N N . VAL A 1 407 ? -15.375 -23.859 -1.01 1 76.5 407 VAL A N 1
ATOM 3129 C CA . VAL A 1 407 ? -15.945 -25.188 -0.764 1 76.5 407 VAL A CA 1
ATOM 3130 C C . VAL A 1 407 ? -15.906 -26 -2.049 1 76.5 407 VAL A C 1
ATOM 3132 O O . VAL A 1 407 ? -16.219 -27.203 -2.033 1 76.5 407 VAL A O 1
ATOM 3135 N N . GLY A 1 408 ? -15.539 -25.406 -3.117 1 73.5 408 GLY A N 1
ATOM 3136 C CA . GLY A 1 408 ? -15.453 -26.172 -4.348 1 73.5 408 GLY A CA 1
ATOM 3137 C C . GLY A 1 408 ? -15.32 -25.312 -5.586 1 73.5 408 GLY A C 1
ATOM 3138 O O . GLY A 1 408 ? -14.938 -24.141 -5.496 1 73.5 408 GLY A O 1
ATOM 3139 N N . ARG A 1 409 ? -15.414 -26.016 -6.773 1 73.25 409 ARG A N 1
ATOM 3140 C CA . ARG A 1 409 ? -15.375 -25.375 -8.086 1 73.25 409 ARG A CA 1
ATOM 3141 C C . ARG A 1 409 ? -16.672 -25.641 -8.859 1 73.25 409 ARG A C 1
ATOM 3143 O O . ARG A 1 409 ? -17.312 -26.672 -8.664 1 73.25 409 ARG A O 1
ATOM 3150 N N . VAL A 1 410 ? -16.891 -24.516 -9.57 1 65.25 410 VAL A N 1
ATOM 3151 C CA . VAL A 1 410 ? -18.031 -24.719 -10.445 1 65.25 410 VAL A CA 1
ATOM 3152 C C . VAL A 1 410 ? -17.656 -25.672 -11.578 1 65.25 410 VAL A C 1
ATOM 3154 O O . VAL A 1 410 ? -18.531 -26.359 -12.141 1 65.25 410 VAL A O 1
ATOM 3157 N N . ASP A 1 411 ? -16.25 -25.609 -11.75 1 63.94 411 ASP A N 1
ATOM 3158 C CA . ASP A 1 411 ? -15.75 -26.531 -12.773 1 63.94 411 ASP A CA 1
ATOM 3159 C C . ASP A 1 411 ? -15.07 -27.75 -12.133 1 63.94 411 ASP A C 1
ATOM 3161 O O . ASP A 1 411 ? -14.992 -27.844 -10.906 1 63.94 411 ASP A O 1
ATOM 3165 N N . ASN A 1 412 ? -14.992 -28.938 -12.695 1 65 412 ASN A N 1
ATOM 3166 C CA . ASN A 1 412 ? -14.453 -30.219 -12.234 1 65 412 ASN A CA 1
ATOM 3167 C C . ASN A 1 412 ? -12.953 -30.125 -11.961 1 65 412 ASN A C 1
ATOM 3169 O O . ASN A 1 412 ? -12.273 -31.141 -11.875 1 65 412 ASN A O 1
ATOM 3173 N N . MET A 1 413 ? -12.43 -28.844 -11.758 1 71.44 413 MET A N 1
ATOM 3174 C CA . MET A 1 413 ? -10.984 -28.703 -11.594 1 71.44 413 MET A CA 1
ATOM 3175 C C . MET A 1 413 ? -10.531 -29.266 -10.25 1 71.44 413 MET A C 1
ATOM 3177 O O . MET A 1 413 ? -11.195 -29.047 -9.227 1 71.44 413 MET A O 1
ATOM 3181 N N . ILE A 1 414 ? -9.359 -30.031 -10.234 1 75.75 414 ILE A N 1
ATOM 3182 C CA . ILE A 1 414 ? -8.758 -30.672 -9.062 1 75.75 414 ILE A CA 1
ATOM 3183 C C . ILE A 1 414 ? -7.52 -29.906 -8.633 1 75.75 414 ILE A C 1
ATOM 3185 O O . ILE A 1 414 ? -6.711 -29.5 -9.469 1 75.75 414 ILE A O 1
ATOM 3189 N N . VAL A 1 415 ? -7.387 -29.609 -7.414 1 75.38 415 VAL A N 1
ATOM 3190 C CA . VAL A 1 415 ? -6.152 -29.016 -6.895 1 75.38 415 VAL A CA 1
ATOM 3191 C C . VAL A 1 415 ? -5.355 -30.078 -6.141 1 75.38 415 VAL A C 1
ATOM 3193 O O . VAL A 1 415 ? -5.82 -30.625 -5.133 1 75.38 415 VAL A O 1
ATOM 3196 N N . SER A 1 416 ? -4.109 -30.469 -6.637 1 80.44 416 SER A N 1
ATOM 3197 C CA . SER A 1 416 ? -3.227 -31.453 -6.012 1 80.44 416 SER A CA 1
ATOM 3198 C C . SER A 1 416 ? -1.846 -30.859 -5.746 1 80.44 416 SER A C 1
ATOM 3200 O O . SER A 1 416 ? -1.138 -30.469 -6.68 1 80.44 416 SER A O 1
ATOM 3202 N N . GLY A 1 417 ? -1.447 -30.703 -4.488 1 74.25 417 GLY A N 1
ATOM 3203 C CA . GLY A 1 417 ? -0.143 -30.188 -4.121 1 74.25 417 GLY A CA 1
ATOM 3204 C C . GLY A 1 417 ? 0.06 -28.734 -4.531 1 74.25 417 GLY A C 1
ATOM 3205 O O . GLY A 1 417 ? 1.149 -28.359 -4.969 1 74.25 417 GLY A O 1
ATOM 3206 N N . GLY A 1 418 ? -1.041 -28.031 -4.617 1 69.5 418 GLY A N 1
ATOM 3207 C CA . GLY A 1 418 ? -0.952 -26.625 -4.98 1 69.5 418 GLY A CA 1
ATOM 3208 C C . GLY A 1 418 ? -0.974 -26.391 -6.48 1 69.5 418 GLY A C 1
ATOM 3209 O O . GLY A 1 418 ? -0.795 -25.266 -6.945 1 69.5 418 GLY A O 1
ATOM 3210 N N . GLU A 1 419 ? -0.955 -27.516 -7.27 1 73.25 419 GLU A N 1
ATOM 3211 C CA . GLU A 1 419 ? -1.036 -27.422 -8.727 1 73.25 419 GLU A CA 1
ATOM 3212 C C . GLU A 1 419 ? -2.461 -27.672 -9.211 1 73.25 419 GLU A C 1
ATOM 3214 O O . GLU A 1 419 ? -3.176 -28.516 -8.672 1 73.25 419 GLU A O 1
ATOM 3219 N N . ASN A 1 420 ? -2.893 -26.906 -10.211 1 71.62 420 ASN A N 1
ATOM 3220 C CA . ASN A 1 420 ? -4.211 -27.062 -10.82 1 71.62 420 ASN A CA 1
ATOM 3221 C C . ASN A 1 420 ? -4.199 -28.125 -11.906 1 71.62 420 ASN A C 1
ATOM 3223 O O . ASN A 1 420 ? -3.318 -28.141 -12.766 1 71.62 420 ASN A O 1
ATOM 3227 N N . ILE A 1 421 ? -5.172 -29.062 -11.758 1 78.44 421 ILE A N 1
ATOM 3228 C CA . ILE A 1 421 ? -5.316 -30.156 -12.727 1 78.44 421 ILE A CA 1
ATOM 3229 C C . ILE A 1 421 ? -6.746 -30.172 -13.266 1 78.44 421 ILE A C 1
ATOM 3231 O O . ILE A 1 421 ? -7.699 -30.375 -12.508 1 78.44 421 ILE A O 1
ATOM 3235 N N . TYR A 1 422 ? -6.949 -29.859 -14.438 1 75 422 TYR A N 1
ATOM 3236 C CA . TYR A 1 422 ? -8.25 -30.078 -15.055 1 75 422 TYR A CA 1
ATOM 3237 C C . TYR A 1 422 ? -8.438 -31.531 -15.469 1 75 422 TYR A C 1
ATOM 3239 O O . TYR A 1 422 ? -7.672 -32.062 -16.281 1 75 422 TYR A O 1
ATOM 3247 N N . PRO A 1 423 ? -9.469 -32.219 -14.844 1 82.06 423 PRO A N 1
ATOM 3248 C CA . PRO A 1 423 ? -9.664 -33.656 -15.117 1 82.06 423 PRO A CA 1
ATOM 3249 C C . PRO A 1 423 ? -9.742 -33.938 -16.609 1 82.06 423 PRO A C 1
ATOM 3251 O O . PRO A 1 423 ? -9.219 -34.969 -17.062 1 82.06 423 PRO A O 1
ATOM 3254 N N . GLU A 1 424 ? -10.281 -32.969 -17.391 1 73.69 424 GLU A N 1
ATOM 3255 C CA . GLU A 1 424 ? -10.477 -33.188 -18.828 1 73.69 424 GLU A CA 1
ATOM 3256 C C . GLU A 1 424 ? -9.141 -33.344 -19.547 1 73.69 424 GLU A C 1
ATOM 3258 O O . GLU A 1 424 ? -9.008 -34.125 -20.484 1 73.69 424 GLU A O 1
ATOM 3263 N N . GLU A 1 425 ? -8.203 -32.562 -19.109 1 75.5 425 GLU A N 1
ATOM 3264 C CA . GLU A 1 425 ? -6.863 -32.688 -19.688 1 75.5 425 GLU A CA 1
ATOM 3265 C C . GLU A 1 425 ? -6.277 -34.062 -19.484 1 75.5 425 GLU A C 1
ATOM 3267 O O . GLU A 1 425 ? -5.723 -34.656 -20.422 1 75.5 425 GLU A O 1
ATOM 3272 N N . VAL A 1 426 ? -6.336 -34.594 -18.375 1 87.5 426 VAL A N 1
ATOM 3273 C CA . VAL A 1 426 ? -5.828 -35.906 -18.031 1 87.5 426 VAL A CA 1
ATOM 3274 C C . VAL A 1 426 ? -6.625 -36.969 -18.781 1 87.5 426 VAL A C 1
ATOM 3276 O O . VAL A 1 426 ? -6.051 -37.938 -19.344 1 87.5 426 VAL A O 1
ATOM 3279 N N . GLU A 1 427 ? -7.945 -36.812 -18.797 1 85.25 427 GLU A N 1
ATOM 3280 C CA . GLU A 1 427 ? -8.828 -37.781 -19.484 1 85.25 427 GLU A CA 1
ATOM 3281 C C . GLU A 1 427 ? -8.469 -37.875 -20.969 1 85.25 427 GLU A C 1
ATOM 3283 O O . GLU A 1 427 ? -8.391 -38.969 -21.516 1 85.25 427 GLU A O 1
ATOM 3288 N N . GLU A 1 428 ? -8.188 -36.688 -21.547 1 78.69 428 GLU A N 1
ATOM 3289 C CA . GLU A 1 428 ? -7.828 -36.688 -22.969 1 78.69 428 GLU A CA 1
ATOM 3290 C C . GLU A 1 428 ? -6.562 -37.5 -23.219 1 78.69 428 GLU A C 1
ATOM 3292 O O . GLU A 1 428 ? -6.484 -38.25 -24.203 1 78.69 428 GLU A O 1
ATOM 3297 N N . VAL A 1 429 ? -5.617 -37.344 -22.406 1 85.75 429 VAL A N 1
ATOM 3298 C CA . VAL A 1 429 ? -4.367 -38.094 -22.547 1 85.75 429 VAL A CA 1
ATOM 3299 C C . VAL A 1 429 ? -4.625 -39.562 -22.359 1 85.75 429 VAL A C 1
ATOM 3301 O O . VAL A 1 429 ? -4.215 -40.375 -23.188 1 85.75 429 VAL A O 1
ATOM 3304 N N . VAL A 1 430 ? -5.316 -40.031 -21.312 1 91.38 430 VAL A N 1
ATOM 3305 C CA . VAL A 1 430 ? -5.566 -41.406 -21 1 91.38 430 VAL A CA 1
ATOM 3306 C C . VAL A 1 430 ? -6.359 -42.062 -22.125 1 91.38 430 VAL A C 1
ATOM 3308 O O . VAL A 1 430 ? -6.113 -43.219 -22.484 1 91.38 430 VAL A O 1
ATOM 3311 N N . GLU A 1 431 ? -7.223 -41.312 -22.734 1 86.44 431 GLU A N 1
ATOM 3312 C CA . GLU A 1 431 ? -8.102 -41.844 -23.766 1 86.44 431 GLU A CA 1
ATOM 3313 C C . GLU A 1 431 ? -7.324 -42.125 -25.062 1 86.44 431 GLU A C 1
ATOM 3315 O O . GLU A 1 431 ? -7.82 -42.812 -25.953 1 86.44 431 GLU A O 1
ATOM 3320 N N . THR A 1 432 ? -6.156 -41.531 -25.156 1 85.5 432 THR A N 1
ATOM 3321 C CA . THR A 1 432 ? -5.34 -41.844 -26.328 1 85.5 432 THR A CA 1
ATOM 3322 C C . THR A 1 432 ? -4.676 -43.188 -26.188 1 85.5 432 THR A C 1
ATOM 3324 O O . THR A 1 432 ? -4.098 -43.719 -27.156 1 85.5 432 THR A O 1
ATOM 3327 N N . TYR A 1 433 ? -4.711 -43.781 -25.031 1 90.5 433 TYR A N 1
ATOM 3328 C CA . TYR A 1 433 ? -4.191 -45.125 -24.859 1 90.5 433 TYR A CA 1
ATOM 3329 C C . TYR A 1 433 ? -5.043 -46.156 -25.609 1 90.5 433 TYR A C 1
ATOM 3331 O O . TYR A 1 433 ? -6.266 -46.188 -25.453 1 90.5 433 TYR A O 1
ATOM 3339 N N . GLU A 1 434 ? -4.383 -47 -26.344 1 88.06 434 GLU A N 1
ATOM 3340 C CA . GLU A 1 434 ? -5.105 -48 -27.172 1 88.06 434 GLU A CA 1
ATOM 3341 C C . GLU A 1 434 ? -6.004 -48.875 -26.297 1 88.06 434 GLU A C 1
ATOM 3343 O O . GLU A 1 434 ? -5.555 -49.438 -25.297 1 88.06 434 GLU A O 1
ATOM 3348 N N . GLY A 1 435 ? -7.289 -48.906 -26.656 1 84.44 435 GLY A N 1
ATOM 3349 C CA . GLY A 1 435 ? -8.227 -49.781 -25.984 1 84.44 435 GLY A CA 1
ATOM 3350 C C . GLY A 1 435 ? -9.078 -49.062 -24.953 1 84.44 435 GLY A C 1
ATOM 3351 O O . GLY A 1 435 ? -10.039 -49.625 -24.438 1 84.44 435 GLY A O 1
ATOM 3352 N N . VAL A 1 436 ? -8.695 -47.844 -24.578 1 89.44 436 VAL A N 1
ATOM 3353 C CA . VAL A 1 436 ? -9.492 -47.094 -23.625 1 89.44 436 VAL A CA 1
ATOM 3354 C C . VAL A 1 436 ? -10.703 -46.469 -24.328 1 89.44 436 VAL A C 1
ATOM 3356 O O . VAL A 1 436 ? -10.547 -45.75 -25.328 1 89.44 436 VAL A O 1
ATOM 3359 N N . ASP A 1 437 ? -11.867 -46.781 -23.812 1 80.81 437 ASP A N 1
ATOM 3360 C CA . ASP A 1 437 ? -13.094 -46.219 -24.375 1 80.81 437 ASP A CA 1
ATOM 3361 C C . ASP A 1 437 ? -13.398 -44.844 -23.781 1 80.81 437 ASP A C 1
ATOM 3363 O O . ASP A 1 437 ? -13.766 -43.906 -24.5 1 80.81 437 ASP A O 1
ATOM 3367 N N . GLU A 1 438 ? -13.289 -44.844 -22.484 1 84.31 438 GLU A N 1
ATOM 3368 C CA . GLU A 1 438 ? -13.578 -43.625 -21.734 1 84.31 438 GLU A CA 1
ATOM 3369 C C . GLU A 1 438 ? -12.758 -43.562 -20.453 1 84.31 438 GLU A C 1
ATOM 3371 O O . GLU A 1 438 ? -12.484 -44.562 -19.828 1 84.31 438 GLU A O 1
ATOM 3376 N N . ALA A 1 439 ? -12.273 -42.375 -20.141 1 90.25 439 ALA A N 1
ATOM 3377 C CA . ALA A 1 439 ? -11.578 -42.125 -18.891 1 90.25 439 ALA A CA 1
ATOM 3378 C C . ALA A 1 439 ? -12.227 -40.969 -18.125 1 90.25 439 ALA A C 1
ATOM 3380 O O . ALA A 1 439 ? -12.625 -39.969 -18.719 1 90.25 439 ALA A O 1
ATOM 3381 N N . VAL A 1 440 ? -12.422 -41.156 -16.781 1 88.25 440 VAL A N 1
ATOM 3382 C CA . VAL A 1 440 ? -12.945 -40.094 -15.906 1 88.25 440 VAL A CA 1
ATOM 3383 C C . VAL A 1 440 ? -12 -39.906 -14.727 1 88.25 440 VAL A C 1
ATOM 3385 O O . VAL A 1 440 ? -11.641 -40.844 -14.039 1 88.25 440 VAL A O 1
ATOM 3388 N N . VAL A 1 441 ? -11.641 -38.688 -14.672 1 89.94 441 VAL A N 1
ATOM 3389 C CA . VAL A 1 441 ? -10.695 -38.344 -13.609 1 89.94 441 VAL A CA 1
ATOM 3390 C C . VAL A 1 441 ? -11.43 -37.594 -12.484 1 89.94 441 VAL A C 1
ATOM 3392 O O . VAL A 1 441 ? -12.258 -36.719 -12.742 1 89.94 441 VAL A O 1
ATOM 3395 N N . VAL A 1 442 ? -11.203 -38.031 -11.242 1 87.69 442 VAL A N 1
ATOM 3396 C CA . VAL A 1 442 ? -11.789 -37.438 -10.055 1 87.69 442 VAL A CA 1
ATOM 3397 C C . VAL A 1 442 ? -10.695 -37.156 -9.023 1 87.69 442 VAL A C 1
ATOM 3399 O O . VAL A 1 442 ? -9.633 -37.781 -9.062 1 87.69 442 VAL A O 1
ATOM 3402 N N . GLY A 1 443 ? -10.945 -36.156 -8.312 1 88.44 443 GLY A N 1
ATOM 3403 C CA . GLY A 1 443 ? -10.039 -35.875 -7.203 1 88.44 443 GLY A CA 1
ATOM 3404 C C . GLY A 1 443 ? -10.477 -36.531 -5.902 1 88.44 443 GLY A C 1
ATOM 3405 O O . GLY A 1 443 ? -11.516 -36.188 -5.344 1 88.44 443 GLY A O 1
ATOM 3406 N N . LEU A 1 444 ? -9.633 -37.469 -5.406 1 88.12 444 LEU A N 1
ATOM 3407 C CA . LEU A 1 444 ? -9.891 -38.094 -4.109 1 88.12 444 LEU A CA 1
ATOM 3408 C C . LEU A 1 444 ? -9.344 -37.219 -2.979 1 88.12 444 LEU A C 1
ATOM 3410 O O . LEU A 1 444 ? -8.227 -36.719 -3.074 1 88.12 444 LEU A O 1
ATOM 3414 N N . GLU A 1 445 ? -10.195 -37 -2.006 1 85.5 445 GLU A N 1
ATOM 3415 C CA . GLU A 1 445 ? -9.742 -36.219 -0.864 1 85.5 445 GLU A CA 1
ATOM 3416 C C . GLU A 1 445 ? -8.469 -36.812 -0.257 1 85.5 445 GLU A C 1
ATOM 3418 O O . GLU A 1 445 ? -8.344 -38.031 -0.146 1 85.5 445 GLU A O 1
ATOM 3423 N N . ASP A 1 446 ? -7.457 -35.938 -0.063 1 84.06 446 ASP A N 1
ATOM 3424 C CA . ASP A 1 446 ? -6.172 -36.312 0.52 1 84.06 446 ASP A CA 1
ATOM 3425 C C . ASP A 1 446 ? -5.684 -35.25 1.512 1 84.06 446 ASP A C 1
ATOM 3427 O O . ASP A 1 446 ? -5.648 -34.062 1.195 1 84.06 446 ASP A O 1
ATOM 3431 N N . GLU A 1 447 ? -5.391 -35.625 2.6 1 76.44 447 GLU A N 1
ATOM 3432 C CA . GLU A 1 447 ? -5.008 -34.719 3.676 1 76.44 447 GLU A CA 1
ATOM 3433 C C . GLU A 1 447 ? -3.752 -33.938 3.312 1 76.44 447 GLU A C 1
ATOM 3435 O O . GLU A 1 447 ? -3.627 -32.75 3.658 1 76.44 447 GLU A O 1
ATOM 3440 N N . GLN A 1 448 ? -2.842 -34.594 2.596 1 72.31 448 GLN A N 1
ATOM 3441 C CA . GLN A 1 448 ? -1.543 -34 2.297 1 72.31 448 GLN A CA 1
ATOM 3442 C C . GLN A 1 448 ? -1.596 -33.156 1.014 1 72.31 448 GLN A C 1
ATOM 3444 O O . GLN A 1 448 ? -1.029 -32.062 0.948 1 72.31 448 GLN A O 1
ATOM 3449 N N . TRP A 1 449 ? -2.324 -33.688 0.06 1 78 449 TRP A N 1
ATOM 3450 C CA . TRP A 1 449 ? -2.215 -33.156 -1.286 1 78 449 TRP A CA 1
ATOM 3451 C C . TRP A 1 449 ? -3.451 -32.312 -1.637 1 78 449 TRP A C 1
ATOM 3453 O O . TRP A 1 449 ? -3.51 -31.703 -2.701 1 78 449 TRP A O 1
ATOM 3463 N N . GLY A 1 450 ? -4.469 -32.281 -0.653 1 81.31 450 GLY A N 1
ATOM 3464 C CA . GLY A 1 450 ? -5.789 -31.781 -1.01 1 81.31 450 GLY A CA 1
ATOM 3465 C C . GLY A 1 450 ? -6.625 -32.781 -1.772 1 81.31 450 GLY A C 1
ATOM 3466 O O . GLY A 1 450 ? -7.586 -33.344 -1.232 1 81.31 450 GLY A O 1
ATOM 3467 N N . HIS A 1 451 ? -6.07 -33.094 -3.01 1 86.5 451 HIS A N 1
ATOM 3468 C CA . HIS A 1 451 ? -6.652 -34.156 -3.797 1 86.5 451 HIS A CA 1
ATOM 3469 C C . HIS A 1 451 ? -5.566 -35.031 -4.43 1 86.5 451 HIS A C 1
ATOM 3471 O O . HIS A 1 451 ? -4.473 -34.531 -4.727 1 86.5 451 HIS A O 1
ATOM 3477 N N . ARG A 1 452 ? -5.82 -36.281 -4.484 1 90.62 452 ARG A N 1
ATOM 3478 C CA . ARG A 1 452 ? -5.066 -37.188 -5.34 1 90.62 452 ARG A CA 1
ATOM 3479 C C . ARG A 1 452 ? -5.832 -37.5 -6.617 1 90.62 452 ARG A C 1
ATOM 3481 O O . ARG A 1 452 ? -7.047 -37.719 -6.582 1 90.62 452 ARG A O 1
ATOM 3488 N N . VAL A 1 453 ? -5.121 -37.531 -7.676 1 92.56 453 VAL A N 1
ATOM 3489 C CA . VAL A 1 453 ? -5.758 -37.75 -8.969 1 92.56 453 VAL A CA 1
ATOM 3490 C C . VAL A 1 453 ? -6.043 -39.25 -9.141 1 92.56 453 VAL A C 1
ATOM 3492 O O . VAL A 1 453 ? -5.141 -40.062 -9.031 1 92.56 453 VAL A O 1
ATOM 3495 N N . ALA A 1 454 ? -7.309 -39.562 -9.289 1 94.06 454 ALA A N 1
ATOM 3496 C CA . ALA A 1 454 ? -7.73 -40.906 -9.586 1 94.06 454 ALA A CA 1
ATOM 3497 C C . ALA A 1 454 ? -8.461 -41 -10.922 1 94.06 454 ALA A C 1
ATOM 3499 O O . ALA A 1 454 ? -9.07 -40 -11.359 1 94.06 454 ALA A O 1
ATOM 3500 N N . CYS A 1 455 ? -8.266 -42.031 -11.578 1 94.38 455 CYS A N 1
ATOM 3501 C CA . CYS A 1 455 ? -8.852 -42.188 -12.898 1 94.38 455 CYS A CA 1
ATOM 3502 C C . CYS A 1 455 ? -9.625 -43.5 -13 1 94.38 455 CYS A C 1
ATOM 3504 O O . CYS A 1 455 ? -9.102 -44.562 -12.641 1 94.38 455 CYS A O 1
ATOM 3506 N N . VAL A 1 456 ? -10.836 -43.406 -13.383 1 93.5 456 VAL A N 1
ATOM 3507 C CA . VAL A 1 456 ? -11.625 -44.562 -13.758 1 93.5 456 VAL A CA 1
ATOM 3508 C C . VAL A 1 456 ? -11.562 -44.781 -15.273 1 93.5 456 VAL A C 1
ATOM 3510 O O . VAL A 1 456 ? -11.867 -43.844 -16.031 1 93.5 456 VAL A O 1
ATOM 3513 N N . VAL A 1 457 ? -11.109 -45.938 -15.648 1 93.75 457 VAL A N 1
ATOM 3514 C CA . VAL A 1 457 ? -10.945 -46.25 -17.062 1 93.75 457 VAL A CA 1
ATOM 3515 C C . VAL A 1 457 ? -11.953 -47.312 -17.5 1 93.75 457 VAL A C 1
ATOM 3517 O O . VAL A 1 457 ? -11.992 -48.406 -16.938 1 93.75 457 VAL A O 1
ATOM 3520 N N . CYS A 1 458 ? -12.758 -46.875 -18.453 1 87.81 458 CYS A N 1
ATOM 3521 C CA . CYS A 1 458 ? -13.711 -47.812 -19.047 1 87.81 458 CYS A CA 1
ATOM 3522 C C . CYS A 1 458 ? -13.125 -48.469 -20.281 1 87.81 458 CYS A C 1
ATOM 3524 O O . CYS A 1 458 ? -12.672 -47.781 -21.203 1 87.81 458 CYS A O 1
ATOM 3526 N N . THR A 1 459 ? -13.039 -49.719 -20.25 1 86.56 459 THR A N 1
ATOM 3527 C CA . THR A 1 459 ? -12.5 -50.469 -21.375 1 86.56 459 THR A CA 1
ATOM 3528 C C . THR A 1 459 ? -12.992 -51.906 -21.359 1 86.56 459 THR A C 1
ATOM 3530 O O . THR A 1 459 ? -13.336 -52.438 -20.297 1 86.56 459 THR A O 1
ATOM 3533 N N . ASN A 1 460 ? -13.148 -52.469 -22.625 1 81.5 460 ASN A N 1
ATOM 3534 C CA . ASN A 1 460 ? -13.438 -53.875 -22.75 1 81.5 460 ASN A CA 1
ATOM 3535 C C . ASN A 1 460 ? -12.156 -54.688 -22.938 1 81.5 460 ASN A C 1
ATOM 3537 O O . ASN A 1 460 ? -12.211 -55.938 -23.047 1 81.5 460 ASN A O 1
ATOM 3541 N N . GLU A 1 461 ? -11.117 -53.906 -22.984 1 83.5 461 GLU A N 1
ATOM 3542 C CA . GLU A 1 461 ? -9.82 -54.562 -23.125 1 83.5 461 GLU A CA 1
ATOM 3543 C C . GLU A 1 461 ? -9.172 -54.812 -21.766 1 83.5 461 GLU A C 1
ATOM 3545 O O . GLU A 1 461 ? -9.594 -54.25 -20.766 1 83.5 461 GLU A O 1
ATOM 3550 N N . ASP A 1 462 ? -8.328 -55.812 -21.812 1 88.94 462 ASP A N 1
ATOM 3551 C CA . ASP A 1 462 ? -7.559 -56.094 -20.609 1 88.94 462 ASP A CA 1
ATOM 3552 C C . ASP A 1 462 ? -6.359 -55.156 -20.484 1 88.94 462 ASP A C 1
ATOM 3554 O O . ASP A 1 462 ? -5.281 -55.469 -21 1 88.94 462 ASP A O 1
ATOM 3558 N N . ILE A 1 463 ? -6.641 -54.094 -19.812 1 89.88 463 ILE A N 1
ATOM 3559 C CA . ILE A 1 463 ? -5.59 -53.125 -19.641 1 89.88 463 ILE A CA 1
ATOM 3560 C C . ILE A 1 463 ? -5.047 -53.188 -18.219 1 89.88 463 ILE A C 1
ATOM 3562 O O . ILE A 1 463 ? -5.816 -53.188 -17.25 1 89.88 463 ILE A O 1
ATOM 3566 N N . GLU A 1 464 ? -3.756 -53.344 -18.078 1 92 464 GLU A N 1
ATOM 3567 C CA . GLU A 1 464 ? -3.102 -53.312 -16.766 1 92 464 GLU A CA 1
ATOM 3568 C C . GLU A 1 464 ? -2.869 -51.875 -16.281 1 92 464 GLU A C 1
ATOM 3570 O O . GLU A 1 464 ? -2.385 -51.031 -17.047 1 92 464 GLU A O 1
ATOM 3575 N N . THR A 1 465 ? -3.24 -51.75 -15.07 1 92.94 465 THR A N 1
ATOM 3576 C CA . THR A 1 465 ? -3.109 -50.406 -14.492 1 92.94 465 THR A CA 1
ATOM 3577 C C . THR A 1 465 ? -1.66 -49.938 -14.547 1 92.94 465 THR A C 1
ATOM 3579 O O . THR A 1 465 ? -1.396 -48.75 -14.75 1 92.94 465 THR A O 1
ATOM 3582 N N . ASP A 1 466 ? -0.743 -50.844 -14.508 1 93.06 466 ASP A N 1
ATOM 3583 C CA . ASP A 1 466 ? 0.671 -50.469 -14.562 1 93.06 466 ASP A CA 1
ATOM 3584 C C . ASP A 1 466 ? 1.052 -49.938 -15.938 1 93.06 466 ASP A C 1
ATOM 3586 O O . ASP A 1 466 ? 1.859 -49.031 -16.047 1 93.06 466 ASP A O 1
ATOM 3590 N N . ASP A 1 467 ? 0.499 -50.562 -16.938 1 92.06 467 ASP A N 1
ATOM 3591 C CA . ASP A 1 467 ? 0.762 -50.125 -18.297 1 92.06 467 ASP A CA 1
ATOM 3592 C C . ASP A 1 467 ? 0.175 -48.719 -18.547 1 92.06 467 ASP A C 1
ATOM 3594 O O . ASP A 1 467 ? 0.803 -47.875 -19.188 1 92.06 467 ASP A O 1
ATOM 3598 N N . LEU A 1 468 ? -0.937 -48.594 -18.016 1 91.88 468 LEU A N 1
ATOM 3599 C CA . LEU A 1 468 ? -1.583 -47.281 -18.125 1 91.88 468 LEU A CA 1
ATOM 3600 C C . LEU A 1 468 ? -0.784 -46.219 -17.406 1 91.88 468 LEU A C 1
ATOM 3602 O O . LEU A 1 468 ? -0.622 -45.094 -17.906 1 91.88 468 LEU A O 1
ATOM 3606 N N . ASP A 1 469 ? -0.396 -46.562 -16.266 1 94.06 469 ASP A N 1
ATOM 3607 C CA . ASP A 1 469 ? 0.407 -45.625 -15.484 1 94.06 469 ASP A CA 1
ATOM 3608 C C . ASP A 1 469 ? 1.709 -45.281 -16.203 1 94.06 469 ASP A C 1
ATOM 3610 O O . ASP A 1 469 ? 2.135 -44.125 -16.219 1 94.06 469 ASP A O 1
ATOM 3614 N N . ARG A 1 470 ? 2.346 -46.219 -16.766 1 93.31 470 ARG A N 1
ATOM 3615 C CA . ARG A 1 470 ? 3.562 -46 -17.547 1 93.31 470 ARG A CA 1
ATOM 3616 C C . ARG A 1 470 ? 3.289 -45.125 -18.75 1 93.31 470 ARG A C 1
ATOM 3618 O O . ARG A 1 470 ? 4.074 -44.219 -19.062 1 93.31 470 ARG A O 1
ATOM 3625 N N . PHE A 1 471 ? 2.248 -45.469 -19.406 1 92.5 471 PHE A N 1
ATOM 3626 C CA . PHE A 1 471 ? 1.828 -44.656 -20.547 1 92.5 471 PHE A CA 1
ATOM 3627 C C . PHE A 1 471 ? 1.685 -43.188 -20.141 1 92.5 471 PHE A C 1
ATOM 3629 O O . PHE A 1 471 ? 2.205 -42.281 -20.812 1 92.5 471 PHE A O 1
ATOM 3636 N N . CYS A 1 472 ? 1.034 -42.969 -19.047 1 92.62 472 CYS A N 1
ATOM 3637 C CA . CYS A 1 472 ? 0.814 -41.594 -18.562 1 92.62 472 CYS A CA 1
ATOM 3638 C C . CYS A 1 472 ? 2.131 -40.969 -18.156 1 92.62 472 CYS A C 1
ATOM 3640 O O . CYS A 1 472 ? 2.35 -39.781 -18.422 1 92.62 472 CYS A O 1
ATOM 3642 N N . THR A 1 473 ? 2.984 -41.656 -17.562 1 90.56 473 THR A N 1
ATOM 3643 C CA . THR A 1 473 ? 4.27 -41.156 -17.078 1 90.56 473 THR A CA 1
ATOM 3644 C C . THR A 1 473 ? 5.141 -40.719 -18.25 1 90.56 473 THR A C 1
ATOM 3646 O O . THR A 1 473 ? 5.895 -39.75 -18.141 1 90.56 473 THR A O 1
ATOM 3649 N N . GLU A 1 474 ? 4.965 -41.281 -19.359 1 88.19 474 GLU A N 1
ATOM 3650 C CA . GLU A 1 474 ? 5.848 -41.062 -20.5 1 88.19 474 GLU A CA 1
ATOM 3651 C C . GLU A 1 474 ? 5.195 -40.156 -21.531 1 88.19 474 GLU A C 1
ATOM 3653 O O . GLU A 1 474 ? 5.824 -39.781 -22.531 1 88.19 474 GLU A O 1
ATOM 3658 N N . HIS A 1 475 ? 3.986 -39.844 -21.328 1 86 475 HIS A N 1
ATOM 3659 C CA . HIS A 1 475 ? 3.248 -39.094 -22.328 1 86 475 HIS A CA 1
ATOM 3660 C C . HIS A 1 475 ? 3.793 -37.656 -22.469 1 86 475 HIS A C 1
ATOM 3662 O O . HIS A 1 475 ? 4.039 -37 -21.453 1 86 475 HIS A O 1
ATOM 3668 N N . ASP A 1 476 ? 3.902 -37.188 -23.656 1 79.56 476 ASP A N 1
ATOM 3669 C CA . ASP A 1 476 ? 4.574 -35.938 -24.016 1 79.56 476 ASP A CA 1
ATOM 3670 C C . ASP A 1 476 ? 3.729 -34.719 -23.609 1 79.56 476 ASP A C 1
ATOM 3672 O O . ASP A 1 476 ? 4.242 -33.625 -23.5 1 79.56 476 ASP A O 1
ATOM 3676 N N . HIS A 1 477 ? 2.479 -34.969 -23.266 1 75.94 477 HIS A N 1
ATOM 3677 C CA . HIS A 1 477 ? 1.576 -33.844 -23.031 1 75.94 477 HIS A CA 1
ATOM 3678 C C . HIS A 1 477 ? 0.957 -33.938 -21.641 1 75.94 477 HIS A C 1
ATOM 3680 O O . HIS A 1 477 ? -0.047 -33.281 -21.359 1 75.94 477 HIS A O 1
ATOM 3686 N N . LEU A 1 478 ? 1.448 -34.812 -20.812 1 83.25 478 LEU A N 1
ATOM 3687 C CA . LEU A 1 478 ? 0.926 -34.938 -19.453 1 83.25 478 LEU A CA 1
ATOM 3688 C C . LEU A 1 478 ? 2.051 -34.875 -18.438 1 83.25 478 LEU A C 1
ATOM 3690 O O . LEU A 1 478 ? 2.889 -35.75 -18.344 1 83.25 478 LEU A O 1
ATOM 3694 N N . ALA A 1 479 ? 2.008 -33.75 -17.719 1 83.06 479 ALA A N 1
ATOM 3695 C CA . ALA A 1 479 ? 2.994 -33.625 -16.656 1 83.06 479 ALA A CA 1
ATOM 3696 C C . ALA A 1 479 ? 2.799 -34.688 -15.578 1 83.06 479 ALA A C 1
ATOM 3698 O O . ALA A 1 479 ? 1.678 -35.125 -15.336 1 83.06 479 ALA A O 1
ATOM 3699 N N . ASN A 1 480 ? 3.938 -35.031 -15 1 86.94 480 ASN A N 1
ATOM 3700 C CA . ASN A 1 480 ? 3.904 -36.094 -14 1 86.94 480 ASN A CA 1
ATOM 3701 C C . ASN A 1 480 ? 2.961 -35.75 -12.852 1 86.94 480 ASN A C 1
ATOM 3703 O O . ASN A 1 480 ? 2.279 -36.625 -12.32 1 86.94 480 ASN A O 1
ATOM 3707 N N . PHE A 1 481 ? 2.895 -34.469 -12.461 1 84.75 481 PHE A N 1
ATOM 3708 C CA . PHE A 1 481 ? 2.07 -34.125 -11.312 1 84.75 481 PHE A CA 1
ATOM 3709 C C . PHE A 1 481 ? 0.589 -34.25 -11.656 1 84.75 481 PHE A C 1
ATOM 3711 O O . PHE A 1 481 ? -0.256 -34.312 -10.758 1 84.75 481 PHE A O 1
ATOM 3718 N N . LYS A 1 482 ? 0.252 -34.25 -12.906 1 86.88 482 LYS A N 1
ATOM 3719 C CA . LYS A 1 482 ? -1.135 -34.375 -13.352 1 86.88 482 LYS A CA 1
ATOM 3720 C C . LYS A 1 482 ? -1.562 -35.812 -13.477 1 86.88 482 LYS A C 1
ATOM 3722 O O . LYS A 1 482 ? -2.754 -36.125 -13.578 1 86.88 482 LYS A O 1
ATOM 3727 N N . ARG A 1 483 ? -0.582 -36.75 -13.484 1 91.31 483 ARG A N 1
ATOM 3728 C CA . ARG A 1 483 ? -0.858 -38.156 -13.758 1 91.31 483 ARG A CA 1
ATOM 3729 C C . ARG A 1 483 ? -1.72 -38.781 -12.656 1 91.31 483 ARG A C 1
ATOM 3731 O O . ARG A 1 483 ? -1.524 -38.469 -11.477 1 91.31 483 ARG A O 1
ATOM 3738 N N . PRO A 1 484 ? -2.742 -39.688 -12.992 1 93.88 484 PRO A N 1
ATOM 3739 C CA . PRO A 1 484 ? -3.488 -40.406 -11.961 1 93.88 484 PRO A CA 1
ATOM 3740 C C . PRO A 1 484 ? -2.588 -41.281 -11.086 1 93.88 484 PRO A C 1
ATOM 3742 O O . PRO A 1 484 ? -1.631 -41.875 -11.578 1 93.88 484 PRO A O 1
ATOM 3745 N N . ARG A 1 485 ? -2.9 -41.219 -9.859 1 93.25 485 ARG A N 1
ATOM 3746 C CA . ARG A 1 485 ? -2.166 -42.062 -8.914 1 93.25 485 ARG A CA 1
ATOM 3747 C C . ARG A 1 485 ? -2.932 -43.344 -8.602 1 93.25 485 ARG A C 1
ATOM 3749 O O . ARG A 1 485 ? -2.389 -44.25 -7.988 1 93.25 485 ARG A O 1
ATOM 3756 N N . GLU A 1 486 ? -4.09 -43.344 -8.883 1 92.88 486 GLU A N 1
ATOM 3757 C CA . GLU A 1 486 ? -4.965 -44.5 -8.719 1 92.88 486 GLU A CA 1
ATOM 3758 C C . GLU A 1 486 ? -5.82 -44.719 -9.961 1 92.88 486 GLU A C 1
ATOM 3760 O O . GLU A 1 486 ? -6.336 -43.781 -10.547 1 92.88 486 GLU A O 1
ATOM 3765 N N . TYR A 1 487 ? -5.793 -46.031 -10.398 1 94.25 487 TYR A N 1
ATOM 3766 C CA . TYR A 1 487 ? -6.578 -46.406 -11.57 1 94.25 487 TYR A CA 1
ATOM 3767 C C . TYR A 1 487 ? -7.594 -47.469 -11.219 1 94.25 487 TYR A C 1
ATOM 3769 O O . TYR A 1 487 ? -7.289 -48.406 -10.461 1 94.25 487 TYR A O 1
ATOM 3777 N N . VAL A 1 488 ? -8.75 -47.25 -11.602 1 93.19 488 VAL A N 1
ATOM 3778 C CA . VAL A 1 488 ? -9.75 -48.312 -11.57 1 93.19 488 VAL A CA 1
ATOM 3779 C C . VAL A 1 488 ? -10.188 -48.625 -13 1 93.19 488 VAL A C 1
ATOM 3781 O O . VAL A 1 488 ? -10.609 -47.75 -13.75 1 93.19 488 VAL A O 1
ATOM 3784 N N . VAL A 1 489 ? -9.953 -49.875 -13.414 1 93.44 489 VAL A N 1
ATOM 3785 C CA . VAL A 1 489 ? -10.383 -50.312 -14.734 1 93.44 489 VAL A CA 1
ATOM 3786 C C . VAL A 1 489 ? -11.719 -51.031 -14.633 1 93.44 489 VAL A C 1
ATOM 3788 O O . VAL A 1 489 ? -11.891 -51.906 -13.781 1 93.44 489 VAL A O 1
ATOM 3791 N N . THR A 1 490 ? -12.617 -50.531 -15.383 1 91.75 490 THR A N 1
ATOM 3792 C CA . THR A 1 490 ? -13.945 -51.125 -15.312 1 91.75 490 THR A CA 1
ATOM 3793 C C . THR A 1 490 ? -14.523 -51.344 -16.703 1 91.75 490 THR A C 1
ATOM 3795 O O . THR A 1 490 ? -14.109 -50.656 -17.656 1 91.75 490 THR A O 1
ATOM 3798 N N . THR A 1 491 ? -15.391 -52.344 -16.781 1 87.69 491 THR A N 1
ATOM 3799 C CA . THR A 1 491 ? -16.125 -52.594 -18.016 1 87.69 491 THR A CA 1
ATOM 3800 C C . THR A 1 491 ? -17.516 -51.938 -17.953 1 87.69 491 THR A C 1
ATOM 3802 O O . THR A 1 491 ? -18.219 -51.875 -18.953 1 87.69 491 THR A O 1
ATOM 3805 N N . GLU A 1 492 ? -17.75 -51.375 -16.812 1 81.56 492 GLU A N 1
ATOM 3806 C CA . GLU A 1 492 ? -19.078 -50.812 -16.594 1 81.56 492 GLU A CA 1
ATOM 3807 C C . GLU A 1 492 ? -19.172 -49.406 -17.172 1 81.56 492 GLU A C 1
ATOM 3809 O O . GLU A 1 492 ? -18.156 -48.688 -17.25 1 81.56 492 GLU A O 1
ATOM 3814 N N . SER A 1 493 ? -20.422 -49.156 -17.641 1 77.81 493 SER A N 1
ATOM 3815 C CA . SER A 1 493 ? -20.672 -47.781 -18.078 1 77.81 493 SER A CA 1
ATOM 3816 C C . SER A 1 493 ? -20.641 -46.812 -16.891 1 77.81 493 SER A C 1
ATOM 3818 O O . SER A 1 493 ? -21.125 -47.125 -15.805 1 77.81 493 SER A O 1
ATOM 3820 N N . LEU A 1 494 ? -20.078 -45.688 -17.141 1 82 494 LEU A N 1
ATOM 3821 C CA . LEU A 1 494 ? -19.953 -44.688 -16.078 1 82 494 LEU A CA 1
ATOM 3822 C C . LEU A 1 494 ? -21.266 -43.938 -15.906 1 82 494 LEU A C 1
ATOM 3824 O O . LEU A 1 494 ? -22 -43.719 -16.875 1 82 494 LEU A O 1
ATOM 3828 N N . PRO A 1 495 ? -21.5 -43.594 -14.672 1 79.25 495 PRO A N 1
ATOM 3829 C CA . PRO A 1 495 ? -22.734 -42.812 -14.406 1 79.25 495 PRO A CA 1
ATOM 3830 C C . PRO A 1 495 ? -22.781 -41.5 -15.172 1 79.25 495 PRO A C 1
ATOM 3832 O O . PRO A 1 495 ? -21.781 -40.781 -15.25 1 79.25 495 PRO A O 1
ATOM 3835 N N . ARG A 1 496 ? -23.844 -41.312 -15.859 1 72.31 496 ARG A N 1
ATOM 3836 C CA . ARG A 1 496 ? -24.062 -40.094 -16.641 1 72.31 496 ARG A CA 1
ATOM 3837 C C . ARG A 1 496 ? -25.406 -39.469 -16.312 1 72.31 496 ARG A C 1
ATOM 3839 O O . ARG A 1 496 ? -26.328 -40.156 -15.844 1 72.31 496 ARG A O 1
ATOM 3846 N N . THR A 1 497 ? -25.375 -38.156 -16.453 1 61.12 497 THR A N 1
ATOM 3847 C CA . THR A 1 497 ? -26.656 -37.469 -16.312 1 61.12 497 THR A CA 1
ATOM 3848 C C . THR A 1 497 ? -27.594 -37.812 -17.453 1 61.12 497 THR A C 1
ATOM 3850 O O . THR A 1 497 ? -27.203 -38.5 -18.406 1 61.12 497 THR A O 1
ATOM 3853 N N . ASP A 1 498 ? -28.844 -37.312 -17.391 1 56.25 498 ASP A N 1
ATOM 3854 C CA . ASP A 1 498 ? -29.828 -37.531 -18.438 1 56.25 498 ASP A CA 1
ATOM 3855 C C . ASP A 1 498 ? -29.359 -36.969 -19.766 1 56.25 498 ASP A C 1
ATOM 3857 O O . ASP A 1 498 ? -29.734 -37.469 -20.828 1 56.25 498 ASP A O 1
ATOM 3861 N N . THR A 1 499 ? -28.422 -35.969 -19.641 1 51.81 499 THR A N 1
ATOM 3862 C CA . THR A 1 499 ? -27.938 -35.344 -20.859 1 51.81 499 THR A CA 1
ATOM 3863 C C . THR A 1 499 ? -26.672 -36.031 -21.375 1 51.81 499 THR A C 1
ATOM 3865 O O . THR A 1 499 ? -26.094 -35.625 -22.375 1 51.81 499 THR A O 1
ATOM 3868 N N . GLY A 1 500 ? -26.266 -37.031 -20.75 1 58.5 500 GLY A N 1
ATOM 3869 C CA . GLY A 1 500 ? -25.141 -37.844 -21.219 1 58.5 500 GLY A CA 1
ATOM 3870 C C . GLY A 1 500 ? -23.812 -37.438 -20.594 1 58.5 500 GLY A C 1
ATOM 3871 O O . GLY A 1 500 ? -22.766 -38 -20.938 1 58.5 500 GLY A O 1
ATOM 3872 N N . THR A 1 501 ? -23.875 -36.438 -19.75 1 60.53 501 THR A N 1
ATOM 3873 C CA . THR A 1 501 ? -22.641 -35.938 -19.141 1 60.53 501 THR A CA 1
ATOM 3874 C C . THR A 1 501 ? -22.234 -36.844 -17.969 1 60.53 501 THR A C 1
ATOM 3876 O O . THR A 1 501 ? -23.094 -37.281 -17.188 1 60.53 501 THR A O 1
ATOM 3879 N N . VAL A 1 502 ? -20.953 -37.125 -17.906 1 74.25 502 VAL A N 1
ATOM 3880 C CA . VAL A 1 502 ? -20.453 -37.969 -16.828 1 74.25 502 VAL A CA 1
ATOM 3881 C C . VAL A 1 502 ? -20.703 -37.281 -15.477 1 74.25 502 VAL A C 1
ATOM 3883 O O . VAL A 1 502 ? -20.422 -36.094 -15.312 1 74.25 502 VAL A O 1
ATOM 3886 N N . GLU A 1 503 ? -21.297 -37.969 -14.5 1 74.06 503 GLU A N 1
ATOM 3887 C CA . GLU A 1 503 ? -21.516 -37.5 -13.133 1 74.06 503 GLU A CA 1
ATOM 3888 C C . GLU A 1 503 ? -20.297 -37.812 -12.258 1 74.06 503 GLU A C 1
ATOM 3890 O O . GLU A 1 503 ? -20.266 -38.844 -11.602 1 74.06 503 GLU A O 1
ATOM 3895 N N . ARG A 1 504 ? -19.438 -36.844 -12.188 1 80.75 504 ARG A N 1
ATOM 3896 C CA . ARG A 1 504 ? -18.156 -37.094 -11.531 1 80.75 504 ARG A CA 1
ATOM 3897 C C . ARG A 1 504 ? -18.359 -37.438 -10.055 1 80.75 504 ARG A C 1
ATOM 3899 O O . ARG A 1 504 ? -17.625 -38.25 -9.5 1 80.75 504 ARG A O 1
ATOM 3906 N N . GLU A 1 505 ? -19.297 -36.781 -9.5 1 76.94 505 GLU A N 1
ATOM 3907 C CA . GLU A 1 505 ? -19.547 -37.062 -8.086 1 76.94 505 GLU A CA 1
ATOM 3908 C C . GLU A 1 505 ? -19.969 -38.531 -7.883 1 76.94 505 GLU A C 1
ATOM 3910 O O . GLU A 1 505 ? -19.547 -39.156 -6.914 1 76.94 505 GLU A O 1
ATOM 3915 N N . THR A 1 506 ? -20.828 -39 -8.727 1 79.12 506 THR A N 1
ATOM 3916 C CA . THR A 1 506 ? -21.281 -40.406 -8.656 1 79.12 506 THR A CA 1
ATOM 3917 C C . THR A 1 506 ? -20.125 -41.344 -8.961 1 79.12 506 THR A C 1
ATOM 3919 O O . THR A 1 506 ? -20.016 -42.406 -8.328 1 79.12 506 THR A O 1
ATOM 3922 N N . VAL A 1 507 ? -19.297 -40.938 -9.906 1 84.56 507 VAL A N 1
ATOM 3923 C CA . VAL A 1 507 ? -18.125 -41.781 -10.227 1 84.56 507 VAL A CA 1
ATOM 3924 C C . VAL A 1 507 ? -17.234 -41.875 -8.992 1 84.56 507 VAL A C 1
ATOM 3926 O O . VAL A 1 507 ? -16.766 -42.969 -8.656 1 84.56 507 VAL A O 1
ATOM 3929 N N . TYR A 1 508 ? -17.062 -40.781 -8.422 1 85.62 508 TYR A N 1
ATOM 3930 C CA . TYR A 1 508 ? -16.266 -40.75 -7.195 1 85.62 508 TYR A CA 1
ATOM 3931 C C . TYR A 1 508 ? -16.828 -41.719 -6.152 1 85.62 508 TYR A C 1
ATOM 3933 O O . TYR A 1 508 ? -16.094 -42.531 -5.605 1 85.62 508 TYR A O 1
ATOM 3941 N N . THR A 1 509 ? -18.141 -41.656 -5.91 1 85.25 509 THR A N 1
ATOM 3942 C CA . THR A 1 509 ? -18.797 -42.438 -4.875 1 85.25 509 THR A CA 1
ATOM 3943 C C . THR A 1 509 ? -18.781 -43.938 -5.25 1 85.25 509 THR A C 1
ATOM 3945 O O . THR A 1 509 ? -18.547 -44.781 -4.402 1 85.25 509 THR A O 1
ATOM 3948 N N . GLU A 1 510 ? -19 -44.281 -6.453 1 84.62 510 GLU A N 1
ATOM 3949 C CA . GLU A 1 510 ? -19.141 -45.656 -6.914 1 84.62 510 GLU A CA 1
ATOM 3950 C C . GLU A 1 510 ? -17.797 -46.344 -6.961 1 84.62 510 GLU A C 1
ATOM 3952 O O . GLU A 1 510 ? -17.703 -47.531 -6.633 1 84.62 510 GLU A O 1
ATOM 3957 N N . PHE A 1 511 ? -16.797 -45.594 -7.352 1 89.12 511 PHE A N 1
ATOM 3958 C CA . PHE A 1 511 ? -15.562 -46.281 -7.645 1 89.12 511 PHE A CA 1
ATOM 3959 C C . PHE A 1 511 ? -14.531 -46.062 -6.543 1 89.12 511 PHE A C 1
ATOM 3961 O O . PHE A 1 511 ? -13.562 -46.812 -6.422 1 89.12 511 PHE A O 1
ATOM 3968 N N . PHE A 1 512 ? -14.773 -44.969 -5.832 1 86.75 512 PHE A N 1
ATOM 3969 C CA . PHE A 1 512 ? -13.758 -44.656 -4.832 1 86.75 512 PHE A CA 1
ATOM 3970 C C . PHE A 1 512 ? -14.391 -44.438 -3.465 1 86.75 512 PHE A C 1
ATOM 3972 O O . PHE A 1 512 ? -13.688 -44.25 -2.471 1 86.75 512 PHE A O 1
ATOM 3979 N N . GLY A 1 513 ? -15.664 -44.219 -3.426 1 73.56 513 GLY A N 1
ATOM 3980 C CA . GLY A 1 513 ? -16.391 -44 -2.178 1 73.56 513 GLY A CA 1
ATOM 3981 C C . GLY A 1 513 ? -16.25 -45.188 -1.209 1 73.56 513 GLY A C 1
ATOM 3982 O O . GLY A 1 513 ? -16.031 -46.312 -1.624 1 73.56 513 GLY A O 1
ATOM 3983 N N . GLU A 1 514 ? -15.898 -45.031 0.14 1 58.31 514 GLU A N 1
ATOM 3984 C CA . GLU A 1 514 ? -16.031 -46.062 1.165 1 58.31 514 GLU A CA 1
ATOM 3985 C C . GLU A 1 514 ? -17.484 -46.469 1.359 1 58.31 514 GLU A C 1
ATOM 3987 O O . GLU A 1 514 ? -18.391 -45.656 1.149 1 58.31 514 GLU A O 1
ATOM 3992 N N . MET B 1 1 ? -7.184 4.859 -8.328 1 92 1 MET B N 1
ATOM 3993 C CA . MET B 1 1 ? -8.234 4.594 -7.352 1 92 1 MET B CA 1
ATOM 3994 C C . MET B 1 1 ? -8.578 5.855 -6.566 1 92 1 MET B C 1
ATOM 3996 O O . MET B 1 1 ? -7.695 6.629 -6.203 1 92 1 MET B O 1
ATOM 4000 N N . GLU B 1 2 ? -9.859 6.004 -6.406 1 96.06 2 GLU B N 1
ATOM 4001 C CA . GLU B 1 2 ? -10.305 7.086 -5.531 1 96.06 2 GLU B CA 1
ATOM 4002 C C . GLU B 1 2 ? -10.445 6.605 -4.09 1 96.06 2 GLU B C 1
ATOM 4004 O O . GLU B 1 2 ? -10.82 5.457 -3.846 1 96.06 2 GLU B O 1
ATOM 4009 N N . PHE B 1 3 ? -10.164 7.445 -3.148 1 97.06 3 PHE B N 1
ATOM 4010 C CA . PHE B 1 3 ? -10.156 7.031 -1.75 1 97.06 3 PHE B CA 1
ATOM 4011 C C . PHE B 1 3 ? -11.523 6.5 -1.334 1 97.06 3 PHE B C 1
ATOM 4013 O O . PHE B 1 3 ? -11.617 5.582 -0.516 1 97.06 3 PHE B O 1
ATOM 4020 N N . ILE B 1 4 ? -12.602 7.031 -1.911 1 97.25 4 ILE B N 1
ATOM 4021 C CA . ILE B 1 4 ? -13.938 6.594 -1.528 1 97.25 4 ILE B CA 1
ATOM 4022 C C . ILE B 1 4 ? -14.109 5.109 -1.842 1 97.25 4 ILE B C 1
ATOM 4024 O O . ILE B 1 4 ? -14.82 4.395 -1.136 1 97.25 4 ILE B O 1
ATOM 4028 N N . ASP B 1 5 ? -13.391 4.598 -2.859 1 95.38 5 ASP B N 1
ATOM 4029 C CA . ASP B 1 5 ? -13.414 3.17 -3.162 1 95.38 5 ASP B CA 1
ATOM 4030 C C . ASP B 1 5 ? -12.844 2.354 -2.004 1 95.38 5 ASP B C 1
ATOM 4032 O O . ASP B 1 5 ? -13.367 1.287 -1.675 1 95.38 5 ASP B O 1
ATOM 4036 N N . THR B 1 6 ? -11.859 2.922 -1.433 1 95.56 6 THR B N 1
ATOM 4037 C CA . THR B 1 6 ? -11.195 2.27 -0.31 1 95.56 6 THR B CA 1
ATOM 4038 C C . THR B 1 6 ? -12.07 2.314 0.938 1 95.56 6 THR B C 1
ATOM 4040 O O . THR B 1 6 ? -12.125 1.349 1.703 1 95.56 6 THR B O 1
ATOM 4043 N N . PHE B 1 7 ? -12.695 3.408 1.167 1 98.12 7 PHE B N 1
ATOM 4044 C CA . PHE B 1 7 ? -13.609 3.492 2.299 1 98.12 7 PHE B CA 1
ATOM 4045 C C . PHE B 1 7 ? -14.758 2.494 2.148 1 98.12 7 PHE B C 1
ATOM 4047 O O . PHE B 1 7 ? -15.109 1.801 3.104 1 98.12 7 PHE B O 1
ATOM 4054 N N . ASN B 1 8 ? -15.359 2.438 0.944 1 97.31 8 ASN B N 1
ATOM 4055 C CA . ASN B 1 8 ? -16.438 1.485 0.681 1 97.31 8 ASN B CA 1
ATOM 4056 C C . ASN B 1 8 ? -16 0.053 0.97 1 97.31 8 ASN B C 1
ATOM 4058 O O . ASN B 1 8 ? -16.75 -0.724 1.562 1 97.31 8 ASN B O 1
ATOM 4062 N N . ARG B 1 9 ? -14.82 -0.291 0.552 1 97.62 9 ARG B N 1
ATOM 4063 C CA . ARG B 1 9 ? -14.258 -1.608 0.838 1 97.62 9 ARG B CA 1
ATOM 4064 C C . ARG B 1 9 ? -14.133 -1.834 2.342 1 97.62 9 ARG B C 1
ATOM 4066 O O . ARG B 1 9 ? -14.469 -2.91 2.844 1 97.62 9 ARG B O 1
ATOM 4073 N N . THR B 1 10 ? -13.633 -0.849 3.072 1 98.44 10 THR B N 1
ATOM 4074 C CA . THR B 1 10 ? -13.484 -0.959 4.52 1 98.44 10 THR B CA 1
ATOM 4075 C C . THR B 1 10 ? -14.836 -1.212 5.184 1 98.44 10 THR B C 1
ATOM 4077 O O . THR B 1 10 ? -14.938 -2.031 6.098 1 98.44 10 THR B O 1
ATOM 4080 N N . VAL B 1 11 ? -15.836 -0.508 4.715 1 97.88 11 VAL B N 1
ATOM 4081 C CA . VAL B 1 11 ? -17.172 -0.686 5.262 1 97.88 11 VAL B CA 1
ATOM 4082 C C . VAL B 1 11 ? -17.672 -2.105 4.984 1 97.88 11 VAL B C 1
ATOM 4084 O O . VAL B 1 11 ? -18.203 -2.771 5.875 1 97.88 11 VAL B O 1
ATOM 4087 N N . ARG B 1 12 ? -17.484 -2.611 3.754 1 95.88 12 ARG B N 1
ATOM 4088 C CA . ARG B 1 12 ? -17.906 -3.965 3.414 1 95.88 12 ARG B CA 1
ATOM 4089 C C . ARG B 1 12 ? -17.219 -4.992 4.309 1 95.88 12 ARG B C 1
ATOM 4091 O O . ARG B 1 12 ? -17.828 -5.984 4.711 1 95.88 12 ARG B O 1
ATOM 4098 N N . ARG B 1 13 ? -16.016 -4.715 4.695 1 96.25 13 ARG B N 1
ATOM 4099 C CA . ARG B 1 13 ? -15.203 -5.68 5.426 1 96.25 13 ARG B CA 1
ATOM 4100 C C . ARG B 1 13 ? -15.438 -5.574 6.93 1 96.25 13 ARG B C 1
ATOM 4102 O O . ARG B 1 13 ? -15.422 -6.582 7.637 1 96.25 13 ARG B O 1
ATOM 4109 N N . HIS B 1 14 ? -15.633 -4.312 7.375 1 97 14 HIS B N 1
ATOM 4110 C CA . HIS B 1 14 ? -15.508 -4.066 8.805 1 97 14 HIS B CA 1
ATOM 4111 C C . HIS B 1 14 ? -16.734 -3.324 9.344 1 97 14 HIS B C 1
ATOM 4113 O O . HIS B 1 14 ? -16.625 -2.588 10.328 1 97 14 HIS B O 1
ATOM 4119 N N . ALA B 1 15 ? -17.891 -3.459 8.844 1 96.62 15 ALA B N 1
ATOM 4120 C CA . ALA B 1 15 ? -19.078 -2.682 9.164 1 96.62 15 ALA B CA 1
ATOM 4121 C C . ALA B 1 15 ? -19.375 -2.711 10.664 1 96.62 15 ALA B C 1
ATOM 4123 O O . ALA B 1 15 ? -19.781 -1.703 11.242 1 96.62 15 ALA B O 1
ATOM 4124 N N . SER B 1 16 ? -19.109 -3.861 11.352 1 96.12 16 SER B N 1
ATOM 4125 C CA . SER B 1 16 ? -19.5 -4.027 12.75 1 96.12 16 SER B CA 1
ATOM 4126 C C . SER B 1 16 ? -18.359 -3.65 13.688 1 96.12 16 SER B C 1
ATOM 4128 O O . SER B 1 16 ? -18.547 -3.598 14.906 1 96.12 16 SER B O 1
ATOM 4130 N N . GLU B 1 17 ? -17.203 -3.402 13.141 1 97.38 17 GLU B N 1
ATOM 4131 C CA . GLU B 1 17 ? -16.047 -3.061 13.961 1 97.38 17 GLU B CA 1
ATOM 4132 C C . GLU B 1 17 ? -16.047 -1.577 14.32 1 97.38 17 GLU B C 1
ATOM 4134 O O . GLU B 1 17 ? -16.641 -0.761 13.617 1 97.38 17 GLU B O 1
ATOM 4139 N N . THR B 1 18 ? -15.406 -1.203 15.398 1 98.56 18 THR B N 1
ATOM 4140 C CA . THR B 1 18 ? -15.344 0.175 15.875 1 98.56 18 THR B CA 1
ATOM 4141 C C . THR B 1 18 ? -14.445 1.017 14.969 1 98.56 18 THR B C 1
ATOM 4143 O O . THR B 1 18 ? -13.297 0.654 14.719 1 98.56 18 THR B O 1
ATOM 4146 N N . ALA B 1 19 ? -14.969 2.074 14.469 1 98.75 19 ALA B N 1
ATOM 4147 C CA . ALA B 1 19 ? -14.211 2.99 13.617 1 98.75 19 ALA B CA 1
ATOM 4148 C C . ALA B 1 19 ? -13.609 4.129 14.438 1 98.75 19 ALA B C 1
ATOM 4150 O O . ALA B 1 19 ? -12.43 4.453 14.289 1 98.75 19 ALA B O 1
ATOM 4151 N N . VAL B 1 20 ? -14.453 4.723 15.305 1 98.75 20 VAL B N 1
ATOM 4152 C CA . VAL B 1 20 ? -14.047 5.926 16.016 1 98.75 20 VAL B CA 1
ATOM 4153 C C . VAL B 1 20 ? -14.5 5.836 17.484 1 98.75 20 VAL B C 1
ATOM 4155 O O . VAL B 1 20 ? -15.625 5.434 17.766 1 98.75 20 VAL B O 1
ATOM 4158 N N . VAL B 1 21 ? -13.641 6.164 18.391 1 98.5 21 VAL B N 1
ATOM 4159 C CA . VAL B 1 21 ? -13.93 6.375 19.797 1 98.5 21 VAL B CA 1
ATOM 4160 C C . VAL B 1 21 ? -13.602 7.816 20.188 1 98.5 21 VAL B C 1
ATOM 4162 O O . VAL B 1 21 ? -12.492 8.297 19.938 1 98.5 21 VAL B O 1
ATOM 4165 N N . THR B 1 22 ? -14.531 8.508 20.75 1 94.69 22 THR B N 1
ATOM 4166 C CA . THR B 1 22 ? -14.336 9.898 21.141 1 94.69 22 THR B CA 1
ATOM 4167 C C . THR B 1 22 ? -13.828 9.984 22.578 1 94.69 22 THR B C 1
ATOM 4169 O O . THR B 1 22 ? -13.852 9 23.312 1 94.69 22 THR B O 1
ATOM 4172 N N . ASP B 1 23 ? -13.359 11.141 22.938 1 90.38 23 ASP B N 1
ATOM 4173 C CA . ASP B 1 23 ? -12.742 11.312 24.25 1 90.38 23 ASP B CA 1
ATOM 4174 C C . ASP B 1 23 ? -13.797 11.289 25.359 1 90.38 23 ASP B C 1
ATOM 4176 O O . ASP B 1 23 ? -13.469 11.102 26.531 1 90.38 23 ASP B O 1
ATOM 4180 N N . ASP B 1 24 ? -15.078 11.422 25 1 88.19 24 ASP B N 1
ATOM 4181 C CA . ASP B 1 24 ? -16.125 11.328 26 1 88.19 24 ASP B CA 1
ATOM 4182 C C . ASP B 1 24 ? -16.656 9.898 26.109 1 88.19 24 ASP B C 1
ATOM 4184 O O . ASP B 1 24 ? -17.641 9.641 26.812 1 88.19 24 ASP B O 1
ATOM 4188 N N . GLY B 1 25 ? -16.109 8.961 25.344 1 89.25 25 GLY B N 1
ATOM 4189 C CA . GLY B 1 25 ? -16.391 7.547 25.5 1 89.25 25 GLY B CA 1
ATOM 4190 C C . GLY B 1 25 ? -17.391 7.023 24.484 1 89.25 25 GLY B C 1
ATOM 4191 O O . GLY B 1 25 ? -17.656 5.82 24.438 1 89.25 25 GLY B O 1
ATOM 4192 N N . ARG B 1 26 ? -18 7.875 23.734 1 93.31 26 ARG B N 1
ATOM 4193 C CA . ARG B 1 26 ? -18.891 7.418 22.656 1 93.31 26 ARG B CA 1
ATOM 4194 C C . ARG B 1 26 ? -18.109 6.734 21.547 1 93.31 26 ARG B C 1
ATOM 4196 O O . ARG B 1 26 ? -16.906 6.992 21.375 1 93.31 26 ARG B O 1
ATOM 4203 N N . SER B 1 27 ? -18.719 5.812 20.859 1 97.62 27 SER B N 1
ATOM 4204 C CA . SER B 1 27 ? -18.062 5.102 19.766 1 97.62 27 SER B CA 1
ATOM 4205 C C . SER B 1 27 ? -19.031 4.871 18.609 1 97.62 27 SER B C 1
ATOM 4207 O O . SER B 1 27 ? -20.234 4.973 18.766 1 97.62 27 SER B O 1
ATOM 4209 N N . MET B 1 28 ? -18.531 4.684 17.453 1 97.81 28 MET B N 1
ATOM 4210 C CA . MET B 1 28 ? -19.328 4.32 16.281 1 97.81 28 MET B CA 1
ATOM 4211 C C . MET B 1 28 ? -18.594 3.271 15.445 1 97.81 28 MET B C 1
ATOM 4213 O O . MET B 1 28 ? -17.359 3.27 15.375 1 97.81 28 MET B O 1
ATOM 4217 N N . THR B 1 29 ? -19.328 2.389 14.844 1 98.62 29 THR B N 1
ATOM 4218 C CA . THR B 1 29 ? -18.797 1.355 13.961 1 98.62 29 THR B CA 1
ATOM 4219 C C . THR B 1 29 ? -18.594 1.901 12.547 1 98.62 29 THR B C 1
ATOM 4221 O O . THR B 1 29 ? -19.047 3.002 12.227 1 98.62 29 THR B O 1
ATOM 4224 N N . TYR B 1 30 ? -17.906 1.164 11.734 1 98.75 30 TYR B N 1
ATOM 4225 C CA . TYR B 1 30 ? -17.734 1.55 10.344 1 98.75 30 TYR B CA 1
ATOM 4226 C C . TYR B 1 30 ? -19.078 1.617 9.625 1 98.75 30 TYR B C 1
ATOM 4228 O O . TYR B 1 30 ? -19.281 2.469 8.758 1 98.75 30 TYR B O 1
ATOM 4236 N N . GLY B 1 31 ? -19.984 0.714 9.961 1 98.38 31 GLY B N 1
ATOM 4237 C CA . GLY B 1 31 ? -21.328 0.783 9.398 1 98.38 31 GLY B CA 1
ATOM 4238 C C . GLY B 1 31 ? -22.062 2.061 9.766 1 98.38 31 GLY B C 1
ATOM 4239 O O . GLY B 1 31 ? -22.703 2.676 8.922 1 98.38 31 GLY B O 1
ATOM 4240 N N . GLU B 1 32 ? -21.969 2.432 11.039 1 98.38 32 GLU B N 1
ATOM 4241 C CA . GLU B 1 32 ? -22.594 3.672 11.5 1 98.38 32 GLU B CA 1
ATOM 4242 C C . GLU B 1 32 ? -21.938 4.891 10.852 1 98.38 32 GLU B C 1
ATOM 4244 O O . GLU B 1 32 ? -22.625 5.84 10.477 1 98.38 32 GLU B O 1
ATOM 4249 N N . LEU B 1 33 ? -20.625 4.875 10.766 1 98.56 33 LEU B N 1
ATOM 4250 C CA . LEU B 1 33 ? -19.906 5.957 10.094 1 98.56 33 LEU B CA 1
ATOM 4251 C C . LEU B 1 33 ? -20.359 6.094 8.648 1 98.56 33 LEU B C 1
ATOM 4253 O O . LEU B 1 33 ? -20.578 7.211 8.164 1 98.56 33 LEU B O 1
ATOM 4257 N N . ASP B 1 34 ? -20.516 4.988 7.965 1 98.56 34 ASP B N 1
ATOM 4258 C CA . ASP B 1 34 ? -20.984 4.988 6.586 1 98.56 34 ASP B CA 1
ATOM 4259 C C . ASP B 1 34 ? -22.391 5.59 6.488 1 98.56 34 ASP B C 1
ATOM 4261 O O . ASP B 1 34 ? -22.656 6.426 5.625 1 98.56 34 ASP B O 1
ATOM 4265 N N . ASP B 1 35 ? -23.266 5.148 7.336 1 98.06 35 ASP B N 1
ATOM 4266 C CA . ASP B 1 35 ? -24.625 5.652 7.344 1 98.06 35 ASP B CA 1
ATOM 4267 C C . ASP B 1 35 ? -24.656 7.16 7.578 1 98.06 35 ASP B C 1
ATOM 4269 O O . ASP B 1 35 ? -25.297 7.898 6.82 1 98.06 35 ASP B O 1
ATOM 4273 N N . ARG B 1 36 ? -23.984 7.629 8.578 1 98.25 36 ARG B N 1
ATOM 4274 C CA . ARG B 1 36 ? -23.984 9.039 8.938 1 98.25 36 ARG B CA 1
ATOM 4275 C C . ARG B 1 36 ? -23.375 9.883 7.824 1 98.25 36 ARG B C 1
ATO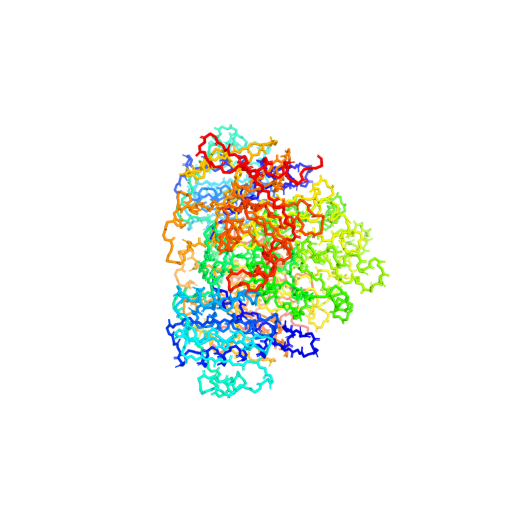M 4277 O O . ARG B 1 36 ? -23.875 10.961 7.504 1 98.25 36 ARG B O 1
ATOM 4284 N N . THR B 1 37 ? -22.297 9.414 7.262 1 98.44 37 THR B N 1
ATOM 4285 C CA . THR B 1 37 ? -21.609 10.188 6.223 1 98.44 37 THR B CA 1
ATOM 4286 C C . THR B 1 37 ? -22.422 10.18 4.934 1 98.44 37 THR B C 1
ATOM 4288 O O . THR B 1 37 ? -22.375 11.141 4.156 1 98.44 37 THR B O 1
ATOM 4291 N N . THR B 1 38 ? -23.203 9.109 4.676 1 98.5 38 THR B N 1
ATOM 4292 C CA . THR B 1 38 ? -24.109 9.086 3.535 1 98.5 38 THR B CA 1
ATOM 4293 C C . THR B 1 38 ? -25.219 10.125 3.703 1 98.5 38 THR B C 1
ATOM 4295 O O . THR B 1 38 ? -25.5 10.883 2.779 1 98.5 38 THR B O 1
ATOM 4298 N N . ARG B 1 39 ? -25.812 10.125 4.852 1 98.44 39 ARG B N 1
ATOM 4299 C CA . ARG B 1 39 ? -26.844 11.125 5.152 1 98.44 39 ARG B CA 1
ATOM 4300 C C . ARG B 1 39 ? -26.281 12.539 5.023 1 98.44 39 ARG B C 1
ATOM 4302 O O . ARG B 1 39 ? -26.922 13.406 4.422 1 98.44 39 ARG B O 1
ATOM 4309 N N . LEU B 1 40 ? -25.109 12.719 5.602 1 98.62 40 LEU B N 1
ATOM 4310 C CA . LEU B 1 40 ? -24.469 14.031 5.543 1 98.62 40 LEU B CA 1
ATOM 4311 C C . LEU B 1 40 ? -24.203 14.43 4.098 1 98.62 40 LEU B C 1
ATOM 4313 O O . LEU B 1 40 ? -24.453 15.578 3.709 1 98.62 40 LEU B O 1
ATOM 4317 N N . ALA B 1 41 ? -23.625 13.531 3.312 1 98.56 41 ALA B N 1
ATOM 4318 C CA . ALA B 1 41 ? -23.359 13.789 1.902 1 98.56 41 ALA B CA 1
ATOM 4319 C C . ALA B 1 41 ? -24.625 14.203 1.165 1 98.56 41 ALA B C 1
ATOM 4321 O O . ALA B 1 41 ? -24.625 15.164 0.398 1 98.56 41 ALA B O 1
ATOM 4322 N N . ASN B 1 42 ? -25.719 13.469 1.384 1 98.19 42 ASN B N 1
ATOM 4323 C CA . ASN B 1 42 ? -27 13.781 0.753 1 98.19 42 ASN B CA 1
ATOM 4324 C C . ASN B 1 42 ? -27.5 15.164 1.166 1 98.19 42 ASN B C 1
ATOM 4326 O O . ASN B 1 42 ? -27.938 15.945 0.322 1 98.19 42 ASN B O 1
ATOM 4330 N N . ALA B 1 43 ? -27.469 15.43 2.438 1 98.19 43 ALA B N 1
ATOM 4331 C CA . ALA B 1 43 ? -27.953 16.719 2.953 1 98.19 43 ALA B CA 1
ATOM 4332 C C . ALA B 1 43 ? -27.188 17.875 2.326 1 98.19 43 ALA B C 1
ATOM 4334 O O . ALA B 1 43 ? -27.781 18.875 1.94 1 98.19 43 ALA B O 1
ATOM 4335 N N . LEU B 1 44 ? -25.875 17.75 2.287 1 97.94 44 LEU B N 1
ATOM 4336 C CA . LEU B 1 44 ? -25.047 18.797 1.714 1 97.94 44 LEU B CA 1
ATOM 4337 C C . LEU B 1 44 ? -25.281 18.922 0.213 1 97.94 44 LEU B C 1
ATOM 4339 O O . LEU B 1 44 ? -25.359 20.031 -0.316 1 97.94 44 LEU B O 1
ATOM 4343 N N . ASP B 1 45 ? -25.375 17.781 -0.477 1 96.81 45 ASP B N 1
ATOM 4344 C CA . ASP B 1 45 ? -25.531 17.766 -1.928 1 96.81 45 ASP B CA 1
ATOM 4345 C C . ASP B 1 45 ? -26.859 18.375 -2.34 1 96.81 45 ASP B C 1
ATOM 4347 O O . ASP B 1 45 ? -26.953 19.016 -3.383 1 96.81 45 ASP B O 1
ATOM 4351 N N . GLU B 1 46 ? -27.906 18.141 -1.601 1 95.88 46 GLU B N 1
ATOM 4352 C CA . GLU B 1 46 ? -29.219 18.719 -1.869 1 95.88 46 GLU B CA 1
ATOM 4353 C C . GLU B 1 46 ? -29.172 20.25 -1.757 1 95.88 46 GLU B C 1
ATOM 4355 O O . GLU B 1 46 ? -29.891 20.938 -2.482 1 95.88 46 GLU B O 1
ATOM 4360 N N . ARG B 1 47 ? -28.391 20.734 -0.934 1 95.56 47 ARG B N 1
ATOM 4361 C CA . ARG B 1 47 ? -28.328 22.156 -0.653 1 95.56 47 ARG B CA 1
ATOM 4362 C C . ARG B 1 47 ? -27.344 22.859 -1.59 1 95.56 47 ARG B C 1
ATOM 4364 O O . ARG B 1 47 ? -27.641 23.953 -2.098 1 95.56 47 ARG B O 1
ATOM 4371 N N . VAL B 1 48 ? -26.141 22.188 -1.755 1 96.12 48 VAL B N 1
ATOM 4372 C CA . VAL B 1 48 ? -25.094 22.812 -2.559 1 96.12 48 VAL B CA 1
ATOM 4373 C C . VAL B 1 48 ? -24.406 21.75 -3.42 1 96.12 48 VAL B C 1
ATOM 4375 O O . VAL B 1 48 ? -23.219 21.453 -3.23 1 96.12 48 VAL B O 1
ATOM 4378 N N . PRO B 1 49 ? -24.953 21.219 -4.477 1 93.94 49 PRO B N 1
ATOM 4379 C CA . PRO B 1 49 ? -24.453 20.094 -5.262 1 93.94 49 PRO B CA 1
ATOM 4380 C C . PRO B 1 49 ? -23.125 20.406 -5.949 1 93.94 49 PRO B C 1
ATOM 4382 O O . PRO B 1 49 ? -22.297 19.516 -6.148 1 93.94 49 PRO B O 1
ATOM 4385 N N . GLU B 1 50 ? -22.906 21.656 -6.27 1 95.12 50 GLU B N 1
ATOM 4386 C CA . GLU B 1 50 ? -21.75 21.969 -7.102 1 95.12 50 GLU B CA 1
ATOM 4387 C C . GLU B 1 50 ? -20.672 22.703 -6.297 1 95.12 50 GLU B C 1
ATOM 4389 O O . GLU B 1 50 ? -19.547 22.906 -6.785 1 95.12 50 GLU B O 1
ATOM 4394 N N . ARG B 1 51 ? -20.969 23.062 -5.082 1 97 51 ARG B N 1
ATOM 4395 C CA . ARG B 1 51 ? -20.062 23.891 -4.309 1 97 51 ARG B CA 1
ATOM 4396 C C . ARG B 1 51 ? -19.391 23.094 -3.205 1 97 51 ARG B C 1
ATOM 4398 O O . ARG B 1 51 ? -19.875 22.031 -2.82 1 97 51 ARG B O 1
ATOM 4405 N N . ARG B 1 52 ? -18.281 23.625 -2.717 1 98.31 52 ARG B N 1
ATOM 4406 C CA . ARG B 1 52 ? -17.562 23 -1.609 1 98.31 52 ARG B CA 1
ATOM 4407 C C . ARG B 1 52 ? -18.203 23.359 -0.272 1 98.31 52 ARG B C 1
ATOM 4409 O O . ARG B 1 52 ? -19.062 24.234 -0.207 1 98.31 52 ARG B O 1
ATOM 4416 N N . THR B 1 53 ? -17.875 22.672 0.759 1 98.69 53 THR B N 1
ATOM 4417 C CA . THR B 1 53 ? -18.234 22.938 2.146 1 98.69 53 THR B CA 1
ATOM 4418 C C . THR B 1 53 ? -17 23.156 3.002 1 98.69 53 THR B C 1
ATOM 4420 O O . THR B 1 53 ? -15.891 22.75 2.611 1 98.69 53 THR B O 1
ATOM 4423 N N . ALA B 1 54 ? -17.109 23.859 4.098 1 98.88 54 ALA B N 1
ATOM 4424 C CA . ALA B 1 54 ? -16 24.125 5 1 98.88 54 ALA B CA 1
ATOM 4425 C C . ALA B 1 54 ? -16.297 23.594 6.402 1 98.88 54 ALA B C 1
ATOM 4427 O O . ALA B 1 54 ? -17.453 23.516 6.816 1 98.88 54 ALA B O 1
ATOM 4428 N N . THR B 1 55 ? -15.273 23.203 7.09 1 98.88 55 THR B N 1
ATOM 4429 C CA . THR B 1 55 ? -15.391 22.688 8.445 1 98.88 55 THR B CA 1
ATOM 4430 C C . THR B 1 55 ? -14.492 23.453 9.406 1 98.88 55 THR B C 1
ATOM 4432 O O . THR B 1 55 ? -13.305 23.641 9.141 1 98.88 55 THR B O 1
ATOM 4435 N N . LEU B 1 56 ? -15.016 23.969 10.422 1 98.69 56 LEU B N 1
ATOM 4436 C CA . LEU B 1 56 ? -14.32 24.625 11.516 1 98.69 56 LEU B CA 1
ATOM 4437 C C . LEU B 1 56 ? -14.586 23.922 12.836 1 98.69 56 LEU B C 1
ATOM 4439 O O . LEU B 1 56 ? -15.609 24.172 13.484 1 98.69 56 LEU B O 1
ATOM 4443 N N . ALA B 1 57 ? -13.594 23.062 13.242 1 98.44 57 ALA B N 1
ATOM 4444 C CA . ALA B 1 57 ? -13.836 22.219 14.406 1 98.44 57 ALA B CA 1
ATOM 4445 C C . ALA B 1 57 ? -12.523 21.766 15.039 1 98.44 57 ALA B C 1
ATOM 4447 O O . ALA B 1 57 ? -11.477 21.766 14.375 1 98.44 57 ALA B O 1
ATOM 4448 N N . VAL B 1 58 ? -12.562 21.453 16.344 1 96.88 58 VAL B N 1
ATOM 4449 C CA . VAL B 1 58 ? -11.484 20.688 16.953 1 96.88 58 VAL B CA 1
ATOM 4450 C C . VAL B 1 58 ? -11.586 19.219 16.547 1 96.88 58 VAL B C 1
ATOM 4452 O O . VAL B 1 58 ? -12.5 18.844 15.805 1 96.88 58 VAL B O 1
ATOM 4455 N N . ASN B 1 59 ? -10.617 18.375 16.969 1 97.5 59 ASN B N 1
ATOM 4456 C CA . ASN B 1 59 ? -10.695 16.953 16.656 1 97.5 59 ASN B CA 1
ATOM 4457 C C . ASN B 1 59 ? -11.992 16.344 17.156 1 97.5 59 ASN B C 1
ATOM 4459 O O . ASN B 1 59 ? -12.469 16.688 18.25 1 97.5 59 ASN B O 1
ATOM 4463 N N . GLY B 1 60 ? -12.555 15.492 16.406 1 96.94 60 GLY B N 1
ATOM 4464 C CA . GLY B 1 60 ? -13.797 14.828 16.766 1 96.94 60 GLY B CA 1
ATOM 4465 C C . GLY B 1 60 ? -14.414 14.055 15.617 1 96.94 60 GLY B C 1
ATOM 4466 O O . GLY B 1 60 ? -13.828 13.961 14.539 1 96.94 60 GLY B O 1
ATOM 4467 N N . PRO B 1 61 ? -15.602 13.492 15.836 1 96.81 61 PRO B N 1
ATOM 4468 C CA . PRO B 1 61 ? -16.25 12.695 14.789 1 96.81 61 PRO B CA 1
ATOM 4469 C C . PRO B 1 61 ? -16.719 13.547 13.609 1 96.81 61 PRO B C 1
ATOM 4471 O O . PRO B 1 61 ? -16.656 13.102 12.461 1 96.81 61 PRO B O 1
ATOM 4474 N N . MET B 1 62 ? -17.125 14.75 13.906 1 97.62 62 MET B N 1
ATOM 4475 C CA . MET B 1 62 ? -17.75 15.57 12.875 1 97.62 62 MET B CA 1
ATOM 4476 C C . MET B 1 62 ? -16.75 15.891 11.766 1 97.62 62 MET B C 1
ATOM 4478 O O . MET B 1 62 ? -17.062 15.75 10.586 1 97.62 62 MET B O 1
ATOM 4482 N N . PRO B 1 63 ? -15.539 16.359 12.102 1 98.38 63 PRO B N 1
ATOM 4483 C CA . PRO B 1 63 ? -14.594 16.594 11 1 98.38 63 PRO B CA 1
ATOM 4484 C C . PRO B 1 63 ? -14.312 15.336 10.188 1 98.38 63 PRO B C 1
ATOM 4486 O O . PRO B 1 63 ? -14.117 15.414 8.969 1 98.38 63 PRO B O 1
ATOM 4489 N N . ILE B 1 64 ? -14.242 14.164 10.797 1 98.62 64 ILE B N 1
ATOM 4490 C CA . ILE B 1 64 ? -14.039 12.898 10.102 1 98.62 64 ILE B CA 1
ATOM 4491 C C . ILE B 1 64 ? -15.219 12.625 9.172 1 98.62 64 ILE B C 1
ATOM 4493 O O . ILE B 1 64 ? -15.031 12.25 8.016 1 98.62 64 ILE B O 1
ATOM 4497 N N . GLU B 1 65 ? -16.422 12.852 9.672 1 98.62 65 GLU B N 1
ATOM 4498 C CA . GLU B 1 65 ? -17.625 12.68 8.859 1 98.62 65 GLU B CA 1
ATOM 4499 C C . GLU B 1 65 ? -17.641 13.625 7.664 1 98.62 65 GLU B C 1
ATOM 4501 O O . GLU B 1 65 ? -18.016 13.242 6.559 1 98.62 65 GLU B O 1
ATOM 4506 N N . MET B 1 66 ? -17.188 14.844 7.898 1 98.81 66 MET B N 1
ATOM 4507 C CA . MET B 1 66 ? -17.156 15.836 6.828 1 98.81 66 MET B CA 1
ATOM 4508 C C . MET B 1 66 ? -16.172 15.438 5.742 1 98.81 66 MET B C 1
ATOM 4510 O O . MET B 1 66 ? -16.422 15.648 4.555 1 98.81 66 MET B O 1
ATOM 4514 N N . MET B 1 67 ? -15.023 14.898 6.129 1 98.62 67 MET B N 1
ATOM 4515 C CA . MET B 1 67 ? -14.047 14.414 5.156 1 98.62 67 MET B CA 1
ATOM 4516 C C . MET B 1 67 ? -14.641 13.328 4.273 1 98.62 67 MET B C 1
ATOM 4518 O O . MET B 1 67 ? -14.562 13.414 3.045 1 98.62 67 MET B O 1
ATOM 4522 N N . ILE B 1 68 ? -15.258 12.344 4.891 1 98.62 68 ILE B N 1
ATOM 4523 C CA . ILE B 1 68 ? -15.797 11.195 4.164 1 98.62 68 ILE B CA 1
ATOM 4524 C C . ILE B 1 68 ? -17 11.625 3.33 1 98.62 68 ILE B C 1
ATOM 4526 O O . ILE B 1 68 ? -17.156 11.203 2.184 1 98.62 68 ILE B O 1
ATOM 4530 N N . ALA B 1 69 ? -17.859 12.508 3.906 1 98.69 69 ALA B N 1
ATOM 4531 C CA . ALA B 1 69 ? -19.016 13.008 3.16 1 98.69 69 ALA B CA 1
ATOM 4532 C C . ALA B 1 69 ? -18.562 13.773 1.917 1 98.69 69 ALA B C 1
ATOM 4534 O O . ALA B 1 69 ? -19.172 13.648 0.85 1 98.69 69 ALA B O 1
ATOM 4535 N N . GLY B 1 70 ? -17.547 14.609 2.109 1 98.12 70 GLY B N 1
ATOM 4536 C CA . GLY B 1 70 ? -16.984 15.289 0.958 1 98.12 70 GLY B CA 1
ATOM 4537 C C . GLY B 1 70 ? -16.5 14.344 -0.125 1 98.12 70 GLY B C 1
ATOM 4538 O O . GLY B 1 70 ? -16.703 14.602 -1.314 1 98.12 70 GLY B O 1
ATOM 4539 N N . GLN B 1 71 ? -15.914 13.266 0.237 1 98.25 71 GLN B N 1
ATOM 4540 C CA . GLN B 1 71 ? -15.422 12.273 -0.709 1 98.25 71 GLN B CA 1
ATOM 4541 C C . GLN B 1 71 ? -16.578 11.539 -1.393 1 98.25 71 GLN B C 1
ATOM 4543 O O . GLN B 1 71 ? -16.5 11.258 -2.59 1 98.25 71 GLN B O 1
ATOM 4548 N N . LYS B 1 72 ? -17.641 11.242 -0.636 1 98.31 72 LYS B N 1
ATOM 4549 C CA . LYS B 1 72 ? -18.828 10.641 -1.227 1 98.31 72 LYS B CA 1
ATOM 4550 C C . LYS B 1 72 ? -19.453 11.555 -2.273 1 98.31 72 LYS B C 1
ATOM 4552 O O . LYS B 1 72 ? -19.922 11.094 -3.316 1 98.31 72 LYS B O 1
ATOM 4557 N N . ARG B 1 73 ? -19.422 12.852 -2.051 1 97.5 73 ARG B N 1
ATOM 4558 C CA . ARG B 1 73 ? -19.953 13.836 -2.977 1 97.5 73 ARG B CA 1
ATOM 4559 C C . ARG B 1 73 ? -19.016 14.062 -4.152 1 97.5 73 ARG B C 1
ATOM 4561 O O . ARG B 1 73 ? -19.453 14.422 -5.246 1 97.5 73 ARG B O 1
ATOM 4568 N N . GLY B 1 74 ? -17.766 13.867 -3.885 1 97.94 74 GLY B N 1
ATOM 4569 C CA . GLY B 1 74 ? -16.75 14.242 -4.855 1 97.94 74 GLY B CA 1
ATOM 4570 C C . GLY B 1 74 ? -16.484 15.742 -4.906 1 97.94 74 GLY B C 1
ATOM 4571 O O . GLY B 1 74 ? -15.953 16.25 -5.895 1 97.94 74 GLY B O 1
ATOM 4572 N N . ARG B 1 75 ? -16.984 16.438 -3.906 1 97.25 75 ARG B N 1
ATOM 4573 C CA . ARG B 1 75 ? -16.734 17.859 -3.727 1 97.25 75 ARG B CA 1
ATOM 4574 C C . ARG B 1 75 ? -16.016 18.141 -2.412 1 97.25 75 ARG B C 1
ATOM 4576 O O . ARG B 1 75 ? -16.375 17.578 -1.373 1 97.25 75 ARG B O 1
ATOM 4583 N N . GLY B 1 76 ? -15.039 18.969 -2.49 1 95.94 76 GLY B N 1
ATOM 4584 C CA . GLY B 1 76 ? -14.016 19.078 -1.461 1 95.94 76 GLY B CA 1
ATOM 4585 C C . GLY B 1 76 ? -14.539 19.672 -0.167 1 95.94 76 GLY B C 1
ATOM 4586 O O . GLY B 1 76 ? -15.453 20.5 -0.181 1 95.94 76 GLY B O 1
ATOM 4587 N N . ASN B 1 77 ? -13.977 19.297 0.975 1 98.06 77 ASN B N 1
ATOM 4588 C CA . ASN B 1 77 ? -14.109 19.875 2.303 1 98.06 77 ASN B CA 1
ATOM 4589 C C . ASN B 1 77 ? -12.969 20.844 2.6 1 98.06 77 ASN B C 1
ATOM 4591 O O . ASN B 1 77 ? -11.797 20.453 2.631 1 98.06 77 ASN B O 1
ATOM 4595 N N . VAL B 1 78 ? -13.328 22.125 2.746 1 98.69 78 VAL B N 1
ATOM 4596 C CA . VAL B 1 78 ? -12.312 23.094 3.135 1 98.69 78 VAL B CA 1
ATOM 4597 C C . VAL B 1 78 ? -11.969 22.922 4.613 1 98.69 78 VAL B C 1
ATOM 4599 O O . VAL B 1 78 ? -12.812 23.172 5.48 1 98.69 78 VAL B O 1
ATOM 4602 N N . GLN B 1 79 ? -10.773 22.531 4.871 1 98.25 79 GLN B N 1
ATOM 4603 C CA . GLN B 1 79 ? -10.344 22.219 6.23 1 98.25 79 GLN B CA 1
ATOM 4604 C C . GLN B 1 79 ? -9.734 23.438 6.91 1 98.25 79 GLN B C 1
ATOM 4606 O O . GLN B 1 79 ? -8.547 23.703 6.742 1 98.25 79 GLN B O 1
ATOM 4611 N N . LEU B 1 80 ? -10.461 24.047 7.762 1 97.38 80 LEU B N 1
ATOM 4612 C CA . LEU B 1 80 ? -10.055 25.328 8.336 1 97.38 80 LEU B CA 1
ATOM 4613 C C . LEU B 1 80 ? -9.281 25.125 9.633 1 97.38 80 LEU B C 1
ATOM 4615 O O . LEU B 1 80 ? -9.695 24.344 10.484 1 97.38 80 LEU B O 1
ATOM 4619 N N . PRO B 1 81 ? -8.141 25.828 9.766 1 92.75 81 PRO B N 1
ATOM 4620 C CA . PRO B 1 81 ? -7.418 25.781 11.039 1 92.75 81 PRO B CA 1
ATOM 4621 C C . PRO B 1 81 ? -8.148 26.516 12.164 1 92.75 81 PRO B C 1
ATOM 4623 O O . PRO B 1 81 ? -8.219 27.75 12.164 1 92.75 81 PRO B O 1
ATOM 4626 N N . PHE B 1 82 ? -8.609 25.828 13.109 1 93.56 82 PHE B N 1
ATOM 4627 C CA . PHE B 1 82 ? -9.516 26.375 14.109 1 93.56 82 PHE B CA 1
ATOM 4628 C C . PHE B 1 82 ? -8.773 27.328 15.039 1 93.56 82 PHE B C 1
ATOM 4630 O O . PHE B 1 82 ? -9.398 28.094 15.789 1 93.56 82 PHE B O 1
ATOM 4637 N N . ARG B 1 83 ? -7.418 27.359 14.961 1 85.75 83 ARG B N 1
ATOM 4638 C CA . ARG B 1 83 ? -6.645 28.234 15.82 1 85.75 83 ARG B CA 1
ATOM 4639 C C . ARG B 1 83 ? -6.527 29.625 15.211 1 85.75 83 ARG B C 1
ATOM 4641 O O . ARG B 1 83 ? -6.109 30.578 15.883 1 85.75 83 ARG B O 1
ATOM 4648 N N . ASP B 1 84 ? -6.867 29.828 13.992 1 86.06 84 ASP B N 1
ATOM 4649 C CA . ASP B 1 84 ? -6.746 31.125 13.312 1 86.06 84 ASP B CA 1
ATOM 4650 C C . ASP B 1 84 ? -7.902 32.062 13.688 1 86.06 84 ASP B C 1
ATOM 4652 O O . ASP B 1 84 ? -8.93 31.594 14.203 1 86.06 84 ASP B O 1
ATOM 4656 N N . SER B 1 85 ? -7.727 33.375 13.484 1 86.75 85 SER B N 1
ATOM 4657 C CA . SER B 1 85 ? -8.711 34.375 13.82 1 86.75 85 SER B CA 1
ATOM 4658 C C . SER B 1 85 ? -9.867 34.406 12.82 1 86.75 85 SER B C 1
ATOM 4660 O O . SER B 1 85 ? -9.711 33.906 11.695 1 86.75 85 SER B O 1
ATOM 4662 N N . PRO B 1 86 ? -11.055 34.906 13.227 1 91.75 86 PRO B N 1
ATOM 4663 C CA . PRO B 1 86 ? -12.203 34.969 12.312 1 91.75 86 PRO B CA 1
ATOM 4664 C C . PRO B 1 86 ? -11.867 35.688 11.008 1 91.75 86 PRO B C 1
ATOM 4666 O O . PRO B 1 86 ? -12.305 35.281 9.938 1 91.75 86 PRO B O 1
ATOM 4669 N N . GLY B 1 87 ? -11.102 36.844 11.109 1 89.69 87 GLY B N 1
ATOM 4670 C CA . GLY B 1 87 ? -10.703 37.531 9.906 1 89.69 87 GLY B CA 1
ATOM 4671 C C . GLY B 1 87 ? -9.859 36.688 8.969 1 89.69 87 GLY B C 1
ATOM 4672 O O . GLY B 1 87 ? -10.07 36.688 7.758 1 89.69 87 GLY B O 1
ATOM 4673 N N . ALA B 1 88 ? -8.867 36 9.562 1 86.75 88 ALA B N 1
ATOM 4674 C CA . ALA B 1 88 ? -8.031 35.094 8.773 1 86.75 88 ALA B CA 1
ATOM 4675 C C . ALA B 1 88 ? -8.859 34 8.141 1 86.75 88 ALA B C 1
ATOM 4677 O O . ALA B 1 88 ? -8.672 33.656 6.965 1 86.75 88 ALA B O 1
ATOM 4678 N N . LEU B 1 89 ? -9.766 33.469 8.883 1 94.25 89 LEU B N 1
ATOM 4679 C CA . LEU B 1 89 ? -10.617 32.375 8.406 1 94.25 89 LEU B CA 1
ATOM 4680 C C . LEU B 1 89 ? -11.508 32.844 7.266 1 94.25 89 LEU B C 1
ATOM 4682 O O . LEU B 1 89 ? -11.695 32.156 6.277 1 94.25 89 LEU B O 1
ATOM 4686 N N . ALA B 1 90 ? -12.055 34.031 7.391 1 95 90 ALA B N 1
ATOM 4687 C CA . ALA B 1 90 ? -12.883 34.594 6.332 1 95 90 ALA B CA 1
ATOM 4688 C C . ALA B 1 90 ? -12.094 34.75 5.039 1 95 90 ALA B C 1
ATOM 4690 O O . ALA B 1 90 ? -12.594 34.438 3.955 1 95 90 ALA B O 1
ATOM 4691 N N . SER B 1 91 ? -10.914 35.25 5.188 1 91.69 91 SER B N 1
ATOM 4692 C CA . SER B 1 91 ? -10.047 35.438 4.027 1 91.69 91 SER B CA 1
ATOM 4693 C C . SER B 1 91 ? -9.711 34.094 3.387 1 91.69 91 SER B C 1
ATOM 4695 O O . SER B 1 91 ? -9.617 33.969 2.162 1 91.69 91 SER B O 1
ATOM 4697 N N . MET B 1 92 ? -9.516 33.062 4.195 1 93.94 92 MET B N 1
ATOM 4698 C CA . MET B 1 92 ? -9.18 31.719 3.73 1 93.94 92 MET B CA 1
ATOM 4699 C C . MET B 1 92 ? -10.32 31.125 2.904 1 93.94 92 MET B C 1
ATOM 4701 O O . MET B 1 92 ? -10.086 30.312 2.014 1 93.94 92 MET B O 1
ATOM 4705 N N . LEU B 1 93 ? -11.523 31.562 3.086 1 96.69 93 LEU B N 1
ATOM 4706 C CA . LEU B 1 93 ? -12.695 31 2.422 1 96.69 93 LEU B CA 1
ATOM 4707 C C . LEU B 1 93 ? -12.883 31.609 1.039 1 96.69 93 LEU B C 1
ATOM 4709 O O . LEU B 1 93 ? -13.578 31.047 0.192 1 96.69 93 LEU B O 1
ATOM 4713 N N . GLU B 1 94 ? -12.297 32.688 0.76 1 94.12 94 GLU B N 1
ATOM 4714 C CA . GLU B 1 94 ? -12.531 33.469 -0.451 1 94.12 94 GLU B CA 1
ATOM 4715 C C . GLU B 1 94 ? -12.211 32.656 -1.703 1 94.12 94 GLU B C 1
ATOM 4717 O O . GLU B 1 94 ? -13.016 32.625 -2.639 1 94.12 94 GLU B O 1
ATOM 4722 N N . PRO B 1 95 ? -11.109 31.984 -1.728 1 94.5 95 PRO B N 1
ATOM 4723 C CA . PRO B 1 95 ? -10.758 31.281 -2.971 1 94.5 95 PRO B CA 1
ATOM 4724 C C . PRO B 1 95 ? -11.43 29.922 -3.1 1 94.5 95 PRO B C 1
ATOM 4726 O O . PRO B 1 95 ? -11.227 29.219 -4.09 1 94.5 95 PRO B O 1
ATOM 4729 N N . THR B 1 96 ? -12.273 29.438 -2.221 1 96.62 96 THR B N 1
ATOM 4730 C CA . THR B 1 96 ? -12.648 28.031 -2.117 1 96.62 96 THR B CA 1
ATOM 4731 C C . THR B 1 96 ? -14.039 27.797 -2.705 1 96.62 96 THR B C 1
ATOM 4733 O O . THR B 1 96 ? -14.422 26.656 -2.979 1 96.62 96 THR B O 1
ATOM 4736 N N . ASP B 1 97 ? -14.836 28.797 -2.867 1 93.38 97 ASP B N 1
ATOM 4737 C CA . ASP B 1 97 ? -16.219 28.703 -3.328 1 93.38 97 ASP B CA 1
ATOM 4738 C C . ASP B 1 97 ? -17.078 27.906 -2.354 1 93.38 97 ASP B C 1
ATOM 4740 O O . ASP B 1 97 ? -18 27.203 -2.766 1 93.38 97 ASP B O 1
ATOM 4744 N N . ALA B 1 98 ? -16.75 27.859 -1.088 1 97.94 98 ALA B N 1
ATOM 4745 C CA . ALA B 1 98 ? -17.531 27.172 -0.076 1 97.94 98 ALA B CA 1
ATOM 4746 C C . ALA B 1 98 ? -18.859 27.891 0.18 1 97.94 98 ALA B C 1
ATOM 4748 O O . ALA B 1 98 ? -18.906 29.109 0.221 1 97.94 98 ALA B O 1
ATOM 4749 N N . ALA B 1 99 ? -19.906 27.078 0.393 1 98.31 99 ALA B N 1
ATOM 4750 C CA . ALA B 1 99 ? -21.219 27.688 0.558 1 98.31 99 ALA B CA 1
ATOM 4751 C C . ALA B 1 99 ? -21.828 27.312 1.91 1 98.31 99 ALA B C 1
ATOM 4753 O O . ALA B 1 99 ? -22.797 27.938 2.359 1 98.31 99 ALA B O 1
ATOM 4754 N N . ILE B 1 100 ? -21.312 26.297 2.539 1 98.69 100 ILE B N 1
ATOM 4755 C CA . ILE B 1 100 ? -21.781 25.859 3.852 1 98.69 100 ILE B CA 1
ATOM 4756 C C . ILE B 1 100 ? -20.609 25.797 4.824 1 98.69 100 ILE B C 1
ATOM 4758 O O . ILE B 1 100 ? -19.516 25.359 4.461 1 98.69 100 ILE B O 1
ATOM 4762 N N . LEU B 1 101 ? -20.781 26.297 5.98 1 98.81 101 LEU B N 1
ATOM 4763 C CA . LEU B 1 101 ? -19.812 26.172 7.066 1 98.81 101 LEU B CA 1
ATOM 4764 C C . LEU B 1 101 ? -20.344 25.281 8.188 1 98.81 101 LEU B C 1
ATOM 4766 O O . LEU B 1 101 ? -21.359 25.609 8.812 1 98.81 101 LEU B O 1
ATOM 4770 N N . VAL B 1 102 ? -19.734 24.141 8.406 1 98.88 102 VAL B N 1
ATOM 4771 C CA . VAL B 1 102 ? -20.062 23.234 9.508 1 98.88 102 VAL B CA 1
ATOM 4772 C C . VAL B 1 102 ? -19.094 23.469 10.664 1 98.88 102 VAL B C 1
ATOM 4774 O O . VAL B 1 102 ? -17.875 23.516 10.477 1 98.88 102 VAL B O 1
ATOM 4777 N N . PHE B 1 103 ? -19.578 23.688 11.844 1 98.75 103 PHE B N 1
ATOM 4778 C CA . PHE B 1 103 ? -18.719 24.047 12.969 1 98.75 103 PHE B CA 1
ATOM 4779 C C . PHE B 1 103 ? -19.219 23.406 14.258 1 98.75 103 PHE B C 1
ATOM 4781 O O . PHE B 1 103 ? -20.375 22.969 14.336 1 98.75 103 PHE B O 1
ATOM 4788 N N . ASP B 1 104 ? -18.375 23.234 15.219 1 98.19 104 ASP B N 1
ATOM 4789 C CA . ASP B 1 104 ? -18.719 22.594 16.484 1 98.19 104 ASP B CA 1
ATOM 4790 C C . ASP B 1 104 ? -18.906 23.609 17.594 1 98.19 104 ASP B C 1
ATOM 4792 O O . ASP B 1 104 ? -18.828 24.828 17.359 1 98.19 104 ASP B O 1
ATOM 4796 N N . ASP B 1 105 ? -19.203 23.156 18.828 1 97.06 105 ASP B N 1
ATOM 4797 C CA . ASP B 1 105 ? -19.453 24 20 1 97.06 105 ASP B CA 1
ATOM 4798 C C . ASP B 1 105 ? -18.219 24.844 20.328 1 97.06 105 ASP B C 1
ATOM 4800 O O . ASP B 1 105 ? -18.344 26.031 20.609 1 97.06 105 ASP B O 1
ATOM 4804 N N . ALA B 1 106 ? -17.062 24.219 20.219 1 96.12 106 ALA B N 1
ATOM 4805 C CA . ALA B 1 106 ? -15.82 24.859 20.641 1 96.12 106 ALA B CA 1
ATOM 4806 C C . ALA B 1 106 ? -15.508 26.062 19.75 1 96.12 106 ALA B C 1
ATOM 4808 O O . ALA B 1 106 ? -14.836 27 20.172 1 96.12 106 ALA B O 1
ATOM 4809 N N . ASN B 1 107 ? -16.078 26.094 18.531 1 97.5 107 ASN B N 1
ATOM 4810 C CA . ASN B 1 107 ? -15.75 27.141 17.578 1 97.5 107 ASN B CA 1
ATOM 4811 C C . ASN B 1 107 ? -16.984 27.953 17.203 1 97.5 107 ASN B C 1
ATOM 4813 O O . ASN B 1 107 ? -17 28.656 16.188 1 97.5 107 ASN B O 1
ATOM 4817 N N . ALA B 1 108 ? -18.016 27.922 17.984 1 97.81 108 ALA B N 1
ATOM 4818 C CA . ALA B 1 108 ? -19.297 28.516 17.625 1 97.81 108 ALA B CA 1
ATOM 4819 C C . ALA B 1 108 ? -19.172 30.031 17.469 1 97.81 108 ALA B C 1
ATOM 4821 O O . ALA B 1 108 ? -19.625 30.609 16.469 1 97.81 108 ALA B O 1
ATOM 4822 N N . ASP B 1 109 ? -18.547 30.75 18.422 1 96.88 109 ASP B N 1
ATOM 4823 C CA . ASP B 1 109 ? -18.438 32.219 18.359 1 96.88 109 ASP B CA 1
ATOM 4824 C C . ASP B 1 109 ? -17.625 32.625 17.125 1 96.88 109 ASP B C 1
ATOM 4826 O O . ASP B 1 109 ? -18.016 33.562 16.422 1 96.88 109 ASP B O 1
ATOM 4830 N N . LYS B 1 110 ? -16.578 31.969 16.938 1 96.75 110 LYS B N 1
ATOM 4831 C CA . LYS B 1 110 ? -15.727 32.25 15.781 1 96.75 110 LYS B CA 1
ATOM 4832 C C . LYS B 1 110 ? -16.484 32 14.477 1 96.75 110 LYS B C 1
ATOM 4834 O O . LYS B 1 110 ? -16.391 32.812 13.547 1 96.75 110 LYS B O 1
ATOM 4839 N N . ALA B 1 111 ? -17.172 30.938 14.438 1 98.19 111 ALA B N 1
ATOM 4840 C CA . ALA B 1 111 ? -17.938 30.562 13.242 1 98.19 111 ALA B CA 1
ATOM 4841 C C . ALA B 1 111 ? -18.984 31.625 12.922 1 98.19 111 ALA B C 1
ATOM 4843 O O . ALA B 1 111 ? -19.188 31.984 11.758 1 98.19 111 ALA B O 1
ATOM 4844 N N . LEU B 1 112 ? -19.672 32.062 13.953 1 97.62 112 LEU B N 1
ATOM 4845 C CA . LEU B 1 112 ? -20.719 33.062 13.758 1 97.62 112 LEU B CA 1
ATOM 4846 C C . LEU B 1 112 ? -20.125 34.375 13.234 1 97.62 112 LEU B C 1
ATOM 4848 O O . LEU B 1 112 ? -20.719 35.031 12.367 1 97.62 112 LEU B O 1
ATOM 4852 N N . GLU B 1 113 ? -18.969 34.719 13.734 1 97.06 113 GLU B N 1
ATOM 4853 C CA . GLU B 1 113 ? -18.266 35.906 13.219 1 97.06 113 GLU B CA 1
ATOM 4854 C C . GLU B 1 113 ? -17.859 35.719 11.758 1 97.06 113 GLU B C 1
ATOM 4856 O O . GLU B 1 113 ? -17.953 36.625 10.953 1 97.06 113 GLU B O 1
ATOM 4861 N N . VAL B 1 114 ? -17.406 34.531 11.43 1 97.44 114 VAL B N 1
ATOM 4862 C CA . VAL B 1 114 ? -17.016 34.219 10.055 1 97.44 114 VAL B CA 1
ATOM 4863 C C . VAL B 1 114 ? -18.219 34.312 9.133 1 97.44 114 VAL B C 1
ATOM 4865 O O . VAL B 1 114 ? -18.125 34.875 8.031 1 97.44 114 VAL B O 1
ATOM 4868 N N . LEU B 1 115 ? -19.359 33.812 9.586 1 97.56 115 LEU B N 1
ATOM 4869 C CA . LEU B 1 115 ? -20.594 33.875 8.797 1 97.56 115 LEU B CA 1
ATOM 4870 C C . LEU B 1 115 ? -21 35.312 8.523 1 97.56 115 LEU B C 1
ATOM 4872 O O . LEU B 1 115 ? -21.547 35.625 7.465 1 97.56 115 LEU B O 1
ATOM 4876 N N . GLU B 1 116 ? -20.688 36.156 9.375 1 96.5 116 GLU B N 1
ATOM 4877 C CA . GLU B 1 116 ? -21.016 37.594 9.219 1 96.5 116 GLU B CA 1
ATOM 4878 C C . GLU B 1 116 ? -20.094 38.25 8.203 1 96.5 116 GLU B C 1
ATOM 4880 O O . GLU B 1 116 ? -20.453 39.281 7.609 1 96.5 116 GLU B O 1
ATOM 4885 N N . ARG B 1 117 ? -19.016 37.688 7.984 1 95.31 117 ARG B N 1
ATOM 4886 C CA . ARG B 1 117 ? -17.984 38.344 7.188 1 95.31 117 ARG B CA 1
ATOM 4887 C C . ARG B 1 117 ? -17.875 37.688 5.805 1 95.31 117 ARG B C 1
ATOM 4889 O O . ARG B 1 117 ? -17.094 38.156 4.969 1 95.31 117 ARG B O 1
ATOM 4896 N N . THR B 1 118 ? -18.578 36.656 5.594 1 96.5 118 THR B N 1
ATOM 4897 C CA . THR B 1 118 ? -18.422 35.906 4.359 1 96.5 118 THR B CA 1
ATOM 4898 C C . THR B 1 118 ? -19.766 35.719 3.646 1 96.5 118 THR B C 1
ATOM 4900 O O . THR B 1 118 ? -20.797 36.125 4.172 1 96.5 118 THR B O 1
ATOM 4903 N N . GLU B 1 119 ? -19.672 35.156 2.447 1 93.62 119 GLU B N 1
ATOM 4904 C CA . GLU B 1 119 ? -20.859 34.938 1.642 1 93.62 119 GLU B CA 1
ATOM 4905 C C . GLU B 1 119 ? -21.406 33.531 1.836 1 93.62 119 GLU B C 1
ATOM 4907 O O . GLU B 1 119 ? -22.172 33.031 1.008 1 93.62 119 GLU B O 1
ATOM 4912 N N . ILE B 1 120 ? -20.969 32.844 2.855 1 96.19 120 ILE B N 1
ATOM 4913 C CA . ILE B 1 120 ? -21.5 31.516 3.193 1 96.19 120 ILE B CA 1
ATOM 4914 C C . ILE B 1 120 ? -23.016 31.594 3.324 1 96.19 120 ILE B C 1
ATOM 4916 O O . ILE B 1 120 ? -23.547 32.469 3.994 1 96.19 120 ILE B O 1
ATOM 4920 N N . GLU B 1 121 ? -23.672 30.625 2.77 1 94.5 121 GLU B N 1
ATOM 4921 C CA . GLU B 1 121 ? -25.141 30.656 2.67 1 94.5 121 GLU B CA 1
ATOM 4922 C C . GLU B 1 121 ? -25.781 30.047 3.904 1 94.5 121 GLU B C 1
ATOM 4924 O O . GLU B 1 121 ? -26.906 30.406 4.273 1 94.5 121 GLU B O 1
ATOM 4929 N N . LEU B 1 122 ? -25.109 29.094 4.43 1 97.5 122 LEU B N 1
ATOM 4930 C CA . LEU B 1 122 ? -25.703 28.328 5.508 1 97.5 122 LEU B CA 1
ATOM 4931 C C . LEU B 1 122 ? -24.641 27.859 6.5 1 97.5 122 LEU B C 1
ATOM 4933 O O . LEU B 1 122 ? -23.578 27.391 6.098 1 97.5 122 LEU B O 1
ATOM 4937 N N . GLY B 1 123 ? -24.938 28.078 7.754 1 98.31 123 GLY B N 1
ATOM 4938 C CA . GLY B 1 123 ? -24.188 27.438 8.812 1 98.31 123 GLY B CA 1
ATOM 4939 C C . GLY B 1 123 ? -24.844 26.172 9.328 1 98.31 123 GLY B C 1
ATOM 4940 O O . GLY B 1 123 ? -26.078 26.078 9.359 1 98.31 123 GLY B O 1
ATOM 4941 N N . VAL B 1 124 ? -24.062 25.141 9.648 1 98.62 124 VAL B N 1
ATOM 4942 C CA . VAL B 1 124 ? -24.547 23.938 10.305 1 98.62 124 VAL B CA 1
ATOM 4943 C C . VAL B 1 124 ? -23.766 23.703 11.602 1 98.62 124 VAL B C 1
ATOM 4945 O O . VAL B 1 124 ? -22.547 23.562 11.586 1 98.62 124 VAL B O 1
ATOM 4948 N N . HIS B 1 125 ? -24.484 23.641 12.695 1 98.62 125 HIS B N 1
ATOM 4949 C CA . HIS B 1 125 ? -23.859 23.578 14.008 1 98.62 125 HIS B CA 1
ATOM 4950 C C . HIS B 1 125 ? -23.969 22.188 14.609 1 98.62 125 HIS B C 1
ATOM 4952 O O . HIS B 1 125 ? -25.078 21.656 14.758 1 98.62 125 HIS B O 1
ATOM 4958 N N . ALA B 1 126 ? -22.844 21.562 14.898 1 97.44 126 ALA B N 1
ATOM 4959 C CA . ALA B 1 126 ? -22.766 20.281 15.586 1 97.44 126 ALA B CA 1
ATOM 4960 C C . ALA B 1 126 ? -22.438 20.469 17.062 1 97.44 126 ALA B C 1
ATOM 4962 O O . ALA B 1 126 ? -21.266 20.609 17.422 1 97.44 126 ALA B O 1
ATOM 4963 N N . GLY B 1 127 ? -23.344 20.344 17.891 1 94.81 127 GLY B N 1
ATOM 4964 C CA . GLY B 1 127 ? -23.094 20.516 19.328 1 94.81 127 GLY B CA 1
ATOM 4965 C C . GLY B 1 127 ? -24.375 20.719 20.125 1 94.81 127 GLY B C 1
ATOM 4966 O O . GLY B 1 127 ? -25.469 20.469 19.625 1 94.81 127 GLY B O 1
ATOM 4967 N N . GLU B 1 128 ? -24.203 21.094 21.344 1 93.19 128 GLU B N 1
ATOM 4968 C CA . GLU B 1 128 ? -25.312 21.203 22.281 1 93.19 128 GLU B CA 1
ATOM 4969 C C . GLU B 1 128 ? -25.719 22.656 22.484 1 93.19 128 GLU B C 1
ATOM 4971 O O . GLU B 1 128 ? -26.797 22.953 22.984 1 93.19 128 GLU B O 1
ATOM 4976 N N . ARG B 1 129 ? -24.844 23.578 22.078 1 94.44 129 ARG B N 1
ATOM 4977 C CA . ARG B 1 129 ? -25.156 25 22.25 1 94.44 129 ARG B CA 1
ATOM 4978 C C . ARG B 1 129 ? -26.344 25.391 21.391 1 94.44 129 ARG B C 1
ATOM 4980 O O . ARG B 1 129 ? -26.531 24.891 20.281 1 94.44 129 ARG B O 1
ATOM 4987 N N . SER B 1 130 ? -27.125 26.281 21.938 1 92.62 130 SER B N 1
ATOM 4988 C CA . SER B 1 130 ? -28.25 26.828 21.172 1 92.62 130 SER B CA 1
ATOM 4989 C C . SER B 1 130 ? -27.797 28.031 20.344 1 92.62 130 SER B C 1
ATOM 4991 O O . SER B 1 130 ? -27.297 29.016 20.875 1 92.62 130 SER B O 1
ATOM 4993 N N . ILE B 1 131 ? -27.891 27.844 19.109 1 94.69 131 ILE B N 1
ATOM 4994 C CA . ILE B 1 131 ? -27.562 28.938 18.203 1 94.69 131 ILE B CA 1
ATOM 4995 C C . ILE B 1 131 ? -28.844 29.547 17.641 1 94.69 131 ILE B C 1
ATOM 4997 O O . ILE B 1 131 ? -29.625 28.859 16.969 1 94.69 131 ILE B O 1
ATOM 5001 N N . ASP B 1 132 ? -29.094 30.844 17.938 1 91.38 132 ASP B N 1
ATOM 5002 C CA . ASP B 1 132 ? -30.297 31.531 17.484 1 91.38 132 ASP B CA 1
ATOM 5003 C C . ASP B 1 132 ? -30.016 32.375 16.25 1 91.38 132 ASP B C 1
ATOM 5005 O O . ASP B 1 132 ? -29.953 33.625 16.344 1 91.38 132 ASP B O 1
ATOM 5009 N N . ARG B 1 133 ? -29.844 31.812 15.219 1 93.75 133 ARG B N 1
ATOM 5010 C CA . ARG B 1 133 ? -29.641 32.438 13.914 1 93.75 133 ARG B CA 1
ATOM 5011 C C . ARG B 1 133 ? -30.391 31.672 12.828 1 93.75 133 ARG B C 1
ATOM 5013 O O . ARG B 1 133 ? -30.359 30.438 12.781 1 93.75 133 ARG B O 1
ATOM 5020 N N . GLU B 1 134 ? -31.109 32.344 11.969 1 93.06 134 GLU B N 1
ATOM 5021 C CA . GLU B 1 134 ? -31.984 31.766 10.961 1 93.06 134 GLU B CA 1
ATOM 5022 C C . GLU B 1 134 ? -31.188 30.984 9.922 1 93.06 134 GLU B C 1
ATOM 5024 O O . GLU B 1 134 ? -31.688 30 9.352 1 93.06 134 GLU B O 1
ATOM 5029 N N . ASP B 1 135 ? -30 31.375 9.641 1 96.12 135 ASP B N 1
ATOM 5030 C CA . ASP B 1 135 ? -29.188 30.75 8.594 1 96.12 135 ASP B CA 1
ATOM 5031 C C . ASP B 1 135 ? -28.25 29.703 9.18 1 96.12 135 ASP B C 1
ATOM 5033 O O . ASP B 1 135 ? -27.188 29.438 8.609 1 96.12 135 ASP B O 1
ATOM 5037 N N . VAL B 1 136 ? -28.547 29.234 10.367 1 97.94 136 VAL B N 1
ATOM 5038 C CA . VAL B 1 136 ? -27.781 28.156 10.984 1 97.94 136 VAL B CA 1
ATOM 5039 C C . VAL B 1 136 ? -28.719 27 11.328 1 97.94 136 VAL B C 1
ATOM 5041 O O . VAL B 1 136 ? -29.703 27.188 12.047 1 97.94 136 VAL B O 1
ATOM 5044 N N . GLU B 1 137 ? -28.422 25.859 10.805 1 97.62 137 GLU B N 1
ATOM 5045 C CA . GLU B 1 137 ? -29.188 24.641 11.086 1 97.62 137 GLU B CA 1
ATOM 5046 C C . GLU B 1 137 ? -28.438 23.734 12.055 1 97.62 137 GLU B C 1
ATOM 5048 O O . GLU B 1 137 ? -27.203 23.828 12.188 1 97.62 137 GLU B O 1
ATOM 5053 N N . SER B 1 138 ? -29.203 22.875 12.719 1 97.44 138 SER B N 1
ATOM 5054 C CA . SER B 1 138 ? -28.625 21.891 13.609 1 97.44 138 SER B CA 1
ATOM 5055 C C . SER B 1 138 ? -28.094 20.688 12.82 1 97.44 138 SER B C 1
ATOM 5057 O O . SER B 1 138 ? -28.812 20.125 12 1 97.44 138 SER B O 1
ATOM 5059 N N . TYR B 1 139 ? -26.875 20.312 13.148 1 97.94 139 TYR B N 1
ATOM 5060 C CA . TYR B 1 139 ? -26.234 19.172 12.5 1 97.94 139 TYR B CA 1
ATOM 5061 C C . TYR B 1 139 ? -27.078 17.922 12.633 1 97.94 139 TYR B C 1
ATOM 5063 O O . TYR B 1 139 ? -27.266 17.188 11.656 1 97.94 139 TYR B O 1
ATOM 5071 N N . ASP B 1 140 ? -27.625 17.625 13.805 1 96.12 140 ASP B N 1
ATOM 5072 C CA . ASP B 1 140 ? -28.406 16.422 14.062 1 96.12 140 ASP B CA 1
ATOM 5073 C C . ASP B 1 140 ? -29.703 16.438 13.25 1 96.12 140 ASP B C 1
ATOM 5075 O O . ASP B 1 140 ? -30.141 15.391 12.766 1 96.12 140 ASP B O 1
ATOM 5079 N N . VAL B 1 141 ? -30.266 17.578 13.109 1 95.69 141 VAL B N 1
ATOM 5080 C CA . VAL B 1 141 ? -31.5 17.703 12.336 1 95.69 141 VAL B CA 1
ATOM 5081 C C . VAL B 1 141 ? -31.188 17.5 10.852 1 95.69 141 VAL B C 1
ATOM 5083 O O . VAL B 1 141 ? -31.938 16.812 10.148 1 95.69 141 VAL B O 1
ATOM 5086 N N . VAL B 1 142 ? -30.094 18.094 10.43 1 96.94 142 VAL B N 1
ATOM 5087 C CA . VAL B 1 142 ? -29.656 17.953 9.039 1 96.94 142 VAL B CA 1
ATOM 5088 C C . VAL B 1 142 ? -29.469 16.469 8.711 1 96.94 142 VAL B C 1
ATOM 5090 O O . VAL B 1 142 ? -29.906 16 7.648 1 96.94 142 VAL B O 1
ATOM 5093 N N . LEU B 1 143 ? -28.875 15.695 9.586 1 97.12 143 LEU B N 1
ATOM 5094 C CA . LEU B 1 143 ? -28.625 14.273 9.367 1 97.12 143 LEU B CA 1
ATOM 5095 C C . LEU B 1 143 ? -29.922 13.477 9.422 1 97.12 143 LEU B C 1
ATOM 5097 O O . LEU B 1 143 ? -30.156 12.602 8.586 1 97.12 143 LEU B O 1
ATOM 5101 N N . SER B 1 144 ? -30.766 13.727 10.383 1 96 144 SER B N 1
ATOM 5102 C CA . SER B 1 144 ? -31.969 12.938 10.617 1 96 144 SER B CA 1
ATOM 5103 C C . SER B 1 144 ? -32.938 13.062 9.453 1 96 144 SER B C 1
ATOM 5105 O O . SER B 1 144 ? -33.688 12.125 9.148 1 96 144 SER B O 1
ATOM 5107 N N . ASP B 1 145 ? -32.906 14.133 8.727 1 95.31 145 ASP B N 1
ATOM 5108 C CA . ASP B 1 145 ? -33.875 14.414 7.672 1 95.31 145 ASP B CA 1
ATOM 5109 C C . ASP B 1 145 ? -33.344 13.977 6.309 1 95.31 145 ASP B C 1
ATOM 5111 O O . ASP B 1 145 ? -34.062 14.008 5.316 1 95.31 145 ASP B O 1
ATOM 5115 N N . ALA B 1 146 ? -32.125 13.531 6.312 1 96.75 146 ALA B N 1
ATOM 5116 C CA . ALA B 1 146 ? -31.453 13.305 5.031 1 96.75 146 ALA B CA 1
ATOM 5117 C C . ALA B 1 146 ? -31.703 11.875 4.539 1 96.75 146 ALA B C 1
ATOM 5119 O O . ALA B 1 146 ? -31.938 10.969 5.34 1 96.75 146 ALA B O 1
ATOM 5120 N N . SER B 1 147 ? -31.594 11.656 3.229 1 95.88 147 SER B N 1
ATOM 5121 C CA . SER B 1 147 ? -31.734 10.359 2.58 1 95.88 147 SER B CA 1
ATOM 5122 C C . SER B 1 147 ? -30.562 9.453 2.891 1 95.88 147 SER B C 1
ATOM 5124 O O . SER B 1 147 ? -29.469 9.93 3.225 1 95.88 147 SER B O 1
ATOM 5126 N N . THR B 1 148 ? -30.75 8.172 2.82 1 94.38 148 THR B N 1
ATOM 5127 C CA . THR B 1 148 ? -29.703 7.184 3.008 1 94.38 148 THR B CA 1
ATOM 5128 C C . THR B 1 148 ? -29.234 6.621 1.667 1 94.38 148 THR B C 1
ATOM 5130 O O . THR B 1 148 ? -28.422 5.699 1.622 1 94.38 148 THR B O 1
ATOM 5133 N N . ASP B 1 149 ? -29.75 7.184 0.612 1 94.75 149 ASP B N 1
ATOM 5134 C CA . ASP B 1 149 ? -29.359 6.715 -0.715 1 94.75 149 ASP B CA 1
ATOM 5135 C C . ASP B 1 149 ? -27.922 7.113 -1.036 1 94.75 149 ASP B C 1
ATOM 5137 O O . ASP B 1 149 ? -27.438 8.148 -0.565 1 94.75 149 ASP B O 1
ATOM 5141 N N . ASP B 1 150 ? -27.297 6.309 -1.84 1 92.19 150 ASP B N 1
ATOM 5142 C CA . ASP B 1 150 ? -25.938 6.656 -2.244 1 92.19 150 ASP B CA 1
ATOM 5143 C C . ASP B 1 150 ? -25.938 7.922 -3.098 1 92.19 150 ASP B C 1
ATOM 5145 O O . ASP B 1 150 ? -26.828 8.133 -3.918 1 92.19 150 ASP B O 1
ATOM 5149 N N . VAL B 1 151 ? -24.922 8.719 -2.807 1 92.38 151 VAL B N 1
ATOM 5150 C CA . VAL B 1 151 ? -24.719 9.922 -3.607 1 92.38 151 VAL B CA 1
ATOM 5151 C C . VAL B 1 151 ? -23.766 9.617 -4.762 1 92.38 151 VAL B C 1
ATOM 5153 O O . VAL B 1 151 ? -22.766 8.914 -4.582 1 92.38 151 VAL B O 1
ATOM 5156 N N . GLU B 1 152 ? -24.094 10.109 -5.949 1 92.94 152 GLU B N 1
ATOM 5157 C CA . GLU B 1 152 ? -23.156 10.008 -7.066 1 92.94 152 GLU B CA 1
ATOM 5158 C C . GLU B 1 152 ? -22.031 11.039 -6.938 1 92.94 152 GLU B C 1
ATOM 5160 O O . GLU B 1 152 ? -22.281 12.242 -6.91 1 92.94 152 GLU B O 1
ATOM 5165 N N . PRO B 1 153 ? -20.844 10.562 -6.859 1 95.25 153 PRO B N 1
ATOM 5166 C CA . PRO B 1 153 ? -19.75 11.523 -6.691 1 95.25 153 PRO B CA 1
ATOM 5167 C C . PRO B 1 153 ? -19.562 12.43 -7.902 1 95.25 153 PRO B C 1
ATOM 5169 O O . PRO B 1 153 ? -19.719 11.984 -9.039 1 95.25 153 PRO B O 1
ATOM 5172 N N . HIS B 1 154 ? -19.312 13.703 -7.66 1 96.44 154 HIS B N 1
ATOM 5173 C CA . HIS B 1 154 ? -18.859 14.602 -8.719 1 96.44 154 HIS B CA 1
ATOM 5174 C C . HIS B 1 154 ? -17.609 14.047 -9.406 1 96.44 154 HIS B C 1
ATOM 5176 O O . HIS B 1 154 ? -16.734 13.484 -8.758 1 96.44 154 HIS B O 1
ATOM 5182 N N . PRO B 1 155 ? -17.469 14.203 -10.695 1 96 155 PRO B N 1
ATOM 5183 C CA . PRO B 1 155 ? -16.391 13.586 -11.461 1 96 155 PRO B CA 1
ATOM 5184 C C . PRO B 1 155 ? -15.008 14.109 -11.07 1 96 155 PRO B C 1
ATOM 5186 O O . PRO B 1 155 ? -13.992 13.484 -11.383 1 96 155 PRO B O 1
ATOM 5189 N N . ASP B 1 156 ? -14.953 15.18 -10.414 1 96.25 156 ASP B N 1
ATOM 5190 C CA . ASP B 1 156 ? -13.664 15.734 -10.016 1 96.25 156 ASP B CA 1
ATOM 5191 C C . ASP B 1 156 ? -13.031 14.906 -8.898 1 96.25 156 ASP B C 1
ATOM 5193 O O . ASP B 1 156 ? -11.82 14.984 -8.672 1 96.25 156 ASP B O 1
ATOM 5197 N N . TYR B 1 157 ? -13.844 14.211 -8.117 1 98.12 157 TYR B N 1
ATOM 5198 C CA . TYR B 1 157 ? -13.391 13.367 -7.023 1 98.12 157 TYR B CA 1
ATOM 5199 C C . TYR B 1 157 ? -12.445 14.125 -6.102 1 98.12 157 TYR B C 1
ATOM 5201 O O . TYR B 1 157 ? -11.352 13.648 -5.789 1 98.12 157 TYR B O 1
ATOM 5209 N N . GLU B 1 158 ? -12.914 15.328 -5.645 1 98.19 158 GLU B N 1
ATOM 5210 C CA . GLU B 1 158 ? -12.133 16.109 -4.691 1 98.19 158 GLU B CA 1
ATOM 5211 C C . GLU B 1 158 ? -12.164 15.484 -3.303 1 98.19 158 GLU B C 1
ATOM 5213 O O . GLU B 1 158 ? -13.18 14.922 -2.893 1 98.19 158 GLU B O 1
ATOM 5218 N N . HIS B 1 159 ? -11.078 15.547 -2.621 1 97.25 159 HIS B N 1
ATOM 5219 C CA . HIS B 1 159 ? -11.078 15.289 -1.187 1 97.25 159 HIS B CA 1
ATOM 5220 C C . HIS B 1 159 ? -11.359 16.562 -0.397 1 97.25 159 HIS B C 1
ATOM 5222 O O . HIS B 1 159 ? -12.273 16.609 0.426 1 97.25 159 HIS B O 1
ATOM 5228 N N . GLY B 1 160 ? -10.359 17.547 -0.674 1 97.62 160 GLY B N 1
ATOM 5229 C CA . GLY B 1 160 ? -10.555 18.766 0.095 1 97.62 160 GLY B CA 1
ATOM 5230 C C . GLY B 1 160 ? -9.414 19.75 -0.05 1 97.62 160 GLY B C 1
ATOM 5231 O O . GLY B 1 160 ? -8.516 19.547 -0.864 1 97.62 160 GLY B O 1
ATOM 5232 N N . VAL B 1 161 ? -9.562 20.922 0.706 1 98.25 161 VAL B N 1
ATOM 5233 C CA . VAL B 1 161 ? -8.617 22.031 0.645 1 98.25 161 VAL B CA 1
ATOM 5234 C C . VAL B 1 161 ? -7.844 22.125 1.959 1 98.25 161 VAL B C 1
ATOM 5236 O O . VAL B 1 161 ? -8.438 22.172 3.035 1 98.25 161 VAL B O 1
ATOM 5239 N N . PHE B 1 162 ? -6.535 22.062 1.845 1 97.69 162 PHE B N 1
ATOM 5240 C CA . PHE B 1 162 ? -5.629 22.312 2.961 1 97.69 162 PHE B CA 1
ATOM 5241 C C . PHE B 1 162 ? -5.035 23.719 2.875 1 97.69 162 PHE B C 1
ATOM 5243 O O . PHE B 1 162 ? -4.996 24.312 1.799 1 97.69 162 PHE B O 1
ATOM 5250 N N . TYR B 1 163 ? -4.59 24.219 3.992 1 93.88 163 TYR B N 1
ATOM 5251 C CA . TYR B 1 163 ? -3.953 25.531 3.975 1 93.88 163 TYR B CA 1
ATOM 5252 C C . TYR B 1 163 ? -2.518 25.438 4.48 1 93.88 163 TYR B C 1
ATOM 5254 O O . TYR B 1 163 ? -2.221 24.672 5.398 1 93.88 163 TYR B O 1
ATOM 5262 N N . THR B 1 164 ? -1.661 26.094 3.834 1 86.69 164 THR B N 1
ATOM 5263 C CA . THR B 1 164 ? -0.267 26.219 4.246 1 86.69 164 THR B CA 1
ATOM 5264 C C . THR B 1 164 ? 0.075 27.688 4.543 1 86.69 164 THR B C 1
ATOM 5266 O O . THR B 1 164 ? -0.547 28.594 3.994 1 86.69 164 THR B O 1
ATOM 5269 N N . SER B 1 165 ? 1.062 27.797 5.445 1 66.06 165 SER B N 1
ATOM 5270 C CA . SER B 1 165 ? 1.483 29.156 5.762 1 66.06 165 SER B CA 1
ATOM 5271 C C . SER B 1 165 ? 2.281 29.766 4.613 1 66.06 165 SER B C 1
ATOM 5273 O O . SER B 1 165 ? 2.924 29.047 3.846 1 66.06 165 SER B O 1
ATOM 5275 N N . GLY B 1 166 ? 1.978 30.922 4.035 1 53.09 166 GLY B N 1
ATOM 5276 C CA . GLY B 1 166 ? 2.637 31.562 2.914 1 53.09 166 GLY B CA 1
ATOM 5277 C C . GLY B 1 166 ? 3.568 32.688 3.334 1 53.09 166 GLY B C 1
ATOM 5278 O O . GLY B 1 166 ? 3.58 33.094 4.5 1 53.09 166 GLY B O 1
ATOM 5279 N N . THR B 1 167 ? 4.641 32.844 2.521 1 43.75 167 THR B N 1
ATOM 5280 C CA . THR B 1 167 ? 5.559 33.969 2.68 1 43.75 167 THR B CA 1
ATOM 5281 C C . THR B 1 167 ? 4.797 35.281 2.756 1 43.75 167 THR B C 1
ATOM 5283 O O . THR B 1 167 ? 5.305 36.281 3.297 1 43.75 167 THR B O 1
ATOM 5286 N N . THR B 1 168 ? 3.725 35.219 2.021 1 45.94 168 THR B N 1
ATOM 5287 C CA . THR B 1 168 ? 2.91 36.438 2.092 1 45.94 168 THR B CA 1
ATOM 5288 C C . THR B 1 168 ? 1.837 36.312 3.168 1 45.94 168 THR B C 1
ATOM 5290 O O . THR B 1 168 ? 1.672 35.219 3.76 1 45.94 168 THR B O 1
ATOM 5293 N N . SER B 1 169 ? 1.217 37.406 3.561 1 52.12 169 SER B N 1
ATOM 5294 C CA . SER B 1 169 ? 0.284 37.625 4.66 1 52.12 169 SER B CA 1
ATOM 5295 C C . SER B 1 169 ? -0.915 36.688 4.57 1 52.12 169 SER B C 1
ATOM 5297 O O . SER B 1 169 ? -1.698 36.562 5.516 1 52.12 169 SER B O 1
ATOM 5299 N N . LYS B 1 170 ? -1.022 35.844 3.525 1 67.81 170 LYS B N 1
ATOM 5300 C CA . LYS B 1 170 ? -2.25 35.062 3.461 1 67.81 170 LYS B CA 1
ATOM 5301 C C . LYS B 1 170 ? -1.945 33.594 3.246 1 67.81 170 LYS B C 1
ATOM 5303 O O . LYS B 1 170 ? -1.179 33.219 2.348 1 67.81 170 LYS B O 1
ATOM 5308 N N . PRO B 1 171 ? -2.477 32.719 4.121 1 84.81 171 PRO B N 1
ATOM 5309 C CA . PRO B 1 171 ? -2.324 31.281 3.895 1 84.81 171 PRO B CA 1
ATOM 5310 C C . PRO B 1 171 ? -2.742 30.859 2.488 1 84.81 171 PRO B C 1
ATOM 5312 O O . PRO B 1 171 ? -3.611 31.484 1.882 1 84.81 171 PRO B O 1
ATOM 5315 N N . LYS B 1 172 ? -2 29.906 1.865 1 92.25 172 LYS B N 1
ATOM 5316 C CA . LYS B 1 172 ? -2.277 29.422 0.515 1 92.25 172 LYS B CA 1
ATOM 5317 C C . LYS B 1 172 ? -3.133 28.156 0.548 1 92.25 172 LYS B C 1
ATOM 5319 O O . LYS B 1 172 ? -2.896 27.266 1.364 1 92.25 172 LYS B O 1
ATOM 5324 N N . ALA B 1 173 ? -4.137 28.141 -0.277 1 96.44 173 ALA B N 1
ATOM 5325 C CA . ALA B 1 173 ? -5.047 27 -0.381 1 96.44 173 ALA B CA 1
ATOM 5326 C C . ALA B 1 173 ? -4.52 25.953 -1.366 1 96.44 173 ALA B C 1
ATOM 5328 O O . ALA B 1 173 ? -4.141 26.297 -2.49 1 96.44 173 ALA B O 1
ATOM 5329 N N . VAL B 1 174 ? -4.477 24.719 -0.941 1 97.69 174 VAL B N 1
ATOM 5330 C CA . VAL B 1 174 ? -4.035 23.609 -1.786 1 97.69 174 VAL B CA 1
ATOM 5331 C C . VAL B 1 174 ? -5.172 22.594 -1.952 1 97.69 174 VAL B C 1
ATOM 5333 O O . VAL B 1 174 ? -5.621 22 -0.976 1 97.69 174 VAL B O 1
ATOM 5336 N N . LEU B 1 175 ? -5.629 22.422 -3.158 1 98 175 LEU B N 1
ATOM 5337 C CA . LEU B 1 175 ? -6.684 21.469 -3.447 1 98 175 LEU B CA 1
ATOM 5338 C C . LEU B 1 175 ? -6.098 20.078 -3.715 1 98 175 LEU B C 1
ATOM 5340 O O . LEU B 1 175 ? -5.145 19.953 -4.484 1 98 175 LEU B O 1
ATOM 5344 N N . PHE B 1 176 ? -6.625 19.078 -3.055 1 98.44 176 PHE B N 1
ATOM 5345 C CA . PHE B 1 176 ? -6.23 17.688 -3.293 1 98.44 176 PHE B CA 1
ATOM 5346 C C . PHE B 1 176 ? -7.418 16.859 -3.77 1 98.44 176 PHE B C 1
ATOM 5348 O O . PHE B 1 176 ? -8.539 17.031 -3.283 1 98.44 176 PHE B O 1
ATOM 5355 N N . GLY B 1 177 ? -7.172 16 -4.73 1 98.38 177 GLY B N 1
ATOM 5356 C CA . GLY B 1 177 ? -8.133 14.977 -5.117 1 98.38 177 GLY B CA 1
ATOM 5357 C C . GLY B 1 177 ? -8.008 13.703 -4.301 1 98.38 177 GLY B C 1
ATOM 5358 O O . GLY B 1 177 ? -7.109 13.578 -3.473 1 98.38 177 GLY B O 1
ATOM 5359 N N . GLN B 1 178 ? -8.953 12.82 -4.512 1 98.38 178 GLN B N 1
ATOM 5360 C CA . GLN B 1 178 ? -9.008 11.57 -3.758 1 98.38 178 GLN B CA 1
ATOM 5361 C C . GLN B 1 178 ? -7.883 10.633 -4.18 1 98.38 178 GLN B C 1
ATOM 5363 O O . GLN B 1 178 ? -7.375 9.859 -3.363 1 98.38 178 GLN B O 1
ATOM 5368 N N . GLU B 1 179 ? -7.445 10.664 -5.402 1 97.75 179 GLU B N 1
ATOM 5369 C CA . GLU B 1 179 ? -6.371 9.797 -5.871 1 97.75 179 GLU B CA 1
ATOM 5370 C C . GLU B 1 179 ? -5.043 10.141 -5.207 1 97.75 179 GLU B C 1
ATOM 5372 O O . GLU B 1 179 ? -4.297 9.25 -4.801 1 97.75 179 GLU B O 1
ATOM 5377 N N . GLU B 1 180 ? -4.742 11.43 -5.09 1 97.81 180 GLU B N 1
ATOM 5378 C CA . GLU B 1 180 ? -3.523 11.859 -4.406 1 97.81 180 GLU B CA 1
ATOM 5379 C C . GLU B 1 180 ? -3.496 11.367 -2.963 1 97.81 180 GLU B C 1
ATOM 5381 O O . GLU B 1 180 ? -2.482 10.836 -2.502 1 97.81 180 GLU B O 1
ATOM 5386 N N . LEU B 1 181 ? -4.637 11.5 -2.336 1 98 181 LEU B N 1
ATOM 5387 C CA . LEU B 1 181 ? -4.688 11.109 -0.931 1 98 181 LEU B CA 1
ATOM 5388 C C . LEU B 1 181 ? -4.652 9.594 -0.784 1 98 181 LEU B C 1
ATOM 5390 O O . LEU B 1 181 ? -4.121 9.07 0.197 1 98 181 LEU B O 1
ATOM 5394 N N . TRP B 1 182 ? -5.188 8.883 -1.819 1 98.06 182 TRP B N 1
ATOM 5395 C CA . TRP B 1 182 ? -5.09 7.43 -1.806 1 98.06 182 TRP B CA 1
ATOM 5396 C C . TRP B 1 182 ? -3.631 6.98 -1.85 1 98.06 182 TRP B C 1
ATOM 5398 O O . TRP B 1 182 ? -3.23 6.082 -1.11 1 98.06 182 TRP B O 1
ATOM 5408 N N . HIS B 1 183 ? -2.826 7.625 -2.691 1 97.81 183 HIS B N 1
ATOM 5409 C CA . HIS B 1 183 ? -1.404 7.305 -2.738 1 97.81 183 HIS B CA 1
ATOM 5410 C C . HIS B 1 183 ? -0.736 7.559 -1.392 1 97.81 183 HIS B C 1
ATOM 5412 O O . HIS B 1 183 ? 0.049 6.734 -0.916 1 97.81 183 HIS B O 1
ATOM 5418 N N . GLY B 1 184 ? -1.087 8.68 -0.773 1 98 184 GLY B N 1
ATOM 5419 C CA . GLY B 1 184 ? -0.516 9.031 0.518 1 98 184 GLY B CA 1
ATOM 5420 C C . GLY B 1 184 ? -0.882 8.047 1.616 1 98 184 GLY B C 1
ATOM 5421 O O . GLY B 1 184 ? -0.009 7.562 2.338 1 98 184 GLY B O 1
ATOM 5422 N N . SER B 1 185 ? -2.17 7.758 1.726 1 98.25 185 SER B N 1
ATOM 5423 C CA . SER B 1 185 ? -2.648 6.848 2.76 1 98.25 185 SER B CA 1
ATOM 5424 C C . SER B 1 185 ? -2.074 5.449 2.572 1 98.25 185 SER B C 1
ATOM 5426 O O . SER B 1 185 ? -1.677 4.797 3.541 1 98.25 185 SER B O 1
ATOM 5428 N N . THR B 1 186 ? -1.981 5.039 1.353 1 98.19 186 THR B N 1
ATOM 5429 C CA . THR B 1 186 ? -1.487 3.711 1.011 1 98.19 186 THR B CA 1
ATOM 5430 C C . THR B 1 186 ? -0.014 3.57 1.383 1 98.19 186 THR B C 1
ATOM 5432 O O . THR B 1 186 ? 0.38 2.59 2.018 1 98.19 186 THR B O 1
ATOM 5435 N N . GLN B 1 187 ? 0.791 4.527 1.046 1 98 187 GLN B N 1
ATOM 5436 C CA . GLN B 1 187 ? 2.209 4.438 1.378 1 98 187 GLN B CA 1
ATOM 5437 C C . GLN B 1 187 ? 2.42 4.418 2.889 1 98 187 GLN B C 1
ATOM 5439 O O . GLN B 1 187 ? 3.34 3.766 3.385 1 98 187 GLN B O 1
ATOM 5444 N N . VAL B 1 188 ? 1.589 5.16 3.604 1 98.5 188 VAL B N 1
ATOM 5445 C CA . VAL B 1 188 ? 1.752 5.223 5.055 1 98.5 188 VAL B CA 1
ATOM 5446 C C . VAL B 1 188 ? 1.466 3.855 5.668 1 98.5 188 VAL B C 1
ATOM 5448 O O . VAL B 1 188 ? 2.176 3.414 6.574 1 98.5 188 VAL B O 1
ATOM 5451 N N . ILE B 1 189 ? 0.421 3.191 5.195 1 98.62 189 ILE B N 1
ATOM 5452 C CA . ILE B 1 189 ? 0.131 1.84 5.66 1 98.62 189 ILE B CA 1
ATOM 5453 C C . ILE B 1 189 ? 1.346 0.943 5.43 1 98.62 189 ILE B C 1
ATOM 5455 O O . ILE B 1 189 ? 1.749 0.193 6.324 1 98.62 189 ILE B O 1
ATOM 5459 N N . MET B 1 190 ? 1.942 1.057 4.262 1 98.38 190 MET B N 1
ATOM 5460 C CA . MET B 1 190 ? 3.109 0.255 3.904 1 98.38 190 MET B CA 1
ATOM 5461 C C . MET B 1 190 ? 4.293 0.583 4.809 1 98.38 190 MET B C 1
ATOM 5463 O O . MET B 1 190 ? 5.02 -0.316 5.238 1 98.38 190 MET B O 1
ATOM 5467 N N . GLU B 1 191 ? 4.484 1.815 5.141 1 98.12 191 GLU B N 1
ATOM 5468 C CA . GLU B 1 191 ? 5.668 2.295 5.852 1 98.12 191 GLU B CA 1
ATOM 5469 C C . GLU B 1 191 ? 5.621 1.91 7.328 1 98.12 191 GLU B C 1
ATOM 5471 O O . GLU B 1 191 ? 6.641 1.55 7.914 1 98.12 191 GLU B O 1
ATOM 5476 N N . MET B 1 192 ? 4.434 1.93 7.898 1 97.81 192 MET B N 1
ATOM 5477 C CA . MET B 1 192 ? 4.34 1.781 9.352 1 97.81 192 MET B CA 1
ATOM 5478 C C . MET B 1 192 ? 3.707 0.444 9.719 1 97.81 192 MET B C 1
ATOM 5480 O O . MET B 1 192 ? 3.537 0.14 10.898 1 97.81 192 MET B O 1
ATOM 5484 N N . GLY B 1 193 ? 3.357 -0.347 8.742 1 97.69 193 GLY B N 1
ATOM 5485 C CA . GLY B 1 193 ? 2.734 -1.632 9.016 1 97.69 193 GLY B CA 1
ATOM 5486 C C . GLY B 1 193 ? 1.396 -1.508 9.727 1 97.69 193 GLY B C 1
ATOM 5487 O O . GLY B 1 193 ? 1.132 -2.221 10.695 1 97.69 193 GLY B O 1
ATOM 5488 N N . ILE B 1 194 ? 0.593 -0.524 9.281 1 98.56 194 ILE B N 1
ATOM 5489 C CA . ILE B 1 194 ? -0.722 -0.321 9.875 1 98.56 194 ILE B CA 1
ATOM 5490 C C . ILE B 1 194 ? -1.645 -1.479 9.5 1 98.56 194 ILE B C 1
ATOM 5492 O O . ILE B 1 194 ? -1.67 -1.911 8.344 1 98.56 194 ILE B O 1
ATOM 5496 N N . GLU B 1 195 ? -2.336 -2.018 10.469 1 97.56 195 GLU B N 1
ATOM 5497 C CA . GLU B 1 195 ? -3.211 -3.15 10.18 1 97.56 195 GLU B CA 1
ATOM 5498 C C . GLU B 1 195 ? -4.562 -2.99 10.867 1 97.56 195 GLU B C 1
ATOM 5500 O O . GLU B 1 195 ? -4.777 -2.039 11.617 1 97.56 195 GLU B O 1
ATOM 5505 N N . GLU B 1 196 ? -5.48 -3.883 10.594 1 97.62 196 GLU B N 1
ATOM 5506 C CA . GLU B 1 196 ? -6.887 -3.795 10.977 1 97.62 196 GLU B CA 1
ATOM 5507 C C . GLU B 1 196 ? -7.055 -3.9 12.484 1 97.62 196 GLU B C 1
ATOM 5509 O O . GLU B 1 196 ? -8.07 -3.473 13.031 1 97.62 196 GLU B O 1
ATOM 5514 N N . THR B 1 197 ? -6.051 -4.418 13.258 1 97.75 197 THR B N 1
ATOM 5515 C CA . THR B 1 197 ? -6.164 -4.598 14.703 1 97.75 197 THR B CA 1
ATOM 5516 C C . THR B 1 197 ? -5.617 -3.379 15.445 1 97.75 197 THR B C 1
ATOM 5518 O O . THR B 1 197 ? -5.656 -3.326 16.672 1 97.75 197 THR B O 1
ATOM 5521 N N . ASP B 1 198 ? -5.152 -2.398 14.719 1 98.75 198 ASP B N 1
ATOM 5522 C CA . ASP B 1 198 ? -4.547 -1.222 15.336 1 98.75 198 ASP B CA 1
ATOM 5523 C C . ASP B 1 198 ? -5.613 -0.338 15.984 1 98.75 198 ASP B C 1
ATOM 5525 O O . ASP B 1 198 ? -6.742 -0.261 15.5 1 98.75 198 ASP B O 1
ATOM 5529 N N . THR B 1 199 ? -5.242 0.247 17.047 1 98.88 199 THR B N 1
ATOM 5530 C CA . THR B 1 199 ? -5.93 1.377 17.656 1 98.88 199 THR B CA 1
ATOM 5531 C C . THR B 1 199 ? -5.043 2.617 17.656 1 98.88 199 THR B C 1
ATOM 5533 O O . THR B 1 199 ? -4.012 2.654 18.328 1 98.88 199 THR B O 1
ATOM 5536 N N . ALA B 1 200 ? -5.453 3.609 16.938 1 98.88 200 ALA B N 1
ATOM 5537 C CA . ALA B 1 200 ? -4.621 4.785 16.688 1 98.88 200 ALA B CA 1
ATOM 5538 C C . ALA B 1 200 ? -5.16 6 17.453 1 98.88 200 ALA B C 1
ATOM 5540 O O . ALA B 1 200 ? -6.348 6.316 17.359 1 98.88 200 ALA B O 1
ATOM 5541 N N . LEU B 1 201 ? -4.297 6.684 18.125 1 98.81 201 LEU B N 1
ATOM 5542 C CA . LEU B 1 201 ? -4.688 7.871 18.875 1 98.81 201 LEU B CA 1
ATOM 5543 C C . LEU B 1 201 ? -4.418 9.141 18.078 1 98.81 201 LEU B C 1
ATOM 5545 O O . LEU B 1 201 ? -3.305 9.344 17.578 1 98.81 201 LEU B O 1
ATOM 5549 N N . VAL B 1 202 ? -5.434 9.914 17.891 1 98.19 202 VAL B N 1
ATOM 5550 C CA . VAL B 1 202 ? -5.359 11.188 17.188 1 98.19 202 VAL B CA 1
ATOM 5551 C C . VAL B 1 202 ? -5.199 12.328 18.188 1 98.19 202 VAL B C 1
ATOM 5553 O O . VAL B 1 202 ? -6.141 12.656 18.906 1 98.19 202 VAL B O 1
ATOM 5556 N N . THR B 1 203 ? -4.004 12.953 18.156 1 96.75 203 THR B N 1
ATOM 5557 C CA . THR B 1 203 ? -3.74 14.016 19.125 1 96.75 203 THR B CA 1
ATOM 5558 C C . THR B 1 203 ? -3.477 15.336 18.422 1 96.75 203 THR B C 1
ATOM 5560 O O . THR B 1 203 ? -3.496 16.391 19.047 1 96.75 203 THR B O 1
ATOM 5563 N N . THR B 1 204 ? -3.152 15.273 17.125 1 94.56 204 THR B N 1
ATOM 5564 C CA . THR B 1 204 ? -2.785 16.453 16.359 1 94.56 204 THR B CA 1
ATOM 5565 C C . THR B 1 204 ? -3.988 17 15.586 1 94.56 204 THR B C 1
ATOM 5567 O O . THR B 1 204 ? -4.938 16.266 15.312 1 94.56 204 THR B O 1
ATOM 5570 N N . PRO B 1 205 ? -4.004 18.266 15.242 1 94.69 205 PRO B N 1
ATOM 5571 C CA . PRO B 1 205 ? -5.18 18.844 14.586 1 94.69 205 PRO B CA 1
ATOM 5572 C C . PRO B 1 205 ? -5.512 18.172 13.258 1 94.69 205 PRO B C 1
ATOM 5574 O O . PRO B 1 205 ? -4.633 18.031 12.398 1 94.69 205 PRO B O 1
ATOM 5577 N N . TRP B 1 206 ? -6.762 17.844 13.039 1 97.06 206 TRP B N 1
ATOM 5578 C CA . TRP B 1 206 ? -7.27 17.031 11.945 1 97.06 206 TRP B CA 1
ATOM 5579 C C . TRP B 1 206 ? -7.02 17.703 10.602 1 97.06 206 TRP B C 1
ATOM 5581 O O . TRP B 1 206 ? -6.93 17.031 9.57 1 97.06 206 TRP B O 1
ATOM 5591 N N . TYR B 1 207 ? -6.91 19.031 10.578 1 95.75 207 TYR B N 1
ATOM 5592 C CA . TYR B 1 207 ? -6.934 19.781 9.32 1 95.75 207 TYR B CA 1
ATOM 5593 C C . TYR B 1 207 ? -5.547 19.828 8.688 1 95.75 207 TYR B C 1
ATOM 5595 O O . TYR B 1 207 ? -5.387 20.312 7.57 1 95.75 207 TYR B O 1
ATOM 5603 N N . HIS B 1 208 ? -4.547 19.297 9.375 1 94.62 208 HIS B N 1
ATOM 5604 C CA . HIS B 1 208 ? -3.205 19.219 8.812 1 94.62 208 HIS B CA 1
ATOM 5605 C C . HIS B 1 208 ? -3.059 17.984 7.922 1 94.62 208 HIS B C 1
ATOM 5607 O O . HIS B 1 208 ? -3.631 16.938 8.211 1 94.62 208 HIS B O 1
ATOM 5613 N N . MET B 1 209 ? -2.24 18.141 6.902 1 96.56 209 MET B N 1
ATOM 5614 C CA . MET B 1 209 ? -1.945 17.047 5.992 1 96.56 209 MET B CA 1
ATOM 5615 C C . MET B 1 209 ? -1.461 15.82 6.766 1 96.56 209 MET B C 1
ATOM 5617 O O . MET B 1 209 ? -1.917 14.703 6.52 1 96.56 209 MET B O 1
ATOM 5621 N N . VAL B 1 210 ? -0.66 15.984 7.734 1 95.19 210 VAL B N 1
ATOM 5622 C CA . VAL B 1 210 ? -0.066 14.875 8.477 1 95.19 210 VAL B CA 1
ATOM 5623 C C . VAL B 1 210 ? -1.155 14.117 9.227 1 95.19 210 VAL B C 1
ATOM 5625 O O . VAL B 1 210 ? -1.18 12.883 9.219 1 95.19 210 VAL B O 1
ATOM 5628 N N . THR B 1 211 ? -2.023 14.805 9.891 1 97.62 211 THR B N 1
ATOM 5629 C CA . THR B 1 211 ? -3.07 14.141 10.656 1 97.62 211 THR B CA 1
ATOM 5630 C C . THR B 1 211 ? -4.102 13.508 9.727 1 97.62 211 THR B C 1
ATOM 5632 O O . THR B 1 211 ? -4.566 12.391 9.977 1 97.62 211 THR B O 1
ATOM 5635 N N . CYS B 1 212 ? -4.434 14.203 8.688 1 98.19 212 CYS B N 1
ATOM 5636 C CA . CYS B 1 212 ? -5.453 13.75 7.75 1 98.19 212 CYS B CA 1
ATOM 5637 C C . CYS B 1 212 ? -4.973 12.531 6.969 1 98.19 212 CYS B C 1
ATOM 5639 O O . CYS B 1 212 ? -5.582 11.461 7.043 1 98.19 212 CYS B O 1
ATOM 5641 N N . ASP B 1 213 ? -3.807 12.68 6.344 1 98.38 213 ASP B N 1
ATOM 5642 C CA . ASP B 1 213 ? -3.457 11.695 5.324 1 98.38 213 ASP B CA 1
ATOM 5643 C C . ASP B 1 213 ? -2.354 10.766 5.812 1 98.38 213 ASP B C 1
ATOM 5645 O O . ASP B 1 213 ? -2.08 9.734 5.191 1 98.38 213 ASP B O 1
ATOM 5649 N N . ALA B 1 214 ? -1.729 11.062 6.914 1 97.94 214 ALA B N 1
ATOM 5650 C CA . ALA B 1 214 ? -0.747 10.141 7.473 1 97.94 214 ALA B CA 1
ATOM 5651 C C . ALA B 1 214 ? -1.328 9.375 8.656 1 97.94 214 ALA B C 1
ATOM 5653 O O . ALA B 1 214 ? -0.692 8.461 9.188 1 97.94 214 ALA B O 1
ATOM 5654 N N . TRP B 1 215 ? -2.547 9.766 9.039 1 98.69 215 TRP B N 1
ATOM 5655 C CA . TRP B 1 215 ? -2.99 9.117 10.273 1 98.69 215 TRP B CA 1
ATOM 5656 C C . TRP B 1 215 ? -4.453 8.703 10.172 1 98.69 215 TRP B C 1
ATOM 5658 O O . TRP B 1 215 ? -4.77 7.508 10.195 1 98.69 215 TRP B O 1
ATOM 5668 N N . ILE B 1 216 ? -5.359 9.633 9.93 1 98.81 216 ILE B N 1
ATOM 5669 C CA . ILE B 1 216 ? -6.785 9.328 9.938 1 98.81 216 ILE B CA 1
ATOM 5670 C C . ILE B 1 216 ? -7.133 8.445 8.742 1 98.81 216 ILE B C 1
ATOM 5672 O O . ILE B 1 216 ? -7.648 7.336 8.914 1 98.81 216 ILE B O 1
ATOM 5676 N N . LEU B 1 217 ? -6.793 8.836 7.555 1 98.81 217 LEU B N 1
ATOM 5677 C CA . LEU B 1 217 ? -7.207 8.133 6.348 1 98.81 217 LEU B CA 1
ATOM 5678 C C . LEU B 1 217 ? -6.547 6.758 6.266 1 98.81 217 LEU B C 1
ATOM 5680 O O . LEU B 1 217 ? -7.207 5.766 5.957 1 98.81 217 LEU B O 1
ATOM 5684 N N . PRO B 1 218 ? -5.223 6.652 6.562 1 98.81 218 PRO B N 1
ATOM 5685 C CA . PRO B 1 218 ? -4.633 5.316 6.465 1 98.81 218 PRO B CA 1
ATOM 5686 C C . PRO B 1 218 ? -5.23 4.332 7.469 1 98.81 218 PRO B C 1
ATOM 5688 O O . PRO B 1 218 ? -5.387 3.148 7.16 1 98.81 218 PRO B O 1
ATOM 5691 N N . HIS B 1 219 ? -5.543 4.762 8.648 1 98.94 219 HIS B N 1
ATOM 5692 C CA . HIS B 1 219 ? -6.117 3.855 9.641 1 98.94 219 HIS B CA 1
ATOM 5693 C C . HIS B 1 219 ? -7.547 3.469 9.266 1 98.94 219 HIS B C 1
ATOM 5695 O O . HIS B 1 219 ? -7.953 2.322 9.469 1 98.94 219 HIS B O 1
ATOM 5701 N N . ILE B 1 220 ? -8.305 4.43 8.688 1 98.81 220 ILE B N 1
ATOM 5702 C CA . ILE B 1 220 ? -9.625 4.098 8.172 1 98.81 220 ILE B CA 1
ATOM 5703 C C . ILE B 1 220 ? -9.492 3.09 7.031 1 98.81 220 ILE B C 1
ATOM 5705 O O . ILE B 1 220 ? -10.227 2.1 6.984 1 98.81 220 ILE B O 1
ATOM 5709 N N . GLN B 1 221 ? -8.547 3.35 6.152 1 98.62 221 GLN B N 1
ATOM 5710 C CA . GLN B 1 221 ? -8.312 2.455 5.023 1 98.62 221 GLN B CA 1
ATOM 5711 C C . GLN B 1 221 ? -7.969 1.048 5.5 1 98.62 221 GLN B C 1
ATOM 5713 O O . GLN B 1 221 ? -8.391 0.061 4.895 1 98.62 221 GLN B O 1
ATOM 5718 N N . ALA B 1 222 ? -7.258 0.91 6.594 1 98.62 222 ALA B N 1
ATOM 5719 C CA . ALA B 1 222 ? -6.809 -0.376 7.117 1 98.62 222 ALA B CA 1
ATOM 5720 C C . ALA B 1 222 ? -7.918 -1.066 7.906 1 98.62 222 ALA B C 1
ATOM 5722 O O . ALA B 1 222 ? -7.832 -2.262 8.195 1 98.62 222 ALA B O 1
ATOM 5723 N N . GLY B 1 223 ? -8.977 -0.323 8.297 1 98.5 223 GLY B N 1
ATOM 5724 C CA . GLY B 1 223 ? -10.031 -0.865 9.133 1 98.5 223 GLY B CA 1
ATOM 5725 C C . GLY B 1 223 ? -9.711 -0.803 10.609 1 98.5 223 GLY B C 1
ATOM 5726 O O . GLY B 1 223 ? -10.297 -1.543 11.406 1 98.5 223 GLY B O 1
ATOM 5727 N N . ALA B 1 224 ? -8.781 0.051 10.992 1 98.81 224 ALA B N 1
ATOM 5728 C CA . ALA B 1 224 ? -8.359 0.2 12.383 1 98.81 224 ALA B CA 1
ATOM 5729 C C . ALA B 1 224 ? -9.32 1.104 13.156 1 98.81 224 ALA B C 1
ATOM 5731 O O . ALA B 1 224 ? -10.273 1.64 12.586 1 98.81 224 ALA B O 1
ATOM 5732 N N . THR B 1 225 ? -9.102 1.23 14.453 1 98.88 225 THR B N 1
ATOM 5733 C CA . THR B 1 225 ? -9.914 2.078 15.32 1 98.88 225 THR B CA 1
ATOM 5734 C C . THR B 1 225 ? -9.195 3.391 15.617 1 98.88 225 THR B C 1
ATOM 5736 O O . THR B 1 225 ? -7.996 3.393 15.914 1 98.88 225 THR B O 1
ATOM 5739 N N . LEU B 1 226 ? -9.914 4.434 15.477 1 98.88 226 LEU B N 1
ATOM 5740 C CA . LEU B 1 226 ? -9.398 5.742 15.859 1 98.88 226 LEU B CA 1
ATOM 5741 C C . LEU B 1 226 ? -9.906 6.152 17.234 1 98.88 226 LEU B C 1
ATOM 5743 O O . LEU B 1 226 ? -11.109 6.117 17.484 1 98.88 226 LEU B O 1
ATOM 5747 N N . VAL B 1 227 ? -9.039 6.477 18.125 1 98.88 227 VAL B N 1
ATOM 5748 C CA . VAL B 1 227 ? -9.359 7.172 19.359 1 98.88 227 VAL B CA 1
ATOM 5749 C C . VAL B 1 227 ? -9.008 8.648 19.234 1 98.88 227 VAL B C 1
ATOM 5751 O O . VAL B 1 227 ? -7.852 9.008 19.016 1 98.88 227 VAL B O 1
ATOM 5754 N N . VAL B 1 228 ? -10 9.523 19.422 1 98.38 228 VAL B N 1
ATOM 5755 C CA . VAL B 1 228 ? -9.812 10.922 19.062 1 98.38 228 VAL B CA 1
ATOM 5756 C C . VAL B 1 228 ? -9.789 11.781 20.328 1 98.38 228 VAL B C 1
ATOM 5758 O O . VAL B 1 228 ? -10.742 11.781 21.109 1 98.38 228 VAL B O 1
ATOM 5761 N N . GLN B 1 229 ? -8.703 12.492 20.5 1 97.38 229 GLN B N 1
ATOM 5762 C CA . GLN B 1 229 ? -8.57 13.484 21.562 1 97.38 229 GLN B CA 1
ATOM 5763 C C . GLN B 1 229 ? -8.891 14.883 21.047 1 97.38 229 GLN B C 1
ATOM 5765 O O . GLN B 1 229 ? -8.227 15.383 20.141 1 97.38 229 GLN B O 1
ATOM 5770 N N . SER B 1 230 ? -9.805 15.594 21.625 1 95.62 230 SER B N 1
ATOM 5771 C CA . SER B 1 230 ? -10.289 16.875 21.125 1 95.62 230 SER B CA 1
ATOM 5772 C C . SER B 1 230 ? -9.273 17.984 21.375 1 95.62 230 SER B C 1
ATOM 5774 O O . SER B 1 230 ? -9.102 18.875 20.531 1 95.62 230 SER B O 1
ATOM 5776 N N . ASP B 1 231 ? -8.664 17.938 22.562 1 91.06 231 ASP B N 1
ATOM 5777 C CA . ASP B 1 231 ? -7.633 18.891 22.984 1 91.06 231 ASP B CA 1
ATOM 5778 C C . ASP B 1 231 ? -6.434 18.172 23.578 1 91.06 231 ASP B C 1
ATOM 5780 O O . ASP B 1 231 ? -6.59 17.359 24.5 1 91.06 231 ASP B O 1
ATOM 5784 N N . PHE B 1 232 ? -5.359 18.531 23.141 1 93.19 232 PHE B N 1
ATOM 5785 C CA . PHE B 1 232 ? -4.164 17.797 23.531 1 93.19 232 PHE B CA 1
ATOM 5786 C C . PHE B 1 232 ? -3.879 17.969 25.016 1 93.19 232 PHE B C 1
ATOM 5788 O O . PHE B 1 232 ? -3.873 19.094 25.516 1 93.19 232 PHE B O 1
ATOM 5795 N N . ASP B 1 233 ? -3.67 16.938 25.672 1 95.5 233 ASP B N 1
ATOM 5796 C CA . ASP B 1 233 ? -3.223 16.828 27.047 1 95.5 233 ASP B CA 1
ATOM 5797 C C . ASP B 1 233 ? -2.375 15.57 27.266 1 95.5 233 ASP B C 1
ATOM 5799 O O . ASP B 1 233 ? -2.85 14.453 27.047 1 95.5 233 ASP B O 1
ATOM 5803 N N . PRO B 1 234 ? -1.11 15.773 27.641 1 96.19 234 PRO B N 1
ATOM 5804 C CA . PRO B 1 234 ? -0.202 14.625 27.734 1 96.19 234 PRO B CA 1
ATOM 5805 C C . PRO B 1 234 ? -0.709 13.555 28.703 1 96.19 234 PRO B C 1
ATOM 5807 O O . PRO B 1 234 ? -0.546 12.359 28.438 1 96.19 234 PRO B O 1
ATOM 5810 N N . ASP B 1 235 ? -1.261 14 29.828 1 97.75 235 ASP B N 1
ATOM 5811 C CA . ASP B 1 235 ? -1.764 13.039 30.812 1 97.75 235 ASP B CA 1
ATOM 5812 C C . ASP B 1 235 ? -2.924 12.227 30.234 1 97.75 235 ASP B C 1
ATOM 5814 O O . ASP B 1 235 ? -2.951 11 30.359 1 97.75 235 ASP B O 1
ATOM 5818 N N . GLU B 1 236 ? -3.836 12.875 29.641 1 97.94 236 GLU B N 1
ATOM 5819 C CA . GLU B 1 236 ? -4.984 12.219 29.016 1 97.94 236 GLU B CA 1
ATOM 5820 C C . GLU B 1 236 ? -4.543 11.297 27.875 1 97.94 236 GLU B C 1
ATOM 5822 O O . GLU B 1 236 ? -5.137 10.234 27.672 1 97.94 236 GLU B O 1
ATOM 5827 N N . THR B 1 237 ? -3.533 11.727 27.172 1 98.5 237 THR B N 1
ATOM 5828 C CA . THR B 1 237 ? -2.986 10.898 26.094 1 98.5 237 THR B CA 1
ATOM 5829 C C . THR B 1 237 ? -2.557 9.531 26.641 1 98.5 237 THR B C 1
ATOM 5831 O O . THR B 1 237 ? -2.936 8.492 26.094 1 98.5 237 THR B O 1
ATOM 5834 N N . LEU B 1 238 ? -1.808 9.57 27.719 1 98.75 238 LEU B N 1
ATOM 5835 C CA . LEU B 1 238 ? -1.317 8.336 28.312 1 98.75 238 LEU B CA 1
ATOM 5836 C C . LEU B 1 238 ? -2.469 7.516 28.891 1 98.75 238 LEU B C 1
ATOM 5838 O O . LEU B 1 238 ? -2.461 6.285 28.812 1 98.75 238 LEU B O 1
ATOM 5842 N N . GLN B 1 239 ? -3.461 8.172 29.469 1 98.31 239 GLN B N 1
ATOM 5843 C CA . GLN B 1 239 ? -4.652 7.488 29.953 1 98.31 239 GLN B CA 1
ATOM 5844 C C . GLN B 1 239 ? -5.371 6.754 28.828 1 98.31 239 GLN B C 1
ATOM 5846 O O . GLN B 1 239 ? -5.805 5.609 29 1 98.31 239 GLN B O 1
ATOM 5851 N N . PHE B 1 240 ? -5.543 7.395 27.703 1 98.44 240 PHE B N 1
ATOM 5852 C CA . PHE B 1 240 ? -6.211 6.789 26.547 1 98.44 240 PHE B CA 1
ATOM 5853 C C . PHE B 1 240 ? -5.43 5.578 26.047 1 98.44 240 PHE B C 1
ATOM 5855 O O . PHE B 1 240 ? -6.023 4.566 25.672 1 98.44 240 PHE B O 1
ATOM 5862 N N . ILE B 1 241 ? -4.09 5.703 26.016 1 98.75 241 ILE B N 1
ATOM 5863 C CA . ILE B 1 241 ? -3.27 4.574 25.578 1 98.75 241 ILE B CA 1
ATOM 5864 C C . ILE B 1 241 ? -3.545 3.363 26.469 1 98.75 241 ILE B C 1
ATOM 5866 O O . ILE B 1 241 ? -3.777 2.262 25.969 1 98.75 241 ILE B O 1
ATOM 5870 N N . ALA B 1 242 ? -3.545 3.588 27.734 1 98.5 242 ALA B N 1
ATOM 5871 C CA . ALA B 1 242 ? -3.762 2.51 28.703 1 98.5 242 ALA B CA 1
ATOM 5872 C C . ALA B 1 242 ? -5.184 1.969 28.609 1 98.5 242 ALA B C 1
ATOM 5874 O O . ALA B 1 242 ? -5.395 0.754 28.609 1 98.5 242 ALA B O 1
ATOM 5875 N N . GLU B 1 243 ? -6.176 2.84 28.531 1 97.94 243 GLU B N 1
ATOM 5876 C CA . GLU B 1 243 ? -7.59 2.484 28.594 1 97.94 243 GLU B CA 1
ATOM 5877 C C . GLU B 1 243 ? -8.039 1.759 27.328 1 97.94 243 GLU B C 1
ATOM 5879 O O . GLU B 1 243 ? -8.891 0.867 27.391 1 97.94 243 GLU B O 1
ATOM 5884 N N . HIS B 1 244 ? -7.508 2.141 26.172 1 98.19 244 HIS B N 1
ATOM 5885 C CA . HIS B 1 244 ? -8.031 1.641 24.906 1 98.19 244 HIS B CA 1
ATOM 5886 C C . HIS B 1 244 ? -7.023 0.721 24.219 1 98.19 244 HIS B C 1
ATOM 5888 O O . HIS B 1 244 ? -7.207 0.352 23.062 1 98.19 244 HIS B O 1
ATOM 5894 N N . ASP B 1 245 ? -5.934 0.419 24.875 1 98.38 245 ASP B N 1
ATOM 5895 C CA . ASP B 1 245 ? -4.895 -0.44 24.312 1 98.38 245 ASP B CA 1
ATOM 5896 C C . ASP B 1 245 ? -4.391 0.106 22.984 1 98.38 245 ASP B C 1
ATOM 5898 O O . ASP B 1 245 ? -4.336 -0.622 21.984 1 98.38 245 ASP B O 1
ATOM 5902 N N . VAL B 1 246 ? -4.094 1.38 23 1 98.88 246 VAL B N 1
ATOM 5903 C CA . VAL B 1 246 ? -3.635 2.068 21.797 1 98.88 246 VAL B CA 1
ATOM 5904 C C . VAL B 1 246 ? -2.318 1.457 21.328 1 98.88 246 VAL B C 1
ATOM 5906 O O . VAL B 1 246 ? -1.421 1.197 22.125 1 98.88 246 VAL B O 1
ATOM 5909 N N . THR B 1 247 ? -2.223 1.221 20 1 98.88 247 THR B N 1
ATOM 5910 C CA . THR B 1 247 ? -1.022 0.623 19.438 1 98.88 247 THR B CA 1
ATOM 5911 C C . THR B 1 247 ? -0.188 1.675 18.703 1 98.88 247 THR B C 1
ATOM 5913 O O . THR B 1 247 ? 1.016 1.49 18.516 1 98.88 247 THR B O 1
ATOM 5916 N N . GLY B 1 248 ? -0.814 2.771 18.219 1 98.88 248 GLY B N 1
ATOM 5917 C CA . GLY B 1 248 ? -0.113 3.803 17.469 1 98.88 248 GLY B CA 1
ATOM 5918 C C . GLY B 1 248 ? -0.443 5.207 17.938 1 98.88 248 GLY B C 1
ATOM 5919 O O . GLY B 1 248 ? -1.59 5.496 18.297 1 98.88 248 GLY B O 1
ATOM 5920 N N . LEU B 1 249 ? 0.58 6.145 17.844 1 98.75 249 LEU B N 1
ATOM 5921 C CA . LEU B 1 249 ? 0.435 7.535 18.266 1 98.75 249 LEU B CA 1
ATOM 5922 C C . LEU B 1 249 ? 1.084 8.484 17.266 1 98.75 249 LEU B C 1
ATOM 5924 O O . LEU B 1 249 ? 2.213 8.25 16.828 1 98.75 249 LEU B O 1
ATOM 5928 N N . LEU B 1 250 ? 0.357 9.438 16.859 1 98 250 LEU B N 1
ATOM 5929 C CA . LEU B 1 250 ? 0.922 10.57 16.141 1 98 250 LEU B CA 1
ATOM 5930 C C . LEU B 1 250 ? 1.142 11.758 17.078 1 98 250 LEU B C 1
ATOM 5932 O O . LEU B 1 250 ? 0.21 12.195 17.75 1 98 250 LEU B O 1
ATOM 5936 N N . ALA B 1 251 ? 2.35 12.227 17.109 1 95.56 251 ALA B N 1
ATOM 5937 C CA . ALA B 1 251 ? 2.668 13.383 17.953 1 95.56 251 ALA B CA 1
ATOM 5938 C C . ALA B 1 251 ? 3.785 14.219 17.328 1 95.56 251 ALA B C 1
ATOM 5940 O O . ALA B 1 251 ? 4.781 13.672 16.844 1 95.56 251 ALA B O 1
ATOM 5941 N N . VAL B 1 252 ? 3.584 15.508 17.297 1 89.19 252 VAL B N 1
ATOM 5942 C CA . VAL B 1 252 ? 4.676 16.391 16.891 1 89.19 252 VAL B CA 1
ATOM 5943 C C . VAL B 1 252 ? 5.688 16.516 18.031 1 89.19 252 VAL B C 1
ATOM 5945 O O . VAL B 1 252 ? 5.406 16.109 19.172 1 89.19 252 VAL B O 1
ATOM 5948 N N . PRO B 1 253 ? 6.859 17.031 17.797 1 83.44 253 PRO B N 1
ATOM 5949 C CA . PRO B 1 253 ? 7.945 17.016 18.781 1 83.44 253 PRO B CA 1
ATOM 5950 C C . PRO B 1 253 ? 7.543 17.656 20.109 1 83.44 253 PRO B C 1
ATOM 5952 O O . PRO B 1 253 ? 7.805 17.078 21.172 1 83.44 253 PRO B O 1
ATOM 5955 N N . THR B 1 254 ? 6.824 18.781 20.047 1 81.5 254 THR B N 1
ATOM 5956 C CA . THR B 1 254 ? 6.402 19.453 21.281 1 81.5 254 THR B CA 1
ATOM 5957 C C . THR B 1 254 ? 5.492 18.531 22.109 1 81.5 254 THR B C 1
ATOM 5959 O O . THR B 1 254 ? 5.633 18.438 23.328 1 81.5 254 THR B O 1
ATOM 5962 N N . GLN B 1 255 ? 4.59 17.875 21.469 1 90.12 255 GLN B N 1
ATOM 5963 C CA . GLN B 1 255 ? 3.693 16.938 22.141 1 90.12 255 GLN B CA 1
ATOM 5964 C C . GLN B 1 255 ? 4.457 15.727 22.656 1 90.12 255 GLN B C 1
ATOM 5966 O O . GLN B 1 255 ? 4.219 15.266 23.781 1 90.12 255 GLN B O 1
ATOM 5971 N N . LEU B 1 256 ? 5.34 15.281 21.844 1 91.25 256 LEU B N 1
ATOM 5972 C CA . LEU B 1 256 ? 6.109 14.086 22.172 1 91.25 256 LEU B CA 1
ATOM 5973 C C . LEU B 1 256 ? 6.949 14.312 23.422 1 91.25 256 LEU B C 1
ATOM 5975 O O . LEU B 1 256 ? 7.055 13.43 24.281 1 91.25 256 LEU B O 1
ATOM 5979 N N . HIS B 1 257 ? 7.559 15.5 23.578 1 87.69 257 HIS B N 1
ATOM 5980 C CA . HIS B 1 257 ? 8.281 15.867 24.781 1 87.69 257 HIS B CA 1
ATOM 5981 C C . HIS B 1 257 ? 7.379 15.789 26.016 1 87.69 257 HIS B C 1
ATOM 5983 O O . HIS B 1 257 ? 7.746 15.188 27.031 1 87.69 257 HIS B O 1
ATOM 5989 N N . GLY B 1 258 ? 6.254 16.375 25.875 1 90.56 258 GLY B N 1
ATOM 5990 C CA . GLY B 1 258 ? 5.309 16.391 26.984 1 90.56 258 GLY B CA 1
ATOM 5991 C C . GLY B 1 258 ? 4.844 15.016 27.391 1 90.56 258 GLY B C 1
ATOM 5992 O O . GLY B 1 258 ? 4.754 14.711 28.578 1 90.56 258 GLY B O 1
ATOM 5993 N N . ILE B 1 259 ? 4.57 14.148 26.453 1 97.44 259 ILE B N 1
ATOM 5994 C CA . ILE B 1 259 ? 4.078 12.797 26.703 1 97.44 259 ILE B CA 1
ATOM 5995 C C . ILE B 1 259 ? 5.172 11.969 27.375 1 97.44 259 ILE B C 1
ATOM 5997 O O . ILE B 1 259 ? 4.918 11.273 28.359 1 97.44 259 ILE B O 1
ATOM 6001 N N . ALA B 1 260 ? 6.367 12.055 26.859 1 95.44 260 ALA B N 1
ATOM 6002 C CA . ALA B 1 260 ? 7.492 11.297 27.406 1 95.44 260 ALA B CA 1
ATOM 6003 C C . ALA B 1 260 ? 7.781 11.711 28.844 1 95.44 260 ALA B C 1
ATOM 6005 O O . ALA B 1 260 ? 8.016 10.859 29.703 1 95.44 260 ALA B O 1
ATOM 6006 N N . ASP B 1 261 ? 7.793 13.047 29.078 1 92.81 261 ASP B N 1
ATOM 6007 C CA . ASP B 1 261 ? 8.023 13.555 30.438 1 92.81 261 ASP B CA 1
ATOM 6008 C C . ASP B 1 261 ? 6.949 13.055 31.391 1 92.81 261 ASP B C 1
ATOM 6010 O O . ASP B 1 261 ? 7.254 12.633 32.5 1 92.81 261 ASP B O 1
ATOM 6014 N N . ARG B 1 262 ? 5.727 13.148 30.922 1 96.94 262 ARG B N 1
ATOM 6015 C CA . ARG B 1 262 ? 4.621 12.711 31.781 1 96.94 262 ARG B CA 1
ATOM 6016 C C . ARG B 1 262 ? 4.711 11.219 32.062 1 96.94 262 ARG B C 1
ATOM 6018 O O . ARG B 1 262 ? 4.395 10.773 33.156 1 96.94 262 ARG B O 1
ATOM 6025 N N . GLN B 1 263 ? 5.043 10.438 31.094 1 98.31 263 GLN B N 1
ATOM 6026 C CA . GLN B 1 263 ? 5.207 9 31.281 1 98.31 263 GLN B CA 1
ATOM 6027 C C . GLN B 1 263 ? 6.297 8.695 32.312 1 98.31 263 GLN B C 1
ATOM 6029 O O . GLN B 1 263 ? 6.133 7.816 33.156 1 98.31 263 GLN B O 1
ATOM 6034 N N . ARG B 1 264 ? 7.422 9.359 32.188 1 95.94 264 ARG B N 1
ATOM 6035 C CA . ARG B 1 264 ? 8.516 9.195 33.156 1 95.94 264 ARG B CA 1
ATOM 6036 C C . ARG B 1 264 ? 8.039 9.453 34.594 1 95.94 264 ARG B C 1
ATOM 6038 O O . ARG B 1 264 ? 8.43 8.742 35.5 1 95.94 264 ARG B O 1
ATOM 6045 N N . GLU B 1 265 ? 7.184 10.391 34.719 1 96.44 265 GLU B N 1
ATOM 6046 C CA . GLU B 1 265 ? 6.699 10.82 36.031 1 96.44 265 GLU B CA 1
ATOM 6047 C C . GLU B 1 265 ? 5.629 9.875 36.562 1 96.44 265 GLU B C 1
ATOM 6049 O O . GLU B 1 265 ? 5.625 9.539 37.75 1 96.44 265 GLU B O 1
ATOM 6054 N N . ALA B 1 266 ? 4.715 9.492 35.688 1 97.12 266 ALA B N 1
ATOM 6055 C CA . ALA B 1 266 ? 3.486 8.852 36.125 1 97.12 266 ALA B CA 1
ATOM 6056 C C . ALA B 1 266 ? 3.545 7.336 35.938 1 97.12 266 ALA B C 1
ATOM 6058 O O . ALA B 1 266 ? 2.865 6.578 36.625 1 97.12 266 ALA B O 1
ATOM 6059 N N . GLY B 1 267 ? 4.16 6.832 34.938 1 97.75 267 GLY B N 1
ATOM 6060 C CA . GLY B 1 267 ? 4.371 5.41 34.719 1 97.75 267 GLY B CA 1
ATOM 6061 C C . GLY B 1 267 ? 3.098 4.672 34.344 1 97.75 267 GLY B C 1
ATOM 6062 O O . GLY B 1 267 ? 2.766 3.656 34.969 1 97.75 267 GLY B O 1
ATOM 6063 N N . TYR B 1 268 ? 2.383 5.156 33.375 1 98.31 268 TYR B N 1
ATOM 6064 C CA . TYR B 1 268 ? 1.185 4.48 32.875 1 98.31 268 TYR B CA 1
ATOM 6065 C C . TYR B 1 268 ? 1.533 3.148 32.219 1 98.31 268 TYR B C 1
ATOM 6067 O O . TYR B 1 268 ? 2.668 2.943 31.797 1 98.31 268 TYR B O 1
ATOM 6075 N N . ASP B 1 269 ? 0.596 2.207 32.281 1 98.56 269 ASP B N 1
ATOM 6076 C CA . ASP B 1 269 ? 0.758 0.971 31.516 1 98.56 269 ASP B CA 1
ATOM 6077 C C . ASP B 1 269 ? 0.503 1.202 30.016 1 98.56 269 ASP B C 1
ATOM 6079 O O . ASP B 1 269 ? -0.642 1.159 29.562 1 98.56 269 ASP B O 1
ATOM 6083 N N . ILE B 1 270 ? 1.571 1.354 29.266 1 98.62 270 ILE B N 1
ATOM 6084 C CA . ILE B 1 270 ? 1.432 1.672 27.859 1 98.62 270 ILE B CA 1
ATOM 6085 C C . ILE B 1 270 ? 2.123 0.601 27.016 1 98.62 270 ILE B C 1
ATOM 6087 O O . ILE B 1 270 ? 2.711 0.902 25.969 1 98.62 270 ILE B O 1
ATOM 6091 N N . ASP B 1 271 ? 2.055 -0.665 27.422 1 98.12 271 ASP B N 1
ATOM 6092 C CA . ASP B 1 271 ? 2.785 -1.756 26.781 1 98.12 271 ASP B CA 1
ATOM 6093 C C . ASP B 1 271 ? 2.23 -2.047 25.391 1 98.12 271 ASP B C 1
ATOM 6095 O O . ASP B 1 271 ? 2.922 -2.629 24.547 1 98.12 271 ASP B O 1
ATOM 6099 N N . THR B 1 272 ? 1.021 -1.621 25.109 1 98.5 272 THR B N 1
ATOM 6100 C CA . THR B 1 272 ? 0.389 -1.886 23.828 1 98.5 272 THR B CA 1
ATOM 6101 C C . THR B 1 272 ? 0.89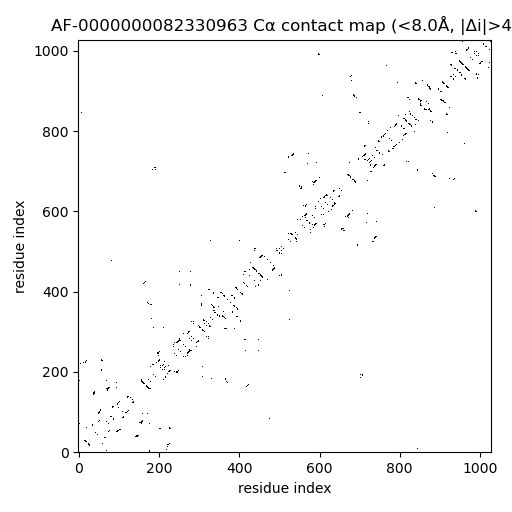6 -0.913 22.766 1 98.5 272 THR B C 1
ATOM 6103 O O . THR B 1 272 ? 0.71 -1.14 21.562 1 98.5 272 THR B O 1
ATOM 6106 N N . LEU B 1 273 ? 1.47 0.232 23.203 1 98.81 273 LEU B N 1
ATOM 6107 C CA . LEU B 1 273 ? 1.967 1.222 22.25 1 98.81 273 LEU B CA 1
ATOM 6108 C C . LEU B 1 273 ? 3.16 0.678 21.469 1 98.81 273 LEU B C 1
ATOM 6110 O O . LEU B 1 273 ? 4.266 0.583 22.016 1 98.81 273 LEU B O 1
ATOM 6114 N N . SER B 1 274 ? 2.941 0.438 20.234 1 98.25 274 SER B N 1
ATOM 6115 C CA . SER B 1 274 ? 3.938 -0.274 19.438 1 98.25 274 SER B CA 1
ATOM 6116 C C . SER B 1 274 ? 4.688 0.677 18.5 1 98.25 274 SER B C 1
ATOM 6118 O O . SER B 1 274 ? 5.832 0.413 18.141 1 98.25 274 SER B O 1
ATOM 6120 N N . TYR B 1 275 ? 4.082 1.796 18.078 1 98.56 275 TYR B N 1
ATOM 6121 C CA . TYR B 1 275 ? 4.77 2.699 17.172 1 98.56 275 TYR B CA 1
ATOM 6122 C C . TYR B 1 275 ? 4.301 4.137 17.359 1 98.56 275 TYR B C 1
ATOM 6124 O O . TYR B 1 275 ? 3.158 4.375 17.766 1 98.56 275 TYR B O 1
ATOM 6132 N N . ILE B 1 276 ? 5.195 5.09 17.109 1 98.56 276 ILE B N 1
ATOM 6133 C CA . ILE B 1 276 ? 4.973 6.531 17.17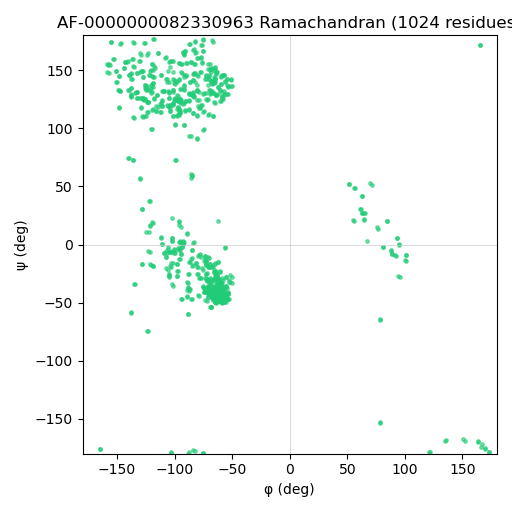2 1 98.56 276 ILE B CA 1
ATOM 6134 C C . ILE B 1 276 ? 5.426 7.172 15.859 1 98.56 276 ILE B C 1
ATOM 6136 O O . ILE B 1 276 ? 6.527 6.891 15.367 1 98.56 276 ILE B O 1
ATOM 6140 N N . ARG B 1 277 ? 4.562 7.875 15.258 1 98.06 277 ARG B N 1
ATOM 6141 C CA . ARG B 1 277 ? 4.938 8.734 14.141 1 98.06 277 ARG B CA 1
ATOM 6142 C C . ARG B 1 277 ? 5.172 10.164 14.609 1 98.06 277 ARG B C 1
ATOM 6144 O O . ARG B 1 277 ? 4.309 10.766 15.258 1 98.06 277 ARG B O 1
ATOM 6151 N N . THR B 1 278 ? 6.285 10.664 14.336 1 94.25 278 THR B N 1
ATOM 6152 C CA . THR B 1 278 ? 6.586 12.055 14.648 1 94.25 278 THR B CA 1
ATOM 6153 C C . THR B 1 278 ? 7.141 12.781 13.43 1 94.25 278 THR B C 1
ATOM 6155 O O . THR B 1 278 ? 7.375 12.164 12.391 1 94.25 278 THR B O 1
ATOM 6158 N N . GLY B 1 279 ? 7.117 14.031 13.516 1 89 279 GLY B N 1
ATOM 6159 C CA . GLY B 1 279 ? 7.469 14.945 12.445 1 89 279 GLY B CA 1
ATOM 6160 C C . GLY B 1 279 ? 6.758 16.281 12.539 1 89 279 GLY B C 1
ATOM 6161 O O . GLY B 1 279 ? 6.133 16.578 13.555 1 89 279 GLY B O 1
ATOM 6162 N N . GLY B 1 280 ? 6.852 17.094 11.469 1 80.38 280 GLY B N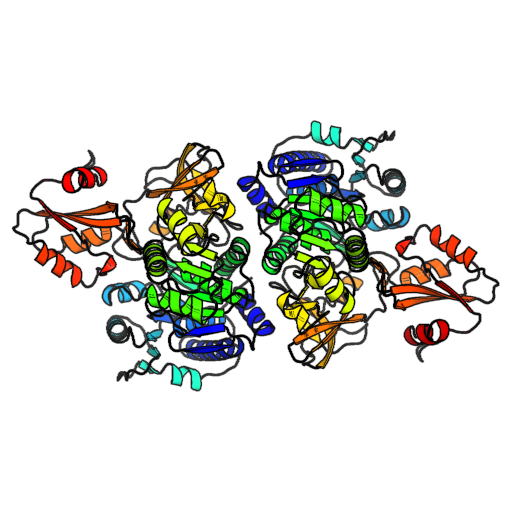 1
ATOM 6163 C CA . GLY B 1 280 ? 6.242 18.406 11.469 1 80.38 280 GLY B CA 1
ATOM 6164 C C . GLY B 1 280 ? 7.211 19.516 11.852 1 80.38 280 GLY B C 1
ATOM 6165 O O . GLY B 1 280 ? 6.98 20.688 11.547 1 80.38 280 GLY B O 1
ATOM 6166 N N . SER B 1 281 ? 8.164 19.172 12.617 1 76.62 281 SER B N 1
ATOM 6167 C CA . SER B 1 281 ? 9.344 19.969 12.922 1 76.62 281 SER B CA 1
ATOM 6168 C C . SER B 1 281 ? 10.57 19.094 13.125 1 76.62 281 SER B C 1
ATOM 6170 O O . SER B 1 281 ? 10.477 17.859 13.086 1 76.62 281 SER B O 1
ATOM 6172 N N . ILE B 1 282 ? 11.727 19.719 13.266 1 76.94 282 ILE B N 1
ATOM 6173 C CA . ILE B 1 282 ? 12.953 18.953 13.422 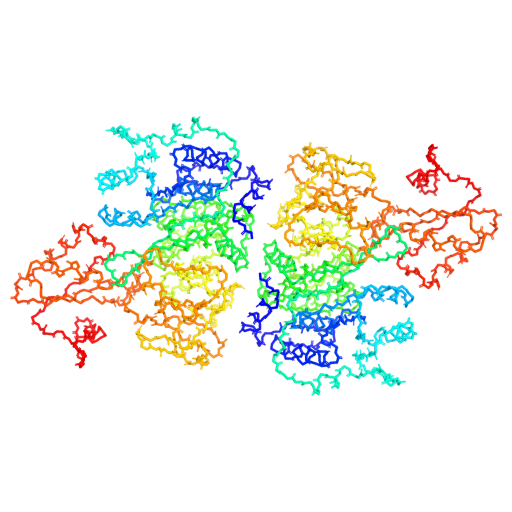1 76.94 282 ILE B CA 1
ATOM 6174 C C . ILE B 1 282 ? 12.859 18.078 14.672 1 76.94 282 ILE B C 1
ATOM 6176 O O . ILE B 1 282 ? 12.5 18.562 15.75 1 76.94 282 ILE B O 1
ATOM 6180 N N . VAL B 1 283 ? 13.031 16.812 14.5 1 82.75 283 VAL B N 1
ATOM 6181 C CA . VAL B 1 283 ? 13.094 15.852 15.594 1 82.75 283 VAL B CA 1
ATOM 6182 C C . VAL B 1 283 ? 14.555 15.602 15.977 1 82.75 283 VAL B C 1
ATOM 6184 O O . VAL B 1 283 ? 15.305 15 15.211 1 82.75 283 VAL B O 1
ATOM 6187 N N . THR B 1 284 ? 14.938 16.016 17.172 1 79.62 284 THR B N 1
ATOM 6188 C CA . THR B 1 284 ? 16.328 15.914 17.594 1 79.62 284 THR B CA 1
ATOM 6189 C C . THR B 1 284 ? 16.672 14.477 18 1 79.62 284 THR B C 1
ATOM 6191 O O . THR B 1 284 ? 15.781 13.68 18.297 1 79.62 284 THR B O 1
ATOM 6194 N N . GLU B 1 285 ? 17.969 14.234 18 1 83.38 285 GLU B N 1
ATOM 6195 C CA . GLU B 1 285 ? 18.469 12.945 18.484 1 83.38 285 GLU B CA 1
ATOM 6196 C C . GLU B 1 285 ? 17.984 12.672 19.906 1 83.38 285 GLU B C 1
ATOM 6198 O O . GLU B 1 285 ? 17.547 11.562 20.203 1 83.38 285 GLU B O 1
ATOM 6203 N N . ARG B 1 286 ? 18.062 13.625 20.719 1 83.19 286 ARG B N 1
ATOM 6204 C CA . ARG B 1 286 ? 17.703 13.492 22.125 1 83.19 286 ARG B CA 1
ATOM 6205 C C . ARG B 1 286 ? 16.234 13.133 22.281 1 83.19 286 ARG B C 1
ATOM 6207 O O . ARG B 1 286 ? 15.867 12.32 23.141 1 83.19 286 ARG B O 1
ATOM 6214 N N . LEU B 1 287 ? 15.383 13.742 21.453 1 87.44 287 LEU B N 1
ATOM 6215 C CA . LEU B 1 287 ? 13.953 13.453 21.547 1 87.44 287 LEU B CA 1
ATOM 6216 C C . LEU B 1 287 ? 13.648 12.023 21.109 1 87.44 287 LEU B C 1
ATOM 6218 O O . LEU B 1 287 ? 12.805 11.352 21.719 1 87.44 287 LEU B O 1
ATOM 6222 N N . VAL B 1 288 ? 14.328 11.562 20.047 1 92.12 288 VAL B N 1
ATOM 6223 C CA . VAL B 1 288 ? 14.148 10.188 19.594 1 92.12 288 VAL B CA 1
ATOM 6224 C C . VAL B 1 288 ? 14.539 9.219 20.688 1 92.12 288 VAL B C 1
ATOM 6226 O O . VAL B 1 288 ? 13.82 8.258 20.984 1 92.12 288 VAL B O 1
ATOM 6229 N N . GLU B 1 289 ? 15.641 9.484 21.328 1 89.88 289 GLU B N 1
ATOM 6230 C CA . GLU B 1 289 ? 16.125 8.641 22.422 1 89.88 289 GLU B CA 1
ATOM 6231 C C . GLU B 1 289 ? 15.156 8.656 23.609 1 89.88 289 GLU B C 1
ATOM 6233 O O . GLU B 1 289 ? 14.828 7.605 24.156 1 89.88 289 GLU B O 1
ATOM 6238 N N . LYS B 1 290 ? 14.711 9.875 23.938 1 91.56 290 LYS B N 1
ATOM 6239 C CA . LYS B 1 290 ? 13.766 10.039 25.031 1 91.56 290 LYS B CA 1
ATOM 6240 C C . LYS B 1 290 ? 12.477 9.273 24.766 1 91.56 290 LYS B C 1
ATOM 6242 O O . LYS B 1 290 ? 11.953 8.586 25.656 1 91.56 290 LYS B O 1
ATOM 6247 N N . ALA B 1 291 ? 11.945 9.391 23.594 1 96 291 ALA B N 1
ATOM 6248 C CA . ALA B 1 291 ? 10.711 8.711 23.219 1 96 291 ALA B CA 1
ATOM 6249 C C . ALA B 1 291 ? 10.891 7.191 23.25 1 96 291 ALA B C 1
ATOM 6251 O O . ALA B 1 291 ? 10.031 6.465 23.734 1 96 291 ALA B O 1
ATOM 6252 N N . SER B 1 292 ? 12.031 6.742 22.719 1 96.44 292 SER B N 1
ATOM 6253 C CA . SER B 1 292 ? 12.32 5.312 22.703 1 96.44 292 SER B CA 1
ATOM 6254 C C . SER B 1 292 ? 12.438 4.746 24.109 1 96.44 292 SER B C 1
ATOM 6256 O O . SER B 1 292 ? 11.961 3.641 24.375 1 96.44 292 SER B O 1
ATOM 6258 N N . GLU B 1 293 ? 13.031 5.492 24.969 1 95.69 293 GLU B N 1
ATOM 6259 C CA . GLU B 1 293 ? 13.258 5.051 26.344 1 95.69 293 GLU B CA 1
ATOM 6260 C C . GLU B 1 293 ? 11.961 5.055 27.141 1 95.69 293 GLU B C 1
ATOM 6262 O O . GLU B 1 293 ? 11.719 4.145 27.938 1 95.69 293 GLU B O 1
ATOM 6267 N N . GLN B 1 294 ? 11.148 6.059 26.953 1 97.31 294 GLN B N 1
ATOM 6268 C CA . GLN B 1 294 ? 10.023 6.277 27.859 1 97.31 294 GLN B CA 1
ATOM 6269 C C . GLN B 1 294 ? 8.742 5.676 27.281 1 97.31 294 GLN B C 1
ATOM 6271 O O . GLN B 1 294 ? 7.797 5.391 28.031 1 97.31 294 GLN B O 1
ATOM 6276 N N . LEU B 1 295 ? 8.664 5.492 26 1 98.44 295 LEU B N 1
ATOM 6277 C CA . LEU B 1 295 ? 7.398 5.129 25.375 1 98.44 295 LEU B CA 1
ATOM 6278 C C . LEU B 1 295 ? 7.527 3.826 24.594 1 98.44 295 LEU B C 1
ATOM 6280 O O . LEU B 1 295 ? 7.125 2.766 25.078 1 98.44 295 LEU B O 1
ATOM 6284 N N . THR B 1 296 ? 8.164 3.861 23.453 1 98.31 296 THR B N 1
ATOM 6285 C CA . THR B 1 296 ? 8.359 2.664 22.641 1 98.31 296 THR B CA 1
ATOM 6286 C C . THR B 1 296 ? 9.562 2.83 21.719 1 98.31 296 THR B C 1
ATOM 6288 O O . THR B 1 296 ? 9.883 3.945 21.297 1 98.31 296 THR B O 1
ATOM 6291 N N . ASP B 1 297 ? 10.172 1.722 21.328 1 96.69 297 ASP B N 1
ATOM 6292 C CA . ASP B 1 297 ? 11.297 1.745 20.406 1 96.69 297 ASP B CA 1
ATOM 6293 C C . ASP B 1 297 ? 10.82 1.938 18.969 1 96.69 297 ASP B C 1
ATOM 6295 O O . ASP B 1 297 ? 11.625 2.188 18.062 1 96.69 297 ASP B O 1
ATOM 6299 N N . GLY B 1 298 ? 9.5 1.885 18.734 1 97.94 298 GLY B N 1
ATOM 6300 C CA . GLY B 1 298 ? 8.938 2.02 17.406 1 97.94 298 GLY B CA 1
ATOM 6301 C C . GLY B 1 298 ? 8.711 3.461 16.984 1 97.94 298 GLY B C 1
ATOM 6302 O O . GLY B 1 298 ? 7.598 3.84 16.625 1 97.94 298 GLY B O 1
ATOM 6303 N N . VAL B 1 299 ? 9.797 4.301 17 1 97.56 299 VAL B N 1
ATOM 6304 C CA . VAL B 1 299 ? 9.664 5.723 16.688 1 97.56 299 VAL B CA 1
ATOM 6305 C C . VAL B 1 299 ? 10.008 5.965 15.219 1 97.56 299 VAL B C 1
ATOM 6307 O O . VAL B 1 299 ? 11.141 5.734 14.797 1 97.56 299 VAL B O 1
ATOM 6310 N N . TYR B 1 300 ? 9.078 6.406 14.461 1 98.06 300 TYR B N 1
ATOM 6311 C CA . TYR B 1 300 ? 9.258 6.809 13.07 1 98.06 300 TYR B CA 1
ATOM 6312 C C . TYR B 1 300 ? 9.422 8.32 12.961 1 98.06 300 TYR B C 1
ATOM 6314 O O . TYR B 1 300 ? 8.477 9.07 13.219 1 98.06 300 TYR B O 1
ATOM 6322 N N . ASN B 1 301 ? 10.609 8.781 12.602 1 96 301 ASN B N 1
ATOM 6323 C CA . ASN B 1 301 ? 10.789 10.172 12.172 1 96 301 ASN B CA 1
ATOM 6324 C C . ASN B 1 301 ? 10.445 10.344 10.695 1 96 301 ASN B C 1
ATOM 6326 O O . ASN B 1 301 ? 10.906 9.57 9.852 1 96 301 ASN B O 1
ATOM 6330 N N . THR B 1 302 ? 9.586 11.273 10.414 1 96.94 302 THR B N 1
ATOM 6331 C CA . THR B 1 302 ? 9.047 11.438 9.07 1 96.94 302 THR B CA 1
ATOM 6332 C C . THR B 1 302 ? 9.156 12.891 8.617 1 96.94 302 THR B C 1
ATOM 6334 O O . THR B 1 302 ? 9.336 13.789 9.438 1 96.94 302 THR B O 1
ATOM 6337 N N . TYR B 1 303 ? 9.141 13.047 7.34 1 95.56 303 TYR B N 1
ATOM 6338 C CA . TYR B 1 303 ? 9.172 14.359 6.711 1 95.56 303 TYR B CA 1
ATOM 6339 C C . TYR B 1 303 ? 8.117 14.469 5.617 1 95.56 303 TYR B C 1
ATOM 6341 O O . TYR B 1 303 ? 8 13.578 4.77 1 95.56 303 TYR B O 1
ATOM 6349 N N . GLY B 1 304 ? 7.312 15.445 5.699 1 95.19 304 GLY B N 1
ATOM 6350 C CA . GLY B 1 304 ? 6.305 15.781 4.711 1 95.19 304 GLY B CA 1
ATOM 6351 C C . GLY B 1 304 ? 5.918 17.25 4.734 1 95.19 304 GLY B C 1
ATOM 6352 O O . GLY B 1 304 ? 6.438 18.016 5.543 1 95.19 304 GLY B O 1
ATOM 6353 N N . LEU B 1 305 ? 5.141 17.688 3.867 1 92.94 305 LEU B N 1
ATOM 6354 C CA . LEU B 1 305 ? 4.523 19 3.789 1 92.94 305 LEU B CA 1
ATOM 6355 C C . LEU B 1 305 ? 3.207 18.953 3.025 1 92.94 305 LEU B C 1
ATOM 6357 O O . LEU B 1 305 ? 2.961 18 2.271 1 92.94 305 LEU B O 1
ATOM 6361 N N . THR B 1 306 ? 2.418 19.875 3.215 1 95.62 306 THR B N 1
ATOM 6362 C CA . THR B 1 306 ? 1.085 19.844 2.625 1 95.62 306 THR B CA 1
ATOM 6363 C C . THR B 1 306 ? 1.163 19.641 1.115 1 95.62 306 THR B C 1
ATOM 6365 O O . THR B 1 306 ? 0.498 18.75 0.572 1 95.62 306 THR B O 1
ATOM 6368 N N . GLU B 1 307 ? 2.043 20.375 0.408 1 96.12 307 GLU B N 1
ATOM 6369 C CA . GLU B 1 307 ? 2.111 20.391 -1.051 1 96.12 307 GLU B CA 1
ATOM 6370 C C . GLU B 1 307 ? 2.605 19.047 -1.594 1 96.12 307 GLU B C 1
ATOM 6372 O O . GLU B 1 307 ? 2.229 18.656 -2.695 1 96.12 307 GLU B O 1
ATOM 6377 N N . GLY B 1 308 ? 3.416 18.375 -0.799 1 95.81 308 GLY B N 1
ATOM 6378 C CA . GLY B 1 308 ? 4.043 17.156 -1.278 1 95.81 308 GLY B CA 1
ATOM 6379 C C . GLY B 1 308 ? 3.314 15.906 -0.835 1 95.81 308 GLY B C 1
ATOM 6380 O O . GLY B 1 308 ? 3.455 14.852 -1.456 1 95.81 308 GLY B O 1
ATOM 6381 N N . GLY B 1 309 ? 2.621 15.992 0.3 1 95.62 309 GLY B N 1
ATOM 6382 C CA . GLY B 1 309 ? 1.951 14.82 0.85 1 95.62 309 GLY B CA 1
ATOM 6383 C C . GLY B 1 309 ? 2.41 14.477 2.254 1 95.62 309 GLY B C 1
ATOM 6384 O O . GLY B 1 309 ? 3.242 15.18 2.83 1 95.62 309 GLY B O 1
ATOM 6385 N N . PRO B 1 310 ? 1.848 13.398 2.76 1 93.88 310 PRO B N 1
ATOM 6386 C CA . PRO B 1 310 ? 2.012 13.109 4.188 1 93.88 310 PRO B CA 1
ATOM 6387 C C . PRO B 1 310 ? 3.424 12.641 4.535 1 93.88 310 PRO B C 1
ATOM 6389 O O . PRO B 1 310 ? 3.926 12.945 5.621 1 93.88 310 PRO B O 1
ATOM 6392 N N . ASN B 1 311 ? 4.004 11.844 3.717 1 96 311 ASN B N 1
ATOM 6393 C CA . ASN B 1 311 ? 5.359 11.344 3.926 1 96 311 ASN B CA 1
ATOM 6394 C C . ASN B 1 311 ? 6.176 11.383 2.639 1 96 311 ASN B C 1
ATOM 6396 O O . ASN B 1 311 ? 5.93 10.609 1.715 1 96 311 ASN B O 1
ATOM 6400 N N . LEU B 1 312 ? 7.117 12.273 2.641 1 97.56 312 LEU B N 1
ATOM 6401 C CA . LEU B 1 312 ? 8.078 12.289 1.54 1 97.56 312 LEU B CA 1
ATOM 6402 C C . LEU B 1 312 ? 9.242 11.352 1.827 1 97.56 312 LEU B C 1
ATOM 6404 O O . LEU B 1 312 ? 9.797 10.742 0.909 1 97.56 312 LEU B O 1
ATOM 6408 N N . THR B 1 313 ? 9.641 11.344 3.109 1 97.88 313 THR B N 1
ATOM 6409 C CA . THR B 1 313 ? 10.641 10.406 3.619 1 97.88 313 THR B CA 1
ATOM 6410 C C . THR B 1 313 ? 10.203 9.836 4.965 1 97.88 313 THR B C 1
ATOM 6412 O O . THR B 1 313 ? 9.305 10.375 5.613 1 97.88 313 THR B O 1
ATOM 6415 N N . PHE B 1 314 ? 10.75 8.75 5.336 1 97.62 314 PHE B N 1
ATOM 6416 C CA . PHE B 1 314 ? 10.555 8.195 6.672 1 97.62 314 PHE B CA 1
ATOM 6417 C C . PHE B 1 314 ? 11.789 7.438 7.129 1 97.62 314 PHE B C 1
ATOM 6419 O O . PHE B 1 314 ? 12.539 6.898 6.309 1 97.62 314 PHE B O 1
ATOM 6426 N N . ALA B 1 315 ? 12.055 7.512 8.383 1 97.19 315 ALA B N 1
ATOM 6427 C CA . ALA B 1 315 ? 13.094 6.703 9.023 1 97.19 315 ALA B CA 1
ATOM 6428 C C . ALA B 1 315 ? 12.477 5.523 9.773 1 97.19 315 ALA B C 1
ATOM 6430 O O . ALA B 1 315 ? 11.781 5.707 10.766 1 97.19 315 ALA B O 1
ATOM 6431 N N . HIS B 1 316 ? 12.719 4.34 9.242 1 96.81 316 HIS B N 1
ATOM 6432 C CA . HIS B 1 316 ? 12.312 3.145 9.969 1 96.81 316 HIS B CA 1
ATOM 6433 C C . HIS B 1 316 ? 12.961 3.09 11.352 1 96.81 316 HIS B C 1
ATOM 6435 O O . HIS B 1 316 ? 14.109 3.502 11.516 1 96.81 316 HIS B O 1
ATOM 6441 N N . PRO B 1 317 ? 12.258 2.555 12.344 1 96.94 317 PRO B N 1
ATOM 6442 C CA . PRO B 1 317 ? 12.828 2.498 13.695 1 96.94 317 PRO B CA 1
ATOM 6443 C C . PRO B 1 317 ? 14.18 1.8 13.734 1 96.94 317 PRO B C 1
ATOM 6445 O O . PRO B 1 317 ? 15.039 2.152 14.547 1 96.94 317 PRO B O 1
ATOM 6448 N N . SER B 1 318 ? 14.445 0.891 12.836 1 95.12 318 SER B N 1
ATOM 6449 C CA . SER B 1 318 ? 15.672 0.102 12.844 1 95.12 318 SER B CA 1
ATOM 6450 C C . SER B 1 318 ? 16.891 0.963 12.508 1 95.12 318 SER B C 1
ATOM 6452 O O . SER B 1 318 ? 18.031 0.577 12.781 1 95.12 318 SER B O 1
ATOM 6454 N N . VAL B 1 319 ? 16.672 2.152 11.938 1 94.19 319 VAL B N 1
ATOM 6455 C CA . VAL B 1 319 ? 17.828 2.945 11.5 1 94.19 319 VAL B CA 1
ATOM 6456 C C . VAL B 1 319 ? 18.125 4.027 12.531 1 94.19 319 VAL B C 1
ATOM 6458 O O . VAL B 1 319 ? 19.156 4.703 12.453 1 94.19 319 VAL B O 1
ATOM 6461 N N . GLN B 1 320 ? 17.266 4.176 13.523 1 91.12 320 GLN B N 1
ATOM 6462 C CA . GLN B 1 320 ? 17.359 5.312 14.438 1 91.12 320 GLN B CA 1
ATOM 6463 C C . GLN B 1 320 ? 18.547 5.164 15.391 1 91.12 320 GLN B C 1
ATOM 6465 O O . GLN B 1 320 ? 18.984 6.141 16 1 91.12 320 GLN B O 1
ATOM 6470 N N . GLU B 1 321 ? 19.078 3.963 15.531 1 88.81 321 GLU B N 1
ATOM 6471 C CA . GLU B 1 321 ? 20.281 3.801 16.359 1 88.81 321 GLU B CA 1
ATOM 6472 C C . GLU B 1 321 ? 21.5 4.391 15.68 1 88.81 321 GLU B C 1
ATOM 6474 O O . GLU B 1 321 ? 22.234 5.184 16.281 1 88.81 321 GLU B O 1
ATOM 6479 N N . GLU B 1 322 ? 21.672 4.047 14.445 1 90.88 322 GLU B N 1
ATOM 6480 C CA . GLU B 1 322 ? 22.875 4.449 13.703 1 90.88 322 GLU B CA 1
ATOM 6481 C C . GLU B 1 322 ? 22.672 5.816 13.055 1 90.88 322 GLU B C 1
ATOM 6483 O O . GLU B 1 322 ? 23.656 6.531 12.805 1 90.88 322 GLU B O 1
ATOM 6488 N N . HIS B 1 323 ? 21.438 6.203 12.773 1 93.62 323 HIS B N 1
ATOM 6489 C CA . HIS B 1 323 ? 21.125 7.461 12.109 1 93.62 323 HIS B CA 1
ATOM 6490 C C . HIS B 1 323 ? 20.047 8.234 12.867 1 93.62 323 HIS B C 1
ATOM 6492 O O . HIS B 1 323 ? 19.031 8.625 12.297 1 93.62 323 HIS B O 1
ATOM 6498 N N . THR B 1 324 ? 20.359 8.5 14.156 1 90.31 324 THR B N 1
ATOM 6499 C CA . THR B 1 324 ? 19.391 9.102 15.055 1 90.31 324 THR B CA 1
ATOM 6500 C C . THR B 1 324 ? 19.016 10.508 14.586 1 90.31 324 THR B C 1
ATOM 6502 O O . THR B 1 324 ? 19.891 11.305 14.25 1 90.31 324 THR B O 1
ATOM 6505 N N . GLY B 1 325 ? 17.719 10.742 14.477 1 87.25 325 GLY B N 1
ATOM 6506 C CA . GLY B 1 325 ? 17.219 12.062 14.109 1 87.25 325 GLY B CA 1
ATOM 6507 C C . GLY B 1 325 ? 17.031 12.219 12.609 1 87.25 325 GLY B C 1
ATOM 6508 O O . GLY B 1 325 ? 16.469 13.227 12.156 1 87.25 325 GLY B O 1
ATOM 6509 N N . SER B 1 326 ? 17.516 11.211 11.828 1 94.75 326 SER B N 1
ATOM 6510 C CA . SER B 1 326 ? 17.312 11.258 10.383 1 94.75 326 SER B CA 1
ATOM 6511 C C . SER B 1 326 ? 15.836 11.188 10.016 1 94.75 326 SER B C 1
ATOM 6513 O O . SER B 1 326 ? 15.047 10.555 10.727 1 94.75 326 SER B O 1
ATOM 6515 N N . ILE B 1 327 ? 15.539 11.836 8.969 1 96.06 327 ILE B N 1
ATOM 6516 C CA . ILE B 1 327 ? 14.195 11.703 8.422 1 96.06 327 ILE B CA 1
ATOM 6517 C C . ILE B 1 327 ? 14.141 10.539 7.438 1 96.06 327 ILE B C 1
ATOM 6519 O O . ILE B 1 327 ? 13.141 10.352 6.742 1 96.06 327 ILE B O 1
ATOM 6523 N N . GLY B 1 328 ? 15.172 9.789 7.406 1 97.19 328 GLY B N 1
ATOM 6524 C CA . GLY B 1 328 ? 15.203 8.594 6.586 1 97.19 328 GLY B CA 1
ATOM 6525 C C . GLY B 1 328 ? 15.445 8.883 5.113 1 97.19 328 GLY B C 1
ATOM 6526 O O . GLY B 1 328 ? 16.25 9.75 4.77 1 97.19 328 GLY B O 1
ATOM 6527 N N . LYS B 1 329 ? 15.008 8.086 4.242 1 97 329 LYS B N 1
ATOM 6528 C CA . LYS B 1 329 ? 15.094 8.148 2.787 1 97 329 LYS B CA 1
ATOM 6529 C C . LYS B 1 329 ? 13.711 8.203 2.156 1 97 329 LYS B C 1
ATOM 6531 O O . LYS B 1 329 ? 12.695 8.195 2.863 1 97 329 LYS B O 1
ATOM 6536 N N . GLU B 1 330 ? 13.625 8.328 0.876 1 97.62 330 GLU B N 1
ATOM 6537 C CA . GLU B 1 330 ? 12.375 8.602 0.166 1 97.62 330 GLU B CA 1
ATOM 6538 C C . GLU B 1 330 ? 11.328 7.535 0.462 1 97.62 330 GLU B C 1
ATOM 6540 O O . GLU B 1 330 ? 11.664 6.359 0.637 1 97.62 330 GLU B O 1
ATOM 6545 N N . SER B 1 331 ? 10.062 7.906 0.512 1 97.44 331 SER B N 1
ATOM 6546 C CA . SER B 1 331 ? 8.906 7.047 0.74 1 97.44 331 SER B CA 1
ATOM 6547 C C . SER B 1 331 ? 8.578 6.227 -0.502 1 97.44 331 SER B C 1
ATOM 6549 O O . SER B 1 331 ? 9.234 6.355 -1.534 1 97.44 331 SER B O 1
ATOM 6551 N N . PHE B 1 332 ? 7.516 5.387 -0.456 1 97.38 332 PHE B N 1
ATOM 6552 C CA . PHE B 1 332 ? 7.207 4.375 -1.461 1 97.38 332 PHE B CA 1
ATOM 6553 C C . PHE B 1 332 ? 6.777 5.031 -2.77 1 97.38 332 PHE B C 1
ATOM 6555 O O . PHE B 1 332 ? 7.023 4.488 -3.85 1 97.38 332 PHE B O 1
ATOM 6562 N N . VAL B 1 333 ? 6.113 6.23 -2.703 1 94.38 333 VAL B N 1
ATOM 6563 C CA . VAL B 1 333 ? 5.539 6.754 -3.939 1 94.38 333 VAL B CA 1
ATOM 6564 C C . VAL B 1 333 ? 6.129 8.133 -4.238 1 94.38 333 VAL B C 1
ATOM 6566 O O . VAL B 1 333 ? 5.57 8.891 -5.031 1 94.38 333 VAL B O 1
ATOM 6569 N N . SER B 1 334 ? 7.246 8.484 -3.57 1 93.81 334 SER B N 1
ATOM 6570 C CA . SER B 1 334 ? 7.883 9.781 -3.76 1 93.81 334 SER B CA 1
ATOM 6571 C C . SER B 1 334 ? 9.328 9.625 -4.223 1 93.81 334 SER B C 1
ATOM 6573 O O . SER B 1 334 ? 10.055 8.758 -3.725 1 93.81 334 SER B O 1
ATOM 6575 N N . GLU B 1 335 ? 9.664 10.336 -5.191 1 97.06 335 GLU B N 1
ATOM 6576 C CA . GLU B 1 335 ? 11.086 10.547 -5.465 1 97.06 335 GLU B CA 1
ATOM 6577 C C . GLU B 1 335 ? 11.586 11.836 -4.82 1 97.06 335 GLU B C 1
ATOM 6579 O O . GLU B 1 335 ? 10.977 12.891 -4.98 1 97.06 335 GLU B O 1
ATOM 6584 N N . VAL B 1 336 ? 12.594 11.758 -4.016 1 97.69 336 VAL B N 1
ATOM 6585 C CA . VAL B 1 336 ? 13.172 12.898 -3.303 1 97.69 336 VAL B CA 1
ATOM 6586 C C . VAL B 1 336 ? 14.602 13.133 -3.785 1 97.69 336 VAL B C 1
ATOM 6588 O O . VAL B 1 336 ? 15.406 12.195 -3.857 1 97.69 336 VAL B O 1
ATOM 6591 N N . ARG B 1 337 ? 14.922 14.312 -4.16 1 97.38 337 ARG B N 1
ATOM 6592 C CA . ARG B 1 337 ? 16.281 14.695 -4.547 1 97.38 337 ARG B CA 1
ATOM 6593 C C . ARG B 1 337 ? 16.766 15.883 -3.719 1 97.38 337 ARG B C 1
ATOM 6595 O O . ARG B 1 337 ? 16 16.797 -3.426 1 97.38 337 ARG B O 1
ATOM 6602 N N . VAL B 1 338 ? 17.938 15.781 -3.244 1 96.19 338 VAL B N 1
ATOM 6603 C CA . VAL B 1 338 ? 18.641 16.938 -2.682 1 96.19 338 VAL B CA 1
ATOM 6604 C C . VAL B 1 338 ? 19.562 17.531 -3.73 1 96.19 338 VAL B C 1
ATOM 6606 O O . VAL B 1 338 ? 20.484 16.859 -4.203 1 96.19 338 VAL B O 1
ATOM 6609 N N . VAL B 1 339 ? 19.328 18.781 -4.094 1 96.31 339 VAL B N 1
ATOM 6610 C CA . VAL B 1 339 ? 20.031 19.375 -5.223 1 96.31 339 VAL B CA 1
ATOM 6611 C C . VAL B 1 339 ? 20.75 20.656 -4.773 1 96.31 339 VAL B C 1
ATOM 6613 O O . VAL B 1 339 ? 20.484 21.172 -3.695 1 96.31 339 VAL B O 1
ATOM 6616 N N . GLU B 1 340 ? 21.641 21.047 -5.59 1 90 340 GLU B N 1
ATOM 6617 C CA . GLU B 1 340 ? 22.297 22.328 -5.316 1 90 340 GLU B CA 1
ATOM 6618 C C . GLU B 1 340 ? 21.281 23.453 -5.188 1 90 340 GLU B C 1
ATOM 6620 O O . GLU B 1 340 ? 20.391 23.594 -6.023 1 90 340 GLU B O 1
ATOM 6625 N N . ALA B 1 341 ? 21.469 24.156 -4.07 1 83 341 ALA B N 1
ATOM 6626 C CA . ALA B 1 341 ? 20.516 25.234 -3.811 1 83 341 ALA B CA 1
ATOM 6627 C C . ALA B 1 341 ? 20.625 26.328 -4.859 1 83 341 ALA B C 1
ATOM 6629 O O . ALA B 1 341 ? 21.734 26.609 -5.352 1 83 341 ALA B O 1
ATOM 6630 N N . ALA B 1 342 ? 19.547 26.875 -5.223 1 81.44 342 ALA B N 1
ATOM 6631 C CA . ALA B 1 342 ? 19.484 28.016 -6.133 1 81.44 342 ALA B CA 1
ATOM 6632 C C . ALA B 1 342 ? 18.938 29.25 -5.422 1 81.44 342 ALA B C 1
ATOM 6634 O O . ALA B 1 342 ? 18.359 29.156 -4.332 1 81.44 342 ALA B O 1
ATOM 6635 N N . ASP B 1 343 ? 19.141 30.375 -6.055 1 72.94 343 ASP B N 1
ATOM 6636 C CA . ASP B 1 343 ? 18.531 31.609 -5.531 1 72.94 343 ASP B CA 1
ATOM 6637 C C . ASP B 1 343 ? 17 31.484 -5.492 1 72.94 343 ASP B C 1
ATOM 6639 O O . ASP B 1 343 ? 16.406 30.797 -6.32 1 72.94 343 ASP B O 1
ATOM 6643 N N . PRO B 1 344 ? 16.422 32.062 -4.5 1 67.12 344 PRO B N 1
ATOM 6644 C CA . PRO B 1 344 ? 14.969 31.969 -4.34 1 67.12 344 PRO B CA 1
ATOM 6645 C C . PRO B 1 344 ? 14.203 32.312 -5.609 1 67.12 344 PRO B C 1
ATOM 6647 O O . PRO B 1 344 ? 13.102 31.828 -5.828 1 67.12 344 PRO B O 1
ATOM 6650 N N . ASP B 1 345 ? 14.781 33.156 -6.461 1 74.38 345 ASP B N 1
ATOM 6651 C CA . ASP B 1 345 ? 14.086 33.625 -7.652 1 74.38 345 ASP B CA 1
ATOM 6652 C C . ASP B 1 345 ? 14.43 32.75 -8.867 1 74.38 345 ASP B C 1
ATOM 6654 O O . ASP B 1 345 ? 13.969 33.031 -9.977 1 74.38 345 ASP B O 1
ATOM 6658 N N . GLU B 1 346 ? 15.258 31.766 -8.578 1 84.06 346 GLU B N 1
ATOM 6659 C CA . GLU B 1 346 ? 15.633 30.844 -9.648 1 84.06 346 GLU B CA 1
ATOM 6660 C C . GLU B 1 346 ? 15.266 29.406 -9.297 1 84.06 346 GLU B C 1
ATOM 6662 O O . GLU B 1 346 ? 15.352 29 -8.133 1 84.06 346 GLU B O 1
ATOM 6667 N N . ASP B 1 347 ? 14.922 28.766 -10.344 1 91 347 ASP B N 1
ATOM 6668 C CA . ASP B 1 347 ? 14.602 27.344 -10.148 1 91 347 ASP B CA 1
ATOM 6669 C C . ASP B 1 347 ? 15.867 26.516 -9.961 1 91 347 ASP B C 1
ATOM 6671 O O . ASP B 1 347 ? 16.844 26.672 -10.711 1 91 347 ASP B O 1
ATOM 6675 N N . PRO B 1 348 ? 15.844 25.734 -8.93 1 93.19 348 PRO B N 1
ATOM 6676 C CA . PRO B 1 348 ? 16.953 24.766 -8.844 1 93.19 348 PRO B CA 1
ATOM 6677 C C . PRO B 1 348 ? 16.938 23.75 -9.977 1 93.19 348 PRO B C 1
ATOM 6679 O O . PRO B 1 348 ? 15.875 23.469 -10.555 1 93.19 348 PRO B O 1
ATOM 6682 N N . ASP B 1 349 ? 18.109 23.25 -10.305 1 94.94 349 ASP B N 1
ATOM 6683 C CA . ASP B 1 349 ? 18.234 22.188 -11.289 1 94.94 349 ASP B CA 1
ATOM 6684 C C . ASP B 1 349 ? 18.016 20.812 -10.648 1 94.94 349 ASP B C 1
ATOM 6686 O O . ASP B 1 349 ? 18.844 20.344 -9.867 1 94.94 349 ASP B O 1
ATOM 6690 N N . PRO B 1 350 ? 16.953 20.141 -11.008 1 96.5 350 PRO B N 1
ATOM 6691 C CA . PRO B 1 350 ? 16.672 18.844 -10.391 1 96.5 350 PRO B CA 1
ATOM 6692 C C . PRO B 1 350 ? 17.75 17.812 -10.656 1 96.5 350 PRO B C 1
ATOM 6694 O O . PRO B 1 350 ? 17.828 16.797 -9.969 1 96.5 350 PRO B O 1
ATOM 6697 N N . ASP B 1 351 ? 18.625 18.031 -11.602 1 95.38 351 ASP B N 1
ATOM 6698 C CA . ASP B 1 351 ? 19.641 17.062 -11.953 1 95.38 351 ASP B CA 1
ATOM 6699 C C . ASP B 1 351 ? 20.969 17.344 -11.234 1 95.38 351 ASP B C 1
ATOM 6701 O O . ASP B 1 351 ? 21.875 16.516 -11.227 1 95.38 351 ASP B O 1
ATOM 6705 N N . ALA B 1 352 ? 21.125 18.469 -10.641 1 95.19 352 ALA B N 1
ATOM 6706 C CA . ALA B 1 352 ? 22.328 18.828 -9.898 1 95.19 352 ALA B CA 1
ATOM 6707 C C . ALA B 1 352 ? 22.266 18.297 -8.469 1 95.19 352 ALA B C 1
ATOM 6709 O O . ALA B 1 352 ? 22.344 19.062 -7.508 1 95.19 352 ALA B O 1
ATOM 6710 N N . THR B 1 353 ? 22.156 16.984 -8.359 1 96.38 353 THR B N 1
ATOM 6711 C CA . THR B 1 353 ? 22.016 16.328 -7.059 1 96.38 353 THR B CA 1
ATOM 6712 C C . THR B 1 353 ? 23.312 16.422 -6.27 1 96.38 353 THR B C 1
ATOM 6714 O O . THR B 1 353 ? 24.406 16.344 -6.844 1 96.38 353 THR B O 1
ATOM 6717 N N . VAL B 1 354 ? 23.141 16.547 -4.965 1 92.06 354 VAL B N 1
ATOM 6718 C CA . VAL B 1 354 ? 24.312 16.578 -4.102 1 92.06 354 VAL B CA 1
ATOM 6719 C C . VAL B 1 354 ? 24.656 15.164 -3.629 1 92.06 354 VAL B C 1
ATOM 6721 O O . VAL B 1 354 ? 23.75 14.328 -3.467 1 92.06 354 VAL B O 1
ATOM 6724 N N . GLY B 1 355 ? 25.891 14.781 -3.471 1 86.25 355 GLY B N 1
ATOM 6725 C CA . GLY B 1 355 ? 26.312 13.477 -3.002 1 86.25 355 GLY B CA 1
ATOM 6726 C C . GLY B 1 355 ? 26.406 13.383 -1.491 1 86.25 355 GLY B C 1
ATOM 6727 O O . GLY B 1 355 ? 26.094 14.336 -0.784 1 86.25 355 GLY B O 1
ATOM 6728 N N . PRO B 1 356 ? 26.812 12.211 -0.989 1 89 356 PRO B N 1
ATOM 6729 C CA . PRO B 1 356 ? 27 12.039 0.453 1 89 356 PRO B CA 1
ATOM 6730 C C . PRO B 1 356 ? 27.875 13.125 1.062 1 89 356 PRO B C 1
ATOM 6732 O O . PRO B 1 356 ? 28.875 13.539 0.455 1 89 356 PRO B O 1
ATOM 6735 N N . GLY B 1 357 ? 27.453 13.617 2.193 1 85.12 357 GLY B N 1
ATOM 6736 C CA . GLY B 1 357 ? 28.188 14.68 2.865 1 85.12 357 GLY B CA 1
ATOM 6737 C C . GLY B 1 357 ? 27.766 16.062 2.418 1 85.12 357 GLY B C 1
ATOM 6738 O O . GLY B 1 357 ? 28.125 17.062 3.043 1 85.12 357 GLY B O 1
ATOM 6739 N N . GLY B 1 358 ? 26.984 16.094 1.441 1 87.81 358 GLY B N 1
ATOM 6740 C CA . GLY B 1 358 ? 26.562 17.375 0.89 1 87.81 358 GLY B CA 1
ATOM 6741 C C . GLY B 1 358 ? 25.281 17.891 1.516 1 87.81 358 GLY B C 1
ATOM 6742 O O . GLY B 1 358 ? 24.609 17.172 2.273 1 87.81 358 GLY B O 1
ATOM 6743 N N . THR B 1 359 ? 25.062 19.188 1.291 1 87.25 359 THR B N 1
ATOM 6744 C CA . THR B 1 359 ? 23.859 19.891 1.72 1 87.25 359 THR B CA 1
ATOM 6745 C C . THR B 1 359 ? 23.203 20.594 0.542 1 87.25 359 THR B C 1
ATOM 6747 O O . THR B 1 359 ? 23.891 21.156 -0.315 1 87.25 359 THR B O 1
ATOM 6750 N N . GLY B 1 360 ? 21.875 20.516 0.451 1 90.31 360 GLY B N 1
ATOM 6751 C CA . GLY B 1 360 ? 21.172 21.141 -0.653 1 90.31 360 GLY B CA 1
ATOM 6752 C C . GLY B 1 360 ? 19.672 21.266 -0.416 1 90.31 360 GLY B C 1
ATOM 6753 O O . GLY B 1 360 ? 19.188 20.984 0.682 1 90.31 360 GLY B O 1
ATOM 6754 N N . GLU B 1 361 ? 18.984 21.766 -1.442 1 93.25 361 GLU B N 1
ATOM 6755 C CA . GLU B 1 361 ? 17.531 21.953 -1.387 1 93.25 361 GLU B CA 1
ATOM 6756 C C . GLU B 1 361 ? 16.797 20.672 -1.729 1 93.25 361 GLU B C 1
ATOM 6758 O O . GLU B 1 361 ? 17.203 19.938 -2.629 1 93.25 361 GLU B O 1
ATOM 6763 N N . VAL B 1 362 ? 15.695 20.391 -1.055 1 96.19 362 VAL B N 1
ATOM 6764 C CA . VAL B 1 362 ? 14.93 19.156 -1.249 1 96.19 362 VAL B CA 1
ATOM 6765 C C . VAL B 1 362 ? 13.867 19.391 -2.326 1 96.19 362 VAL B C 1
ATOM 6767 O O . VAL B 1 362 ? 13.062 20.312 -2.23 1 96.19 362 VAL B O 1
ATOM 6770 N N . LEU B 1 363 ? 13.859 18.594 -3.391 1 97.31 363 LEU B N 1
ATOM 6771 C CA . LEU B 1 363 ? 12.82 18.516 -4.406 1 97.31 363 LEU B CA 1
ATOM 6772 C C . LEU B 1 363 ? 12.086 17.172 -4.328 1 97.31 363 LEU B C 1
ATOM 6774 O O . LEU B 1 363 ? 12.695 16.156 -4.016 1 97.31 363 LEU B O 1
ATOM 6778 N N . VAL B 1 364 ? 10.82 17.203 -4.621 1 97.75 364 VAL B N 1
ATOM 6779 C CA . VAL B 1 364 ? 10.062 15.953 -4.547 1 97.75 364 VAL B CA 1
ATOM 6780 C C . VAL B 1 364 ? 9.117 15.852 -5.742 1 97.75 364 VAL B C 1
ATOM 6782 O O . VAL B 1 364 ? 8.633 16.859 -6.246 1 97.75 364 VAL B O 1
ATOM 6785 N N . ARG B 1 365 ? 8.883 14.695 -6.203 1 97.19 365 ARG B N 1
ATOM 6786 C CA . ARG B 1 365 ? 7.848 14.414 -7.195 1 97.19 365 ARG B CA 1
ATOM 6787 C C . ARG B 1 365 ? 7.191 13.07 -6.934 1 97.19 365 ARG B C 1
ATOM 6789 O O . ARG B 1 365 ? 7.809 12.172 -6.352 1 97.19 365 ARG B O 1
ATOM 6796 N N . GLY B 1 366 ? 5.957 12.906 -7.309 1 96.06 366 GLY B N 1
ATOM 6797 C CA . GLY B 1 366 ? 5.18 11.688 -7.141 1 96.06 366 GLY B CA 1
ATOM 6798 C C . GLY B 1 366 ? 3.691 11.891 -7.344 1 96.06 366 GLY B C 1
ATOM 6799 O O . GLY B 1 366 ? 3.221 13.031 -7.402 1 96.06 366 GLY B O 1
ATOM 6800 N N . PRO B 1 367 ? 2.994 10.844 -7.371 1 95.88 367 PRO B N 1
ATOM 6801 C CA . PRO B 1 367 ? 1.561 10.922 -7.664 1 95.88 367 PRO B CA 1
ATOM 6802 C C . PRO B 1 367 ? 0.753 11.492 -6.5 1 95.88 367 PRO B C 1
ATOM 6804 O O . PRO B 1 367 ? -0.418 11.844 -6.668 1 95.88 367 PRO B O 1
ATOM 6807 N N . GLY B 1 368 ? 1.352 11.648 -5.359 1 96.19 368 GLY B N 1
ATOM 6808 C CA . GLY B 1 368 ? 0.65 12.156 -4.191 1 96.19 368 GLY B CA 1
ATOM 6809 C C . GLY B 1 368 ? 0.819 13.648 -3.994 1 96.19 368 GLY B C 1
ATOM 6810 O O . GLY B 1 368 ? 0.271 14.227 -3.051 1 96.19 368 GLY B O 1
ATOM 6811 N N . THR B 1 369 ? 1.536 14.375 -4.918 1 97.31 369 THR B N 1
ATOM 6812 C CA . THR B 1 369 ? 1.817 15.797 -4.77 1 97.31 369 THR B CA 1
ATOM 6813 C C . THR B 1 369 ? 0.666 16.641 -5.316 1 97.31 369 THR B C 1
ATOM 6815 O O . THR B 1 369 ? -0.146 16.141 -6.105 1 97.31 369 THR B O 1
ATOM 6818 N N . CYS B 1 370 ? 0.539 17.844 -4.875 1 97.12 370 CYS B N 1
ATOM 6819 C CA . CYS B 1 370 ? -0.523 18.734 -5.34 1 97.12 370 CYS B CA 1
ATOM 6820 C C . CYS B 1 370 ? -0.207 19.281 -6.723 1 97.12 370 CYS B C 1
ATOM 6822 O O . CYS B 1 370 ? 0.904 19.109 -7.227 1 97.12 370 CYS B O 1
ATOM 6824 N N . ASP B 1 371 ? -1.208 19.969 -7.301 1 96 371 ASP B N 1
ATOM 6825 C CA . ASP B 1 371 ? -1.047 20.562 -8.625 1 96 371 ASP B CA 1
ATOM 6826 C C . ASP B 1 371 ? -0.743 22.062 -8.516 1 96 371 ASP B C 1
ATOM 6828 O O . ASP B 1 371 ? -0.517 22.734 -9.523 1 96 371 ASP B O 1
ATOM 6832 N N . GLY B 1 372 ? -0.779 22.531 -7.293 1 96.44 372 GLY B N 1
ATOM 6833 C CA . GLY B 1 372 ? -0.556 23.969 -7.098 1 96.44 372 GLY B CA 1
ATOM 6834 C C . GLY B 1 372 ? -1.539 24.594 -6.133 1 96.44 372 GLY B C 1
ATOM 6835 O O . GLY B 1 372 ? -2.232 23.891 -5.395 1 96.44 372 GLY B O 1
ATOM 6836 N N . TYR B 1 373 ? -1.501 25.969 -6.133 1 95.81 373 TYR B N 1
ATOM 6837 C CA . TYR B 1 373 ? -2.332 26.734 -5.211 1 95.81 373 TYR B CA 1
ATOM 6838 C C . TYR B 1 373 ? -3.568 27.281 -5.914 1 95.81 373 TYR B C 1
ATOM 6840 O O . TYR B 1 373 ? -3.5 27.688 -7.078 1 95.81 373 TYR B O 1
ATOM 6848 N N . LEU B 1 374 ? -4.648 27.266 -5.176 1 96.25 374 LEU B N 1
ATOM 6849 C CA . LEU B 1 374 ? -5.875 27.828 -5.723 1 96.25 374 LEU B CA 1
ATOM 6850 C C . LEU B 1 374 ? -5.73 29.344 -5.934 1 96.25 374 LEU B C 1
ATOM 6852 O O . LEU B 1 374 ? -5.371 30.062 -5.012 1 96.25 374 LEU B O 1
ATOM 6856 N N . ASP B 1 375 ? -5.922 29.844 -7.156 1 93.81 375 ASP B N 1
ATOM 6857 C CA . ASP B 1 375 ? -5.992 31.25 -7.543 1 93.81 375 ASP B CA 1
ATOM 6858 C C . ASP B 1 375 ? -4.684 31.969 -7.23 1 93.81 375 ASP B C 1
ATOM 6860 O O . ASP B 1 375 ? -4.691 33.125 -6.832 1 93.81 375 ASP B O 1
ATOM 6864 N N . ARG B 1 376 ? -3.604 31.266 -7.277 1 93.44 376 ARG B N 1
ATOM 6865 C CA . ARG B 1 376 ? -2.281 31.844 -7.059 1 93.44 376 ARG B CA 1
ATOM 6866 C C . ARG B 1 376 ? -1.281 31.328 -8.086 1 93.44 376 ARG B C 1
ATOM 6868 O O . ARG B 1 376 ? -0.344 30.594 -7.742 1 93.44 376 ARG B O 1
ATOM 6875 N N . PRO B 1 377 ? -1.413 31.781 -9.281 1 94.5 377 PRO B N 1
ATOM 6876 C CA . PRO B 1 377 ? -0.573 31.25 -10.359 1 94.5 377 PRO B CA 1
ATOM 6877 C C . PRO B 1 377 ? 0.913 31.516 -10.141 1 94.5 377 PRO B C 1
ATOM 6879 O O . PRO B 1 377 ? 1.75 30.656 -10.422 1 94.5 377 PRO B O 1
ATOM 6882 N N . GLU B 1 378 ? 1.231 32.719 -9.648 1 91.62 378 GLU B N 1
ATOM 6883 C CA . GLU B 1 378 ? 2.639 33.062 -9.438 1 91.62 378 GLU B CA 1
ATOM 6884 C C . GLU B 1 378 ? 3.262 32.156 -8.367 1 91.62 378 GLU B C 1
ATOM 6886 O O . GLU B 1 378 ? 4.375 31.656 -8.539 1 91.62 378 GLU B O 1
ATOM 6891 N N . ALA B 1 379 ? 2.549 32 -7.246 1 90.31 379 ALA B N 1
ATOM 6892 C CA . ALA B 1 379 ? 3.031 31.125 -6.184 1 90.31 379 ALA B CA 1
ATOM 6893 C C . ALA B 1 379 ? 3.145 29.688 -6.676 1 90.31 379 ALA B C 1
ATOM 6895 O O . ALA B 1 379 ? 4.055 28.953 -6.273 1 90.31 379 ALA B O 1
ATOM 6896 N N . THR B 1 380 ? 2.256 29.297 -7.57 1 94.94 380 THR B N 1
ATOM 6897 C CA . THR B 1 380 ? 2.268 27.938 -8.133 1 94.94 380 THR B CA 1
ATOM 6898 C C . THR B 1 380 ? 3.49 27.75 -9.023 1 94.94 380 THR B C 1
ATOM 6900 O O . THR B 1 380 ? 4.129 26.688 -8.984 1 94.94 380 THR B O 1
ATOM 6903 N N . GLU B 1 381 ? 3.773 28.703 -9.797 1 93.69 381 GLU B N 1
ATOM 6904 C CA . GLU B 1 381 ? 4.938 28.641 -10.68 1 93.69 381 GLU B CA 1
ATOM 6905 C C . GLU B 1 381 ? 6.227 28.484 -9.867 1 93.69 381 GLU B C 1
ATOM 6907 O O . GLU B 1 381 ? 7.145 27.781 -10.289 1 93.69 381 GLU B O 1
ATOM 6912 N N . ARG B 1 382 ? 6.285 29.156 -8.727 1 89.56 382 ARG B N 1
ATOM 6913 C CA . ARG B 1 382 ? 7.461 29.078 -7.871 1 89.56 382 ARG B CA 1
ATOM 6914 C C . ARG B 1 382 ? 7.543 27.719 -7.188 1 89.56 382 ARG B C 1
ATOM 6916 O O . ARG B 1 382 ? 8.633 27.219 -6.895 1 89.56 382 ARG B O 1
ATOM 6923 N N . LEU B 1 383 ? 6.449 27.141 -6.93 1 93.31 383 LEU B N 1
ATOM 6924 C CA . LEU B 1 383 ? 6.359 25.859 -6.262 1 93.31 383 LEU B CA 1
ATOM 6925 C C . LEU B 1 383 ? 6.824 24.734 -7.184 1 93.31 383 LEU B C 1
ATOM 6927 O O . LEU B 1 383 ? 7.5 23.797 -6.742 1 93.31 383 LEU B O 1
ATOM 6931 N N . LEU B 1 384 ? 6.5 24.828 -8.508 1 96.25 384 LEU B N 1
ATOM 6932 C CA . LEU B 1 384 ? 6.715 23.734 -9.461 1 96.25 384 LEU B CA 1
ATOM 6933 C C . LEU B 1 384 ? 7.965 24 -10.297 1 96.25 384 LEU B C 1
ATOM 6935 O O . LEU B 1 384 ? 8.07 25.016 -10.969 1 96.25 384 LEU B O 1
ATOM 6939 N N . VAL B 1 385 ? 8.875 23.078 -10.195 1 95.06 385 VAL B N 1
ATOM 6940 C CA . VAL B 1 385 ? 10.078 23.125 -11.016 1 95.06 385 VAL B CA 1
ATOM 6941 C C . VAL B 1 385 ? 9.93 22.156 -12.195 1 95.06 385 VAL B C 1
ATOM 6943 O O . VAL B 1 385 ? 9.672 20.969 -12 1 95.06 385 VAL B O 1
ATOM 6946 N N . ASP B 1 386 ? 10.086 22.578 -13.477 1 93.25 386 ASP B N 1
ATOM 6947 C CA . ASP B 1 386 ? 9.945 21.797 -14.703 1 93.25 386 ASP B CA 1
ATOM 6948 C C . ASP B 1 386 ? 8.586 21.125 -14.781 1 93.25 386 ASP B C 1
ATOM 6950 O O . ASP B 1 386 ? 8.461 20.016 -15.305 1 93.25 386 ASP B O 1
ATOM 6954 N N . ASP B 1 387 ? 7.66 21.594 -14.07 1 88.5 387 ASP B N 1
ATOM 6955 C CA . ASP B 1 387 ? 6.281 21.125 -14.055 1 88.5 387 ASP B CA 1
ATOM 6956 C C . ASP B 1 387 ? 6.199 19.688 -13.539 1 88.5 387 ASP B C 1
ATOM 6958 O O . ASP B 1 387 ? 5.254 18.969 -13.844 1 88.5 387 ASP B O 1
ATOM 6962 N N . GLU B 1 388 ? 7.211 19.281 -12.797 1 92.81 388 GLU B N 1
ATOM 6963 C CA . GLU B 1 388 ? 7.242 17.891 -12.328 1 92.81 388 GLU B CA 1
ATOM 6964 C C . GLU B 1 388 ? 7.625 17.828 -10.852 1 92.81 388 GLU B C 1
ATOM 6966 O O . GLU B 1 388 ? 7.168 16.938 -10.125 1 92.81 388 GLU B O 1
ATOM 6971 N N . TRP B 1 389 ? 8.484 18.766 -10.477 1 97.5 389 TRP B N 1
ATOM 6972 C CA . TRP B 1 389 ? 9.039 18.703 -9.133 1 97.5 389 TRP B CA 1
ATOM 6973 C C . TRP B 1 389 ? 8.422 19.781 -8.25 1 97.5 389 TRP B C 1
ATOM 6975 O O . TRP B 1 389 ? 8.219 20.922 -8.688 1 97.5 389 TRP B O 1
ATOM 6985 N N . ILE B 1 390 ? 8.133 19.453 -7.043 1 97.31 390 ILE B N 1
ATOM 6986 C CA . ILE B 1 390 ? 7.789 20.422 -6.012 1 97.31 390 ILE B CA 1
ATOM 6987 C C . ILE B 1 390 ? 9.062 20.922 -5.332 1 97.31 390 ILE B C 1
ATOM 6989 O O . ILE B 1 390 ? 9.875 20.125 -4.852 1 97.31 390 ILE B O 1
ATOM 6993 N N . ARG B 1 391 ? 9.234 22.219 -5.344 1 95.44 391 ARG B N 1
ATOM 6994 C CA . ARG B 1 391 ? 10.273 22.859 -4.547 1 95.44 391 ARG B CA 1
ATOM 6995 C C . ARG B 1 391 ? 9.828 23.016 -3.098 1 95.44 391 ARG B C 1
ATOM 6997 O O . ARG B 1 391 ? 8.969 23.844 -2.801 1 95.44 391 ARG B O 1
ATOM 7004 N N . THR B 1 392 ? 10.43 22.281 -2.16 1 92.88 392 THR B N 1
ATOM 7005 C CA . THR B 1 392 ? 9.914 22.234 -0.797 1 92.88 392 THR B CA 1
ATOM 7006 C C . THR B 1 392 ? 10.336 23.469 -0.011 1 92.88 392 THR B C 1
ATOM 7008 O O . THR B 1 392 ? 9.703 23.828 0.988 1 92.88 392 THR B O 1
ATOM 7011 N N . GLY B 1 393 ? 11.445 24.062 -0.43 1 88.62 393 GLY B N 1
ATOM 7012 C CA . GLY B 1 393 ? 12.016 25.156 0.32 1 88.62 393 GLY B CA 1
ATOM 7013 C C . GLY B 1 393 ? 12.844 24.719 1.508 1 88.62 393 GLY B C 1
ATOM 7014 O O . GLY B 1 393 ? 13.477 25.531 2.176 1 88.62 393 GLY B O 1
ATOM 7015 N N . ASP B 1 394 ? 12.945 23.438 1.775 1 88 394 ASP B N 1
ATOM 7016 C CA . ASP B 1 394 ? 13.734 22.891 2.873 1 88 394 ASP B CA 1
ATOM 7017 C C . ASP B 1 394 ? 15.133 22.5 2.4 1 88 394 ASP B C 1
ATOM 7019 O O . ASP B 1 394 ? 15.32 22.125 1.236 1 88 394 ASP B O 1
ATOM 7023 N N . VAL B 1 395 ? 16.078 22.625 3.307 1 87.25 395 VAL B N 1
ATOM 7024 C CA . VAL B 1 395 ? 17.453 22.219 3.045 1 87.25 395 VAL B CA 1
ATOM 7025 C C . VAL B 1 395 ? 17.797 21 3.883 1 87.25 395 VAL B C 1
ATOM 7027 O O . VAL B 1 395 ? 17.5 20.938 5.074 1 87.25 395 VAL B O 1
ATOM 7030 N N . ALA B 1 396 ? 18.406 19.969 3.248 1 93.12 396 ALA B N 1
ATOM 7031 C CA . ALA B 1 396 ? 18.766 18.734 3.947 1 93.12 396 ALA B CA 1
ATOM 7032 C C . ALA B 1 396 ? 20.234 18.391 3.734 1 93.12 396 ALA B C 1
ATOM 7034 O O . ALA B 1 396 ? 20.812 18.734 2.701 1 93.12 396 ALA B O 1
ATOM 7035 N N . GLU B 1 397 ? 20.844 17.875 4.707 1 89.75 397 GLU B N 1
ATOM 7036 C CA . GLU B 1 397 ? 22.125 17.203 4.594 1 89.75 397 GLU B CA 1
ATOM 7037 C C . GLU B 1 397 ? 21.938 15.727 4.242 1 89.75 397 GLU B C 1
ATOM 7039 O O . GLU B 1 397 ? 21.016 15.078 4.734 1 89.75 397 GLU B O 1
ATOM 7044 N N . VAL B 1 398 ? 22.797 15.211 3.357 1 94.44 398 VAL B N 1
ATOM 7045 C CA . VAL B 1 398 ? 22.844 13.797 3.012 1 94.44 398 VAL B CA 1
ATOM 7046 C C . VAL B 1 398 ? 24.047 13.133 3.686 1 94.44 398 VAL B C 1
ATOM 7048 O O . VAL B 1 398 ? 25.188 13.523 3.447 1 94.44 398 VAL B O 1
ATOM 7051 N N . ASP B 1 399 ? 23.812 12.172 4.496 1 92.75 399 ASP B N 1
ATOM 7052 C CA . ASP B 1 399 ? 24.953 11.539 5.148 1 92.75 399 ASP B CA 1
ATOM 7053 C C . ASP B 1 399 ? 25.594 10.492 4.242 1 92.75 399 ASP B C 1
ATOM 7055 O O . ASP B 1 399 ? 25.203 10.344 3.084 1 92.75 399 ASP B O 1
ATOM 7059 N N . GLU B 1 400 ? 26.625 9.766 4.691 1 91 400 GLU B N 1
ATOM 7060 C CA . GLU B 1 400 ? 27.438 8.859 3.887 1 91 400 GLU B CA 1
ATOM 7061 C C . GLU B 1 400 ? 26.609 7.668 3.406 1 91 400 GLU B C 1
ATOM 7063 O O . GLU B 1 400 ? 26.891 7.094 2.352 1 91 400 GLU B O 1
ATOM 7068 N N . ASP B 1 401 ? 25.531 7.406 4.168 1 92.5 401 ASP B N 1
ATOM 7069 C CA . ASP B 1 401 ? 24.703 6.25 3.834 1 92.5 401 ASP B CA 1
ATOM 7070 C C . ASP B 1 401 ? 23.422 6.68 3.098 1 92.5 401 ASP B C 1
ATOM 7072 O O . ASP B 1 401 ? 22.547 5.855 2.822 1 92.5 401 ASP B O 1
ATOM 7076 N N . GLY B 1 402 ? 23.266 7.949 2.822 1 94.12 402 GLY B N 1
ATOM 7077 C CA . GLY B 1 402 ? 22.156 8.453 2.031 1 94.12 402 GLY B CA 1
ATOM 7078 C C . GLY B 1 402 ? 20.969 8.891 2.875 1 94.12 402 GLY B C 1
ATOM 7079 O O . GLY B 1 402 ? 19.906 9.219 2.344 1 94.12 402 GLY B O 1
ATOM 7080 N N . PHE B 1 403 ? 21.141 8.875 4.168 1 96.31 403 PHE B N 1
ATOM 7081 C CA . PHE B 1 403 ? 20.062 9.336 5.047 1 96.31 403 PHE B CA 1
ATOM 7082 C C . PHE B 1 403 ? 20.016 10.859 5.082 1 96.31 403 PHE B C 1
ATOM 7084 O O . PHE B 1 403 ? 21.047 11.523 5.012 1 96.31 403 PHE B O 1
ATOM 7091 N N . LEU B 1 404 ? 18.828 11.359 5.254 1 96.56 404 LEU B N 1
ATOM 7092 C CA . LEU B 1 404 ? 18.609 12.805 5.152 1 96.56 404 LEU B CA 1
ATOM 7093 C C . LEU B 1 404 ? 18.359 13.414 6.531 1 96.56 404 LEU B C 1
ATOM 7095 O O . LEU B 1 404 ? 17.719 12.797 7.383 1 96.56 404 LEU B O 1
ATOM 7099 N N . TYR B 1 405 ? 18.891 14.594 6.719 1 89.81 405 TYR B N 1
ATOM 7100 C CA . TYR B 1 405 ? 18.656 15.438 7.883 1 89.81 405 TYR B CA 1
ATOM 7101 C C . TYR B 1 405 ? 18.25 16.844 7.465 1 89.81 405 TYR B C 1
ATOM 7103 O O . TYR B 1 405 ? 18.984 17.531 6.758 1 89.81 405 TYR B O 1
ATOM 7111 N N . ILE B 1 406 ? 17.016 17.219 7.863 1 86.88 406 ILE B N 1
ATOM 7112 C CA . ILE B 1 406 ? 16.641 18.594 7.574 1 86.88 406 ILE B CA 1
ATOM 7113 C C . ILE B 1 406 ? 17.469 19.562 8.422 1 86.88 406 ILE B C 1
ATOM 7115 O O . ILE B 1 406 ? 17.562 19.406 9.641 1 86.88 406 ILE B O 1
ATOM 7119 N N . VAL B 1 407 ? 18.062 20.578 7.812 1 77 407 VAL B N 1
ATOM 7120 C CA . VAL B 1 407 ? 18.953 21.453 8.562 1 77 407 VAL B CA 1
ATOM 7121 C C . VAL B 1 407 ? 18.469 22.891 8.469 1 77 407 VAL B C 1
ATOM 7123 O O . VAL B 1 407 ? 19 23.781 9.141 1 77 407 VAL B O 1
ATOM 7126 N N . GLY B 1 408 ? 17.469 23.141 7.695 1 73.94 408 GLY B N 1
ATOM 7127 C CA . GLY B 1 408 ? 16.953 24.5 7.621 1 73.94 408 GLY B CA 1
ATOM 7128 C C . GLY B 1 408 ? 16.016 24.719 6.449 1 73.94 408 GLY B C 1
ATOM 7129 O O . GLY B 1 408 ? 15.492 23.75 5.879 1 73.94 408 GLY B O 1
ATOM 7130 N N . ARG B 1 409 ? 15.617 26.062 6.289 1 73.44 409 ARG B N 1
ATOM 7131 C CA . ARG B 1 409 ? 14.773 26.516 5.184 1 73.44 409 ARG B CA 1
ATOM 7132 C C . ARG B 1 409 ? 15.492 27.547 4.32 1 73.44 409 ARG B C 1
ATOM 7134 O O . ARG B 1 409 ? 16.328 28.297 4.82 1 73.44 409 ARG B O 1
ATOM 7141 N N . VAL B 1 410 ? 15.023 27.438 3.084 1 65.5 410 VAL B N 1
ATOM 7142 C CA . VAL B 1 410 ? 15.586 28.453 2.191 1 65.5 410 VAL B CA 1
ATOM 7143 C C . VAL B 1 410 ? 14.867 29.781 2.412 1 65.5 410 VAL B C 1
ATOM 7145 O O . VAL B 1 410 ? 15.445 30.844 2.17 1 65.5 410 VAL B O 1
ATOM 7148 N N . ASP B 1 411 ? 13.453 29.766 2.869 1 61.78 411 ASP B N 1
ATOM 7149 C CA . ASP B 1 411 ? 12.625 30.969 2.924 1 61.78 411 ASP B CA 1
ATOM 7150 C C . ASP B 1 411 ? 12.492 31.484 4.359 1 61.78 411 ASP B C 1
ATOM 7152 O O . ASP B 1 411 ? 11.547 32.188 4.68 1 61.78 411 ASP B O 1
ATOM 7156 N N . ASN B 1 412 ? 13.352 31.234 5.371 1 64.88 412 ASN B N 1
ATOM 7157 C CA . ASN B 1 412 ? 13.406 31.734 6.746 1 64.88 412 ASN B CA 1
ATOM 7158 C C . ASN B 1 412 ? 12.219 31.234 7.566 1 64.88 412 ASN B C 1
ATOM 7160 O O . ASN B 1 412 ? 11.977 31.734 8.664 1 64.88 412 ASN B O 1
ATOM 7164 N N . MET B 1 413 ? 11.367 30.422 7.016 1 71.44 413 MET B N 1
ATOM 7165 C CA . MET B 1 413 ? 10.203 29.938 7.746 1 71.44 413 MET B CA 1
ATOM 7166 C C . MET B 1 413 ? 10.617 29.312 9.078 1 71.44 413 MET B C 1
ATOM 7168 O O . MET B 1 413 ? 11.617 28.594 9.141 1 71.44 413 MET B O 1
ATOM 7172 N N . ILE B 1 414 ? 9.82 29.672 10.219 1 75.94 414 ILE B N 1
ATOM 7173 C CA . ILE B 1 414 ? 10.055 29.188 11.578 1 75.94 414 ILE B CA 1
ATOM 7174 C C . ILE B 1 414 ? 9.062 28.062 11.906 1 75.94 414 ILE B C 1
ATOM 7176 O O . ILE B 1 414 ? 7.871 28.172 11.586 1 75.94 414 ILE B O 1
ATOM 7180 N N . VAL B 1 415 ? 9.5 27 12.406 1 75.94 415 VAL B N 1
ATOM 7181 C CA . VAL B 1 415 ? 8.602 25.969 12.906 1 75.94 415 VAL B CA 1
ATOM 7182 C C . VAL B 1 415 ? 8.562 26 14.43 1 75.94 415 VAL B C 1
ATOM 7184 O O . VAL B 1 415 ? 9.586 25.797 15.094 1 75.94 415 VAL B O 1
ATOM 7187 N N . SER B 1 416 ? 7.359 26.344 15.07 1 80.81 416 SER B N 1
ATOM 7188 C CA . SER B 1 416 ? 7.164 26.391 16.516 1 80.81 416 SER B CA 1
ATOM 7189 C C . SER B 1 416 ? 6.016 25.484 16.953 1 80.81 416 SER B C 1
ATOM 7191 O O . SER B 1 416 ? 4.867 25.703 16.562 1 80.81 416 SER B O 1
ATOM 7193 N N . GLY B 1 417 ? 6.289 24.422 17.703 1 73.88 417 GLY B N 1
ATOM 7194 C CA . GLY B 1 417 ? 5.277 23.5 18.203 1 73.88 417 GLY B CA 1
ATOM 7195 C C . GLY B 1 417 ? 4.562 22.75 17.109 1 73.88 417 GLY B C 1
ATOM 7196 O O . GLY B 1 417 ? 3.348 22.547 17.172 1 73.88 417 GLY B O 1
ATOM 7197 N N . GLY B 1 418 ? 5.258 22.578 16.016 1 70.12 418 GLY B N 1
ATOM 7198 C CA . GLY B 1 418 ? 4.676 21.844 14.906 1 70.12 418 GLY B CA 1
ATOM 7199 C C . GLY B 1 418 ? 3.881 22.719 13.961 1 70.12 418 GLY B C 1
ATOM 7200 O O . GLY B 1 418 ? 3.238 22.219 13.039 1 70.12 418 GLY B O 1
ATOM 7201 N N . GLU B 1 419 ? 3.729 24.031 14.328 1 73.38 419 GLU B N 1
ATOM 7202 C CA . GLU B 1 419 ? 3.039 25 13.469 1 73.38 419 GLU B CA 1
ATOM 7203 C C . GLU B 1 419 ? 4.031 25.812 12.656 1 73.38 419 GLU B C 1
ATOM 7205 O O . GLU B 1 419 ? 5.098 26.188 13.148 1 73.38 419 GLU B O 1
ATOM 7210 N N . ASN B 1 420 ? 3.703 26.062 11.383 1 72.12 420 ASN B N 1
ATOM 7211 C CA . ASN B 1 420 ? 4.523 26.891 10.508 1 72.12 420 ASN B CA 1
ATOM 7212 C C . ASN B 1 420 ? 4.223 28.375 10.68 1 72.12 420 ASN B C 1
ATOM 7214 O O . ASN B 1 420 ? 3.057 28.766 10.695 1 72.12 420 ASN B O 1
ATOM 7218 N N . ILE B 1 421 ? 5.316 29.141 10.906 1 79 421 ILE B N 1
ATOM 7219 C CA . ILE B 1 421 ? 5.203 30.578 11.07 1 79 421 ILE B CA 1
ATOM 7220 C C . ILE B 1 421 ? 6.121 31.281 10.078 1 79 421 ILE B C 1
ATOM 7222 O O . ILE B 1 421 ? 7.34 31.109 10.109 1 79 421 ILE B O 1
ATOM 7226 N N . TYR B 1 422 ? 5.637 31.906 9.148 1 75.38 422 TYR B N 1
ATOM 7227 C CA . TYR B 1 422 ? 6.453 32.781 8.297 1 75.38 422 TYR B CA 1
ATOM 7228 C C . TYR B 1 422 ? 6.746 34.094 8.984 1 75.38 422 TYR B C 1
ATOM 7230 O O . TYR B 1 422 ? 5.828 34.844 9.312 1 75.38 422 TYR B O 1
ATOM 7238 N N . PRO B 1 423 ? 8.078 34.375 9.234 1 82.62 423 PRO B N 1
ATOM 7239 C CA . PRO B 1 423 ? 8.438 35.594 9.969 1 82.62 423 PRO B CA 1
ATOM 7240 C C . PRO B 1 423 ? 7.812 36.844 9.367 1 82.62 423 PRO B C 1
ATOM 7242 O O . PRO B 1 423 ? 7.395 37.75 10.102 1 82.62 423 PRO B O 1
ATOM 7245 N N . GLU B 1 424 ? 7.648 36.812 8.008 1 73.94 424 GLU B N 1
ATOM 7246 C CA . GLU B 1 424 ? 7.145 38 7.324 1 73.94 424 GLU B CA 1
ATOM 7247 C C . GLU B 1 424 ? 5.699 38.312 7.715 1 73.94 424 GLU B C 1
ATOM 7249 O O . GLU B 1 424 ? 5.301 39.469 7.824 1 73.94 424 GLU B O 1
ATOM 7254 N N . GLU B 1 425 ? 4.969 37.25 7.906 1 75.81 425 GLU B N 1
ATOM 7255 C CA . GLU B 1 425 ? 3.588 37.438 8.352 1 75.81 425 GLU B CA 1
ATOM 7256 C C . GLU B 1 425 ? 3.523 38.125 9.703 1 75.81 425 GLU B C 1
ATOM 7258 O O . GLU B 1 425 ? 2.721 39.031 9.898 1 75.81 425 GLU B O 1
ATOM 7263 N N . VAL B 1 426 ? 4.254 37.75 10.609 1 87.81 426 VAL B N 1
ATOM 7264 C CA . VAL B 1 426 ? 4.305 38.312 11.953 1 87.81 426 VAL B CA 1
ATOM 7265 C C . VAL B 1 426 ? 4.84 39.75 11.883 1 87.81 426 VAL B C 1
ATOM 7267 O O . VAL B 1 426 ? 4.301 40.656 12.531 1 87.81 426 VAL B O 1
ATOM 7270 N N . GLU B 1 427 ? 5.895 39.938 11.102 1 85.62 427 GLU B N 1
ATOM 7271 C CA . GLU B 1 427 ? 6.5 41.281 10.938 1 85.62 427 GLU B CA 1
ATOM 7272 C C . GLU B 1 427 ? 5.484 42.281 10.422 1 85.62 427 GLU B C 1
ATOM 7274 O O . GLU B 1 427 ? 5.402 43.406 10.938 1 85.62 427 GLU B O 1
ATOM 7279 N N . GLU B 1 428 ? 4.684 41.781 9.461 1 78.88 428 GLU B N 1
ATOM 7280 C CA . GLU B 1 428 ? 3.664 42.656 8.891 1 78.88 428 GLU B CA 1
ATOM 7281 C C . GLU B 1 428 ? 2.674 43.125 9.961 1 78.88 428 GLU B C 1
ATOM 7283 O O . GLU B 1 428 ? 2.281 44.312 9.992 1 78.88 428 GLU B O 1
ATOM 7288 N N . VAL B 1 429 ? 2.266 42.281 10.758 1 85.94 429 VAL B N 1
ATOM 7289 C CA . VAL B 1 429 ? 1.327 42.594 11.82 1 85.94 429 VAL B CA 1
ATOM 7290 C C . VAL B 1 429 ? 1.982 43.562 12.812 1 85.94 429 VAL B C 1
ATOM 7292 O O . VAL B 1 429 ? 1.412 44.594 13.141 1 85.94 429 VAL B O 1
ATOM 7295 N N . VAL B 1 430 ? 3.18 43.312 13.305 1 91.56 430 VAL B N 1
ATOM 7296 C CA . VAL B 1 430 ? 3.877 44.125 14.305 1 91.56 430 VAL B CA 1
ATOM 7297 C C . VAL B 1 430 ? 4.113 45.531 13.758 1 91.56 430 VAL B C 1
ATOM 7299 O O . VAL B 1 430 ? 4.004 46.5 14.492 1 91.56 430 VAL B O 1
ATOM 7302 N N . GLU B 1 431 ? 4.355 45.594 12.477 1 86.69 431 GLU B N 1
ATOM 7303 C CA . GLU B 1 431 ? 4.684 46.875 11.852 1 86.69 431 GLU B CA 1
ATOM 7304 C C . GLU B 1 431 ? 3.455 47.75 11.75 1 86.69 431 GLU B C 1
ATOM 7306 O O . GLU B 1 431 ? 3.576 48.969 11.508 1 86.69 431 GLU B O 1
ATOM 7311 N N . THR B 1 432 ? 2.307 47.156 11.922 1 85.69 432 THR B N 1
ATOM 7312 C CA . THR B 1 432 ? 1.104 48 11.922 1 85.69 432 THR B CA 1
ATOM 7313 C C . THR B 1 432 ? 0.939 48.688 13.266 1 85.69 432 THR B C 1
ATOM 7315 O O . THR B 1 432 ? 0.093 49.594 13.406 1 85.69 432 THR B O 1
ATOM 7318 N N . TYR B 1 433 ? 1.685 48.344 14.25 1 90.75 433 TYR B N 1
ATOM 7319 C CA . TYR B 1 433 ? 1.657 49.031 15.531 1 90.75 433 TYR B CA 1
ATOM 7320 C C . TYR B 1 433 ? 2.225 50.438 15.406 1 90.75 433 TYR B C 1
ATOM 7322 O O . TYR B 1 433 ? 3.326 50.625 14.883 1 90.75 433 TYR B O 1
ATOM 7330 N N . GLU B 1 434 ? 1.504 51.375 15.938 1 88.19 434 GLU B N 1
ATOM 7331 C CA . GLU B 1 434 ? 1.918 52.781 15.805 1 88.19 434 GLU B CA 1
ATOM 7332 C C . GLU B 1 434 ? 3.305 53 16.406 1 88.19 434 GLU B C 1
ATOM 7334 O O . GLU B 1 434 ? 3.566 52.594 17.547 1 88.19 434 GLU B O 1
ATOM 7339 N N . GLY B 1 435 ? 4.199 53.562 15.594 1 84.44 435 GLY B N 1
ATOM 7340 C CA . GLY B 1 435 ? 5.523 53.906 16.078 1 84.44 435 GLY B CA 1
ATOM 7341 C C . GLY B 1 435 ? 6.586 52.906 15.695 1 84.44 435 GLY B C 1
ATOM 7342 O O . GLY B 1 435 ? 7.781 53.156 15.859 1 84.44 435 GLY B O 1
ATOM 7343 N N . VAL B 1 436 ? 6.168 51.719 15.227 1 89.44 436 VAL B N 1
ATOM 7344 C CA . VAL B 1 436 ? 7.145 50.719 14.812 1 89.44 436 VAL B CA 1
ATOM 7345 C C . VAL B 1 436 ? 7.648 51.031 13.406 1 89.44 436 VAL B C 1
ATOM 7347 O O . VAL B 1 436 ? 6.855 51.188 12.477 1 89.44 436 VAL B O 1
ATOM 7350 N N . ASP B 1 437 ? 8.953 51.156 13.281 1 80.88 437 ASP B N 1
ATOM 7351 C CA . ASP B 1 437 ? 9.555 51.438 11.984 1 80.88 437 ASP B CA 1
ATOM 7352 C C . ASP B 1 437 ? 9.797 50.125 11.203 1 80.88 437 ASP B C 1
ATOM 7354 O O . ASP B 1 437 ? 9.523 50.062 10.008 1 80.88 437 ASP B O 1
ATOM 7358 N N . GLU B 1 438 ? 10.359 49.219 11.938 1 84.56 438 GLU B N 1
ATOM 7359 C CA . GLU B 1 438 ? 10.695 47.906 11.344 1 84.56 438 GLU B CA 1
ATOM 7360 C C . GLU B 1 438 ? 10.648 46.812 12.383 1 84.56 438 GLU B C 1
ATOM 7362 O O . GLU B 1 438 ? 10.961 47.031 13.555 1 84.56 438 GLU B O 1
ATOM 7367 N N . ALA B 1 439 ? 10.133 45.688 11.992 1 90.31 439 ALA B N 1
ATOM 7368 C CA . ALA B 1 439 ? 10.133 44.469 12.836 1 90.31 439 ALA B CA 1
ATOM 7369 C C . ALA B 1 439 ? 10.781 43.312 12.117 1 90.31 439 ALA B C 1
ATOM 7371 O O . ALA B 1 439 ? 10.586 43.125 10.922 1 90.31 439 ALA B O 1
ATOM 7372 N N . VAL B 1 440 ? 11.656 42.531 12.844 1 88.31 440 VAL B N 1
ATOM 7373 C CA . VAL B 1 440 ? 12.281 41.312 12.312 1 88.31 440 VAL B CA 1
ATOM 7374 C C . VAL B 1 440 ? 12.047 40.156 13.273 1 88.31 440 VAL B C 1
ATOM 7376 O O . VAL B 1 440 ? 12.312 40.25 14.477 1 88.31 440 VAL B O 1
ATOM 7379 N N . VAL B 1 441 ? 11.492 39.188 12.648 1 90 441 VAL B N 1
ATOM 7380 C CA . VAL B 1 441 ? 11.164 38.031 13.445 1 90 441 VAL B CA 1
ATOM 7381 C C . VAL B 1 441 ? 12.164 36.906 13.164 1 90 441 VAL B C 1
ATOM 7383 O O . VAL B 1 441 ? 12.523 36.656 12.008 1 90 441 VAL B O 1
ATOM 7386 N N . VAL B 1 442 ? 12.719 36.312 14.227 1 87.75 442 VAL B N 1
ATOM 7387 C CA . VAL B 1 442 ? 13.656 35.188 14.133 1 87.75 442 VAL B CA 1
ATOM 7388 C C . VAL B 1 442 ? 13.211 34.062 15.047 1 87.75 442 VAL B C 1
ATOM 7390 O O . VAL B 1 442 ? 12.445 34.281 15.992 1 87.75 442 VAL B O 1
ATOM 7393 N N . GLY B 1 443 ? 13.539 32.938 14.609 1 88.38 443 GLY B N 1
ATOM 7394 C CA . GLY B 1 443 ? 13.281 31.781 15.453 1 88.38 443 GLY B CA 1
ATOM 7395 C C . GLY B 1 443 ? 14.445 31.438 16.359 1 88.38 443 GLY B C 1
ATOM 7396 O O . GLY B 1 443 ? 15.516 31.062 15.883 1 88.38 443 GLY B O 1
ATOM 7397 N N . LEU B 1 444 ? 14.219 31.578 17.703 1 88.12 444 LEU B N 1
ATOM 7398 C CA . LEU B 1 444 ? 15.234 31.172 18.656 1 88.12 444 LEU B CA 1
ATOM 7399 C C . LEU B 1 444 ? 15.148 29.672 18.938 1 88.12 444 LEU B C 1
ATOM 7401 O O . LEU B 1 444 ? 14.055 29.125 19.109 1 88.12 444 LEU B O 1
ATOM 7405 N N . GLU B 1 445 ? 16.297 29.047 18.859 1 85.44 445 GLU B N 1
ATOM 7406 C CA . GLU B 1 445 ? 16.312 27.625 19.156 1 85.44 445 GLU B CA 1
ATOM 7407 C C . GLU B 1 445 ? 15.703 27.328 20.516 1 85.44 445 GLU B C 1
ATOM 7409 O O . GLU B 1 445 ? 15.93 28.078 21.484 1 85.44 445 GLU B O 1
ATOM 7414 N N . ASP B 1 446 ? 14.75 26.359 20.531 1 84.06 446 ASP B N 1
ATOM 7415 C CA . ASP B 1 446 ? 14.07 25.938 21.75 1 84.06 446 ASP B CA 1
ATOM 7416 C C . ASP B 1 446 ? 13.922 24.406 21.797 1 84.06 446 ASP B C 1
ATOM 7418 O O . ASP B 1 446 ? 13.461 23.797 20.828 1 84.06 446 ASP B O 1
ATOM 7422 N N . GLU B 1 447 ? 14.312 23.875 22.781 1 76.31 447 GLU B N 1
ATOM 7423 C CA . GLU B 1 447 ? 14.328 22.422 22.922 1 76.31 447 GLU B CA 1
ATOM 7424 C C . GLU B 1 447 ? 12.922 21.844 22.828 1 76.31 447 GLU B C 1
ATOM 7426 O O . GLU B 1 447 ? 12.719 20.75 22.281 1 76.31 447 GLU B O 1
ATOM 7431 N N . GLN B 1 448 ? 11.945 22.594 23.344 1 72.19 448 GLN B N 1
ATOM 7432 C CA . GLN B 1 448 ? 10.578 22.094 23.438 1 72.19 448 GLN B CA 1
ATOM 7433 C C . GLN B 1 448 ? 9.781 22.422 22.172 1 72.19 448 GLN B C 1
ATOM 7435 O O . GLN B 1 448 ? 9.023 21.578 21.688 1 72.19 448 GLN B O 1
ATOM 7440 N N . TRP B 1 449 ? 10.031 23.594 21.688 1 77.94 449 TRP B N 1
ATOM 7441 C CA . TRP B 1 449 ? 9.133 24.109 20.656 1 77.94 449 TRP B CA 1
ATOM 7442 C C . TRP B 1 449 ? 9.789 24.062 19.281 1 77.94 449 TRP B C 1
ATOM 7444 O O . TRP B 1 449 ? 9.156 24.375 18.266 1 77.94 449 TRP B O 1
ATOM 7454 N N . GLY B 1 450 ? 11.133 23.594 19.234 1 81.5 450 GLY B N 1
ATOM 7455 C CA . GLY B 1 450 ? 11.93 23.781 18.031 1 81.5 450 GLY B CA 1
ATOM 7456 C C . GLY B 1 450 ? 12.469 25.188 17.906 1 81.5 450 GLY B C 1
ATOM 7457 O O . GLY B 1 450 ? 13.672 25.422 18.062 1 81.5 450 GLY B O 1
ATOM 7458 N N . HIS B 1 451 ? 11.453 26.109 17.75 1 86.44 451 HIS B N 1
ATOM 7459 C CA . HIS B 1 451 ? 11.781 27.531 17.781 1 86.44 451 HIS B CA 1
ATOM 7460 C C . HIS B 1 451 ? 10.766 28.312 18.594 1 86.44 451 HIS B C 1
ATOM 7462 O O . HIS B 1 451 ? 9.594 27.938 18.656 1 86.44 451 HIS B O 1
ATOM 7468 N N . ARG B 1 452 ? 11.227 29.266 19.297 1 90.69 452 ARG B N 1
ATOM 7469 C CA . ARG B 1 452 ? 10.383 30.312 19.859 1 90.69 452 ARG B CA 1
ATOM 7470 C C . ARG B 1 452 ? 10.445 31.578 19.016 1 90.69 452 ARG B C 1
ATOM 7472 O O . ARG B 1 452 ? 11.523 31.969 18.562 1 90.69 452 ARG B O 1
ATOM 7479 N N . VAL B 1 453 ? 9.328 32.156 18.828 1 92.62 453 VAL B N 1
ATOM 7480 C CA . VAL B 1 453 ? 9.258 33.344 17.984 1 92.62 453 VAL B CA 1
ATOM 7481 C C . VAL B 1 453 ? 9.758 34.562 18.766 1 92.62 453 VAL B C 1
ATOM 7483 O O . VAL B 1 453 ? 9.258 34.844 19.859 1 92.62 453 VAL B O 1
ATOM 7486 N N . ALA B 1 454 ? 10.82 35.156 18.266 1 94.06 454 ALA B N 1
ATOM 7487 C CA . ALA B 1 454 ? 11.336 36.375 18.828 1 94.06 454 ALA B CA 1
ATOM 7488 C C . ALA B 1 454 ? 11.281 37.531 17.812 1 94.06 454 ALA B C 1
ATOM 7490 O O . ALA B 1 454 ? 11.344 37.281 16.609 1 94.06 454 ALA B O 1
ATOM 7491 N N . CYS B 1 455 ? 11.023 38.656 18.281 1 94.44 455 CYS B N 1
ATOM 7492 C CA . CYS B 1 455 ? 10.883 39.812 17.406 1 94.44 455 CYS B CA 1
ATOM 7493 C C . CYS B 1 455 ? 11.773 40.938 17.859 1 94.44 455 CYS B C 1
ATOM 7495 O O . CYS B 1 455 ? 11.773 41.312 19.031 1 94.44 455 CYS B O 1
ATOM 7497 N N . VAL B 1 456 ? 12.57 41.406 16.969 1 93.5 456 VAL B N 1
ATOM 7498 C CA . VAL B 1 456 ? 13.305 42.656 17.172 1 93.5 456 VAL B CA 1
ATOM 7499 C C . VAL B 1 456 ? 12.539 43.812 16.547 1 93.5 456 VAL B C 1
ATOM 7501 O O . VAL B 1 456 ? 12.188 43.781 15.367 1 93.5 456 VAL B O 1
ATOM 7504 N N . VAL B 1 457 ? 12.242 44.781 17.375 1 93.69 457 VAL B N 1
ATOM 7505 C CA . VAL B 1 457 ? 11.453 45.938 16.938 1 93.69 457 VAL B CA 1
ATOM 7506 C C . VAL B 1 457 ? 12.328 47.188 16.922 1 93.69 457 VAL B C 1
ATOM 7508 O O . VAL B 1 457 ? 12.898 47.562 17.938 1 93.69 457 VAL B O 1
ATOM 7511 N N . CYS B 1 458 ? 12.422 47.719 15.719 1 87.75 458 CYS B N 1
ATOM 7512 C CA . CYS B 1 458 ? 13.133 49 15.57 1 87.75 458 CYS B CA 1
ATOM 7513 C C . CYS B 1 458 ? 12.18 50.156 15.672 1 87.75 458 CYS B C 1
ATOM 7515 O O . CYS B 1 458 ? 11.18 50.25 14.953 1 87.75 458 CYS B O 1
ATOM 7517 N N . THR B 1 459 ? 12.414 51 16.578 1 86.75 459 THR B N 1
ATOM 7518 C CA . THR B 1 459 ? 11.57 52.156 16.766 1 86.75 459 THR B CA 1
ATOM 7519 C C . THR B 1 459 ? 12.328 53.25 17.516 1 86.75 459 THR B C 1
ATOM 7521 O O . THR B 1 459 ? 13.266 52.969 18.266 1 86.75 459 THR B O 1
ATOM 7524 N N . ASN B 1 460 ? 11.945 54.531 17.156 1 81.56 460 ASN B N 1
ATOM 7525 C CA . ASN B 1 460 ? 12.453 55.688 17.922 1 81.56 460 ASN B CA 1
ATOM 7526 C C . ASN B 1 460 ? 11.484 56.094 19.031 1 81.56 460 ASN B C 1
ATOM 7528 O O . ASN B 1 460 ? 11.758 57 19.797 1 81.56 460 ASN B O 1
ATOM 7532 N N . GLU B 1 461 ? 10.422 55.344 19 1 83.69 461 GLU B N 1
ATOM 7533 C CA . GLU B 1 461 ? 9.422 55.625 20.031 1 83.69 461 GLU B CA 1
ATOM 7534 C C . GLU B 1 461 ? 9.617 54.719 21.25 1 83.69 461 GLU B C 1
ATOM 7536 O O . GLU B 1 461 ? 10.352 53.719 21.172 1 83.69 461 GLU B O 1
ATOM 7541 N N . ASP B 1 462 ? 9.125 55.25 22.344 1 88.75 462 ASP B N 1
ATOM 7542 C CA . ASP B 1 462 ? 9.156 54.438 23.562 1 88.75 462 ASP B CA 1
ATOM 7543 C C . ASP B 1 462 ? 8.008 53.438 23.594 1 88.75 462 ASP B C 1
ATOM 7545 O O . ASP B 1 462 ? 6.914 53.75 24.062 1 88.75 462 ASP B O 1
ATOM 7549 N N . ILE B 1 463 ? 8.336 52.312 23.062 1 89.81 463 ILE B N 1
ATOM 7550 C CA . ILE B 1 463 ? 7.316 51.281 23.016 1 89.81 463 ILE B CA 1
ATOM 7551 C C . ILE B 1 463 ? 7.602 50.219 24.078 1 89.81 463 ILE B C 1
ATOM 7553 O O . ILE B 1 463 ? 8.727 49.719 24.203 1 89.81 463 ILE B O 1
ATOM 7557 N N . GLU B 1 464 ? 6.629 49.938 24.922 1 92 464 GLU B N 1
ATOM 7558 C CA . GLU B 1 464 ? 6.738 48.875 25.922 1 92 464 GLU B CA 1
ATOM 7559 C C . GLU B 1 464 ? 6.457 47.5 25.328 1 92 464 GLU B C 1
ATOM 7561 O O . GLU B 1 464 ? 5.473 47.312 24.594 1 92 464 GLU B O 1
ATOM 7566 N N . THR B 1 465 ? 7.336 46.656 25.672 1 92.94 465 THR B N 1
ATOM 7567 C CA . THR B 1 465 ? 7.211 45.281 25.125 1 92.94 465 THR B CA 1
ATOM 7568 C C . THR B 1 465 ? 5.867 44.688 25.5 1 92.94 465 THR B C 1
ATOM 7570 O O . THR B 1 465 ? 5.27 43.938 24.719 1 92.94 465 THR B O 1
ATOM 7573 N N . ASP B 1 466 ? 5.336 45.062 26.609 1 93.06 466 ASP B N 1
ATOM 7574 C CA . ASP B 1 466 ? 4.051 44.531 27.047 1 93.06 466 ASP B CA 1
ATOM 7575 C C . ASP B 1 466 ? 2.914 45.031 26.156 1 93.06 466 ASP B C 1
ATOM 7577 O O . ASP B 1 466 ? 1.972 44.281 25.875 1 93.06 466 ASP B O 1
ATOM 7581 N N . ASP B 1 467 ? 3.025 46.281 25.781 1 92.06 467 ASP B N 1
ATOM 7582 C CA . ASP B 1 467 ? 2.014 46.844 24.891 1 92.06 467 ASP B CA 1
ATOM 7583 C C . ASP B 1 467 ? 2.059 46.188 23.516 1 92.06 467 ASP B C 1
ATOM 7585 O O . ASP B 1 467 ? 1.016 45.906 22.922 1 92.06 467 ASP B O 1
ATOM 7589 N N . LEU B 1 468 ? 3.213 45.969 23.141 1 91.94 468 LEU B N 1
ATOM 7590 C CA . LEU B 1 468 ? 3.387 45.312 21.859 1 91.94 468 LEU B CA 1
ATOM 7591 C C . LEU B 1 468 ? 2.84 43.875 21.906 1 91.94 468 LEU B C 1
ATOM 7593 O O . LEU B 1 468 ? 2.193 43.438 20.969 1 91.94 468 LEU B O 1
ATOM 7597 N N . ASP B 1 469 ? 3.168 43.25 22.938 1 94.06 469 ASP B N 1
ATOM 7598 C CA . ASP B 1 469 ? 2.674 41.875 23.109 1 94.06 469 ASP B CA 1
ATOM 7599 C C . ASP B 1 469 ? 1.148 41.844 23.156 1 94.06 469 ASP B C 1
ATOM 7601 O O . ASP B 1 469 ? 0.519 40.969 22.578 1 94.06 469 ASP B O 1
ATOM 7605 N N . ARG B 1 470 ? 0.567 42.75 23.844 1 93.31 470 ARG B N 1
ATOM 7606 C CA . ARG B 1 470 ? -0.886 42.875 23.906 1 93.31 470 ARG B CA 1
ATOM 7607 C C . ARG B 1 470 ? -1.476 43.125 22.516 1 93.31 470 ARG B C 1
ATOM 7609 O O . ARG B 1 470 ? -2.492 42.562 22.141 1 93.31 470 ARG B O 1
ATOM 7616 N N . PHE B 1 471 ? -0.858 44.062 21.875 1 92.62 471 PHE B N 1
ATOM 7617 C CA . PHE B 1 471 ? -1.272 44.375 20.516 1 92.62 471 PHE B CA 1
ATOM 7618 C C . PHE B 1 471 ? -1.288 43.125 19.656 1 92.62 471 PHE B C 1
ATOM 7620 O O . PHE B 1 471 ? -2.27 42.844 18.953 1 92.62 471 PHE B O 1
ATOM 7627 N N . CYS B 1 472 ? -0.262 42.375 19.75 1 92.75 472 CYS B N 1
ATOM 7628 C CA . CYS B 1 472 ? -0.147 41.125 18.953 1 92.75 472 CYS B CA 1
ATOM 7629 C C . CYS B 1 472 ? -1.187 40.125 19.391 1 92.75 472 CYS B C 1
ATOM 7631 O O . CYS B 1 472 ? -1.774 39.438 18.547 1 92.75 472 CYS B O 1
ATOM 7633 N N . THR B 1 473 ? -1.428 40 20.625 1 90.62 473 THR B N 1
ATOM 7634 C CA . THR B 1 473 ? -2.371 39.031 21.188 1 90.62 473 THR B CA 1
ATOM 7635 C C . THR B 1 473 ? -3.791 39.344 20.703 1 90.62 473 THR B C 1
ATOM 7637 O O . THR B 1 473 ? -4.582 38.406 20.484 1 90.62 473 THR B O 1
ATOM 7640 N N . GLU B 1 474 ? -4.059 40.531 20.422 1 88.06 474 GLU B N 1
ATOM 7641 C CA . GLU B 1 474 ? -5.422 40.969 20.125 1 88.06 474 GLU B CA 1
ATOM 7642 C C . GLU B 1 474 ? -5.613 41.188 18.641 1 88.06 474 GLU B C 1
ATOM 7644 O O . GLU B 1 474 ? -6.727 41.469 18.188 1 88.06 474 GLU B O 1
ATOM 7649 N N . HIS B 1 475 ? -4.59 41.094 17.922 1 86.25 475 HIS B N 1
ATOM 7650 C CA . HIS B 1 475 ? -4.668 41.438 16.5 1 86.25 475 HIS B CA 1
ATOM 7651 C C . HIS B 1 475 ? -5.512 40.438 15.734 1 86.25 475 HIS B C 1
ATOM 7653 O O . HIS B 1 475 ? -5.344 39.219 15.898 1 86.25 475 HIS B O 1
ATOM 7659 N N . ASP B 1 476 ? -6.301 40.906 14.844 1 79.69 476 ASP B N 1
ATOM 7660 C CA . ASP B 1 476 ? -7.328 40.125 14.148 1 79.69 476 ASP B CA 1
ATOM 7661 C C . ASP B 1 476 ? -6.707 39.188 13.102 1 79.69 476 ASP B C 1
ATOM 7663 O O . ASP B 1 476 ? -7.332 38.219 12.672 1 79.69 476 ASP B O 1
ATOM 7667 N N . HIS B 1 477 ? -5.473 39.406 12.781 1 76.19 477 HIS B N 1
ATOM 7668 C CA . HIS B 1 477 ? -4.855 38.656 11.688 1 76.19 477 HIS B CA 1
ATOM 7669 C C . HIS B 1 477 ? -3.621 37.906 12.164 1 76.19 477 HIS B C 1
ATOM 7671 O O . HIS B 1 477 ? -2.797 37.469 11.352 1 76.19 477 HIS B O 1
ATOM 7677 N N . LEU B 1 478 ? -3.418 37.844 13.438 1 83.5 478 LEU B N 1
ATOM 7678 C CA . LEU B 1 478 ? -2.266 37.125 13.984 1 83.5 478 LEU B CA 1
ATOM 7679 C C . LEU B 1 478 ? -2.701 36.125 15.039 1 83.5 478 LEU B C 1
ATOM 7681 O O . LEU B 1 478 ? -3.137 36.5 16.125 1 83.5 478 LEU B O 1
ATOM 7685 N N . ALA B 1 479 ? -2.566 34.875 14.641 1 83.56 479 ALA B N 1
ATOM 7686 C CA . ALA B 1 479 ? -2.883 33.812 15.602 1 83.56 479 ALA B CA 1
ATOM 7687 C C . ALA B 1 479 ? -1.924 33.844 16.781 1 83.56 479 ALA B C 1
ATOM 7689 O O . ALA B 1 479 ? -0.765 34.25 16.641 1 83.56 479 ALA B O 1
ATOM 7690 N N . ASN B 1 480 ? -2.498 33.469 17.922 1 87 480 ASN B N 1
ATOM 7691 C CA . ASN B 1 480 ? -1.716 33.531 19.156 1 87 480 ASN B CA 1
ATOM 7692 C C . ASN B 1 480 ? -0.433 32.719 19.031 1 87 480 ASN B C 1
ATOM 7694 O O . ASN B 1 480 ? 0.608 33.094 19.578 1 87 480 ASN B O 1
ATOM 7698 N N . PHE B 1 481 ? -0.49 31.562 18.312 1 85 481 PHE B N 1
ATOM 7699 C CA . PHE B 1 481 ? 0.693 30.703 18.25 1 85 481 PHE B CA 1
ATOM 7700 C C . PHE B 1 481 ? 1.782 31.359 17.406 1 85 481 PHE B C 1
ATOM 7702 O O . PHE B 1 481 ? 2.949 30.969 17.484 1 85 481 PHE B O 1
ATOM 7709 N N . LYS B 1 482 ? 1.433 32.312 16.578 1 87 482 LYS B N 1
ATOM 7710 C CA . LYS B 1 482 ? 2.385 33 15.719 1 87 482 LYS B CA 1
ATOM 7711 C C . LYS B 1 482 ? 3.016 34.188 16.438 1 87 482 LYS B C 1
ATOM 7713 O O . LYS B 1 482 ? 4.023 34.719 15.984 1 87 482 LYS B O 1
ATOM 7718 N N . ARG B 1 483 ? 2.422 34.625 17.578 1 91.44 483 ARG B N 1
ATOM 7719 C CA . ARG B 1 483 ? 2.84 35.812 18.266 1 91.44 483 ARG B CA 1
ATOM 7720 C C . ARG B 1 483 ? 4.254 35.688 18.812 1 91.44 483 ARG B C 1
ATOM 7722 O O . ARG B 1 483 ? 4.625 34.625 19.328 1 91.44 483 ARG B O 1
ATOM 7729 N N . PRO B 1 484 ? 5.156 36.75 18.75 1 93.94 484 PRO B N 1
ATOM 7730 C CA . PRO B 1 484 ? 6.465 36.719 19.406 1 93.94 484 PRO B CA 1
ATOM 7731 C C . PRO B 1 484 ? 6.367 36.531 20.906 1 93.94 484 PRO B C 1
ATOM 7733 O O . PRO B 1 484 ? 5.461 37.062 21.547 1 93.94 484 PRO B O 1
ATOM 7736 N N . ARG B 1 485 ? 7.234 35.719 21.344 1 93.25 485 ARG B N 1
ATOM 7737 C CA . ARG B 1 485 ? 7.297 35.469 22.781 1 93.25 485 ARG B CA 1
ATOM 7738 C C . ARG B 1 485 ? 8.391 36.312 23.438 1 93.25 485 ARG B C 1
ATOM 7740 O O . ARG B 1 485 ? 8.469 36.406 24.656 1 93.25 485 ARG B O 1
ATOM 7747 N N . GLU B 1 486 ? 9.211 36.781 22.719 1 92.81 486 GLU B N 1
ATOM 7748 C CA . GLU B 1 486 ? 10.289 37.656 23.141 1 92.81 486 GLU B CA 1
ATOM 7749 C C . GLU B 1 486 ? 10.43 38.875 22.203 1 92.81 486 GLU B C 1
ATOM 7751 O O . GLU B 1 486 ? 10.328 38.719 20.984 1 92.81 486 GLU B O 1
ATOM 7756 N N . TYR B 1 487 ? 10.484 40.062 22.891 1 94.25 487 TYR B N 1
ATOM 7757 C CA . TYR B 1 487 ? 10.641 41.281 22.125 1 94.25 487 TYR B CA 1
ATOM 7758 C C . TYR B 1 487 ? 11.906 42.031 22.531 1 94.25 487 TYR B C 1
ATOM 7760 O O . TYR B 1 487 ? 12.258 42.062 23.719 1 94.25 487 TYR B O 1
ATOM 7768 N N . VAL B 1 488 ? 12.633 42.375 21.594 1 93.19 488 VAL B N 1
ATOM 7769 C CA . VAL B 1 488 ? 13.727 43.312 21.828 1 93.19 488 VAL B CA 1
ATOM 7770 C C . VAL B 1 488 ? 13.453 44.625 21.078 1 93.19 488 VAL B C 1
ATOM 7772 O O . VAL B 1 488 ? 13.211 44.625 19.875 1 93.19 488 VAL B O 1
ATOM 7775 N N . VAL B 1 489 ? 13.328 45.719 21.828 1 93.44 489 VAL B N 1
ATOM 7776 C CA . VAL B 1 489 ? 13.117 47.031 21.219 1 93.44 489 VAL B CA 1
ATOM 7777 C C . VAL B 1 489 ? 14.461 47.75 21.078 1 93.44 489 VAL B C 1
ATOM 7779 O O . VAL B 1 489 ? 15.227 47.812 22.047 1 93.44 489 VAL B O 1
ATOM 7782 N N . THR B 1 490 ? 14.711 48.125 19.891 1 91.69 490 THR B N 1
ATOM 7783 C CA . THR B 1 490 ? 15.992 48.781 19.672 1 91.69 490 THR B CA 1
ATOM 7784 C C . THR B 1 490 ? 15.812 50 18.797 1 91.69 490 THR B C 1
ATOM 7786 O O . THR B 1 490 ? 14.836 50.125 18.047 1 91.69 490 THR B O 1
ATOM 7789 N N . THR B 1 491 ? 16.75 50.938 19 1 87.5 491 THR B N 1
ATOM 7790 C CA . THR B 1 491 ? 16.797 52.125 18.125 1 87.5 491 THR B CA 1
ATOM 7791 C C . THR B 1 491 ? 17.812 51.938 17.016 1 87.5 491 THR B C 1
ATOM 7793 O O . THR B 1 491 ? 17.891 52.719 16.094 1 87.5 491 THR B O 1
ATOM 7796 N N . GLU B 1 492 ? 18.469 50.812 17.109 1 81.31 492 GLU B N 1
ATOM 7797 C CA . GLU B 1 492 ? 19.547 50.562 16.156 1 81.31 492 GLU B CA 1
ATOM 7798 C C . GLU B 1 492 ? 19 50 14.836 1 81.31 492 GLU B C 1
ATOM 7800 O O . GLU B 1 492 ? 17.969 49.344 14.82 1 81.31 492 GLU B O 1
ATOM 7805 N N . SER B 1 493 ? 19.766 50.438 13.781 1 77.75 493 SER B N 1
ATOM 7806 C CA . SER B 1 493 ? 19.422 49.844 12.492 1 77.75 493 SER B CA 1
ATOM 7807 C C . SER B 1 493 ? 19.766 48.344 12.469 1 77.75 493 SER B C 1
ATOM 7809 O O . SER B 1 493 ? 20.781 47.938 13.016 1 77.75 493 SER B O 1
ATOM 7811 N N . LEU B 1 494 ? 18.891 47.625 11.852 1 82.12 494 LEU B N 1
ATOM 7812 C CA . LEU B 1 494 ? 19.094 46.188 11.781 1 82.12 494 LEU B CA 1
ATOM 7813 C C . LEU B 1 494 ? 20.094 45.812 10.688 1 82.12 494 LEU B C 1
ATOM 7815 O O . LEU B 1 494 ? 20.172 46.5 9.672 1 82.12 494 LEU B O 1
ATOM 7819 N N . PRO B 1 495 ? 20.844 44.781 10.977 1 79.31 495 PRO B N 1
ATOM 7820 C CA . PRO B 1 495 ? 21.812 44.344 9.977 1 79.31 495 PRO B CA 1
ATOM 7821 C C . PRO B 1 495 ? 21.172 43.969 8.648 1 79.31 495 PRO B C 1
ATOM 7823 O O . PRO B 1 495 ? 20.125 43.312 8.625 1 79.31 495 PRO B O 1
ATOM 7826 N N . ARG B 1 496 ? 21.672 44.562 7.613 1 72.44 496 ARG B N 1
ATOM 7827 C CA . ARG B 1 496 ? 21.172 44.312 6.262 1 72.44 496 ARG B CA 1
ATOM 7828 C C . ARG B 1 496 ? 22.312 43.938 5.32 1 72.44 496 ARG B C 1
ATOM 7830 O O . ARG B 1 496 ? 23.469 44.281 5.559 1 72.44 496 ARG B O 1
ATOM 7837 N N . THR B 1 497 ? 21.922 43.125 4.383 1 60.91 497 THR B N 1
ATOM 7838 C CA . THR B 1 497 ? 22.875 42.812 3.326 1 60.91 497 THR B CA 1
ATOM 7839 C C . THR B 1 497 ? 23.156 44.062 2.484 1 60.91 497 THR B C 1
ATOM 7841 O O . THR B 1 497 ? 22.516 45.094 2.664 1 60.91 497 THR B O 1
ATOM 7844 N N . ASP B 1 498 ? 24.125 43.938 1.544 1 55.44 498 ASP B N 1
ATOM 7845 C CA . ASP B 1 498 ? 24.469 45.031 0.652 1 55.44 498 ASP B CA 1
ATOM 7846 C C . ASP B 1 498 ? 23.266 45.438 -0.204 1 55.44 498 ASP B C 1
ATOM 7848 O O . ASP B 1 498 ? 23.156 46.594 -0.616 1 55.44 498 ASP B O 1
ATOM 7852 N N . THR B 1 499 ? 22.344 44.469 -0.342 1 51.09 499 THR B N 1
ATOM 7853 C CA . THR B 1 499 ? 21.172 44.75 -1.172 1 51.09 499 THR B CA 1
ATOM 7854 C C . THR B 1 499 ? 20.031 45.312 -0.326 1 51.09 499 THR B C 1
ATOM 7856 O O . THR B 1 499 ? 18.938 45.562 -0.843 1 51.09 499 THR B O 1
ATOM 7859 N N . GLY B 1 500 ? 20.219 45.5 0.906 1 58.38 500 GLY B N 1
ATOM 7860 C CA . GLY B 1 500 ? 19.234 46.125 1.768 1 58.38 500 GLY B CA 1
ATOM 7861 C C . GLY B 1 500 ? 18.344 45.125 2.484 1 58.38 500 GLY B C 1
ATOM 7862 O O . GLY B 1 500 ? 17.438 45.5 3.229 1 58.38 500 GLY B O 1
ATOM 7863 N N . THR B 1 501 ? 18.609 43.844 2.221 1 60.41 501 THR B N 1
ATOM 7864 C CA . THR B 1 501 ? 17.766 42.844 2.842 1 60.41 501 THR B CA 1
ATOM 7865 C C . THR B 1 501 ? 18.219 42.562 4.273 1 60.41 501 THR B C 1
ATOM 7867 O O . THR B 1 501 ? 19.422 42.5 4.551 1 60.41 501 THR B O 1
ATOM 7870 N N . VAL B 1 502 ? 17.266 42.406 5.152 1 74.44 502 VAL B N 1
ATOM 7871 C CA . VAL B 1 502 ? 17.578 42.156 6.551 1 74.44 502 VAL B CA 1
ATOM 7872 C C . VAL B 1 502 ? 18.297 40.812 6.668 1 74.44 502 VAL B C 1
ATOM 7874 O O . VAL B 1 502 ? 17.875 39.812 6.078 1 74.44 502 VAL B O 1
ATOM 7877 N N . GLU B 1 503 ? 19.469 40.719 7.332 1 73.88 503 GLU B N 1
ATOM 7878 C CA . GLU B 1 503 ? 20.203 39.5 7.621 1 73.88 503 GLU B CA 1
ATOM 7879 C C . GLU B 1 503 ? 19.719 38.844 8.906 1 73.88 503 GLU B C 1
ATOM 7881 O O . GLU B 1 503 ? 20.25 39.125 9.984 1 73.88 503 GLU B O 1
ATOM 7886 N N . ARG B 1 504 ? 18.812 37.938 8.727 1 80.81 504 ARG B N 1
ATOM 7887 C CA . ARG B 1 504 ? 18.125 37.375 9.883 1 80.81 504 ARG B CA 1
ATOM 7888 C C . ARG B 1 504 ? 19.109 36.625 10.781 1 80.81 504 ARG B C 1
ATOM 7890 O O . ARG B 1 504 ? 18.984 36.656 12.008 1 80.81 504 ARG B O 1
ATOM 7897 N N . GLU B 1 505 ? 20.031 36.031 10.172 1 77 505 GLU B N 1
ATOM 7898 C CA . GLU B 1 505 ? 21.016 35.312 10.969 1 77 505 GLU B CA 1
ATOM 7899 C C . GLU B 1 505 ? 21.812 36.281 11.859 1 77 505 GLU B C 1
ATOM 7901 O O . GLU B 1 505 ? 22.094 35.938 13.016 1 77 505 GLU B O 1
ATOM 7906 N N . THR B 1 506 ? 22.219 37.375 11.312 1 79.06 506 THR B N 1
ATOM 7907 C CA . THR B 1 506 ? 22.953 38.375 12.07 1 79.06 506 THR B CA 1
ATOM 7908 C C . THR B 1 506 ? 22.062 39 13.148 1 79.06 506 THR B C 1
ATOM 7910 O O . THR B 1 506 ? 22.531 39.281 14.258 1 79.06 506 THR B O 1
ATOM 7913 N N . VAL B 1 507 ? 20.797 39.188 12.789 1 84.44 507 VAL B N 1
ATOM 7914 C CA . VAL B 1 507 ? 19.859 39.719 13.781 1 84.44 507 VAL B CA 1
ATOM 7915 C C . VAL B 1 507 ? 19.75 38.75 14.961 1 84.44 507 VAL B C 1
ATOM 7917 O O . VAL B 1 507 ? 19.812 39.188 16.125 1 84.44 507 VAL B O 1
ATOM 7920 N N . TYR B 1 508 ? 19.641 37.562 14.594 1 85.44 508 TYR B N 1
ATOM 7921 C CA . TYR B 1 508 ? 19.578 36.531 15.617 1 85.44 508 TYR B CA 1
ATOM 7922 C C . TYR B 1 508 ? 20.797 36.594 16.531 1 85.44 508 TYR B C 1
ATOM 7924 O O . TYR B 1 508 ? 20.656 36.625 17.75 1 85.44 508 TYR B O 1
ATOM 7932 N N . THR B 1 509 ? 22 36.688 15.961 1 84.88 509 THR B N 1
ATOM 7933 C CA . THR B 1 509 ? 23.25 36.688 16.719 1 84.88 509 THR B CA 1
ATOM 7934 C C . THR B 1 509 ? 23.406 37.969 17.531 1 84.88 509 THR B C 1
ATOM 7936 O O . THR B 1 509 ? 23.844 37.906 18.688 1 84.88 509 THR B O 1
ATOM 7939 N N . GLU B 1 510 ? 23.062 39.062 17.031 1 84.44 510 GLU B N 1
ATOM 7940 C CA . GLU B 1 510 ? 23.266 40.375 17.656 1 84.44 510 GLU B CA 1
ATOM 7941 C C . GLU B 1 510 ? 22.297 40.594 18.797 1 84.44 510 GLU B C 1
ATOM 7943 O O . GLU B 1 510 ? 22.656 41.156 19.828 1 84.44 510 GLU B O 1
ATOM 7948 N N . PHE B 1 511 ? 21.094 40.094 18.562 1 89.12 511 PHE B N 1
ATOM 7949 C CA . PHE B 1 511 ? 20.078 40.531 19.531 1 89.12 511 PHE B CA 1
ATOM 7950 C C . PHE B 1 511 ? 19.719 39.375 20.469 1 89.12 511 PHE B C 1
ATOM 7952 O O . PHE B 1 511 ? 19.156 39.594 21.547 1 89.12 511 PHE B O 1
ATOM 7959 N N . PHE B 1 512 ? 20.031 38.188 19.969 1 86.69 512 PHE B N 1
ATOM 7960 C CA . PHE B 1 512 ? 19.625 37.062 20.797 1 86.69 512 PHE B CA 1
ATOM 7961 C C . PHE B 1 512 ? 20.797 36.125 21.047 1 86.69 512 PHE B C 1
ATOM 7963 O O . PHE B 1 512 ? 20.672 35.156 21.797 1 86.69 512 PHE B O 1
ATOM 7970 N N . GLY B 1 513 ? 21.828 36.219 20.281 1 73.25 513 GLY B N 1
ATOM 7971 C CA . GLY B 1 513 ? 23 35.406 20.422 1 73.25 513 GLY B CA 1
ATOM 7972 C C . GLY B 1 513 ? 23.641 35.5 21.797 1 73.25 513 GLY B C 1
ATOM 7973 O O . GLY B 1 513 ? 23.531 36.5 22.469 1 73.25 513 GLY B O 1
ATOM 7974 N N . GLU B 1 514 ? 24.047 34.375 22.578 1 58.44 514 GLU B N 1
ATOM 7975 C CA . GLU B 1 514 ? 24.922 34.406 23.75 1 58.44 514 GLU B CA 1
ATOM 7976 C C . GLU B 1 514 ? 26.312 34.906 23.391 1 58.44 514 GLU B C 1
ATOM 7978 O O . GLU B 1 514 ? 26.781 34.719 22.266 1 58.44 514 GLU B O 1
#

Foldseek 3Di:
DFLLVLLVVLCVVWVPPWAEAELVGDTHTSVRLLQQLQQVLQLCCVVPLPAEAEEQAFWDSVVVSNLSSCLLQLHAYAYADNLAFLVLRLVSCVLRRHQEYEYEPVRVVSVVSNVVNHNRQAYEYEYDDDDPDPRYHYSVVSSVPGDSDRHHYDPNSWRHWAWDDDLDLHTFIFTDHRQLLVVQLVLLCVQQVAALAAEEEQADGCRFLQNPRNPSSNNSSRNHYYYYDRHHDLVSVLVCLQVVVHQEYEFEQLSLVRNLVVCVVPVRPNVSHEAYEYDLAQDDLVSLVSSCVRHNLRYKQADDHPQAGNGQAIDGSVCCVVVNRFNHAGTDFKDKFFAAEDDLVDDTDRVRGDAAQDKGWIKMFGSNGTQATRPCVPRRVSQDDPSGIGGPQWMWHQHNVRTIGTDGGVAQWAFFRSGIANQSNQFVQLCPPPFFPGKGWHFDQDSNTRTAIEIETAGPDDDDPVVSQVSQPPDSSHRPRNGHPYYHYDNDDADDDPVRHGDRVVNCCVPPND/DFLLVLLVVLCVVWVPPWAEAELVGDTHTSVRLLQQLQQVLQLCCVVPLPAEAEEQAFWDSVVVSNLSSCLLQLHAYAYADNLAFLVLRLVSCVLRRHQEYEYEPVRVVSVVSNVVNHNRQAYEYEYDDDDPDPRYHYSVVSSVPGDSDRHHYDPNQWRHWAWDDDLDLHTFIFTDHRQLLVVQLVLLCVQQVAALAAEEEQADGCRFLQNPRNPSSNNSSRNHYYYYDRHHDLVSVLVCLQVVVHQEYEFEQLSLVRNLVVCVVPVRPNVSHEAYEYDLAQDDLVSLVSSCVRHNLRYKQADDHPQAGNGQAIDGSVCCVVVNRFNHAGTDFKDKFFAAEDDLVDDTDRVRGDAAQDKGWIKMFGSNGTQATRPCVPRRVSQDDVSGIGGPQWMWHQHNVGTIGTDGGNQQWAFFRSGIANQSNQFVQLCVPPFFPGKGWHFDQDSNTRTAIEIETAGPDDDDPVVSQVSQPPDSSHRPRNGHPYYHYDNDDADDDPVRHGDRVVVCCVPPND

Sequence (1028 aa):
MEFIDTFNRTVRRHASETAVVTDDGRSMTYGELDDRTTRLANALDERVPERRTATLAVNGPMPIEMMIAGQKRGRGNVQLPFRDSPGALASMLEPTDAAILVFDDANADKALEVLERTEIELGVHAGERSIDREDVESYDVVLSDASTDDVEPHPDYEHGVFYTSGTTSKPKAVLFGQEELWHGSTQVIMEMGIEETDTALVTTPWYHMVTCDAWILPHIQAGATLVVQSDFDPDETLQFIAEHDVTGLLAVPTQLHGIADRQREAGYDIDTLSYIRTGGSIVTERLVEKASEQLTDGVYNTYGLTEGGPNLTFAHPSVQEEHTGSIGKESFVSEVRVVEAADPDEDPDPDATVGPGGTGEVLVRGPGTCDGYLDRPEATERLLVDDEWIRTGDVAEVDEDGFLYIVGRVDNMIVSGGENIYPEEVEEVVETYEGVDEAVVVGLEDEQWGHRVACVVCTNEDIETDDLDRFCTEHDHLANFKRPREYVVTTESLPRTDTGTVERETVYTEFFGEMEFIDTFNRTVRRHASETAVVTDDGRSMTYGELDDRTTRLANALDERVPERRTATLAVNGPMPIEMMIAGQKRGRGNVQLPFRDSPGALASMLEPTDAAILVFDDANADKALEVLERTEIELGVHAGERSIDREDVESYDVVLSDASTDDVEPHPDYEHGVFYTSGTTSKPKAVLFGQEELWHGSTQVIMEMGIEETDTALVTTPWYHMVTCDAWILPHIQAGATLVVQSDFDPDETLQFIAEHDVTGLLAVPTQLHGIADRQREAGYDIDTLSYIRTGGSIVTERLVEKASEQLTDGVYNTYGLTEGGPNLTFAHPSVQEEHTGSIGKESFVSEVRVVEAADPDEDPDPDATVGPGGTGEVLVRGPGTCDGYLDRPEATERLLVDDEWIRTGDVAEVDEDGFLYIVGRVDNMIVSGGENIYPEEVEEVVETYEGVDEAVVVGLEDEQWGHRVACVVCTNEDIETDDLDRFCTEHDHLANFKRPREYVVTTESLPRTDTGTVERETVYTEFFGE

Radius of gyration: 31.88 Å; Cα contacts (8 Å, |Δi|>4): 2489; chains: 2; bounding box: 63×112×70 Å

pLDDT: mean 92.08, std 8.89, range [43.75, 98.94]

Nearest PDB structures (foldseek):
  6e97-assembly2_B  TM=8.807E-01  e=1.243E-40  Thermobifida fusca YX
  1v26-assembly1_B  TM=8.624E-01  e=8.798E-38  Thermus thermophilus
  8r2r-assembly1_B  TM=8.967E-01  e=7.018E-35  Mycobacterium tuberculosis H37Rv
  1v26-assembly1_A  TM=8.834E-01  e=4.102E-35  Thermus thermophilus
  8ivi-assembly1_B  TM=9.003E-01  e=1.420E-32  Mycobacterium tuberculosis H37Rv

Organism: NCBI:txid2816475

Secondary structure (DSSP, 8-state):
--HHHHHHHHHHHHTTSEEEEETTS-EEEHHHHHHHHHHHHHHHHHH-TTSEEEEE-SSSHHHHHHHHHHHHHTS-EEE--TTS-HHHHHHHHGGGTEEEEEEEGGGHHHHHHHHHHS---EEEEESSS----TTEEEHHHHHHTS--SPPPPPTT-EEEEEEE--SSSSPEEEEEEHHHHHHHHHHHHHHHT--TT-EEEE-S-TTSHHHIIIIIHHHHHHT-EEEE-SS--HHHHHHHHHHHT--EEE--HHHHHHHHHHHHHH----TT--EEEE-SS---HHHHHHHHHHT-S-EEEEEEETTTEEEEEEE-GGGTTTSTT--BEE-TT-EEEEE----TTS---TT-B--TT-EEEEEEESTTS---BTT-HHHHHHHEETTTEEEEEEEEEE-TTS-EEEEEESS--EEETTEEE-HHHHHHHHHTSTT--EEEEEEEEETTTEEEEEEEEE-SS---HHHHHHHHHH-TT--GGGS-SEEEEESSPPPB-TTS-B-HHHHHHHHT--/--HHHHHHHHHHHHTTSEEEEETTS-EEEHHHHHHHHHHHHHHHHHH-TTSEEEEE-SSSHHHHHHHHHHHHHTS-EEE--TTS-HHHHHHHHGGGTEEEEEEEGGGHHHHHHHHHHS---EEEEESSS----TTEEEHHHHHHTS--SPPPPPTT-EEEEEEE--SSSSPEEEEEEHHHHHHHHHHHHHHHT--TT-EEEE-S-TTSHHHIIIIIHHHHHHT-EEEE-SS--HHHHHHHHHHHT--EEE--HHHHHHHHHHHHHH----TT--EEEE-SS---HHHHHHHHHHT-S-EEEEEEETTTEEEEEEE-GGGTTTSTT--BEE-TT-EEEEE----TTS---TT-B--TT-EEEEEEESTTS---BTT-HHHHHHHEETTTEEEEEEEEEE-TTS-EEEEEESS--EEETTEEE-HHHHHHHHHTSTT--EEEEEEEEETTTEEEEEEEEE-SS---HHHHHHHHHH-TTS-GGGS-SEEEEESSPPPB-TTS-B-HHHHIIIII--

InterPro domains:
  IPR000873 AMP-dependent synthetase/ligase domain [PF00501] (7-374)
  IPR020845 AMP-binding, conserved site [PS00455] (161-172)
  IPR025110 AMP-binding enzyme, C-terminal domain [PF13193] (425-500)
  IPR042099 ANL, N-terminal domain [G3DSA:3.40.50.12780] (3-409)
  IPR045851 AMP-binding enzyme domain superfamily [G3DSA:3.30.300.30] (410-511)
  IPR050237 ATP-dependent AMP-binding enzyme [PTHR43767] (3-505)